Protein AF-A0A1Q7C492-F1 (afdb_monomer_lite)

Sequence (821 aa):
MTDPDAPLRADIRRLGTLLGHTLVRQEGQALLALVEEVRAQVRADPGATAARLTEIDVATGTKLARAFSTYFHLANVTEQVHRARELRRMRAEHGGWLDRAARLISERGVPADEIAAAARRLAIRPVFTAHPTEAARRSILSKLRGVADELDREAASAALYGDGTSNDRRLAELIDLLWQTDELRLERPDPADEARNAVYYLADLYADAAPKVLTELADTLRGLGVETPPTARPLTFGTWIGGDRDGNPYVTPVVTREVMLIQHEHGIRAAEHVLDELINEISVSRRLRGVSLDLSASLAGDLDRLPELAERFRRVNAEEPYRLKTRCVKLKLANTRARLASGTPHVPGRDYRGSADLIADLELMRASLARNAGQLTATGKLAEVIRTISAFGLHLATMDVREHAEAHHAVLAQLYTRVGEVPDYRALSRSDRRDLLARELSGRRPLSTVDVPLTDTGRRTFGVFQTIREAQDRFGPEVIESYIISMTLGVDDVLAAVVLAREAGLVDVHSGQARIGFVPLLETPAELDAGGELLDDLLSLPAYRSLVRARGDLQEVMLGYSDSNKEAGITTSQWSIHKAQRALRDVAAKHGVRLRLFHGRGGTVGRGGGPTHEAILAQPFGTLDGAIKVTEQGEVISDKYTLPVLAKENLELTVAAVLQATLLHTTPRQPASDLERWDAAMDVVSDAAFRAYRGLVEDPDLPAYFWASTPTELLGSLNIGSRPAKRPDSGAGLSGLRAIPWVFGWTQSRQIVPGWFGVGTGLAAAREAGLGEVLADMHQRWQFFQTFLSNVEMMLAKTDLSIATRYVETLVPEDLRHILG

Radius of gyration: 28.49 Å; chains: 1; bounding box: 66×81×83 Å

Secondary structure (DSSP, 8-state):
---TTHHHHHHHHHHHHHHHHHHHHHH-HHHHHHHHHHHHHHHH-HHHHHHHHHTS-HHHHHHHHHHHHHHHHHHHHHHHHHHHHHHHHHHHHH--HHHHHHHHHHHTT--HHHHHHHHHH-EEEEEE---SS----HHHHHHHHHHHHHHHHHHHHHHHHSS----HHHHHHHHHHHHHS--S-SSPPPHHHHHHHHHHHHHHIIIIIHHHHHHHHHHHHHHTT----TT--SB--EE-TTTB-TT-TT--HHHHHHHHHHHHHHHHHHHHHHHHHHHHH----TTTS---HHHHHHHHHHHHH-TTS-HHHHHHTTT-HHHHHHHHHHHHHHHHHHHHHHTPPP-BTTB-SSHHHHHHHHHHHHHHHHHTT-HHHHHTHHHHHHHHHHHHTTSSSEEEEEEEHHHHHHHHHHHHHHHTSSS-TTTS-HHHHHHHHHHHHH--S-SS-TT----HHHHHHHHHHHHHHHHHHHH-TTSEEEEEEES--SHHHHHHHHHHHHHTTSEETTTTEESSEEEEEE-SHHHHHTHHHHHHHHHHSHHHHHHHHHTTSEEEEEE-HHHHHHHH-HHHHHHHHHHHHHHHHHHHHHTT-EEEEEE-TTSTTTSSSS-HHHHHHTSPTTS-SSEEEEEE-HHHHHHHHSSHHHHHHHHHHHHHHHHHHHHH-SS-SS-HHHHHHHHHHHHHHHHHHHHHHHHHHT-TTHHHHHHHHSTHHHHHHS-S-SS-SB-TT--SSGGGB-HHHHHHHHHHTT--GGGTTTHHHHHHHHHHTT-HHHHHHHHHH-HHHHHHHHHHHHHHHH--HHHHHHHHHHHS-GGGGGGT-

pLDDT: mean 90.85, std 9.42, range [33.81, 98.62]

Foldseek 3Di:
DPDLCVVLVVQLVLLLVLLLVLCCVPPRPVLSVVLVVLVVCCVVPVPVSVVVLVPDDPVSNVLSVVSVVLSVLSSLLSVLLVVLVVLVVCCVVPNALLVVLLVVLVVVVFDLVLLQVLLQQQAEEAEEEQAQDQLADPQLLVLSLVLSVLVNVQVVCCVVPNNDDRPSVSSSVSSSSNSVDDSGDPFFDALLSSLVVVLVLLLLCLQFQVLVLLLVNQVSSVVVVYHDALLRANAAYAYARLFECAQQVRSFLVSVLSSQLVLLLSLLVSLLVLLVVVLVPQQDFCVVKPFDPVLVVLLVLLCVLCVVQDPVCCVVCVRRSLSSLSSSLSQQSVVLNVCSVVVHDDDPSSHDQWLVVSLVSLVSSLVRCCVIVNPCVSSPSSSSSSNSCSRQISRSHAYEHEYELVLLLLLVQLLCVVVVPDPGSVPDDLVRLLVVLLVLLVDDDQSDDPPRDDDPSSCRSLVNLLSLVVCCSRHNLRNYAEYEYPPDPALSSQSSVVSSNVNSVQDHLVVLHHSHAYEYEQQALNSLLCLLVRLLVQCVRSSSVSNCVSVVQEHEYEYHQLRHLLQQFNLLSLLSNLVSLVSNQVSSVVSVGQYEYAYDPPQLLAPVLHQVLLSLLLRAFRSQQSHYYYHNHSVCCSVQRSDSSSVNSSVSSNSSSSSSRNRPRNDDPDDPVLVVLLSVLSVLLRVQLRVQSCCLLVPPLNLVQLVQLFCLVVSQVGSSHSRGQFNPPDPSGPVGGDSVSVQRRCLRLLVSCSLARSNVRSLVRSVVVVCVVSLVVCCVPRSNSVSSVSSSVSSVVSRDVVSNVCSCVPGNDPVSSVSPD

Structure (mmCIF, N/CA/C/O backbone):
data_AF-A0A1Q7C492-F1
#
_entry.id   AF-A0A1Q7C492-F1
#
loop_
_atom_site.group_PDB
_atom_site.id
_atom_site.type_symbol
_atom_site.label_atom_id
_atom_site.label_alt_id
_atom_site.label_comp_id
_atom_site.label_asym_id
_atom_site.label_entity_id
_atom_site.label_seq_id
_atom_site.pdbx_PDB_ins_code
_atom_site.Cartn_x
_atom_site.Cartn_y
_atom_site.Cartn_z
_atom_site.occupancy
_atom_site.B_iso_or_equiv
_atom_site.auth_seq_id
_atom_site.auth_comp_id
_atom_site.auth_asym_id
_atom_site.auth_atom_id
_atom_site.pdbx_PDB_model_num
ATOM 1 N N . MET A 1 1 ? -11.166 34.409 -22.118 1.00 43.03 1 MET A N 1
ATOM 2 C CA . MET A 1 1 ? -11.049 33.452 -20.999 1.00 43.03 1 MET A CA 1
ATOM 3 C C . MET A 1 1 ? -9.632 33.547 -20.473 1.00 43.03 1 MET A C 1
ATOM 5 O O . MET A 1 1 ? -8.710 33.444 -21.270 1.00 43.03 1 MET A O 1
ATOM 9 N N . THR A 1 2 ? -9.457 33.860 -19.192 1.00 53.94 2 THR A N 1
ATOM 10 C CA . THR A 1 2 ? -8.148 33.832 -18.527 1.00 53.94 2 THR A CA 1
ATOM 11 C C . THR A 1 2 ? -7.619 32.404 -18.536 1.00 53.94 2 THR A C 1
ATOM 13 O O . THR A 1 2 ? -8.362 31.483 -18.215 1.00 53.94 2 THR A O 1
ATOM 16 N N . ASP A 1 3 ? -6.365 32.229 -18.941 1.00 74.75 3 ASP A N 1
ATOM 17 C CA . ASP A 1 3 ? -5.684 30.937 -18.932 1.00 74.75 3 ASP A CA 1
ATOM 18 C C . ASP A 1 3 ? -5.696 30.353 -17.497 1.00 74.75 3 ASP A C 1
ATOM 20 O O . ASP A 1 3 ? -5.159 31.005 -16.591 1.00 74.75 3 ASP A O 1
ATOM 24 N N . PRO A 1 4 ? -6.337 29.188 -17.259 1.00 74.81 4 PRO A N 1
ATOM 25 C CA . PRO A 1 4 ? -6.511 28.620 -15.920 1.00 74.81 4 PRO A CA 1
ATOM 26 C C . PRO A 1 4 ? -5.178 28.266 -15.242 1.00 74.81 4 PRO A C 1
ATOM 28 O O . PRO A 1 4 ? -5.107 28.276 -14.014 1.00 74.81 4 PRO A O 1
ATOM 31 N N . ASP A 1 5 ? -4.107 28.081 -16.020 1.00 84.62 5 ASP A N 1
ATOM 32 C CA . ASP A 1 5 ? -2.765 27.748 -15.532 1.00 84.62 5 ASP A CA 1
ATOM 33 C C . ASP A 1 5 ? -1.894 28.996 -15.311 1.00 84.62 5 ASP A C 1
ATOM 35 O O . ASP A 1 5 ? -0.710 28.909 -14.958 1.00 84.62 5 ASP A O 1
ATOM 39 N N . ALA A 1 6 ? -2.430 30.201 -15.534 1.00 88.31 6 ALA A N 1
ATOM 40 C CA . ALA A 1 6 ? -1.705 31.443 -15.276 1.00 88.31 6 ALA A CA 1
ATOM 41 C C . ALA A 1 6 ? -1.223 31.579 -13.813 1.00 88.31 6 ALA A C 1
ATOM 43 O O . ALA A 1 6 ? -0.047 31.923 -13.645 1.00 88.31 6 ALA A O 1
ATOM 44 N N . PRO A 1 7 ? -2.033 31.268 -12.775 1.00 89.25 7 PRO A N 1
ATOM 45 C CA . PRO A 1 7 ? -1.594 31.321 -11.379 1.00 89.25 7 PRO A CA 1
ATOM 46 C C . PRO A 1 7 ? -0.488 30.308 -11.060 1.00 89.25 7 PRO A C 1
ATOM 48 O O . PRO A 1 7 ? 0.516 30.672 -10.453 1.00 89.25 7 PRO A O 1
ATOM 51 N N . LEU A 1 8 ? -0.619 29.065 -11.539 1.00 93.00 8 LEU A N 1
ATOM 52 C CA . LEU A 1 8 ? 0.400 28.023 -11.377 1.00 93.00 8 LEU A CA 1
ATOM 53 C C . LEU A 1 8 ? 1.742 28.473 -11.959 1.00 93.00 8 LEU A C 1
ATOM 55 O O . LEU A 1 8 ? 2.775 28.446 -11.289 1.00 93.00 8 LEU A O 1
ATOM 59 N N . ARG A 1 9 ? 1.735 28.963 -13.202 1.00 93.06 9 ARG A N 1
ATOM 60 C CA . ARG A 1 9 ? 2.962 29.442 -13.851 1.00 93.06 9 ARG A CA 1
ATOM 61 C C . ARG A 1 9 ? 3.528 30.694 -13.181 1.00 93.06 9 ARG A C 1
ATOM 63 O O . ARG A 1 9 ? 4.737 30.904 -13.257 1.00 93.06 9 ARG A O 1
ATOM 70 N N . ALA A 1 10 ? 2.700 31.527 -12.550 1.00 92.44 10 ALA A N 1
ATOM 71 C CA . ALA A 1 10 ? 3.169 32.675 -11.778 1.00 92.44 10 ALA A CA 1
ATOM 72 C C . ALA A 1 10 ? 3.930 32.235 -10.520 1.00 92.44 10 ALA A C 1
ATOM 74 O O . ALA A 1 10 ? 5.056 32.692 -10.325 1.00 92.44 10 ALA A O 1
ATOM 75 N N . ASP A 1 11 ? 3.385 31.293 -9.746 1.00 94.06 11 ASP A N 1
ATOM 76 C CA . ASP A 1 11 ? 4.052 30.752 -8.555 1.00 94.06 11 ASP A CA 1
ATOM 77 C C . ASP A 1 11 ? 5.344 30.000 -8.919 1.00 94.06 11 ASP A C 1
ATOM 79 O O . ASP A 1 11 ? 6.385 30.239 -8.309 1.00 94.06 11 ASP A O 1
ATOM 83 N N . ILE A 1 12 ? 5.342 29.186 -9.985 1.00 95.31 12 ILE A N 1
ATOM 84 C CA . ILE A 1 12 ? 6.563 28.510 -10.471 1.00 95.31 12 ILE A CA 1
ATOM 85 C C . ILE A 1 12 ? 7.642 29.528 -10.863 1.00 95.31 12 ILE A C 1
ATOM 87 O O . ILE A 1 12 ? 8.821 29.338 -10.553 1.00 95.31 12 ILE A O 1
ATOM 91 N N . ARG A 1 13 ? 7.269 30.617 -11.553 1.00 94.69 13 ARG A N 1
ATOM 92 C CA . ARG A 1 13 ? 8.218 31.689 -11.891 1.00 94.69 13 ARG A CA 1
ATOM 93 C C . ARG A 1 13 ? 8.750 32.370 -10.636 1.00 94.69 13 ARG A C 1
ATOM 95 O O . ARG A 1 13 ? 9.958 32.545 -10.538 1.00 94.69 13 ARG A O 1
ATOM 102 N N . ARG A 1 14 ? 7.878 32.699 -9.681 1.00 94.88 14 ARG A N 1
ATOM 103 C CA . ARG A 1 14 ? 8.240 33.329 -8.406 1.00 94.88 14 ARG A CA 1
ATOM 104 C C . ARG A 1 14 ? 9.240 32.478 -7.624 1.00 94.88 14 ARG A C 1
ATOM 106 O O . ARG A 1 14 ? 10.312 32.974 -7.287 1.00 94.88 14 ARG A O 1
ATOM 113 N N . LEU A 1 15 ? 8.950 31.195 -7.399 1.00 96.56 15 LEU A N 1
ATOM 114 C CA . LEU A 1 15 ? 9.879 30.292 -6.711 1.00 96.56 15 LEU A CA 1
ATOM 115 C C . LEU A 1 15 ? 11.182 30.097 -7.497 1.00 96.56 15 LEU A C 1
ATOM 117 O O . LEU A 1 15 ? 12.250 30.040 -6.895 1.00 96.56 15 LEU A O 1
ATOM 121 N N . GLY A 1 16 ? 11.117 30.057 -8.832 1.00 96.19 16 GLY A N 1
ATOM 122 C CA . GLY A 1 16 ? 12.301 30.030 -9.692 1.00 96.19 16 GLY A CA 1
ATOM 123 C C . GLY A 1 16 ? 13.180 31.276 -9.538 1.00 96.19 16 GLY A C 1
ATOM 124 O O . GLY A 1 16 ? 14.399 31.155 -9.451 1.00 96.19 16 GLY A O 1
ATOM 125 N N . THR A 1 17 ? 12.581 32.465 -9.435 1.00 96.31 17 THR A N 1
ATOM 126 C CA . THR A 1 17 ? 13.297 33.718 -9.150 1.00 96.31 17 THR A CA 1
ATOM 127 C C . THR A 1 17 ? 13.935 33.692 -7.763 1.00 96.31 17 THR A C 1
ATOM 129 O O . THR A 1 17 ? 15.103 34.052 -7.622 1.00 96.31 17 THR A O 1
ATOM 132 N N . LEU A 1 18 ? 13.215 33.218 -6.741 1.00 96.94 18 LEU A N 1
ATOM 133 C CA . LEU A 1 18 ? 13.764 33.080 -5.390 1.00 96.94 18 LEU A CA 1
ATOM 134 C C . LEU A 1 18 ? 14.933 32.087 -5.346 1.00 96.94 18 LEU A C 1
ATOM 136 O O . LEU A 1 18 ? 15.951 32.391 -4.725 1.00 96.94 18 LEU A O 1
ATOM 140 N N . LEU A 1 19 ? 14.832 30.959 -6.059 1.00 97.50 19 LEU A N 1
ATOM 141 C CA . LEU A 1 19 ? 15.941 30.023 -6.243 1.00 97.50 19 LEU A CA 1
ATOM 142 C C . LEU A 1 19 ? 17.125 30.700 -6.938 1.00 97.50 19 LEU A C 1
ATOM 144 O O . LEU A 1 19 ? 18.249 30.572 -6.468 1.00 97.50 19 LEU A O 1
ATOM 148 N N . GLY A 1 20 ? 16.892 31.481 -7.996 1.00 97.19 20 GLY A N 1
ATOM 149 C CA . GLY A 1 20 ? 17.946 32.258 -8.649 1.00 97.19 20 GLY A CA 1
ATOM 150 C C . GLY A 1 20 ? 18.666 33.196 -7.677 1.00 97.19 20 GLY A C 1
ATOM 151 O O . GLY A 1 20 ? 19.895 33.197 -7.613 1.00 97.19 20 GLY A O 1
ATOM 152 N N . HIS A 1 21 ? 17.922 33.921 -6.836 1.00 97.44 21 HIS A N 1
ATOM 153 C CA . HIS A 1 21 ? 18.514 34.756 -5.787 1.00 97.44 21 HIS A CA 1
ATOM 154 C C . HIS A 1 21 ? 19.322 33.933 -4.770 1.00 97.44 21 HIS A C 1
ATOM 156 O O . HIS A 1 21 ? 20.378 34.382 -4.327 1.00 97.44 21 HIS A O 1
ATOM 162 N N . THR A 1 22 ? 18.845 32.743 -4.397 1.00 97.44 22 THR A N 1
ATOM 163 C CA . THR A 1 22 ? 19.568 31.794 -3.538 1.00 97.44 22 THR A CA 1
ATOM 164 C C . THR A 1 22 ? 20.890 31.357 -4.170 1.00 97.44 22 THR A C 1
ATOM 166 O O . THR A 1 22 ? 21.926 31.444 -3.512 1.00 97.44 22 THR A O 1
ATOM 169 N N . LEU A 1 23 ? 20.895 30.980 -5.452 1.00 97.19 23 LEU A N 1
ATOM 170 C CA . LEU A 1 23 ? 22.115 30.597 -6.170 1.00 97.19 23 LEU A CA 1
ATOM 171 C C . LEU A 1 23 ? 23.128 31.747 -6.205 1.00 97.19 23 LEU A C 1
ATOM 173 O O . LEU A 1 23 ? 24.302 31.538 -5.915 1.00 97.19 23 LEU A O 1
ATOM 177 N N . VAL A 1 24 ? 22.679 32.977 -6.471 1.00 97.50 24 VAL A N 1
ATOM 178 C CA . VAL A 1 24 ? 23.561 34.156 -6.467 1.00 97.50 24 VAL A CA 1
ATOM 179 C C . VAL A 1 24 ? 24.160 34.403 -5.083 1.00 97.50 24 VAL A C 1
ATOM 181 O O . VAL A 1 24 ? 25.360 34.651 -4.983 1.00 97.50 24 VAL A O 1
ATOM 184 N N . ARG A 1 25 ? 23.357 34.313 -4.013 1.00 96.06 25 ARG A N 1
ATOM 185 C CA . ARG A 1 25 ? 23.838 34.518 -2.635 1.00 96.06 25 ARG A CA 1
ATOM 186 C C . ARG A 1 25 ? 24.847 33.459 -2.194 1.00 96.06 25 ARG A C 1
ATOM 188 O O . ARG A 1 25 ? 25.772 33.801 -1.463 1.00 96.06 25 ARG A O 1
ATOM 195 N N . GLN A 1 26 ? 24.641 32.198 -2.572 1.00 95.44 26 GLN A N 1
ATOM 196 C CA . GLN A 1 26 ? 25.402 31.071 -2.022 1.00 95.44 26 GLN A CA 1
ATOM 197 C C . GLN A 1 26 ? 26.561 30.613 -2.919 1.00 95.44 26 GLN A C 1
ATOM 199 O O . GLN A 1 26 ? 27.580 30.162 -2.407 1.00 95.44 26 GLN A O 1
ATOM 204 N N . GLU A 1 27 ? 26.433 30.753 -4.238 1.00 95.38 27 GLU A N 1
ATOM 205 C CA . GLU A 1 27 ? 27.386 30.224 -5.229 1.00 95.38 27 GLU A CA 1
ATOM 206 C C . GLU A 1 27 ? 27.910 31.298 -6.201 1.00 95.38 27 GLU A C 1
ATOM 208 O O . GLU A 1 27 ? 28.903 31.078 -6.895 1.00 95.38 27 GLU A O 1
ATOM 213 N N . GLY A 1 28 ? 27.266 32.471 -6.247 1.00 95.06 28 GLY A N 1
ATOM 214 C CA . GLY A 1 28 ? 27.635 33.603 -7.099 1.00 95.06 28 GLY A CA 1
ATOM 215 C C . GLY A 1 28 ? 26.882 33.676 -8.435 1.00 95.06 28 GLY A C 1
ATOM 216 O O . GLY A 1 28 ? 26.217 32.737 -8.874 1.00 95.06 28 GLY A O 1
ATOM 217 N N . GLN A 1 29 ? 27.005 34.824 -9.114 1.00 96.44 29 GLN A N 1
ATOM 218 C CA . GLN A 1 29 ? 26.274 35.132 -10.357 1.00 96.44 29 GLN A CA 1
ATOM 219 C C . GLN A 1 29 ? 26.588 34.170 -11.515 1.00 96.44 29 GLN A C 1
ATOM 221 O O . GLN A 1 29 ? 25.727 33.921 -12.357 1.00 96.44 29 GLN A O 1
ATOM 226 N N . ALA A 1 30 ? 27.803 33.619 -11.559 1.00 94.94 30 ALA A N 1
ATOM 227 C CA . ALA A 1 30 ? 28.245 32.745 -12.643 1.00 94.94 30 ALA A CA 1
ATOM 228 C C . ALA A 1 30 ? 27.415 31.453 -12.744 1.00 94.94 30 ALA A C 1
ATOM 230 O O . ALA A 1 30 ? 27.103 31.019 -13.851 1.00 94.94 30 ALA A O 1
ATOM 231 N N . LEU A 1 31 ? 27.009 30.865 -11.610 1.00 94.62 31 LEU A N 1
ATOM 232 C CA . LEU A 1 31 ? 26.191 29.649 -11.620 1.00 94.62 31 LEU A CA 1
ATOM 233 C C . LEU A 1 31 ? 24.784 29.925 -12.162 1.00 94.62 31 LEU A C 1
ATOM 235 O O . LEU A 1 31 ? 24.282 29.143 -12.964 1.00 94.62 31 LEU A O 1
ATOM 239 N N . LEU A 1 32 ? 24.161 31.039 -11.762 1.00 96.25 32 LEU A N 1
ATOM 240 C CA . LEU A 1 32 ? 22.850 31.423 -12.289 1.00 96.25 32 LEU A CA 1
ATOM 241 C C . LEU A 1 32 ? 22.914 31.673 -13.802 1.00 96.25 32 LEU A C 1
ATOM 243 O O . LEU A 1 32 ? 22.071 31.164 -14.534 1.00 96.25 32 LEU A O 1
ATOM 247 N N . ALA A 1 33 ? 23.941 32.390 -14.268 1.00 95.69 33 ALA A N 1
ATOM 248 C CA . ALA A 1 33 ? 24.145 32.633 -15.693 1.00 95.69 33 ALA A CA 1
ATOM 249 C C . ALA A 1 33 ? 24.275 31.319 -16.483 1.00 95.69 33 ALA A C 1
ATOM 251 O O . ALA A 1 33 ? 23.647 31.174 -17.527 1.00 95.69 33 ALA A O 1
ATOM 252 N N . LEU A 1 34 ? 25.013 30.337 -15.951 1.00 94.25 34 LEU A N 1
ATOM 253 C CA . LEU A 1 34 ? 25.137 29.008 -16.555 1.00 94.25 34 LEU A CA 1
ATOM 254 C C . LEU A 1 34 ? 23.798 28.249 -16.592 1.00 94.25 34 LEU A C 1
ATOM 256 O O . LEU A 1 34 ? 23.474 27.618 -17.595 1.00 94.25 34 LEU A O 1
ATOM 260 N N . VAL A 1 35 ? 22.999 28.310 -15.520 1.00 94.31 35 VAL A N 1
ATOM 261 C CA . VAL A 1 35 ? 21.657 27.697 -15.482 1.00 94.31 35 VAL A CA 1
ATOM 262 C C . VAL A 1 35 ? 20.751 28.304 -16.558 1.00 94.31 35 VAL A C 1
ATOM 264 O O . VAL A 1 35 ? 20.056 27.573 -17.267 1.00 94.31 35 VAL A O 1
ATOM 267 N N . GLU A 1 36 ? 20.751 29.631 -16.692 1.00 93.19 36 GLU A N 1
ATOM 268 C CA . GLU A 1 36 ? 19.948 30.349 -17.687 1.00 93.19 36 GLU A CA 1
ATOM 269 C C . GLU A 1 36 ? 20.424 30.080 -19.120 1.00 93.19 36 GLU A C 1
ATOM 271 O O . GLU A 1 36 ? 19.587 29.832 -19.992 1.00 93.19 36 GLU A O 1
ATOM 276 N N . GLU A 1 37 ? 21.742 30.045 -19.346 1.00 91.69 37 GLU A N 1
ATOM 277 C CA . GLU A 1 37 ? 22.375 29.662 -20.615 1.00 91.69 37 GLU A CA 1
ATOM 278 C C . GLU A 1 37 ? 21.903 28.271 -21.050 1.00 91.69 37 GLU A C 1
ATOM 280 O O . GLU A 1 37 ? 21.304 28.129 -22.118 1.00 91.69 37 GLU A O 1
ATOM 285 N N . VAL A 1 38 ? 22.085 27.259 -20.194 1.00 91.12 38 VAL A N 1
ATOM 286 C CA . VAL A 1 38 ? 21.702 25.869 -20.487 1.00 91.12 38 VAL A CA 1
ATOM 287 C C . VAL A 1 38 ? 20.195 25.761 -20.727 1.00 91.12 38 VAL A C 1
ATOM 289 O O . VAL A 1 38 ? 19.762 25.125 -21.686 1.00 91.12 38 VAL A O 1
ATOM 292 N N . ARG A 1 39 ? 19.364 26.420 -19.910 1.00 88.94 39 ARG A N 1
ATOM 293 C CA . ARG A 1 39 ? 17.901 26.390 -20.069 1.00 88.94 39 ARG A CA 1
ATOM 294 C C . ARG A 1 39 ? 17.440 26.995 -21.398 1.00 88.94 39 ARG A C 1
ATOM 296 O O . ARG A 1 39 ? 16.479 26.495 -21.987 1.00 88.94 39 ARG A O 1
ATOM 303 N N . ALA A 1 40 ? 18.077 28.075 -21.844 1.00 87.88 40 ALA A N 1
ATOM 304 C CA . ALA A 1 40 ? 17.769 28.716 -23.118 1.00 87.88 40 ALA A CA 1
ATOM 305 C C . ALA A 1 40 ? 18.269 27.876 -24.302 1.00 87.88 40 ALA A C 1
ATOM 307 O O . ALA A 1 40 ? 17.509 27.633 -25.242 1.00 87.88 40 ALA A O 1
ATOM 308 N N . GLN A 1 41 ? 19.509 27.385 -24.232 1.00 86.62 41 GLN A N 1
ATOM 309 C CA . GLN A 1 41 ? 20.136 26.611 -25.302 1.00 86.62 41 GLN A CA 1
ATOM 310 C C . GLN A 1 41 ? 19.461 25.259 -25.528 1.00 86.62 41 GLN A C 1
ATOM 312 O O . GLN A 1 41 ? 19.253 24.906 -26.680 1.00 86.62 41 GLN A O 1
ATOM 317 N N . VAL A 1 42 ? 19.003 24.549 -24.488 1.00 84.69 42 VAL A N 1
ATOM 318 C CA . VAL A 1 42 ? 18.297 23.260 -24.660 1.00 84.69 42 VAL A CA 1
ATOM 319 C C . VAL A 1 42 ? 17.074 23.385 -25.575 1.00 84.69 42 VAL A C 1
ATOM 321 O O . VAL A 1 42 ? 16.727 22.435 -26.269 1.00 84.69 42 VAL A O 1
ATOM 324 N N . ARG A 1 43 ? 16.419 24.552 -25.605 1.00 78.94 43 ARG A N 1
ATOM 325 C CA . ARG A 1 43 ? 15.257 24.800 -26.475 1.00 78.94 43 ARG A CA 1
ATOM 326 C C . ARG A 1 43 ? 15.633 25.186 -27.903 1.00 78.94 43 ARG A C 1
ATOM 328 O O . ARG A 1 43 ? 14.819 24.994 -28.797 1.00 78.94 43 ARG A O 1
ATOM 335 N N . ALA A 1 44 ? 16.805 25.784 -28.092 1.00 81.69 44 ALA A N 1
ATOM 336 C CA . ALA A 1 44 ? 17.240 26.341 -29.369 1.00 81.69 44 ALA A CA 1
ATOM 337 C C . ALA A 1 44 ? 18.165 25.385 -30.136 1.00 81.69 44 ALA A C 1
ATOM 339 O O . ALA A 1 44 ? 17.989 25.195 -31.334 1.00 81.69 44 ALA A O 1
ATOM 340 N N . ASP A 1 45 ? 19.131 24.788 -29.437 1.00 81.50 45 ASP A N 1
ATOM 341 C CA . ASP A 1 45 ? 20.129 23.866 -29.970 1.00 81.50 45 ASP A CA 1
ATOM 342 C C . ASP A 1 45 ? 20.577 22.857 -28.883 1.00 81.50 45 ASP A C 1
ATOM 344 O O . ASP A 1 45 ? 21.520 23.093 -28.107 1.00 81.50 45 ASP A O 1
ATOM 348 N N . PRO A 1 46 ? 19.906 21.694 -28.805 1.00 77.06 46 PRO A N 1
ATOM 349 C CA . PRO A 1 46 ? 20.293 20.621 -27.897 1.00 77.06 46 PRO A CA 1
ATOM 350 C C . PRO A 1 46 ? 21.724 20.110 -28.125 1.00 77.06 46 PRO A C 1
ATOM 352 O O . PRO A 1 46 ? 22.357 19.670 -27.160 1.00 77.06 46 PRO A O 1
ATOM 355 N N . GLY A 1 47 ? 22.230 20.148 -29.364 1.00 77.12 47 GLY A N 1
ATOM 356 C CA . GLY A 1 47 ? 23.559 19.660 -29.738 1.00 77.12 47 GLY A CA 1
ATOM 357 C C . GLY A 1 47 ? 24.667 20.565 -29.209 1.00 77.12 47 GLY A C 1
ATOM 358 O O . GLY A 1 47 ? 25.590 20.087 -28.550 1.00 77.12 47 GLY A O 1
ATOM 359 N N . ALA A 1 48 ? 24.521 21.880 -29.377 1.00 81.12 48 ALA A N 1
ATOM 360 C CA . ALA A 1 48 ? 25.425 22.859 -28.771 1.00 81.12 48 ALA A CA 1
ATOM 361 C C . ALA A 1 48 ? 25.422 22.766 -27.238 1.00 81.12 48 ALA A C 1
ATOM 363 O O . ALA A 1 48 ? 26.482 22.784 -26.613 1.00 81.12 48 ALA A O 1
ATOM 364 N N . THR A 1 49 ? 24.246 22.566 -26.629 1.00 84.50 49 THR A N 1
ATOM 365 C CA . THR A 1 49 ? 24.148 22.327 -25.178 1.00 84.50 49 THR A CA 1
ATOM 366 C C . THR A 1 49 ? 24.937 21.074 -24.770 1.00 84.50 49 THR A C 1
ATOM 368 O O . THR A 1 49 ? 25.601 21.072 -23.740 1.00 84.50 49 THR A O 1
ATOM 371 N N . ALA A 1 50 ? 24.893 19.999 -25.571 1.00 81.00 50 ALA A N 1
ATOM 372 C CA . ALA A 1 50 ? 25.664 18.775 -25.326 1.00 81.00 50 ALA A CA 1
ATOM 373 C C . ALA A 1 50 ? 27.158 19.059 -25.194 1.00 81.00 50 ALA A C 1
ATOM 375 O O . ALA A 1 50 ? 27.760 18.716 -24.181 1.00 81.00 50 ALA A O 1
ATOM 376 N N . ALA A 1 51 ? 27.712 19.719 -26.213 1.00 84.06 51 ALA A N 1
ATOM 377 C CA . ALA A 1 51 ? 29.122 20.065 -26.277 1.00 84.06 51 ALA A CA 1
ATOM 378 C C . ALA A 1 51 ? 29.509 20.967 -25.101 1.00 84.06 51 ALA A C 1
ATOM 380 O O . ALA A 1 51 ? 30.490 20.701 -24.409 1.00 84.06 51 ALA A O 1
ATOM 381 N N . ARG A 1 52 ? 28.665 21.963 -24.800 1.00 87.38 52 ARG A N 1
ATOM 382 C CA . ARG A 1 52 ? 28.860 22.858 -23.661 1.00 87.38 52 ARG A CA 1
ATOM 383 C C . ARG A 1 52 ? 28.930 22.102 -22.337 1.00 87.38 52 ARG A C 1
ATOM 385 O O . ARG A 1 52 ? 29.793 22.413 -21.524 1.00 87.38 52 ARG A O 1
ATOM 392 N N . LEU A 1 53 ? 28.054 21.119 -22.115 1.00 88.56 53 LEU A N 1
ATOM 393 C CA . LEU A 1 53 ? 28.041 20.312 -20.891 1.00 88.56 53 LEU A CA 1
ATOM 394 C C . LEU A 1 53 ? 29.290 19.426 -20.753 1.00 88.56 53 LEU A C 1
ATOM 396 O O . LEU A 1 53 ? 29.724 19.186 -19.630 1.00 88.56 53 LEU A O 1
ATOM 400 N N . THR A 1 54 ? 29.889 18.971 -21.859 1.00 86.38 54 THR A N 1
ATOM 401 C CA . THR A 1 54 ? 31.138 18.184 -21.846 1.00 86.38 54 THR A CA 1
ATOM 402 C C . THR A 1 54 ? 32.345 18.998 -21.373 1.00 86.38 54 THR A C 1
ATOM 404 O O . THR A 1 54 ? 33.281 18.440 -20.807 1.00 86.38 54 THR A O 1
ATOM 407 N N . GLU A 1 55 ? 32.324 20.316 -21.568 1.00 89.69 55 GLU A N 1
ATOM 408 C CA . GLU A 1 55 ? 33.402 21.225 -21.157 1.00 89.69 55 GLU A CA 1
ATOM 409 C C . GLU A 1 55 ? 33.327 21.639 -19.677 1.00 89.69 55 GLU A C 1
ATOM 411 O O . GLU A 1 55 ? 34.246 22.281 -19.164 1.00 89.69 55 GLU A O 1
ATOM 416 N N . ILE A 1 56 ? 32.231 21.319 -18.981 1.00 93.19 56 ILE A N 1
ATOM 417 C CA . ILE A 1 56 ? 32.014 21.708 -17.584 1.00 93.19 56 ILE A CA 1
ATOM 418 C C . ILE A 1 56 ? 32.712 20.708 -16.656 1.00 93.19 56 ILE A C 1
ATOM 420 O O . ILE A 1 56 ? 32.535 19.497 -16.771 1.00 93.19 56 ILE A O 1
ATOM 424 N N . ASP A 1 57 ? 33.477 21.216 -15.687 1.00 93.12 57 ASP A N 1
ATOM 425 C CA . ASP A 1 57 ? 34.099 20.375 -14.668 1.00 93.12 57 ASP A CA 1
ATOM 426 C C . ASP A 1 57 ? 33.049 19.714 -13.755 1.00 93.12 57 ASP A C 1
ATOM 428 O O . ASP A 1 57 ? 31.953 20.233 -13.538 1.00 93.12 57 ASP A O 1
ATOM 432 N N . VAL A 1 58 ? 33.393 18.571 -13.161 1.00 91.50 58 VAL A N 1
ATOM 433 C CA . VAL A 1 58 ? 32.453 17.771 -12.357 1.00 91.50 58 VAL A CA 1
ATOM 434 C C . VAL A 1 58 ? 31.855 18.556 -11.183 1.00 91.50 58 VAL A C 1
ATOM 436 O O . VAL A 1 58 ? 30.679 18.364 -10.861 1.00 91.50 58 VAL A O 1
ATOM 439 N N . ALA A 1 59 ? 32.613 19.451 -10.541 1.00 91.31 59 ALA A N 1
ATOM 440 C CA . ALA A 1 59 ? 32.114 20.206 -9.393 1.00 91.31 59 ALA A CA 1
ATOM 441 C C . ALA A 1 59 ? 31.049 21.222 -9.828 1.00 91.31 59 ALA A C 1
ATOM 443 O O . ALA A 1 59 ? 29.974 21.293 -9.224 1.00 91.31 59 ALA A O 1
ATOM 444 N N . THR A 1 60 ? 31.302 21.955 -10.913 1.00 93.00 60 THR A N 1
ATOM 445 C CA . THR A 1 60 ? 30.322 22.872 -11.510 1.00 93.00 60 THR A CA 1
ATOM 446 C C . THR A 1 60 ? 29.120 22.115 -12.075 1.00 93.00 60 THR A C 1
ATOM 448 O O . THR A 1 60 ? 27.979 22.504 -11.824 1.00 93.00 60 THR A O 1
ATOM 451 N N . GLY A 1 61 ? 29.345 20.988 -12.757 1.00 93.38 61 GLY A N 1
ATOM 452 C CA . GLY A 1 61 ? 28.287 20.128 -13.291 1.00 93.38 61 GLY A CA 1
ATOM 453 C C . GLY A 1 61 ? 27.371 19.575 -12.197 1.00 93.38 61 GLY A C 1
ATOM 454 O O . GLY A 1 61 ? 26.152 19.561 -12.354 1.00 93.38 61 GLY A O 1
ATOM 455 N N . THR A 1 62 ? 27.932 19.218 -11.038 1.00 90.62 62 THR A N 1
ATOM 456 C CA . THR A 1 62 ? 27.157 18.782 -9.866 1.00 90.62 62 THR A CA 1
ATOM 457 C C . THR A 1 62 ? 26.264 19.906 -9.339 1.00 90.62 62 THR A C 1
ATOM 459 O O . THR A 1 62 ? 25.083 19.681 -9.077 1.00 90.62 62 THR A O 1
ATOM 462 N N . LYS A 1 63 ? 26.783 21.137 -9.218 1.00 93.50 63 LYS A N 1
ATOM 463 C CA . LYS A 1 63 ? 25.978 22.301 -8.803 1.00 93.50 63 LYS A CA 1
ATOM 464 C C . LYS A 1 63 ? 24.876 22.619 -9.814 1.00 93.50 63 LYS A C 1
ATOM 466 O O . LYS A 1 63 ? 23.749 22.893 -9.413 1.00 93.50 63 LYS A O 1
ATOM 471 N N . LEU A 1 64 ? 25.178 22.533 -11.108 1.00 94.69 64 LEU A N 1
ATOM 472 C CA . LEU A 1 64 ? 24.206 22.723 -12.183 1.00 94.69 64 LEU A CA 1
ATOM 473 C C . LEU A 1 64 ? 23.076 21.683 -12.110 1.00 94.69 64 LEU A C 1
ATOM 475 O O . LEU A 1 64 ? 21.902 22.048 -12.141 1.00 94.69 64 LEU A O 1
ATOM 479 N N . ALA A 1 65 ? 23.415 20.401 -11.943 1.00 91.44 65 ALA A N 1
ATOM 480 C CA . ALA A 1 65 ? 22.438 19.326 -11.779 1.00 91.44 65 ALA A CA 1
ATOM 481 C C . ALA A 1 65 ? 21.554 19.540 -10.539 1.00 91.44 65 ALA A C 1
ATOM 483 O O . ALA A 1 65 ? 20.332 19.417 -10.630 1.00 91.44 65 ALA A O 1
ATOM 484 N N . ARG A 1 66 ? 22.149 19.940 -9.404 1.00 91.88 66 ARG A N 1
ATOM 485 C CA . ARG A 1 66 ? 21.402 20.295 -8.186 1.00 91.88 66 ARG A CA 1
ATOM 486 C C . ARG A 1 66 ? 20.463 21.477 -8.414 1.00 91.88 66 ARG A C 1
ATOM 488 O O . ARG A 1 66 ? 19.322 21.418 -7.980 1.00 91.88 66 ARG A O 1
ATOM 495 N N . ALA A 1 67 ? 20.886 22.516 -9.136 1.00 94.75 67 ALA A N 1
ATOM 496 C CA . ALA A 1 67 ? 20.029 23.667 -9.432 1.00 94.75 67 ALA A CA 1
ATOM 497 C C . ALA A 1 67 ? 18.774 23.260 -10.225 1.00 94.75 67 ALA A C 1
ATOM 499 O O . ALA A 1 67 ? 17.667 23.686 -9.885 1.00 94.75 67 ALA A O 1
ATOM 500 N N . PHE A 1 68 ? 18.920 22.388 -11.230 1.00 93.94 68 PHE A N 1
ATOM 501 C CA . PHE A 1 68 ? 17.774 21.831 -11.953 1.00 93.94 68 PHE A CA 1
ATOM 502 C C . PHE A 1 68 ? 16.915 20.913 -11.072 1.00 93.94 68 PHE A C 1
ATOM 504 O O . PHE A 1 68 ? 15.694 21.053 -11.091 1.00 93.94 68 PHE A O 1
ATOM 511 N N . SER A 1 69 ? 17.524 20.035 -10.266 1.00 91.00 69 SER A N 1
ATOM 512 C CA . SER A 1 69 ? 16.821 19.170 -9.300 1.00 91.00 69 SER A CA 1
ATOM 513 C C . SER A 1 69 ? 15.944 19.989 -8.346 1.00 91.00 69 SER A C 1
ATOM 515 O O . SER A 1 69 ? 14.729 19.797 -8.278 1.00 91.00 69 SER A O 1
ATOM 517 N N . THR A 1 70 ? 16.528 20.999 -7.692 1.00 93.06 70 THR A N 1
ATOM 518 C CA . THR A 1 70 ? 15.816 21.902 -6.783 1.00 93.06 70 THR A CA 1
ATOM 519 C C . THR A 1 70 ? 14.703 22.669 -7.507 1.00 93.06 70 THR A C 1
ATOM 521 O O . THR A 1 70 ? 13.606 22.804 -6.965 1.00 93.06 70 THR A O 1
ATOM 524 N N . TYR A 1 71 ? 14.930 23.130 -8.744 1.00 95.19 71 TYR A N 1
ATOM 525 C CA . TYR A 1 71 ? 13.878 23.761 -9.547 1.00 95.19 71 TYR A CA 1
ATOM 526 C C . TYR A 1 71 ? 12.696 22.814 -9.799 1.00 95.19 71 TYR A C 1
ATOM 528 O O . TYR A 1 71 ? 11.549 23.221 -9.612 1.00 95.19 71 TYR A O 1
ATOM 536 N N . PHE A 1 72 ? 12.949 21.556 -10.176 1.00 91.81 72 PHE A N 1
ATOM 537 C CA . PHE A 1 72 ? 11.889 20.567 -10.392 1.00 91.81 72 PHE A CA 1
ATOM 538 C C . PHE A 1 72 ? 11.155 20.210 -9.098 1.00 91.81 72 PHE A C 1
ATOM 540 O O . PHE A 1 72 ? 9.931 20.121 -9.111 1.00 91.81 72 PHE A O 1
ATOM 547 N N . HIS A 1 73 ? 11.852 20.105 -7.963 1.00 91.12 73 HIS A N 1
ATOM 548 C CA . HIS A 1 73 ? 11.196 19.944 -6.664 1.00 91.12 73 HIS A CA 1
ATOM 549 C C . HIS A 1 73 ? 10.235 21.103 -6.353 1.00 91.12 73 HIS A C 1
ATOM 551 O O . HIS A 1 73 ? 9.102 20.865 -5.928 1.00 91.12 73 HIS A O 1
ATOM 557 N N . LEU A 1 74 ? 10.655 22.351 -6.599 1.00 95.19 74 LEU A N 1
ATOM 558 C CA . LEU A 1 74 ? 9.814 23.537 -6.404 1.00 95.19 74 LEU A CA 1
ATOM 559 C C . LEU A 1 74 ? 8.641 23.587 -7.395 1.00 95.19 74 LEU A C 1
ATOM 561 O O . LEU A 1 74 ? 7.532 23.963 -7.016 1.00 95.19 74 LEU A O 1
ATOM 565 N N . ALA A 1 75 ? 8.854 23.186 -8.649 1.00 94.81 75 ALA A N 1
ATOM 566 C CA . ALA A 1 75 ? 7.791 23.103 -9.647 1.00 94.81 75 ALA A CA 1
ATOM 567 C C . ALA A 1 75 ? 6.733 22.060 -9.252 1.00 94.81 75 ALA A C 1
ATOM 569 O O . ALA A 1 75 ? 5.551 22.396 -9.191 1.00 94.81 75 ALA A O 1
ATOM 570 N N . ASN A 1 76 ? 7.162 20.847 -8.891 1.00 91.38 76 ASN A N 1
ATOM 571 C CA . ASN A 1 76 ? 6.273 19.747 -8.513 1.00 91.38 76 ASN A CA 1
ATOM 572 C C . ASN A 1 76 ? 5.454 20.085 -7.263 1.00 91.38 76 ASN A C 1
ATOM 574 O O . ASN A 1 76 ? 4.241 19.900 -7.254 1.00 91.38 76 ASN A O 1
ATOM 578 N N . VAL A 1 77 ? 6.077 20.635 -6.212 1.00 92.50 77 VAL A N 1
ATOM 579 C CA . VAL A 1 77 ? 5.324 20.999 -4.998 1.00 92.50 77 VAL A CA 1
ATOM 580 C C . VAL A 1 77 ? 4.321 22.127 -5.265 1.00 92.50 77 VAL A C 1
ATOM 582 O O . VAL A 1 77 ? 3.233 22.140 -4.693 1.00 92.50 77 VAL A O 1
ATOM 585 N N . THR A 1 78 ? 4.641 23.048 -6.178 1.00 94.50 78 THR A N 1
ATOM 586 C CA . THR A 1 78 ? 3.708 24.105 -6.592 1.00 94.50 78 THR A CA 1
ATOM 587 C C . THR A 1 78 ? 2.530 23.519 -7.364 1.00 94.50 78 THR A C 1
ATOM 589 O O . THR A 1 78 ? 1.383 23.841 -7.059 1.00 94.50 78 THR A O 1
ATOM 592 N N . GLU A 1 79 ? 2.786 22.618 -8.313 1.00 92.69 79 GLU A N 1
ATOM 593 C CA . GLU A 1 79 ? 1.738 21.879 -9.023 1.00 92.69 79 GLU A CA 1
ATOM 594 C C . GLU A 1 79 ? 0.819 21.144 -8.039 1.00 92.69 79 GLU A C 1
ATOM 596 O O . GLU A 1 79 ? -0.400 21.296 -8.106 1.00 92.69 79 GLU A O 1
ATOM 601 N N . GLN A 1 80 ? 1.387 20.435 -7.058 1.00 91.75 80 GLN A N 1
ATOM 602 C CA . GLN A 1 80 ? 0.629 19.741 -6.014 1.00 91.75 80 GLN A CA 1
ATOM 603 C C . GLN A 1 80 ? -0.272 20.694 -5.209 1.00 91.75 80 GLN A C 1
ATOM 605 O O . GLN A 1 80 ? -1.425 20.354 -4.930 1.00 91.75 80 GLN A O 1
ATOM 610 N N . VAL A 1 81 ? 0.208 21.893 -4.855 1.00 92.88 81 VAL A N 1
ATOM 611 C CA . VAL A 1 81 ? -0.599 22.915 -4.161 1.00 92.88 81 VAL A CA 1
ATOM 612 C C . VAL A 1 81 ? -1.754 23.397 -5.038 1.00 92.88 81 VAL A C 1
ATOM 614 O O . VAL A 1 81 ? -2.891 23.474 -4.568 1.00 92.88 81 VAL A O 1
ATOM 617 N N . HIS A 1 82 ? -1.503 23.708 -6.311 1.00 92.50 82 HIS A N 1
ATOM 618 C CA . HIS A 1 82 ? -2.555 24.159 -7.231 1.00 92.50 82 HIS A CA 1
ATOM 619 C C . HIS A 1 82 ? -3.584 23.062 -7.502 1.00 92.50 82 HIS A C 1
ATOM 621 O O . HIS A 1 82 ? -4.783 23.328 -7.421 1.00 92.50 82 HIS A O 1
ATOM 627 N N . ARG A 1 83 ? -3.139 21.817 -7.685 1.00 90.81 83 ARG A N 1
ATOM 628 C CA . ARG A 1 83 ? -4.012 20.643 -7.768 1.00 90.81 83 ARG A CA 1
ATOM 629 C C . ARG A 1 83 ? -4.865 20.491 -6.508 1.00 90.81 83 ARG A C 1
ATOM 631 O O . ARG A 1 83 ? -6.070 20.291 -6.604 1.00 90.81 83 ARG A O 1
ATOM 638 N N . ALA A 1 84 ? -4.285 20.641 -5.316 1.00 90.56 84 ALA A N 1
ATOM 639 C CA . ALA A 1 84 ? -5.039 20.600 -4.063 1.00 90.56 84 ALA A CA 1
ATOM 640 C C . ALA A 1 84 ? -6.097 21.718 -3.977 1.00 90.56 84 ALA A C 1
ATOM 642 O O . ALA A 1 84 ? -7.211 21.478 -3.508 1.00 90.56 84 ALA A O 1
ATOM 643 N N . ARG A 1 85 ? -5.787 22.933 -4.453 1.00 89.50 85 ARG A N 1
ATOM 644 C CA . ARG A 1 85 ? -6.754 24.044 -4.534 1.00 89.50 85 ARG A CA 1
ATOM 645 C C . ARG A 1 85 ? -7.898 23.719 -5.493 1.00 89.50 85 ARG A C 1
ATOM 647 O O . ARG A 1 85 ? -9.055 23.930 -5.139 1.00 89.50 85 ARG A O 1
ATOM 654 N N . GLU A 1 86 ? -7.594 23.185 -6.670 1.00 89.00 86 GLU A N 1
ATOM 655 C CA . GLU A 1 86 ? -8.604 22.765 -7.641 1.00 89.00 86 GLU A CA 1
ATOM 656 C C . GLU A 1 86 ? -9.520 21.674 -7.084 1.00 89.00 86 GLU A C 1
ATOM 658 O O . GLU A 1 86 ? -10.739 21.814 -7.158 1.00 89.00 86 GLU A O 1
ATOM 663 N N . LEU A 1 87 ? -8.958 20.649 -6.442 1.00 88.44 87 LEU A N 1
ATOM 664 C CA . LEU A 1 87 ? -9.736 19.586 -5.805 1.00 88.44 87 LEU A CA 1
ATOM 665 C C . LEU A 1 87 ? -10.692 20.137 -4.741 1.00 88.44 87 LEU A C 1
ATOM 667 O O . LEU A 1 87 ? -11.852 19.733 -4.693 1.00 88.44 87 LEU A O 1
ATOM 671 N N . ARG A 1 88 ? -10.260 21.115 -3.930 1.00 87.94 88 ARG A N 1
ATOM 672 C CA . ARG A 1 88 ? -11.150 21.793 -2.970 1.00 87.94 88 ARG A CA 1
ATOM 673 C C . ARG A 1 88 ? -12.305 22.521 -3.663 1.00 87.94 88 ARG A C 1
ATOM 675 O O . ARG A 1 88 ? -13.430 22.425 -3.178 1.00 87.94 88 ARG A O 1
ATOM 682 N N . ARG A 1 89 ? -12.055 23.219 -4.781 1.00 87.38 89 ARG A N 1
ATOM 683 C CA . ARG A 1 89 ? -13.122 23.877 -5.566 1.00 87.38 89 ARG A CA 1
ATOM 684 C C . ARG A 1 89 ? -14.102 22.850 -6.124 1.00 87.38 89 ARG A C 1
ATOM 686 O O . ARG A 1 89 ? -15.299 22.958 -5.884 1.00 87.38 89 ARG A O 1
ATOM 693 N N . MET A 1 90 ? -13.584 21.815 -6.786 1.00 87.56 90 MET A N 1
ATOM 694 C CA . MET A 1 90 ? -14.394 20.741 -7.364 1.00 87.56 90 MET A CA 1
ATOM 695 C C . MET A 1 90 ? -15.260 20.064 -6.304 1.00 87.56 90 MET A C 1
ATOM 697 O O . MET A 1 90 ? -16.433 19.795 -6.552 1.00 87.56 90 MET A O 1
ATOM 701 N N . ARG A 1 91 ? -14.708 19.838 -5.108 1.00 88.56 91 ARG A N 1
ATOM 702 C CA . ARG A 1 91 ? -15.426 19.271 -3.966 1.00 88.56 91 ARG A CA 1
ATOM 703 C C . ARG A 1 91 ? -16.525 20.192 -3.439 1.00 88.56 91 ARG A C 1
ATOM 705 O O . ARG A 1 91 ? -17.589 19.697 -3.088 1.00 88.56 91 ARG A O 1
ATOM 712 N N . ALA A 1 92 ? -16.292 21.503 -3.398 1.00 88.25 92 ALA A N 1
ATOM 713 C CA . ALA A 1 92 ? -17.308 22.473 -2.991 1.00 88.25 92 ALA A CA 1
ATOM 714 C C . ALA A 1 92 ? -18.487 22.539 -3.980 1.00 88.25 92 ALA A C 1
ATOM 716 O O . ALA A 1 92 ? -19.624 22.728 -3.559 1.00 88.25 92 ALA A O 1
ATOM 717 N N . GLU A 1 93 ? -18.225 22.353 -5.275 1.00 88.81 93 GLU A N 1
ATOM 718 C CA . GLU A 1 93 ? -19.244 22.394 -6.331 1.00 88.81 93 GLU A CA 1
ATOM 719 C C . GLU A 1 93 ? -19.991 21.060 -6.507 1.00 88.81 93 GLU A C 1
ATOM 721 O O . GLU A 1 93 ? -21.212 21.045 -6.653 1.00 88.81 93 GLU A O 1
ATOM 726 N N . HIS A 1 94 ? -19.276 19.931 -6.485 1.00 86.19 94 HIS A N 1
ATOM 727 C CA . HIS A 1 94 ? -19.801 18.619 -6.892 1.00 86.19 94 HIS A CA 1
ATOM 728 C C . HIS A 1 94 ? -19.884 17.592 -5.748 1.00 86.19 94 HIS A C 1
ATOM 730 O O . HIS A 1 94 ? -20.388 16.480 -5.951 1.00 86.19 94 HIS A O 1
ATOM 736 N N . GLY A 1 95 ? -19.398 17.927 -4.551 1.00 89.69 95 GLY A N 1
ATOM 737 C CA . GLY A 1 95 ? -19.198 16.981 -3.451 1.00 89.69 95 GLY A CA 1
ATOM 738 C C . GLY A 1 95 ? -17.959 16.096 -3.628 1.00 89.69 95 GLY A C 1
ATOM 739 O O . GLY A 1 95 ? -17.281 16.112 -4.662 1.00 89.69 95 GLY A O 1
ATOM 740 N N . GLY A 1 96 ? -17.651 15.316 -2.594 1.00 91.31 96 GLY A N 1
ATOM 741 C CA . GLY A 1 96 ? -16.563 14.342 -2.576 1.00 91.31 96 GLY A CA 1
ATOM 742 C C . GLY A 1 96 ? -16.831 13.092 -3.421 1.00 91.31 96 GLY A C 1
ATOM 743 O O . GLY A 1 96 ? -17.878 12.940 -4.058 1.00 91.31 96 GLY A O 1
ATOM 744 N N . TRP A 1 97 ? -15.870 12.167 -3.433 1.00 93.81 97 TRP A N 1
ATOM 745 C CA . TRP A 1 97 ? -16.020 10.881 -4.126 1.00 93.81 97 TRP A CA 1
ATOM 746 C C . TRP A 1 97 ? -17.063 9.994 -3.453 1.00 93.81 97 TRP A C 1
ATOM 748 O O . TRP A 1 97 ? -17.842 9.33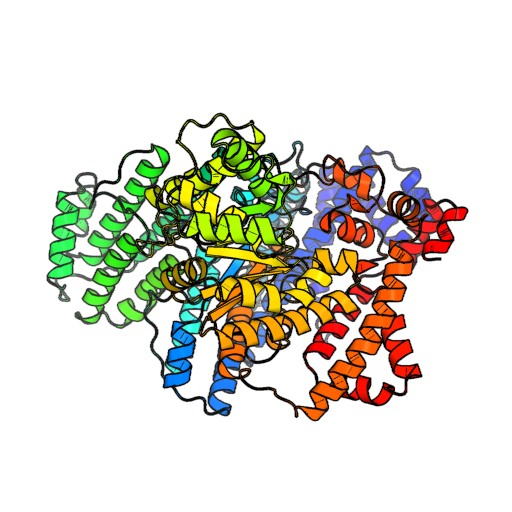8 -4.144 1.00 93.81 97 TRP A O 1
ATOM 758 N N . LEU A 1 98 ? -17.116 10.006 -2.119 1.00 95.25 98 LEU A N 1
ATOM 759 C CA . LEU A 1 98 ? -18.114 9.246 -1.368 1.00 95.25 98 LEU A CA 1
ATOM 760 C C . LEU A 1 98 ? -19.532 9.775 -1.611 1.00 95.25 98 LEU A C 1
ATOM 762 O O . LEU A 1 98 ? -20.445 8.975 -1.806 1.00 95.25 98 LEU A O 1
ATOM 766 N N . ASP A 1 99 ? -19.702 11.097 -1.721 1.00 93.88 99 ASP A N 1
ATOM 767 C CA . ASP A 1 99 ? -20.990 11.711 -2.073 1.00 93.88 99 ASP A CA 1
ATOM 768 C C . ASP A 1 99 ? -21.466 11.253 -3.457 1.00 93.88 99 ASP A C 1
ATOM 770 O O . ASP A 1 99 ? -22.636 10.915 -3.650 1.00 93.88 99 ASP A O 1
ATOM 774 N N . ARG A 1 100 ? -20.551 11.208 -4.436 1.00 93.44 100 ARG A N 1
ATOM 775 C CA . ARG A 1 100 ? -20.847 10.699 -5.784 1.00 93.44 100 ARG A CA 1
ATOM 776 C C . ARG A 1 100 ? -21.232 9.224 -5.760 1.00 93.44 100 ARG A C 1
ATOM 778 O O . ARG A 1 100 ? -22.231 8.860 -6.380 1.00 93.44 100 ARG A O 1
ATOM 785 N N . ALA A 1 101 ? -20.482 8.396 -5.033 1.00 94.75 101 ALA A N 1
ATOM 786 C CA . ALA A 1 101 ? -20.788 6.977 -4.889 1.00 94.75 101 ALA A CA 1
ATOM 787 C C . ALA A 1 101 ? -22.165 6.767 -4.240 1.00 94.75 101 ALA A C 1
ATOM 789 O O . ALA A 1 101 ? -22.961 5.984 -4.751 1.00 94.75 101 ALA A O 1
ATOM 790 N N . ALA A 1 102 ? -22.493 7.504 -3.176 1.00 96.00 102 ALA A N 1
ATOM 791 C CA . ALA A 1 102 ? -23.787 7.404 -2.505 1.00 96.00 102 ALA A CA 1
ATOM 792 C C . ALA A 1 102 ? -24.963 7.824 -3.386 1.00 96.00 102 ALA A C 1
ATOM 794 O O . ALA A 1 102 ? -25.989 7.140 -3.384 1.00 96.00 102 ALA A O 1
ATOM 795 N N . ARG A 1 103 ? -24.818 8.901 -4.172 1.00 95.44 103 ARG A N 1
ATOM 796 C CA . ARG A 1 103 ? -25.835 9.288 -5.162 1.00 95.44 103 ARG A CA 1
ATOM 797 C C . ARG A 1 103 ? -26.077 8.164 -6.160 1.00 95.44 103 ARG A C 1
ATOM 799 O O . ARG A 1 103 ? -27.217 7.745 -6.320 1.00 95.44 103 ARG A O 1
ATOM 806 N N . LEU A 1 104 ? -25.012 7.602 -6.729 1.00 94.69 104 LEU A N 1
ATOM 807 C CA . LEU A 1 104 ? -25.123 6.513 -7.697 1.00 94.69 104 LEU A CA 1
ATOM 808 C C . LEU A 1 104 ? -25.744 5.242 -7.088 1.00 94.69 104 LEU A C 1
ATOM 810 O O . LEU A 1 104 ? -26.579 4.600 -7.721 1.00 94.69 104 LEU A O 1
ATOM 814 N N . ILE A 1 105 ? -25.369 4.880 -5.857 1.00 96.06 105 ILE A N 1
ATOM 815 C CA . ILE A 1 105 ? -25.951 3.740 -5.126 1.00 96.06 105 ILE A CA 1
ATOM 816 C C . ILE A 1 105 ? -27.451 3.963 -4.888 1.00 96.06 105 ILE A C 1
ATOM 818 O O . ILE A 1 105 ? -28.251 3.052 -5.102 1.00 96.06 105 ILE A O 1
ATOM 822 N N . SER A 1 106 ? -27.834 5.182 -4.504 1.00 95.25 106 SER A N 1
ATOM 823 C CA . SER A 1 106 ? -29.234 5.556 -4.273 1.00 95.25 106 SER A CA 1
ATOM 824 C C . SER A 1 106 ? -30.051 5.541 -5.567 1.00 95.25 106 SER A C 1
ATOM 826 O O . SER A 1 106 ? -31.142 4.979 -5.596 1.00 95.25 106 SER A O 1
ATOM 828 N N . GLU A 1 107 ? -29.514 6.094 -6.659 1.00 95.81 107 GLU A N 1
ATOM 829 C CA . GLU A 1 107 ? -30.136 6.096 -7.993 1.00 95.81 107 GLU A CA 1
ATOM 830 C C . GLU A 1 107 ? -30.377 4.679 -8.528 1.00 95.81 107 GLU A C 1
ATOM 832 O O . GLU A 1 107 ? -31.348 4.434 -9.243 1.00 95.81 107 GLU A O 1
ATOM 837 N N . ARG A 1 108 ? -29.506 3.732 -8.167 1.00 94.38 108 ARG A N 1
ATOM 838 C CA . ARG A 1 108 ? -29.634 2.314 -8.523 1.00 94.38 108 ARG A CA 1
ATOM 839 C C . ARG A 1 108 ? -30.580 1.534 -7.610 1.00 94.38 108 ARG A C 1
ATOM 841 O O . ARG A 1 108 ? -30.855 0.376 -7.909 1.00 94.38 108 ARG A O 1
ATOM 848 N N . GLY A 1 109 ? -31.091 2.149 -6.543 1.00 94.56 109 GLY A N 1
ATOM 849 C CA . GLY A 1 109 ? -32.075 1.545 -5.647 1.00 94.56 109 GLY A CA 1
ATOM 850 C C . GLY A 1 109 ? -31.546 0.347 -4.857 1.00 94.56 109 GLY A C 1
ATOM 851 O O . GLY A 1 109 ? -32.307 -0.584 -4.605 1.00 94.56 109 GLY A O 1
ATOM 852 N N . VAL A 1 110 ? -30.256 0.343 -4.495 1.00 95.31 110 VAL A N 1
ATOM 853 C CA . VAL A 1 110 ? -29.651 -0.778 -3.757 1.00 95.31 110 VAL A CA 1
ATOM 854 C C . VAL A 1 110 ? -30.286 -0.905 -2.360 1.00 95.31 110 VAL A C 1
ATOM 856 O O . VAL A 1 110 ? -30.309 0.082 -1.618 1.00 95.31 110 VAL A O 1
ATOM 859 N N . PRO A 1 111 ? -30.786 -2.091 -1.967 1.00 94.75 111 PRO A N 1
ATOM 860 C CA . PRO A 1 111 ? -31.390 -2.313 -0.655 1.00 94.75 111 PRO A CA 1
ATOM 861 C C . PRO A 1 111 ? -30.432 -2.080 0.526 1.00 94.75 111 PRO A C 1
ATOM 863 O O . PRO A 1 111 ? -29.243 -2.398 0.471 1.00 94.75 111 PRO A O 1
ATOM 866 N N . ALA A 1 112 ? -30.954 -1.566 1.644 1.00 93.75 112 ALA A N 1
ATOM 867 C CA . ALA A 1 112 ? -30.147 -1.234 2.823 1.00 93.75 112 ALA A CA 1
ATOM 868 C C . ALA A 1 112 ? -29.467 -2.457 3.472 1.00 93.75 112 ALA A C 1
ATOM 870 O O . ALA A 1 112 ? -28.394 -2.333 4.062 1.00 93.75 112 ALA A O 1
ATOM 871 N N . ASP A 1 113 ? -30.056 -3.648 3.367 1.00 95.12 113 ASP A N 1
ATOM 872 C CA . ASP A 1 113 ? -29.478 -4.903 3.853 1.00 95.12 113 ASP A CA 1
ATOM 873 C C . ASP A 1 113 ? -28.269 -5.349 3.019 1.00 95.12 113 ASP A C 1
ATOM 875 O O . ASP A 1 113 ? -27.265 -5.787 3.595 1.00 95.12 113 ASP A O 1
ATOM 879 N N . GLU A 1 114 ? -28.308 -5.153 1.697 1.00 94.62 114 GLU A N 1
ATOM 880 C CA . GLU A 1 114 ? -27.157 -5.359 0.811 1.00 94.62 114 GLU A CA 1
ATOM 881 C C . GLU A 1 114 ? -26.027 -4.372 1.127 1.00 94.62 114 GLU A C 1
ATOM 883 O O . GLU A 1 114 ? -24.868 -4.779 1.276 1.00 94.62 114 GLU A O 1
ATOM 888 N N . ILE A 1 115 ? -26.361 -3.092 1.335 1.00 96.31 115 ILE A N 1
ATOM 889 C CA . ILE A 1 115 ? -25.399 -2.056 1.747 1.00 96.31 115 ILE A CA 1
ATOM 890 C C . ILE A 1 115 ? -24.788 -2.407 3.107 1.00 96.31 115 ILE A C 1
ATOM 892 O O . ILE A 1 115 ? -23.570 -2.340 3.279 1.00 96.31 115 ILE A O 1
ATOM 896 N N . ALA A 1 116 ? -25.598 -2.857 4.068 1.00 95.25 116 ALA A N 1
ATOM 897 C CA . ALA A 1 116 ? -25.120 -3.272 5.382 1.00 95.25 116 ALA A CA 1
ATOM 898 C C . ALA A 1 116 ? -24.208 -4.500 5.296 1.00 95.25 116 ALA A C 1
ATOM 900 O O . ALA A 1 116 ? -23.205 -4.586 6.011 1.00 95.25 116 ALA A O 1
ATOM 901 N N . ALA A 1 117 ? -24.525 -5.453 4.418 1.00 93.69 117 ALA A N 1
ATOM 902 C CA . ALA A 1 117 ? -23.667 -6.596 4.157 1.00 93.69 117 ALA A CA 1
ATOM 903 C C . ALA A 1 117 ? -22.336 -6.172 3.526 1.00 93.69 117 ALA A C 1
ATOM 905 O O . ALA A 1 117 ? -21.306 -6.736 3.898 1.00 93.69 117 ALA A O 1
ATOM 906 N N . ALA A 1 118 ? -22.338 -5.208 2.600 1.00 93.56 118 ALA A N 1
ATOM 907 C CA . ALA A 1 118 ? -21.123 -4.691 1.970 1.00 93.56 118 ALA A CA 1
ATOM 908 C C . ALA A 1 118 ? -20.258 -3.938 2.983 1.00 93.56 118 ALA A C 1
ATOM 910 O O . ALA A 1 118 ? -19.078 -4.244 3.135 1.00 93.56 118 ALA A O 1
ATOM 911 N N . ALA A 1 119 ? -20.860 -3.044 3.768 1.00 94.62 119 ALA A N 1
ATOM 912 C CA . ALA A 1 119 ? -20.176 -2.282 4.807 1.00 94.62 119 ALA A CA 1
ATOM 913 C C . ALA A 1 119 ? -19.448 -3.180 5.823 1.00 94.62 119 ALA A C 1
ATOM 915 O O . ALA A 1 119 ? -18.326 -2.874 6.220 1.00 94.62 119 ALA A O 1
ATOM 916 N N . ARG A 1 120 ? -20.044 -4.319 6.211 1.00 93.12 120 ARG A N 1
ATOM 917 C CA . ARG A 1 120 ? -19.420 -5.287 7.137 1.00 93.12 120 ARG A CA 1
ATOM 918 C C . ARG A 1 120 ? -18.189 -5.992 6.568 1.00 93.12 120 ARG A C 1
ATOM 920 O O . ARG A 1 120 ? -17.366 -6.464 7.349 1.00 93.12 120 ARG A O 1
ATOM 927 N N . ARG A 1 121 ? -18.084 -6.118 5.243 1.00 91.62 121 ARG A N 1
ATOM 928 C CA . ARG A 1 121 ? -16.990 -6.840 4.571 1.00 91.62 121 ARG A CA 1
ATOM 929 C C . ARG A 1 121 ? -15.962 -5.928 3.904 1.00 91.62 121 ARG A C 1
ATOM 931 O O . ARG A 1 121 ? -14.938 -6.446 3.464 1.00 91.62 121 ARG A O 1
ATOM 938 N N . LEU A 1 122 ? -16.199 -4.611 3.874 1.00 95.31 122 LEU A N 1
ATOM 939 C CA . LEU A 1 122 ? -15.208 -3.636 3.423 1.00 95.31 122 LEU A CA 1
ATOM 940 C C . LEU A 1 122 ? -13.888 -3.839 4.176 1.00 95.31 122 LEU A C 1
ATOM 942 O O . LEU A 1 122 ? -13.853 -3.866 5.405 1.00 95.31 122 LEU A O 1
ATOM 946 N N . ALA A 1 123 ? -12.813 -4.002 3.416 1.00 95.25 123 ALA A N 1
ATOM 947 C CA . ALA A 1 123 ? -11.463 -4.198 3.913 1.00 95.25 123 ALA A CA 1
ATOM 948 C C . ALA A 1 123 ? -10.467 -3.719 2.851 1.00 95.25 123 ALA A C 1
ATOM 950 O O . ALA A 1 123 ? -9.834 -4.520 2.156 1.00 95.25 123 ALA A O 1
ATOM 951 N N . ILE A 1 124 ? -10.361 -2.399 2.709 1.00 97.25 124 ILE A N 1
ATOM 952 C CA . ILE A 1 124 ? -9.380 -1.733 1.859 1.00 97.25 124 ILE A CA 1
ATOM 953 C C . ILE A 1 124 ? -8.059 -1.641 2.625 1.00 97.25 124 ILE A C 1
ATOM 955 O O . ILE A 1 124 ? -8.031 -1.198 3.778 1.00 97.25 124 ILE A O 1
ATOM 959 N N . ARG A 1 125 ? -6.952 -2.043 1.993 1.00 97.00 125 ARG A N 1
ATOM 960 C CA . ARG A 1 125 ? -5.617 -1.915 2.586 1.00 97.00 125 ARG A CA 1
ATOM 961 C C . ARG A 1 125 ? -4.563 -1.445 1.574 1.00 97.00 125 ARG A C 1
ATOM 963 O O . ARG A 1 125 ? -4.033 -2.268 0.824 1.00 97.00 125 ARG A O 1
ATOM 970 N N . PRO A 1 126 ? -4.218 -0.143 1.568 1.00 95.69 126 PRO A N 1
ATOM 971 C CA . PRO A 1 126 ? -3.017 0.359 0.910 1.00 95.69 126 PRO A CA 1
ATOM 972 C C . PRO A 1 126 ? -1.771 -0.175 1.632 1.00 95.69 126 PRO A C 1
ATOM 974 O O . PRO A 1 126 ? -1.663 -0.073 2.856 1.00 95.69 126 PRO A O 1
ATOM 977 N N . VAL A 1 127 ? -0.842 -0.773 0.887 1.00 95.31 127 VAL A N 1
ATOM 978 C CA . VAL A 1 127 ? 0.361 -1.429 1.416 1.00 95.31 127 VAL A CA 1
ATOM 979 C C . VAL A 1 127 ? 1.598 -0.633 1.022 1.00 95.31 127 VAL A C 1
ATOM 981 O O . VAL A 1 127 ? 2.014 -0.651 -0.135 1.00 95.31 127 VAL A O 1
ATOM 984 N N . PHE A 1 128 ? 2.192 0.055 1.991 1.00 93.06 128 PHE A N 1
ATOM 985 C CA . PHE A 1 128 ? 3.370 0.898 1.822 1.00 93.06 128 PHE A CA 1
ATOM 986 C C . PHE A 1 128 ? 4.614 0.050 1.588 1.00 93.06 128 PHE A C 1
ATOM 988 O O . PHE A 1 128 ? 4.829 -0.985 2.220 1.00 93.06 128 PHE A O 1
ATOM 995 N N . THR A 1 129 ? 5.468 0.494 0.676 1.00 88.19 129 THR A N 1
ATOM 996 C CA . THR A 1 129 ? 6.679 -0.243 0.326 1.00 88.19 129 THR A CA 1
ATOM 997 C C . THR A 1 129 ? 7.905 0.656 0.351 1.00 88.19 129 THR A C 1
ATOM 999 O O . THR A 1 129 ? 7.790 1.873 0.224 1.00 88.19 129 THR A O 1
ATOM 1002 N N . ALA A 1 130 ? 9.087 0.058 0.534 1.00 78.94 130 ALA A N 1
ATOM 1003 C CA . ALA A 1 130 ? 10.347 0.797 0.541 1.00 78.94 130 ALA A CA 1
ATOM 1004 C C . ALA A 1 130 ? 10.532 1.560 -0.772 1.00 78.94 130 ALA A C 1
ATOM 1006 O O . ALA A 1 130 ? 10.173 1.053 -1.841 1.00 78.94 130 ALA A O 1
ATOM 1007 N N . HIS A 1 131 ? 11.114 2.752 -0.683 1.00 69.75 131 HIS A N 1
ATOM 1008 C CA . HIS A 1 131 ? 11.239 3.667 -1.803 1.00 69.75 131 HIS A CA 1
ATOM 1009 C C . HIS A 1 131 ? 12.500 3.362 -2.635 1.00 69.75 131 HIS A C 1
ATOM 1011 O O . HIS A 1 131 ? 13.597 3.667 -2.181 1.00 69.75 131 HIS A O 1
ATOM 1017 N N . PRO A 1 132 ? 12.396 2.780 -3.849 1.00 53.75 132 PRO A N 1
ATOM 1018 C CA . PRO A 1 132 ? 13.572 2.293 -4.573 1.00 53.75 132 PRO A CA 1
ATOM 1019 C C . PRO A 1 132 ? 14.290 3.376 -5.399 1.00 53.75 132 PRO A C 1
ATOM 1021 O O . PRO A 1 132 ? 15.353 3.095 -5.941 1.00 53.75 132 PRO A O 1
ATOM 1024 N N . THR A 1 133 ? 13.700 4.572 -5.535 1.00 54.00 133 THR A N 1
ATOM 1025 C CA . THR A 1 133 ? 14.152 5.645 -6.446 1.00 54.00 133 THR A CA 1
ATOM 1026 C C . THR A 1 133 ? 14.172 7.066 -5.858 1.00 54.00 133 THR A C 1
ATOM 1028 O O . THR A 1 133 ? 14.662 7.968 -6.531 1.00 54.00 133 THR A O 1
ATOM 1031 N N . GLU A 1 134 ? 13.673 7.311 -4.640 1.00 60.59 134 GLU A N 1
ATOM 1032 C CA . GLU A 1 134 ? 13.655 8.665 -4.055 1.00 60.59 134 GLU A CA 1
ATOM 1033 C C . GLU A 1 134 ? 14.963 8.903 -3.341 1.00 60.59 134 GLU A C 1
ATOM 1035 O O . GLU A 1 134 ? 15.212 8.399 -2.242 1.00 60.59 134 GLU A O 1
ATOM 1040 N N . ALA A 1 135 ? 15.799 9.688 -4.009 1.00 53.22 135 ALA A N 1
ATOM 1041 C CA . ALA A 1 135 ? 17.009 10.226 -3.426 1.00 53.22 135 ALA A CA 1
ATOM 1042 C C . ALA A 1 135 ? 16.674 11.174 -2.262 1.00 53.22 135 ALA A C 1
ATOM 1044 O O . ALA A 1 135 ? 17.378 11.161 -1.249 1.00 53.22 135 ALA A O 1
ATOM 1045 N N . ALA A 1 136 ? 15.575 11.938 -2.366 1.00 62.31 136 ALA A N 1
ATOM 1046 C CA . ALA A 1 136 ? 15.245 12.997 -1.425 1.00 62.31 136 ALA A CA 1
ATOM 1047 C C . ALA A 1 136 ? 15.040 12.467 0.003 1.00 62.31 136 ALA A C 1
ATOM 1049 O O . ALA A 1 136 ? 14.184 11.636 0.316 1.00 62.31 136 ALA A O 1
ATOM 1050 N N . ARG A 1 137 ? 15.853 12.984 0.922 1.00 74.44 137 ARG A N 1
ATOM 1051 C CA . ARG A 1 137 ? 15.760 12.675 2.352 1.00 74.44 137 ARG A CA 1
ATOM 1052 C C . ARG A 1 137 ? 14.504 13.300 2.960 1.00 74.44 137 ARG A C 1
ATOM 1054 O O . ARG A 1 137 ? 14.027 14.335 2.500 1.00 74.44 137 ARG A O 1
ATOM 1061 N N . ARG A 1 138 ? 14.053 12.775 4.105 1.00 77.69 138 ARG A N 1
ATOM 1062 C CA . ARG A 1 138 ? 12.982 13.386 4.920 1.00 77.69 138 ARG A CA 1
ATOM 1063 C C . ARG A 1 138 ? 13.173 14.895 5.121 1.00 77.69 138 ARG A C 1
ATOM 1065 O O . ARG A 1 138 ? 12.220 15.656 5.033 1.00 77.69 138 ARG A O 1
ATOM 1072 N N . SER A 1 139 ? 14.410 15.335 5.344 1.00 83.94 139 SER A N 1
ATOM 1073 C CA . SER A 1 139 ? 14.745 16.751 5.518 1.00 83.94 139 SER A CA 1
ATOM 1074 C C . SER A 1 139 ? 14.417 17.627 4.304 1.00 83.94 139 SER A C 1
ATOM 1076 O O . SER A 1 139 ? 14.180 18.819 4.496 1.00 83.94 139 SER A O 1
ATOM 1078 N N . ILE A 1 140 ? 14.436 17.074 3.088 1.00 86.50 140 ILE A N 1
ATOM 1079 C CA . ILE A 1 140 ? 14.018 17.745 1.848 1.00 86.50 140 ILE A CA 1
ATOM 1080 C C . ILE A 1 140 ? 12.492 17.801 1.799 1.00 86.50 140 ILE A C 1
ATOM 1082 O O . ILE A 1 140 ? 11.924 18.885 1.689 1.00 86.50 140 ILE A O 1
ATOM 1086 N N . LEU A 1 141 ? 11.828 16.662 2.012 1.00 83.50 141 LEU A N 1
ATOM 1087 C CA . LEU A 1 141 ? 10.365 16.559 2.022 1.00 83.50 141 LEU A CA 1
ATOM 1088 C C . LEU A 1 141 ? 9.718 17.516 3.033 1.00 83.50 141 LEU A C 1
ATOM 1090 O O . LEU A 1 141 ? 8.772 18.218 2.694 1.00 83.50 141 LEU A O 1
ATOM 1094 N N . SER A 1 142 ? 10.269 17.632 4.247 1.00 87.31 142 SER A N 1
ATOM 1095 C CA . SER A 1 142 ? 9.769 18.577 5.256 1.00 87.31 142 SER A CA 1
ATOM 1096 C C . SER A 1 142 ? 9.921 20.046 4.839 1.00 87.31 142 SER A C 1
ATOM 1098 O O . SER A 1 142 ? 9.098 20.875 5.219 1.00 87.31 142 SER A O 1
ATOM 1100 N N . LYS A 1 143 ? 10.947 20.393 4.049 1.00 92.50 143 LYS A N 1
ATOM 1101 C CA . LYS A 1 143 ? 11.122 21.759 3.524 1.00 92.50 143 LYS A CA 1
ATOM 1102 C C . LYS A 1 143 ? 10.156 22.043 2.384 1.00 92.50 143 LYS A C 1
ATOM 1104 O O . LYS A 1 143 ? 9.539 23.102 2.383 1.00 92.50 143 LYS A O 1
ATOM 1109 N N . LEU A 1 144 ? 9.975 21.086 1.473 1.00 91.50 144 LEU A N 1
ATOM 1110 C CA . LEU A 1 144 ? 8.970 21.173 0.411 1.00 91.50 144 LEU A CA 1
ATOM 1111 C C . LEU A 1 144 ? 7.563 21.291 1.000 1.00 91.50 144 LEU A C 1
ATOM 1113 O O . LEU A 1 144 ? 6.799 22.156 0.584 1.00 91.50 144 LEU A O 1
ATOM 1117 N N . ARG A 1 145 ? 7.257 20.522 2.051 1.00 89.88 145 ARG A N 1
ATOM 1118 C CA . ARG A 1 145 ? 6.017 20.672 2.817 1.00 89.88 145 ARG A CA 1
ATOM 1119 C C . ARG A 1 145 ? 5.855 22.090 3.369 1.00 89.88 145 ARG A C 1
ATOM 1121 O O . ARG A 1 145 ? 4.796 22.678 3.200 1.00 89.88 145 ARG A O 1
ATOM 1128 N N . GLY A 1 146 ? 6.913 22.662 3.946 1.00 93.69 146 GLY A N 1
ATOM 1129 C CA . GLY A 1 146 ? 6.907 24.050 4.414 1.00 93.69 146 GLY A CA 1
ATOM 1130 C C . GLY A 1 146 ? 6.653 25.076 3.303 1.00 93.69 146 GLY A C 1
ATOM 1131 O O . GLY A 1 146 ? 5.934 26.044 3.532 1.00 93.69 146 GLY A O 1
ATOM 1132 N N . VAL A 1 147 ? 7.199 24.862 2.099 1.00 94.81 147 VAL A N 1
ATOM 1133 C CA . VAL A 1 147 ? 6.910 25.701 0.919 1.00 94.81 147 VAL A CA 1
ATOM 1134 C C . VAL A 1 147 ? 5.436 25.576 0.530 1.00 94.81 147 VAL A C 1
ATOM 1136 O O . VAL A 1 147 ? 4.779 26.586 0.289 1.00 94.81 147 VAL A O 1
ATOM 1139 N N . ALA A 1 148 ? 4.895 24.356 0.521 1.00 93.75 148 ALA A N 1
ATOM 1140 C CA . ALA A 1 148 ? 3.492 24.109 0.209 1.00 93.75 148 ALA A CA 1
ATOM 1141 C C . ALA A 1 148 ? 2.540 24.798 1.200 1.00 93.75 148 ALA A C 1
ATOM 1143 O O . ALA A 1 148 ? 1.585 25.451 0.784 1.00 93.75 148 ALA A O 1
ATOM 1144 N N . ASP A 1 149 ? 2.820 24.671 2.500 1.00 92.62 149 ASP A N 1
ATOM 1145 C CA . ASP A 1 149 ? 2.039 25.287 3.578 1.00 92.62 149 ASP A CA 1
ATOM 1146 C C . ASP A 1 149 ? 2.036 26.814 3.472 1.00 92.62 149 ASP A C 1
ATOM 1148 O O . ASP A 1 149 ? 1.011 27.460 3.687 1.00 92.62 149 ASP A O 1
ATOM 1152 N N . GLU A 1 150 ? 3.176 27.395 3.105 1.00 93.88 150 GLU A N 1
ATOM 1153 C CA . GLU A 1 150 ? 3.324 28.832 2.918 1.00 93.88 150 GLU A CA 1
ATOM 1154 C C . GLU A 1 150 ? 2.486 29.342 1.736 1.00 93.88 150 GLU A C 1
ATOM 1156 O O . GLU A 1 150 ? 1.696 30.272 1.904 1.00 93.88 150 GLU A O 1
ATOM 1161 N N . LEU A 1 151 ? 2.572 28.676 0.578 1.00 92.56 151 LEU A N 1
ATOM 1162 C CA . LEU A 1 151 ? 1.743 28.997 -0.588 1.00 92.56 151 LEU A CA 1
ATOM 1163 C C . LEU A 1 151 ? 0.245 28.849 -0.280 1.00 92.56 151 LEU A C 1
ATOM 1165 O O . LEU A 1 151 ? -0.567 29.680 -0.692 1.00 92.56 151 LEU A O 1
ATOM 1169 N N . ASP A 1 152 ? -0.161 27.789 0.421 1.00 89.19 152 ASP A N 1
ATOM 1170 C CA . ASP A 1 152 ? -1.569 27.569 0.767 1.00 89.19 152 ASP A CA 1
ATOM 1171 C C . ASP A 1 152 ? -2.085 28.635 1.746 1.00 89.19 152 ASP A C 1
ATOM 1173 O O . ASP A 1 152 ? -3.182 29.170 1.567 1.00 89.19 152 ASP A O 1
ATOM 1177 N N . ARG A 1 153 ? -1.265 29.016 2.732 1.00 88.19 153 ARG A N 1
ATOM 1178 C CA . ARG A 1 153 ? -1.581 30.073 3.700 1.00 88.19 153 ARG A CA 1
ATOM 1179 C C . ARG A 1 153 ? -1.734 31.440 3.040 1.00 88.19 153 ARG A C 1
ATOM 1181 O O . ARG A 1 153 ? -2.642 32.182 3.411 1.00 88.19 153 ARG A O 1
ATOM 1188 N N . GLU A 1 154 ? -0.876 31.784 2.082 1.00 87.94 154 GLU A N 1
ATOM 1189 C CA . GLU A 1 154 ? -1.002 33.026 1.309 1.00 87.94 154 GLU A CA 1
ATOM 1190 C C . GLU A 1 154 ? -2.325 33.071 0.538 1.00 87.94 154 GLU A C 1
ATOM 1192 O O . GLU A 1 154 ? -3.047 34.062 0.627 1.00 87.94 154 GLU A O 1
ATOM 1197 N N . ALA A 1 155 ? -2.700 31.983 -0.141 1.00 84.06 155 ALA A N 1
ATOM 1198 C CA . ALA A 1 155 ? -3.973 31.911 -0.860 1.00 84.06 155 ALA A CA 1
ATOM 1199 C C . ALA A 1 155 ? -5.187 32.003 0.078 1.00 84.06 155 ALA A C 1
ATOM 1201 O O . ALA A 1 155 ? -6.153 32.703 -0.229 1.00 84.06 155 ALA A O 1
ATOM 1202 N N . ALA A 1 156 ? -5.134 31.343 1.239 1.00 83.31 156 ALA A N 1
ATOM 1203 C CA . ALA A 1 156 ? -6.177 31.452 2.256 1.00 83.31 156 ALA A CA 1
ATOM 1204 C C . ALA A 1 156 ? -6.296 32.888 2.800 1.00 83.31 156 ALA A C 1
ATOM 1206 O O . ALA A 1 156 ? -7.401 33.404 2.954 1.00 83.31 156 ALA A O 1
ATOM 1207 N N . SER A 1 157 ? -5.165 33.559 3.042 1.00 85.00 157 SER A N 1
ATOM 1208 C CA . SER A 1 157 ? -5.136 34.965 3.454 1.00 85.00 157 SER A CA 1
ATOM 1209 C C . SER A 1 157 ? -5.711 35.882 2.375 1.00 85.00 157 SER A C 1
ATOM 1211 O O . SER A 1 157 ? -6.494 36.772 2.697 1.00 85.00 157 SER A O 1
ATOM 1213 N N . ALA A 1 158 ? -5.363 35.650 1.106 1.00 84.19 158 ALA A N 1
ATOM 1214 C CA . ALA A 1 158 ? -5.866 36.435 -0.017 1.00 84.19 158 ALA A CA 1
ATOM 1215 C C . ALA A 1 158 ? -7.393 36.331 -0.150 1.00 84.19 158 ALA A C 1
ATOM 1217 O O . ALA A 1 158 ? -8.078 37.331 -0.359 1.00 84.19 158 ALA A O 1
ATOM 1218 N N . ALA A 1 159 ? -7.939 35.128 0.053 1.00 82.94 159 ALA A N 1
ATOM 1219 C CA . ALA A 1 159 ? -9.379 34.894 0.042 1.00 82.94 159 ALA A CA 1
ATOM 1220 C C . ALA A 1 159 ? -10.125 35.613 1.185 1.00 82.94 159 ALA A C 1
ATOM 1222 O O . ALA A 1 159 ? -11.286 35.978 1.015 1.00 82.94 159 ALA A O 1
ATOM 1223 N N . LEU A 1 160 ? -9.481 35.813 2.342 1.00 81.56 160 LEU A N 1
ATOM 1224 C CA . LEU A 1 160 ? -10.097 36.437 3.521 1.00 81.56 160 LEU A CA 1
ATOM 1225 C C . LEU A 1 160 ? -9.939 37.962 3.562 1.00 81.56 160 LEU A C 1
ATOM 1227 O O . LEU A 1 160 ? -10.853 38.654 4.010 1.00 81.56 160 LEU A O 1
ATOM 1231 N N . TYR A 1 161 ? -8.788 38.485 3.135 1.00 83.25 161 TYR A N 1
ATOM 1232 C CA . TYR A 1 161 ? -8.397 39.881 3.361 1.00 83.25 161 TYR A CA 1
ATOM 1233 C C . TYR A 1 161 ? -8.150 40.681 2.068 1.00 83.25 161 TYR A C 1
ATOM 1235 O O . TYR A 1 161 ? -7.827 41.866 2.150 1.00 83.25 161 TYR A O 1
ATOM 1243 N N . GLY A 1 162 ? -8.324 40.072 0.888 1.00 75.44 162 GLY A N 1
ATOM 1244 C CA . GLY A 1 162 ? -7.866 40.630 -0.393 1.00 75.44 162 GLY A CA 1
ATOM 1245 C C . GLY A 1 162 ? -6.364 40.409 -0.599 1.00 75.44 162 GLY A C 1
ATOM 1246 O O . GLY A 1 162 ? -5.741 39.734 0.217 1.00 75.44 162 GLY A O 1
ATOM 1247 N N . ASP A 1 163 ? -5.777 40.952 -1.674 1.00 67.44 163 ASP A N 1
ATOM 1248 C CA . ASP A 1 163 ? -4.347 40.772 -1.987 1.00 67.44 163 ASP A CA 1
ATOM 1249 C C . ASP A 1 163 ? -3.459 41.150 -0.786 1.00 67.44 163 ASP A C 1
ATOM 1251 O O . ASP A 1 163 ? -3.224 42.322 -0.482 1.00 67.44 163 ASP A O 1
ATOM 1255 N N . GLY A 1 164 ? -2.995 40.122 -0.072 1.00 59.94 164 GLY A N 1
ATOM 1256 C CA . GLY A 1 164 ? -2.096 40.240 1.065 1.00 59.94 164 GLY A CA 1
ATOM 1257 C C . GLY A 1 164 ? -0.649 40.387 0.607 1.00 59.94 164 GLY A C 1
ATOM 1258 O O . GLY A 1 164 ? -0.279 40.000 -0.501 1.00 59.94 164 GLY A O 1
ATOM 1259 N N . THR A 1 165 ? 0.207 40.923 1.473 1.00 58.72 165 THR A N 1
ATOM 1260 C CA . THR A 1 165 ? 1.652 40.945 1.236 1.00 58.72 165 THR A CA 1
ATOM 1261 C C . THR A 1 165 ? 2.193 39.516 1.128 1.00 58.72 165 THR A C 1
ATOM 1263 O O . THR A 1 165 ? 2.206 38.773 2.108 1.00 58.72 165 THR A O 1
ATOM 1266 N N . SER A 1 166 ? 2.662 39.160 -0.071 1.00 67.88 166 SER A N 1
ATOM 1267 C CA . SER A 1 166 ? 3.525 38.003 -0.343 1.00 67.88 166 SER A CA 1
ATOM 1268 C C . SER A 1 166 ? 4.617 37.880 0.732 1.00 67.88 166 SER A C 1
ATOM 1270 O O . SER A 1 166 ? 5.347 38.842 0.993 1.00 67.88 166 SER A O 1
ATOM 1272 N N . ASN A 1 167 ? 4.753 36.711 1.363 1.00 76.62 167 ASN A N 1
ATOM 1273 C CA . ASN A 1 167 ? 5.802 36.426 2.341 1.00 76.62 167 ASN A CA 1
ATOM 1274 C C . ASN A 1 167 ? 7.001 35.747 1.661 1.00 76.62 167 ASN A C 1
ATOM 1276 O O . ASN A 1 167 ? 7.468 34.671 2.048 1.00 76.62 167 ASN A O 1
ATOM 1280 N N . ASP A 1 168 ? 7.551 36.437 0.658 1.00 89.19 168 ASP A N 1
ATOM 1281 C CA . ASP A 1 168 ? 8.754 36.005 -0.062 1.00 89.19 168 ASP A CA 1
ATOM 1282 C C . ASP A 1 168 ? 9.934 35.738 0.867 1.00 89.19 168 ASP A C 1
ATOM 1284 O O . ASP A 1 168 ? 10.773 34.890 0.573 1.00 89.19 168 ASP A O 1
ATOM 1288 N N . ARG A 1 169 ? 9.987 36.419 2.016 1.00 91.50 169 ARG A N 1
ATOM 1289 C CA . ARG A 1 169 ? 11.026 36.193 3.017 1.00 91.50 169 ARG A CA 1
ATOM 1290 C C . ARG A 1 169 ? 11.012 34.752 3.518 1.00 91.50 169 ARG A C 1
ATOM 1292 O O . ARG A 1 169 ? 12.059 34.110 3.516 1.00 91.50 169 ARG A O 1
ATOM 1299 N N . ARG A 1 170 ? 9.853 34.231 3.935 1.00 93.62 170 ARG A N 1
ATOM 1300 C CA . ARG A 1 170 ? 9.780 32.866 4.467 1.00 93.62 170 ARG A CA 1
ATOM 1301 C C . ARG A 1 170 ? 10.045 31.819 3.387 1.00 93.62 170 ARG A C 1
ATOM 1303 O O . ARG A 1 170 ? 10.748 30.846 3.652 1.00 93.62 170 ARG A O 1
ATOM 1310 N N . LEU A 1 171 ? 9.531 32.028 2.174 1.00 95.44 171 LEU A N 1
ATOM 1311 C CA . LEU A 1 171 ? 9.828 31.155 1.036 1.00 95.44 171 LEU A CA 1
ATOM 1312 C C . LEU A 1 171 ? 11.324 31.155 0.702 1.00 95.44 171 LEU A C 1
ATOM 1314 O O . LEU A 1 171 ? 11.906 30.087 0.535 1.00 95.44 171 LEU A O 1
ATOM 1318 N N . ALA A 1 172 ? 11.969 32.324 0.673 1.00 95.94 172 ALA A N 1
ATOM 1319 C CA . ALA A 1 172 ? 13.404 32.440 0.430 1.00 95.94 172 ALA A CA 1
ATOM 1320 C C . ALA A 1 172 ? 14.237 31.734 1.512 1.00 95.94 172 ALA A C 1
ATOM 1322 O O . ALA A 1 172 ? 15.186 31.034 1.172 1.00 95.94 172 ALA A O 1
ATOM 1323 N N . GLU A 1 173 ? 13.862 31.849 2.793 1.00 96.00 173 GLU A N 1
ATOM 1324 C CA . GLU A 1 173 ? 14.504 31.110 3.893 1.00 96.00 173 GLU A CA 1
ATOM 1325 C C . GLU A 1 173 ? 14.408 29.588 3.689 1.00 96.00 173 GLU A C 1
ATOM 1327 O O . GLU A 1 173 ? 15.383 28.864 3.890 1.00 96.00 173 GLU A O 1
ATOM 1332 N N . LEU A 1 174 ? 13.238 29.087 3.278 1.00 96.50 174 LEU A N 1
ATOM 1333 C CA . LEU A 1 174 ? 13.032 27.661 3.019 1.00 96.50 174 LEU A CA 1
ATOM 1334 C C . LEU A 1 174 ? 13.824 27.173 1.802 1.00 96.50 174 LEU A C 1
ATOM 1336 O O . LEU A 1 174 ? 14.396 26.087 1.864 1.00 96.50 174 LEU A O 1
ATOM 1340 N N . ILE A 1 175 ? 13.886 27.967 0.729 1.00 96.88 175 ILE A N 1
ATOM 1341 C CA . ILE A 1 175 ? 14.662 27.655 -0.480 1.00 96.88 175 ILE A CA 1
ATOM 1342 C C . ILE A 1 175 ? 16.170 27.696 -0.189 1.00 96.88 175 ILE A C 1
ATOM 1344 O O . ILE A 1 175 ? 16.897 26.813 -0.639 1.00 96.88 175 ILE A O 1
ATOM 1348 N N . ASP A 1 176 ? 16.643 28.642 0.627 1.00 95.88 176 ASP A N 1
ATOM 1349 C CA . ASP A 1 176 ? 18.038 28.670 1.086 1.00 95.88 176 ASP A CA 1
ATOM 1350 C C . ASP A 1 176 ? 18.391 27.408 1.873 1.00 95.88 176 ASP A C 1
ATOM 1352 O O . ASP A 1 176 ? 19.414 26.776 1.605 1.00 95.88 176 ASP A O 1
ATOM 1356 N N . LEU A 1 177 ? 17.524 27.005 2.806 1.00 95.44 177 LEU A N 1
ATOM 1357 C CA . LEU A 1 177 ? 17.702 25.769 3.561 1.00 95.44 177 LEU A CA 1
ATOM 1358 C C . LEU A 1 177 ? 17.614 24.529 2.670 1.00 95.44 177 LEU A C 1
ATOM 1360 O O . LEU A 1 177 ? 18.285 23.538 2.955 1.00 95.44 177 LEU A O 1
ATOM 1364 N N . LEU A 1 178 ? 16.779 24.553 1.630 1.00 94.06 178 LEU A N 1
ATOM 1365 C CA . LEU A 1 178 ? 16.669 23.470 0.658 1.00 94.06 178 LEU A CA 1
ATOM 1366 C C . LEU A 1 178 ? 18.000 23.298 -0.086 1.00 94.06 178 LEU A C 1
ATOM 1368 O O . LEU A 1 178 ? 18.537 22.197 -0.084 1.00 94.06 178 LEU A O 1
ATOM 1372 N N . TRP A 1 179 ? 18.591 24.391 -0.582 1.00 95.12 179 TRP A N 1
ATOM 1373 C CA . TRP A 1 179 ? 19.906 24.383 -1.237 1.00 95.12 179 TRP A CA 1
ATOM 1374 C C . TRP A 1 179 ? 21.046 23.923 -0.315 1.00 95.12 179 TRP A C 1
ATOM 1376 O O . TRP A 1 179 ? 21.954 23.208 -0.741 1.00 95.12 179 TRP A O 1
ATOM 1386 N N . GLN A 1 180 ? 21.002 24.294 0.966 1.00 92.94 180 GLN A N 1
ATOM 1387 C CA . GLN A 1 180 ? 22.018 23.909 1.957 1.00 92.94 180 GLN A CA 1
ATOM 1388 C C . GLN A 1 180 ? 21.849 22.484 2.492 1.00 92.94 180 GLN A C 1
ATOM 1390 O O . GLN A 1 180 ? 22.733 21.969 3.176 1.00 92.94 180 GLN A O 1
ATOM 1395 N N . THR A 1 181 ? 20.713 21.841 2.225 1.00 90.00 181 THR A N 1
ATOM 1396 C CA . THR A 1 181 ? 20.471 20.468 2.665 1.00 90.00 181 THR A CA 1
ATOM 1397 C C . THR A 1 181 ? 21.004 19.501 1.626 1.00 90.00 181 THR A C 1
ATOM 1399 O O . THR A 1 181 ? 20.670 19.596 0.449 1.00 90.00 181 THR A O 1
ATOM 1402 N N . ASP A 1 182 ? 21.800 18.536 2.076 1.00 82.06 182 ASP A N 1
ATOM 1403 C CA . ASP A 1 182 ? 22.235 17.448 1.211 1.00 82.06 182 ASP A CA 1
ATOM 1404 C C . ASP A 1 182 ? 21.033 16.583 0.795 1.00 82.06 182 ASP A C 1
ATOM 1406 O O . ASP A 1 182 ? 20.310 16.042 1.643 1.00 82.06 182 ASP A O 1
ATOM 1410 N N . GLU A 1 183 ? 20.812 16.499 -0.516 1.00 72.25 183 GLU A N 1
ATOM 1411 C CA . GLU A 1 183 ? 19.754 15.698 -1.131 1.00 72.25 183 GLU A CA 1
ATOM 1412 C C . GLU A 1 183 ? 20.139 14.216 -1.154 1.00 72.25 183 GLU A C 1
ATOM 1414 O O . GLU A 1 183 ? 19.259 13.362 -1.071 1.00 72.25 183 GLU A O 1
ATOM 1419 N N . LEU A 1 184 ? 21.439 13.905 -1.221 1.00 72.12 184 LEU A N 1
ATOM 1420 C CA . LEU A 1 184 ? 21.937 12.549 -1.409 1.00 72.12 184 LEU A CA 1
ATOM 1421 C C . LEU A 1 184 ? 22.213 11.851 -0.074 1.00 72.12 184 LEU A C 1
ATOM 1423 O O . LEU A 1 184 ? 22.428 12.460 0.976 1.00 72.12 184 LEU A O 1
ATOM 1427 N N . ARG A 1 185 ? 22.193 10.518 -0.114 1.00 70.00 185 ARG A N 1
ATOM 1428 C CA . ARG A 1 185 ? 22.618 9.673 1.004 1.00 70.00 185 ARG A CA 1
ATOM 1429 C C . ARG A 1 185 ? 24.064 9.251 0.775 1.00 70.00 185 ARG A C 1
ATOM 1431 O O . ARG A 1 185 ? 24.377 8.638 -0.244 1.00 70.00 185 ARG A O 1
ATOM 1438 N N . LEU A 1 186 ? 24.931 9.563 1.735 1.00 71.00 186 LEU A N 1
ATOM 1439 C CA . LEU A 1 186 ? 26.337 9.149 1.702 1.00 71.00 186 LEU A CA 1
ATOM 1440 C C . LEU A 1 186 ? 26.491 7.631 1.842 1.00 71.00 186 LEU A C 1
ATOM 1442 O O . LEU A 1 186 ? 27.383 7.049 1.234 1.00 71.00 186 LEU A O 1
ATOM 1446 N N . GLU A 1 187 ? 25.591 6.991 2.587 1.00 74.94 187 GLU A N 1
ATOM 1447 C CA . GLU A 1 187 ? 25.579 5.549 2.827 1.00 74.94 187 GLU A CA 1
ATOM 1448 C C . GLU A 1 187 ? 24.268 4.929 2.343 1.00 74.94 187 GLU A C 1
ATOM 1450 O O . GLU A 1 187 ? 23.222 5.587 2.298 1.00 74.94 187 GLU A O 1
ATOM 1455 N N . ARG A 1 188 ? 24.325 3.647 1.967 1.00 75.00 188 ARG A N 1
ATOM 1456 C CA . ARG A 1 188 ? 23.133 2.883 1.598 1.00 75.00 188 ARG A CA 1
ATOM 1457 C C . ARG A 1 188 ? 22.209 2.790 2.818 1.00 75.00 188 ARG A C 1
ATOM 1459 O O . ARG A 1 188 ? 22.683 2.380 3.875 1.00 75.00 188 ARG A O 1
ATOM 1466 N N . PRO A 1 189 ? 20.915 3.132 2.688 1.00 78.12 189 PRO A N 1
ATOM 1467 C CA . PRO A 1 189 ? 19.990 3.031 3.808 1.00 78.12 189 PRO A CA 1
ATOM 1468 C C . PRO A 1 189 ? 19.832 1.581 4.254 1.00 78.12 189 PRO A C 1
ATOM 1470 O O . PRO A 1 189 ? 19.739 0.670 3.423 1.00 78.12 189 PRO A O 1
ATOM 1473 N N . ASP A 1 190 ? 19.748 1.378 5.562 1.00 84.44 190 ASP A N 1
ATOM 1474 C CA . ASP A 1 190 ? 19.291 0.111 6.108 1.00 84.44 190 ASP A CA 1
ATOM 1475 C C . ASP A 1 190 ? 17.745 0.023 6.053 1.00 84.44 190 ASP A C 1
ATOM 1477 O O . ASP A 1 190 ? 17.046 1.023 5.832 1.00 84.44 190 ASP A O 1
ATOM 1481 N N . PRO A 1 191 ? 17.155 -1.174 6.219 1.00 86.12 191 PRO A N 1
ATOM 1482 C CA . PRO A 1 191 ? 15.698 -1.308 6.228 1.00 86.12 191 PRO A CA 1
ATOM 1483 C C . PRO A 1 191 ? 14.996 -0.535 7.364 1.00 86.12 191 PRO A C 1
ATOM 1485 O O . PRO A 1 191 ? 13.805 -0.233 7.253 1.00 86.12 191 PRO A O 1
ATOM 1488 N N . ALA A 1 192 ? 15.695 -0.207 8.457 1.00 86.94 192 ALA A N 1
ATOM 1489 C CA . ALA A 1 192 ? 15.129 0.558 9.568 1.00 86.94 192 ALA A CA 1
ATOM 1490 C C . ALA A 1 192 ? 14.942 2.040 9.193 1.00 86.94 192 ALA A C 1
ATOM 1492 O O . ALA A 1 192 ? 13.920 2.644 9.532 1.00 86.94 192 ALA A O 1
ATOM 1493 N N . ASP A 1 193 ? 15.866 2.619 8.430 1.00 84.00 193 ASP A N 1
ATOM 1494 C CA . ASP A 1 193 ? 15.744 3.957 7.856 1.00 84.00 193 ASP A CA 1
ATOM 1495 C C . ASP A 1 193 ? 14.600 4.043 6.845 1.00 84.00 193 ASP A C 1
ATOM 1497 O O . ASP A 1 193 ? 13.833 5.012 6.841 1.00 84.00 193 ASP A O 1
ATOM 1501 N N . GLU A 1 194 ? 14.427 3.009 6.019 1.00 85.06 194 GLU A N 1
ATOM 1502 C CA . GLU A 1 194 ? 13.268 2.895 5.129 1.00 85.06 194 GLU A CA 1
ATOM 1503 C C . GLU A 1 194 ? 11.958 2.876 5.933 1.00 85.06 194 GLU A C 1
ATOM 1505 O O . GLU A 1 194 ? 11.001 3.563 5.565 1.00 85.06 194 GLU A O 1
ATOM 1510 N N . ALA A 1 195 ? 11.928 2.175 7.072 1.00 88.38 195 ALA A N 1
ATOM 1511 C CA . ALA A 1 195 ? 10.751 2.120 7.934 1.00 88.38 195 ALA A CA 1
ATOM 1512 C C . ALA A 1 195 ? 10.417 3.488 8.543 1.00 88.38 195 ALA A C 1
ATOM 1514 O O . ALA A 1 195 ? 9.255 3.896 8.537 1.00 88.38 195 ALA A O 1
ATOM 1515 N N . ARG A 1 196 ? 11.424 4.238 9.014 1.00 86.62 196 ARG A N 1
ATOM 1516 C CA . ARG A 1 196 ? 11.235 5.596 9.561 1.00 86.62 196 ARG A CA 1
ATOM 1517 C C . ARG A 1 196 ? 10.624 6.556 8.538 1.00 86.62 196 ARG A C 1
ATOM 1519 O O . ARG A 1 196 ? 9.834 7.420 8.916 1.00 86.62 196 ARG A O 1
ATOM 1526 N N . ASN A 1 197 ? 10.955 6.399 7.256 1.00 83.12 197 ASN A N 1
ATOM 1527 C CA . ASN A 1 197 ? 10.362 7.206 6.188 1.00 83.12 197 ASN A CA 1
ATOM 1528 C C . ASN A 1 197 ? 8.887 6.856 5.948 1.00 83.12 197 ASN A C 1
ATOM 1530 O O . ASN A 1 197 ? 8.071 7.759 5.812 1.00 83.12 197 ASN A O 1
ATOM 1534 N N . ALA A 1 198 ? 8.507 5.576 5.944 1.00 86.50 198 ALA A N 1
ATOM 1535 C CA . ALA A 1 198 ? 7.094 5.204 5.808 1.00 86.50 198 ALA A CA 1
ATOM 1536 C C . ALA A 1 198 ? 6.256 5.636 7.020 1.00 86.50 198 ALA A C 1
ATOM 1538 O O . ALA A 1 198 ? 5.137 6.122 6.861 1.00 86.50 198 ALA A O 1
ATOM 1539 N N . VAL A 1 199 ? 6.821 5.530 8.227 1.00 90.56 199 VAL A N 1
ATOM 1540 C CA . VAL A 1 199 ? 6.190 5.999 9.467 1.00 90.56 199 VAL A CA 1
ATOM 1541 C C . VAL A 1 199 ? 5.858 7.490 9.415 1.00 90.56 199 VAL A C 1
ATOM 1543 O O . VAL A 1 199 ? 4.834 7.885 9.960 1.00 90.56 199 VAL A O 1
ATOM 1546 N N . TYR A 1 200 ? 6.677 8.311 8.748 1.00 87.06 200 TYR A N 1
ATOM 1547 C CA . TYR A 1 200 ? 6.387 9.735 8.563 1.00 87.06 200 TYR A CA 1
ATOM 1548 C C . TYR A 1 200 ? 5.037 9.951 7.855 1.00 87.06 200 TYR A C 1
ATOM 1550 O O . TYR A 1 200 ? 4.165 10.615 8.406 1.00 87.06 200 TYR A O 1
ATOM 1558 N N . TYR A 1 201 ? 4.816 9.302 6.708 1.00 88.62 201 TYR A N 1
ATOM 1559 C CA . TYR A 1 201 ? 3.548 9.406 5.976 1.00 88.62 201 TYR A CA 1
ATOM 1560 C C . TYR A 1 201 ? 2.373 8.771 6.723 1.00 88.62 201 TYR A C 1
ATOM 1562 O O . TYR A 1 201 ? 1.282 9.333 6.752 1.00 88.62 201 TYR A O 1
ATOM 1570 N N . LEU A 1 202 ? 2.580 7.607 7.348 1.00 93.56 202 LEU A N 1
ATOM 1571 C CA . LEU A 1 202 ? 1.532 6.928 8.116 1.00 93.56 202 LEU A CA 1
ATOM 1572 C C . LEU A 1 202 ? 1.085 7.752 9.331 1.00 93.56 202 LEU A C 1
ATOM 1574 O O . LEU A 1 202 ? -0.104 7.777 9.637 1.00 93.56 202 LEU A O 1
ATOM 1578 N N . ALA A 1 203 ? 2.009 8.444 10.002 1.00 92.06 203 ALA A N 1
ATOM 1579 C CA . ALA A 1 203 ? 1.687 9.335 11.113 1.00 92.06 203 ALA A CA 1
ATOM 1580 C C . ALA A 1 203 ? 0.897 10.570 10.648 1.00 92.06 203 ALA A C 1
ATOM 1582 O O . ALA A 1 203 ? -0.077 10.942 11.301 1.00 92.06 203 ALA A O 1
ATOM 1583 N N . ASP A 1 204 ? 1.256 11.160 9.504 1.00 90.44 204 ASP A N 1
ATOM 1584 C CA . ASP A 1 204 ? 0.510 12.284 8.921 1.00 90.44 204 ASP A CA 1
ATOM 1585 C C . ASP A 1 204 ? -0.905 11.847 8.481 1.00 90.44 204 ASP A C 1
ATOM 1587 O O . ASP A 1 204 ? -1.894 12.541 8.732 1.00 90.44 204 ASP A O 1
ATOM 1591 N N . LEU A 1 205 ? -1.033 10.648 7.899 1.00 95.38 205 LEU A N 1
ATOM 1592 C CA . LEU A 1 205 ? -2.325 10.037 7.567 1.00 95.38 205 LEU A CA 1
ATOM 1593 C C . LEU A 1 205 ? -3.191 9.794 8.804 1.00 95.38 205 LEU A C 1
ATOM 1595 O O . LEU A 1 205 ? -4.391 10.074 8.765 1.00 95.38 205 LEU A O 1
ATOM 1599 N N . TYR A 1 206 ? -2.587 9.280 9.877 1.00 96.00 206 TYR A N 1
ATOM 1600 C CA . TYR A 1 206 ? -3.240 9.048 11.164 1.00 96.00 206 TYR A CA 1
ATOM 1601 C C . TYR A 1 206 ? -3.780 10.354 11.758 1.00 96.00 206 TYR A C 1
ATOM 1603 O O . TYR A 1 206 ? -4.882 10.367 12.302 1.00 96.00 206 TYR A O 1
ATOM 1611 N N . ALA A 1 207 ? -3.013 11.442 11.656 1.00 93.75 207 ALA A N 1
ATOM 1612 C CA . ALA A 1 207 ? -3.348 12.722 12.270 1.00 93.75 207 ALA A CA 1
ATOM 1613 C C . ALA A 1 207 ? -4.457 13.494 11.535 1.00 93.75 207 ALA A C 1
ATOM 1615 O O . ALA A 1 207 ? -5.207 14.214 12.188 1.00 93.75 207 ALA A O 1
ATOM 1616 N N . ASP A 1 208 ? -4.576 13.361 10.206 1.00 94.00 208 ASP A N 1
ATOM 1617 C CA . ASP A 1 208 ? -5.467 14.233 9.424 1.00 94.00 208 ASP A CA 1
ATOM 1618 C C . ASP A 1 208 ? -6.375 13.502 8.423 1.00 94.00 208 ASP A C 1
ATOM 1620 O O . ASP A 1 208 ? -7.602 13.531 8.548 1.00 94.00 208 ASP A O 1
ATOM 1624 N N . ALA A 1 209 ? -5.799 12.858 7.405 1.00 95.44 209 ALA A N 1
ATOM 1625 C CA . ALA A 1 209 ? -6.565 12.386 6.252 1.00 95.44 209 ALA A CA 1
ATOM 1626 C C . ALA A 1 209 ? -7.474 11.190 6.578 1.00 95.44 209 ALA A C 1
ATOM 1628 O O . ALA A 1 209 ? -8.650 11.182 6.207 1.00 95.44 209 ALA A O 1
ATOM 1629 N N . ALA A 1 210 ? -6.952 10.181 7.279 1.00 96.94 210 ALA A N 1
ATOM 1630 C CA . ALA A 1 210 ? -7.692 8.956 7.560 1.00 96.94 210 ALA A CA 1
ATOM 1631 C C . ALA A 1 210 ? -8.880 9.155 8.526 1.00 96.94 210 ALA A C 1
ATOM 1633 O O . ALA A 1 210 ? -9.958 8.655 8.194 1.00 96.94 210 ALA A O 1
ATOM 1634 N N . PRO A 1 211 ? -8.764 9.906 9.648 1.00 96.81 211 PRO A N 1
ATOM 1635 C CA . PRO A 1 211 ? -9.914 10.223 10.500 1.00 96.81 211 PRO A CA 1
ATOM 1636 C C . PRO A 1 211 ? -11.079 10.841 9.715 1.00 96.81 211 PRO A C 1
ATOM 1638 O O . PRO A 1 211 ? -12.224 10.410 9.857 1.00 96.81 211 PRO A O 1
ATOM 1641 N N . LYS A 1 212 ? -10.782 11.794 8.818 1.00 96.62 212 LYS A N 1
ATOM 1642 C CA . LYS A 1 212 ? -11.789 12.472 7.987 1.00 96.62 212 LYS A CA 1
ATOM 1643 C C . LYS A 1 212 ? -12.478 11.510 7.026 1.00 96.62 212 LYS A C 1
ATOM 1645 O O . LYS A 1 212 ? -13.701 11.490 6.977 1.00 96.62 212 LYS A O 1
ATOM 1650 N N . VAL A 1 213 ? -11.718 10.693 6.292 1.00 97.50 213 VAL A N 1
ATOM 1651 C CA . VAL A 1 213 ? -12.289 9.729 5.330 1.00 97.50 213 VAL A CA 1
ATOM 1652 C C . VAL A 1 213 ? -13.124 8.659 6.033 1.00 97.50 213 VAL A C 1
ATOM 1654 O O . VAL A 1 213 ? -14.193 8.303 5.546 1.00 97.50 213 VAL A O 1
ATOM 1657 N N . LEU A 1 214 ? -12.681 8.160 7.190 1.00 97.62 214 LEU A N 1
ATOM 1658 C CA . LEU A 1 214 ? -13.432 7.169 7.969 1.00 97.62 214 LEU A CA 1
ATOM 1659 C C . LEU A 1 214 ? -14.745 7.739 8.520 1.00 97.62 214 LEU A C 1
ATOM 1661 O O . LEU A 1 214 ? -15.761 7.041 8.519 1.00 97.62 214 LEU A O 1
ATOM 1665 N N . THR A 1 215 ? -14.734 8.990 8.985 1.00 96.62 215 THR A N 1
ATOM 1666 C CA . THR A 1 215 ? -15.944 9.686 9.438 1.00 96.62 215 THR A CA 1
ATOM 1667 C C . THR A 1 215 ? -16.890 9.957 8.269 1.00 96.62 215 THR A C 1
ATOM 1669 O O . THR A 1 215 ? -18.057 9.581 8.350 1.00 96.62 215 THR A O 1
ATOM 1672 N N . GLU A 1 216 ? -16.390 10.488 7.149 1.00 96.25 216 GLU A N 1
ATOM 1673 C CA . GLU A 1 216 ? -17.192 10.720 5.940 1.00 96.25 216 GLU A CA 1
ATOM 1674 C C . GLU A 1 216 ? -17.796 9.418 5.394 1.00 96.25 216 GLU A C 1
ATOM 1676 O O . GLU A 1 216 ? -18.966 9.402 5.022 1.00 96.25 216 GLU A O 1
ATOM 1681 N N . LEU A 1 217 ? -17.059 8.300 5.400 1.00 97.44 217 LEU A N 1
ATOM 1682 C CA . LEU A 1 217 ? -17.597 6.991 5.014 1.00 97.44 217 LEU A CA 1
ATOM 1683 C C . LEU A 1 217 ? -18.734 6.550 5.943 1.00 97.44 217 LEU A C 1
ATOM 1685 O O . LEU A 1 217 ? -19.762 6.072 5.466 1.00 97.44 217 LEU A O 1
ATOM 1689 N N . ALA A 1 218 ? -18.567 6.702 7.258 1.00 96.69 218 ALA A N 1
ATOM 1690 C CA . ALA A 1 218 ? -19.608 6.347 8.218 1.00 96.69 218 ALA A CA 1
ATOM 1691 C C . ALA A 1 218 ? -20.869 7.209 8.038 1.00 96.69 218 ALA A C 1
ATOM 1693 O O . ALA A 1 218 ? -21.982 6.692 8.112 1.00 96.69 218 ALA A O 1
ATOM 1694 N N . ASP A 1 219 ? -20.703 8.503 7.767 1.00 95.75 219 ASP A N 1
ATOM 1695 C CA . ASP A 1 219 ? -21.811 9.423 7.499 1.00 95.75 219 ASP A CA 1
ATOM 1696 C C . ASP A 1 219 ? -22.494 9.112 6.162 1.00 95.75 219 ASP A C 1
ATOM 1698 O O . ASP A 1 219 ? -23.722 9.112 6.079 1.00 95.75 219 ASP A O 1
ATOM 1702 N N . THR A 1 220 ? -21.710 8.752 5.145 1.00 96.56 220 THR A N 1
ATOM 1703 C CA . THR A 1 220 ? -22.194 8.305 3.833 1.00 96.56 220 THR A CA 1
ATOM 1704 C C . THR A 1 220 ? -23.061 7.055 3.970 1.00 96.56 220 THR A C 1
ATOM 1706 O O . THR A 1 220 ? -24.190 7.020 3.483 1.00 96.56 220 THR A O 1
ATOM 1709 N N . LEU A 1 221 ? -22.574 6.035 4.683 1.00 96.50 221 LEU A N 1
ATOM 1710 C CA . LEU A 1 221 ? -23.326 4.803 4.931 1.00 96.50 221 LEU A CA 1
ATOM 1711 C C . LEU A 1 221 ? -24.587 5.066 5.764 1.00 96.50 221 LEU A C 1
ATOM 1713 O O . LEU A 1 221 ? -25.639 4.506 5.455 1.00 96.50 221 LEU A O 1
ATOM 1717 N N . ARG A 1 222 ? -24.525 5.975 6.747 1.00 95.56 222 ARG A N 1
ATOM 1718 C CA . ARG A 1 222 ? -25.709 6.405 7.506 1.00 95.56 222 ARG A CA 1
ATOM 1719 C C . ARG A 1 222 ? -26.746 7.068 6.605 1.00 95.56 222 ARG A C 1
ATOM 1721 O O . ARG A 1 222 ? -27.929 6.764 6.729 1.00 95.56 222 ARG A O 1
ATOM 1728 N N . GLY A 1 223 ? -26.315 7.934 5.687 1.00 95.31 223 GLY A N 1
ATOM 1729 C CA . GLY A 1 223 ? -27.179 8.549 4.675 1.00 95.31 223 GLY A CA 1
ATOM 1730 C C . GLY A 1 223 ? -27.859 7.521 3.764 1.00 95.31 223 GLY A C 1
ATOM 1731 O O . GLY A 1 223 ? -28.985 7.738 3.330 1.00 95.31 223 GLY A O 1
ATOM 1732 N N . LEU A 1 224 ? -27.215 6.370 3.554 1.00 95.81 224 LEU A N 1
ATOM 1733 C CA . LEU A 1 224 ? -27.756 5.207 2.844 1.00 95.81 224 LEU A CA 1
ATOM 1734 C C . LEU A 1 224 ? -28.579 4.255 3.743 1.00 95.81 224 LEU A C 1
ATOM 1736 O O . LEU A 1 224 ? -28.960 3.170 3.309 1.00 95.81 224 LEU A O 1
ATOM 1740 N N . GLY A 1 225 ? -28.859 4.634 4.995 1.00 95.06 225 GLY A N 1
ATOM 1741 C CA . GLY A 1 225 ? -29.679 3.859 5.933 1.00 95.06 225 GLY A CA 1
ATOM 1742 C C . GLY A 1 225 ? -28.927 2.794 6.740 1.00 95.06 225 GLY A C 1
ATOM 1743 O O . GLY A 1 225 ? -29.565 1.944 7.361 1.00 95.06 225 GLY A O 1
ATOM 1744 N N . VAL A 1 226 ? -27.590 2.820 6.758 1.00 95.31 226 VAL A N 1
ATOM 1745 C CA . VAL A 1 226 ? -26.746 1.814 7.421 1.00 95.31 226 VAL A CA 1
ATOM 1746 C C . VAL A 1 226 ? -25.846 2.450 8.477 1.00 95.31 226 VAL A C 1
ATOM 1748 O O . VAL A 1 226 ? -24.950 3.229 8.172 1.00 95.31 226 VAL A O 1
ATOM 1751 N N . GLU A 1 227 ? -26.015 2.045 9.734 1.00 93.38 227 GLU A N 1
ATOM 1752 C CA . GLU A 1 227 ? -25.094 2.421 10.810 1.00 93.38 227 GLU A CA 1
ATOM 1753 C C . GLU A 1 227 ? -23.919 1.444 10.907 1.00 93.38 227 GLU A C 1
ATOM 1755 O O . GLU A 1 227 ? -24.097 0.224 10.969 1.00 93.38 227 GLU A O 1
ATOM 1760 N N . THR A 1 228 ? -22.702 1.981 10.988 1.00 93.00 228 THR A N 1
ATOM 1761 C CA . THR A 1 228 ? -21.480 1.192 11.194 1.00 93.00 228 THR A CA 1
ATOM 1762 C C . THR A 1 228 ? -20.877 1.455 12.571 1.00 93.00 228 THR A C 1
ATOM 1764 O O . THR A 1 228 ? -20.728 2.626 12.948 1.00 93.00 228 THR A O 1
ATOM 1767 N N . PRO A 1 229 ? -20.460 0.414 13.314 1.00 94.69 229 PRO A N 1
ATOM 1768 C CA . PRO A 1 229 ? -19.797 0.615 14.592 1.00 94.69 229 PRO A CA 1
ATOM 1769 C C . PRO A 1 229 ? -18.456 1.347 14.391 1.00 94.69 229 PRO A C 1
ATOM 1771 O O . PRO A 1 229 ? -17.764 1.080 13.407 1.00 94.69 229 PRO A O 1
ATOM 1774 N N . PRO A 1 230 ? -18.034 2.223 15.322 1.00 95.88 230 PRO A N 1
ATOM 1775 C CA . PRO A 1 230 ? -16.728 2.889 15.250 1.00 95.88 230 PRO A CA 1
ATOM 1776 C C . PRO A 1 230 ? -15.537 1.922 15.246 1.00 95.88 230 PRO A C 1
ATOM 1778 O O . PRO A 1 230 ? -14.444 2.293 14.842 1.00 95.88 230 PRO A O 1
ATOM 1781 N N . THR A 1 231 ? -15.752 0.679 15.680 1.00 96.31 231 THR A N 1
ATOM 1782 C CA . THR A 1 231 ? -14.758 -0.399 15.683 1.00 96.31 231 THR A CA 1
ATOM 1783 C C . THR A 1 231 ? -14.630 -1.133 14.346 1.00 96.31 231 THR A C 1
ATOM 1785 O O . THR A 1 231 ? -13.767 -2.003 14.208 1.00 96.31 231 THR A O 1
ATOM 1788 N N . ALA A 1 232 ? -15.477 -0.818 13.357 1.00 95.19 232 ALA A N 1
ATOM 1789 C CA . ALA A 1 232 ? -15.343 -1.351 12.007 1.00 95.19 232 ALA A CA 1
ATOM 1790 C C . ALA A 1 232 ? -14.006 -0.917 11.384 1.00 95.19 232 ALA A C 1
ATOM 1792 O O . ALA A 1 232 ? -13.512 0.181 11.640 1.00 95.19 232 ALA A O 1
ATOM 1793 N N . ARG A 1 233 ? -13.438 -1.775 10.530 1.00 95.38 233 ARG A N 1
ATOM 1794 C CA . ARG A 1 233 ? -12.127 -1.563 9.895 1.00 95.38 233 ARG A CA 1
ATOM 1795 C C . ARG A 1 233 ? -12.222 -1.535 8.359 1.00 95.38 233 ARG A C 1
ATOM 1797 O O . ARG A 1 233 ? -11.559 -2.342 7.709 1.00 95.38 233 ARG A O 1
ATOM 1804 N N . PRO A 1 234 ? -13.042 -0.645 7.761 1.00 96.25 234 PRO A N 1
ATOM 1805 C CA . PRO A 1 234 ? -13.216 -0.602 6.308 1.00 96.25 234 PRO A CA 1
ATOM 1806 C C . PRO A 1 234 ? -11.937 -0.182 5.576 1.00 96.25 234 PRO A C 1
ATOM 1808 O O . PRO A 1 234 ? -11.723 -0.585 4.438 1.00 96.25 234 PRO A O 1
ATOM 1811 N N . LEU A 1 235 ? -11.074 0.593 6.236 1.00 97.50 235 LEU A N 1
ATOM 1812 C CA . LEU A 1 235 ? -9.768 1.016 5.748 1.00 97.50 235 LEU A CA 1
ATOM 1813 C C . LEU A 1 235 ? -8.720 0.690 6.817 1.00 97.50 235 LEU A C 1
ATOM 1815 O O . LEU A 1 235 ? -8.876 1.072 7.974 1.00 97.50 235 LEU A O 1
ATOM 1819 N N . THR A 1 236 ? -7.666 -0.019 6.422 1.00 97.12 236 THR A N 1
ATOM 1820 C CA . THR A 1 236 ? -6.478 -0.309 7.244 1.00 97.12 236 THR A CA 1
ATOM 1821 C C . THR A 1 236 ? -5.222 -0.049 6.424 1.00 97.12 236 THR A C 1
ATOM 1823 O O . THR A 1 236 ? -5.310 0.110 5.210 1.00 97.12 236 THR A O 1
ATOM 1826 N N . PHE A 1 237 ? -4.050 -0.036 7.049 1.00 97.69 237 PHE A N 1
ATOM 1827 C CA . PHE A 1 237 ? -2.786 0.224 6.357 1.00 97.69 237 PHE A CA 1
ATOM 1828 C C . PHE A 1 237 ? -1.858 -0.982 6.462 1.00 97.69 237 PHE A C 1
ATOM 1830 O O . PHE A 1 237 ? -1.838 -1.675 7.479 1.00 97.69 237 PHE A O 1
ATOM 1837 N N . GLY A 1 238 ? -1.119 -1.264 5.391 1.00 97.00 238 GLY A N 1
ATOM 1838 C CA . GLY A 1 238 ? -0.135 -2.339 5.335 1.00 97.00 238 GLY A CA 1
ATOM 1839 C C . GLY A 1 238 ? 1.272 -1.821 5.056 1.00 97.00 238 GLY A C 1
ATOM 1840 O O . GLY A 1 238 ? 1.441 -0.703 4.574 1.00 97.00 238 GLY A O 1
ATOM 1841 N N . THR A 1 239 ? 2.289 -2.637 5.322 1.00 96.00 239 THR A N 1
ATOM 1842 C CA . THR A 1 239 ? 3.676 -2.334 4.950 1.00 96.00 239 THR A CA 1
ATOM 1843 C C . THR A 1 239 ? 4.464 -3.587 4.579 1.00 96.00 239 THR A C 1
ATOM 1845 O O . THR A 1 239 ? 4.271 -4.651 5.161 1.00 96.00 239 THR A O 1
ATOM 1848 N N . TRP A 1 240 ? 5.374 -3.463 3.614 1.00 94.88 240 TRP A N 1
ATOM 1849 C CA . TRP A 1 240 ? 6.380 -4.486 3.291 1.00 94.88 240 TRP A CA 1
ATOM 1850 C C . TRP A 1 240 ? 7.737 -4.216 3.935 1.00 94.88 240 TRP A C 1
ATOM 1852 O O . TRP A 1 240 ? 8.616 -5.076 3.929 1.00 94.88 240 TRP A O 1
ATOM 1862 N N . ILE A 1 241 ? 7.951 -3.012 4.459 1.00 92.69 241 ILE A N 1
ATOM 1863 C CA . ILE A 1 241 ? 9.264 -2.608 4.955 1.00 92.69 241 ILE A CA 1
ATOM 1864 C C . ILE A 1 241 ? 9.576 -3.403 6.224 1.00 92.69 241 ILE A C 1
ATOM 1866 O O . ILE A 1 241 ? 8.786 -3.411 7.163 1.00 92.69 241 ILE A O 1
ATOM 1870 N N . GLY A 1 242 ? 10.712 -4.104 6.232 1.00 92.88 242 GLY A N 1
ATOM 1871 C CA . GLY A 1 242 ? 11.092 -5.035 7.300 1.00 92.88 242 GLY A CA 1
ATOM 1872 C C . GLY A 1 242 ? 10.476 -6.438 7.194 1.00 92.88 242 GLY A C 1
ATOM 1873 O O . GLY A 1 242 ? 10.882 -7.320 7.952 1.00 92.88 242 GLY A O 1
ATOM 1874 N N . GLY A 1 243 ? 9.549 -6.669 6.257 1.00 95.06 243 GLY A N 1
ATOM 1875 C CA . GLY A 1 243 ? 8.906 -7.968 6.019 1.00 95.06 243 GLY A CA 1
ATOM 1876 C C . GLY A 1 243 ? 9.241 -8.602 4.662 1.00 95.06 243 GLY A C 1
ATOM 1877 O O . GLY A 1 243 ? 9.375 -9.824 4.578 1.00 95.06 243 GLY A O 1
ATOM 1878 N N . ASP A 1 244 ? 9.439 -7.793 3.616 1.00 94.62 244 ASP A N 1
ATOM 1879 C CA . ASP A 1 244 ? 9.849 -8.250 2.284 1.00 94.62 244 ASP A CA 1
ATOM 1880 C C . ASP A 1 244 ? 11.339 -8.608 2.248 1.00 94.62 244 ASP A C 1
ATOM 1882 O O . ASP A 1 244 ? 12.211 -7.736 2.225 1.00 94.62 244 ASP A O 1
ATOM 1886 N N . ARG A 1 245 ? 11.619 -9.911 2.228 1.00 92.75 245 ARG A N 1
ATOM 1887 C CA . ARG A 1 245 ? 12.969 -10.488 2.241 1.00 92.75 245 ARG A CA 1
ATOM 1888 C C . ARG A 1 245 ? 13.333 -11.237 0.969 1.00 92.75 245 ARG A C 1
ATOM 1890 O O . ARG A 1 245 ? 14.496 -11.606 0.816 1.00 92.75 245 ARG A O 1
ATOM 1897 N N . ASP A 1 246 ? 12.393 -11.374 0.036 1.00 89.81 246 ASP A N 1
ATOM 1898 C CA . ASP A 1 246 ? 12.636 -11.985 -1.269 1.00 89.81 246 ASP A CA 1
ATOM 1899 C C . ASP A 1 246 ? 13.871 -11.334 -1.923 1.00 89.81 246 ASP A C 1
ATOM 1901 O O . ASP A 1 246 ? 13.894 -10.153 -2.272 1.00 89.81 246 ASP A O 1
ATOM 1905 N N . GLY A 1 247 ? 14.963 -12.092 -2.021 1.00 81.88 247 GLY A N 1
ATOM 1906 C CA . GLY A 1 247 ? 16.276 -11.641 -2.484 1.00 81.88 247 GLY A CA 1
ATOM 1907 C C . GLY A 1 247 ? 16.759 -10.293 -1.919 1.00 81.88 247 GLY A C 1
ATOM 1908 O O . GLY A 1 247 ? 17.431 -9.538 -2.631 1.00 81.88 247 GLY A O 1
ATOM 1909 N N . ASN A 1 248 ? 16.408 -9.988 -0.667 1.00 86.25 248 ASN A N 1
ATOM 1910 C CA . ASN A 1 248 ? 16.998 -8.928 0.141 1.00 86.25 248 ASN A CA 1
ATOM 1911 C C . ASN A 1 248 ? 17.618 -9.543 1.413 1.00 86.25 248 ASN A C 1
ATOM 1913 O O . ASN A 1 248 ? 16.927 -9.698 2.422 1.00 86.25 248 ASN A O 1
ATOM 1917 N N . PRO A 1 249 ? 18.923 -9.875 1.408 1.00 85.00 249 PRO A N 1
ATOM 1918 C CA . PRO A 1 249 ? 19.560 -10.567 2.530 1.00 85.00 249 PRO A CA 1
ATOM 1919 C C . PRO A 1 249 ? 19.653 -9.717 3.807 1.00 85.00 249 PRO A C 1
ATOM 1921 O O . PRO A 1 249 ? 19.931 -10.262 4.877 1.00 85.00 249 PRO A O 1
ATOM 1924 N N . TYR A 1 250 ? 19.431 -8.401 3.709 1.00 88.38 250 TYR A N 1
ATOM 1925 C CA . TYR A 1 250 ? 19.474 -7.477 4.841 1.00 88.38 250 TYR A CA 1
ATOM 1926 C C . TYR A 1 250 ? 18.188 -7.504 5.678 1.00 88.38 250 TYR A C 1
ATOM 1928 O O . TYR A 1 250 ? 18.209 -7.103 6.840 1.00 88.38 250 TYR A O 1
ATOM 1936 N N . VAL A 1 251 ? 17.077 -8.025 5.144 1.00 92.25 251 VAL A N 1
ATOM 1937 C CA . VAL A 1 251 ? 15.819 -8.172 5.893 1.00 92.25 251 VAL A CA 1
ATOM 1938 C C . VAL A 1 251 ? 15.846 -9.487 6.667 1.00 92.25 251 VAL A C 1
ATOM 1940 O O . VAL A 1 251 ? 15.323 -10.523 6.261 1.00 92.25 251 VAL A O 1
ATOM 1943 N N . THR A 1 252 ? 16.522 -9.444 7.810 1.00 93.50 252 THR A N 1
ATOM 1944 C CA . THR A 1 252 ? 16.658 -10.581 8.726 1.00 93.50 252 THR A CA 1
ATOM 1945 C C . THR A 1 252 ? 15.507 -10.629 9.738 1.00 93.50 252 THR A C 1
ATOM 1947 O O . THR A 1 252 ? 14.813 -9.631 9.934 1.00 93.50 252 THR A O 1
ATOM 1950 N N . PRO A 1 253 ? 15.298 -11.757 10.445 1.00 94.31 253 PRO A N 1
ATOM 1951 C CA . PRO A 1 253 ? 14.358 -11.815 11.570 1.00 94.31 253 PRO A CA 1
ATOM 1952 C C . PRO A 1 253 ? 14.573 -10.710 12.627 1.00 94.31 253 PRO A C 1
ATOM 1954 O O . PRO A 1 253 ? 13.613 -10.149 13.153 1.00 94.31 253 PRO A O 1
ATOM 1957 N N . VAL A 1 254 ? 15.831 -10.325 12.882 1.00 94.00 254 VAL A N 1
ATOM 1958 C CA . VAL A 1 254 ? 16.177 -9.231 13.808 1.00 94.00 254 VAL A CA 1
ATOM 1959 C C . VAL A 1 254 ? 15.654 -7.888 13.297 1.00 94.00 254 VAL A C 1
ATOM 1961 O O . VAL A 1 254 ? 15.015 -7.157 14.052 1.00 94.00 254 VAL A O 1
ATOM 1964 N N . VAL A 1 255 ? 15.857 -7.600 12.009 1.00 93.94 255 VAL A N 1
ATOM 1965 C CA . VAL A 1 255 ? 15.367 -6.373 11.359 1.00 93.94 255 VAL A CA 1
ATOM 1966 C C . VAL A 1 255 ? 13.840 -6.320 11.357 1.00 93.94 255 VAL A C 1
ATOM 1968 O O . VAL A 1 255 ? 13.265 -5.280 11.666 1.00 93.94 255 VAL A O 1
ATOM 1971 N N . THR A 1 256 ? 13.163 -7.442 11.092 1.00 95.50 256 THR A N 1
ATOM 1972 C CA . THR A 1 256 ? 11.697 -7.534 11.198 1.00 95.50 256 THR A CA 1
ATOM 1973 C C . THR A 1 256 ? 11.218 -7.096 12.590 1.00 95.50 256 THR A C 1
ATOM 1975 O O . THR A 1 256 ? 10.317 -6.265 12.703 1.00 95.50 256 THR A O 1
ATOM 1978 N N . ARG A 1 257 ? 11.867 -7.576 13.661 1.00 94.31 257 ARG A N 1
ATOM 1979 C CA . ARG A 1 257 ? 11.547 -7.187 15.046 1.00 94.31 257 ARG A CA 1
ATOM 1980 C C . ARG A 1 257 ? 11.859 -5.717 15.341 1.00 94.31 257 ARG A C 1
ATOM 1982 O O . ARG A 1 257 ? 11.095 -5.072 16.057 1.00 94.31 257 ARG A O 1
ATOM 1989 N N . GLU A 1 258 ? 12.968 -5.193 14.828 1.00 94.69 258 GLU A N 1
ATOM 1990 C CA . GLU A 1 258 ? 13.344 -3.784 14.988 1.00 94.69 258 GLU A CA 1
ATOM 1991 C C . GLU A 1 258 ? 12.312 -2.852 14.345 1.00 94.69 258 GLU A C 1
ATOM 1993 O O . GLU A 1 258 ? 11.798 -1.948 15.005 1.00 94.69 258 GLU A O 1
ATOM 1998 N N . VAL A 1 259 ? 11.933 -3.115 13.092 1.00 94.62 259 VAL A N 1
ATOM 1999 C CA . VAL A 1 259 ? 10.938 -2.310 12.371 1.00 94.62 259 VAL A CA 1
ATOM 2000 C C . VAL A 1 259 ? 9.583 -2.335 13.078 1.00 94.62 259 VAL A C 1
ATOM 2002 O O . VAL A 1 259 ? 8.910 -1.308 13.165 1.00 94.62 259 VAL A O 1
ATOM 2005 N N . MET A 1 260 ? 9.190 -3.472 13.654 1.00 93.94 260 MET A N 1
ATOM 2006 C CA . MET A 1 260 ? 7.980 -3.543 14.475 1.00 93.94 260 MET A CA 1
ATOM 2007 C C . MET A 1 260 ? 8.043 -2.656 15.711 1.00 93.94 260 MET A C 1
ATOM 2009 O O . MET A 1 260 ? 7.050 -2.006 16.031 1.00 93.94 260 MET A O 1
ATOM 2013 N N . LEU A 1 261 ? 9.181 -2.608 16.406 1.00 94.50 261 LEU A N 1
ATOM 2014 C CA . LEU A 1 261 ? 9.347 -1.731 17.566 1.00 94.50 261 LEU A CA 1
ATOM 2015 C C . LEU A 1 261 ? 9.228 -0.258 17.169 1.00 94.50 261 LEU A C 1
ATOM 2017 O O . LEU A 1 261 ? 8.523 0.483 17.850 1.00 94.50 261 LEU A O 1
ATOM 2021 N N . ILE A 1 262 ? 9.838 0.138 16.046 1.00 95.06 262 ILE A N 1
ATOM 2022 C CA . ILE A 1 262 ? 9.719 1.496 15.492 1.00 95.06 262 ILE A CA 1
ATOM 2023 C C . ILE A 1 262 ? 8.247 1.824 15.216 1.00 95.06 262 ILE A C 1
ATOM 2025 O O . ILE A 1 262 ? 7.740 2.847 15.676 1.00 95.06 262 ILE A O 1
ATOM 2029 N N . GLN A 1 263 ? 7.532 0.943 14.513 1.00 95.31 263 GLN A N 1
ATOM 2030 C CA . GLN A 1 263 ? 6.119 1.150 14.203 1.00 95.31 263 GLN A CA 1
ATOM 2031 C C . GLN A 1 263 ? 5.252 1.303 15.462 1.00 95.31 263 GLN A C 1
ATOM 2033 O O . GLN A 1 263 ? 4.442 2.225 15.530 1.00 95.31 263 GLN A O 1
ATOM 2038 N N . HIS A 1 264 ? 5.462 0.469 16.486 1.00 95.38 264 HIS A N 1
ATOM 2039 C CA . HIS A 1 264 ? 4.717 0.566 17.745 1.00 95.38 264 HIS A CA 1
ATOM 2040 C C . HIS A 1 264 ? 5.045 1.821 18.541 1.00 95.38 264 HIS A C 1
ATOM 2042 O O . HIS A 1 264 ? 4.157 2.437 19.125 1.00 95.38 264 HIS A O 1
ATOM 2048 N N . GLU A 1 265 ? 6.316 2.219 18.581 1.00 95.31 265 GLU A N 1
ATOM 2049 C CA . GLU A 1 265 ? 6.712 3.449 19.253 1.00 95.31 265 GLU A CA 1
ATOM 2050 C C . GLU A 1 265 ? 5.978 4.654 18.660 1.00 95.31 265 GLU A C 1
ATOM 2052 O O . GLU A 1 265 ? 5.434 5.475 19.402 1.00 95.31 265 GLU A O 1
ATOM 2057 N N . HIS A 1 266 ? 5.927 4.744 17.333 1.00 95.44 266 HIS A N 1
ATOM 2058 C CA . HIS A 1 266 ? 5.267 5.846 16.649 1.00 95.44 266 HIS A CA 1
ATOM 2059 C C . HIS A 1 266 ? 3.737 5.742 16.675 1.00 95.44 266 HIS A C 1
ATOM 2061 O O . HIS A 1 266 ? 3.083 6.760 16.893 1.00 95.44 266 HIS A O 1
ATOM 2067 N N . GLY A 1 267 ? 3.163 4.542 16.544 1.00 96.25 267 GLY A N 1
ATOM 2068 C CA . GLY A 1 267 ? 1.719 4.317 16.661 1.00 96.25 267 GLY A CA 1
ATOM 2069 C C . GLY A 1 267 ? 1.181 4.670 18.042 1.00 96.25 267 GLY A C 1
ATOM 2070 O O . GLY A 1 267 ? 0.193 5.393 18.160 1.00 96.25 267 GLY A O 1
ATOM 2071 N N . ILE A 1 268 ? 1.887 4.267 19.102 1.00 97.06 268 ILE A N 1
ATOM 2072 C CA . ILE A 1 268 ? 1.518 4.639 20.471 1.00 97.06 268 ILE A CA 1
ATOM 2073 C C . ILE A 1 268 ? 1.641 6.152 20.680 1.00 97.06 268 ILE A C 1
ATOM 2075 O O . ILE A 1 268 ? 0.737 6.743 21.262 1.00 97.06 268 ILE A O 1
ATOM 2079 N N . ARG A 1 269 ? 2.700 6.807 20.181 1.00 97.00 269 ARG A N 1
ATOM 2080 C CA . ARG A 1 269 ? 2.832 8.276 20.268 1.00 97.00 269 ARG A CA 1
ATOM 2081 C C . ARG A 1 269 ? 1.705 9.007 19.530 1.00 97.00 269 ARG A C 1
ATOM 2083 O O . ARG A 1 269 ? 1.210 10.014 20.029 1.00 97.00 269 ARG A O 1
ATOM 2090 N N . ALA A 1 270 ? 1.283 8.502 18.372 1.00 96.31 270 ALA A N 1
ATOM 2091 C CA . ALA A 1 270 ? 0.161 9.062 17.622 1.00 96.31 270 ALA A CA 1
ATOM 2092 C C . ALA A 1 270 ? -1.159 8.927 18.405 1.00 96.31 270 ALA A C 1
ATOM 2094 O O . ALA A 1 270 ? -1.920 9.890 18.521 1.00 96.31 270 ALA A O 1
ATOM 2095 N N . ALA A 1 271 ? -1.393 7.774 19.039 1.00 97.00 271 ALA A N 1
ATOM 2096 C CA . ALA A 1 271 ? -2.523 7.584 19.943 1.00 97.00 271 ALA A CA 1
ATOM 2097 C C . ALA A 1 271 ? -2.443 8.500 21.179 1.00 97.00 271 ALA A C 1
ATOM 2099 O O . ALA A 1 271 ? -3.434 9.138 21.524 1.00 97.00 271 ALA A O 1
ATOM 2100 N N . GLU A 1 272 ? -1.274 8.633 21.816 1.00 97.31 272 GLU A N 1
ATOM 2101 C CA . GLU A 1 272 ? -1.047 9.555 22.940 1.00 97.31 272 GLU A CA 1
ATOM 2102 C C . GLU A 1 272 ? -1.395 11.007 22.568 1.00 97.31 272 GLU A C 1
ATOM 2104 O O . GLU A 1 272 ? -2.009 11.701 23.380 1.00 97.31 272 GLU A O 1
ATOM 2109 N N . HIS A 1 273 ? -1.046 11.448 21.353 1.00 96.06 273 HIS A N 1
ATOM 2110 C CA . HIS A 1 273 ? -1.352 12.790 20.854 1.00 96.06 273 HIS A CA 1
ATOM 2111 C C . HIS A 1 273 ? -2.860 13.023 20.697 1.00 96.06 273 HIS A C 1
ATOM 2113 O O . HIS A 1 273 ? -3.389 14.009 21.204 1.00 96.06 273 HIS A O 1
ATOM 2119 N N . VAL A 1 274 ? -3.579 12.075 20.095 1.00 94.94 274 VAL A N 1
ATOM 2120 C CA . VAL A 1 274 ? -5.045 12.153 19.977 1.00 94.94 274 VAL A CA 1
ATOM 2121 C C . VAL A 1 274 ? -5.726 12.140 21.351 1.00 94.94 274 VAL A C 1
ATOM 2123 O O . VAL A 1 274 ? -6.727 12.825 21.568 1.00 94.94 274 VAL A O 1
ATOM 2126 N N . LEU A 1 275 ? -5.177 11.407 22.325 1.00 96.31 275 LEU A N 1
ATOM 2127 C CA . LEU A 1 275 ? -5.691 11.454 23.694 1.00 96.31 275 LEU A CA 1
ATOM 2128 C C . LEU A 1 275 ? -5.442 12.804 24.378 1.00 96.31 275 LEU A C 1
ATOM 2130 O O . LEU A 1 275 ? -6.246 13.180 25.229 1.00 96.31 275 LEU A O 1
ATOM 2134 N N . ASP A 1 276 ? -4.382 13.542 24.035 1.00 96.19 276 ASP A N 1
ATOM 2135 C CA . ASP A 1 276 ? -4.183 14.906 24.546 1.00 96.19 276 ASP A CA 1
ATOM 2136 C C . ASP A 1 276 ? -5.285 15.859 24.082 1.00 96.19 276 ASP A C 1
ATOM 2138 O O . ASP A 1 276 ? -5.797 16.636 24.893 1.00 96.19 276 ASP A O 1
ATOM 2142 N N . GLU A 1 277 ? -5.711 15.752 22.823 1.00 94.06 277 GLU A N 1
ATOM 2143 C CA . GLU A 1 277 ? -6.872 16.489 22.314 1.00 94.06 277 GLU A CA 1
ATOM 2144 C C . GLU A 1 277 ? -8.138 16.120 23.099 1.00 94.06 277 GLU A C 1
ATOM 2146 O O . GLU A 1 277 ? -8.809 16.993 23.655 1.00 94.06 277 GLU A O 1
ATOM 2151 N N . LEU A 1 278 ? -8.414 14.818 23.260 1.00 94.94 278 LEU A N 1
ATOM 2152 C CA . LEU A 1 278 ? -9.579 14.345 24.018 1.00 94.94 278 LEU A CA 1
ATOM 2153 C C . LEU A 1 278 ? -9.568 14.781 25.489 1.00 94.94 278 LEU A C 1
ATOM 2155 O O . LEU A 1 278 ? -10.628 15.058 26.056 1.00 94.94 278 LEU A O 1
ATOM 2159 N N . ILE A 1 279 ? -8.398 14.831 26.133 1.00 95.69 279 ILE A N 1
ATOM 2160 C CA . ILE A 1 279 ? -8.254 15.326 27.510 1.00 95.69 279 ILE A CA 1
ATOM 2161 C C . ILE A 1 279 ? -8.691 16.791 27.591 1.00 95.69 279 ILE A C 1
ATOM 2163 O O . ILE A 1 279 ? -9.343 17.179 28.565 1.00 95.69 279 ILE A O 1
ATOM 2167 N N . ASN A 1 280 ? -8.348 17.605 26.595 1.00 93.56 280 ASN A N 1
ATOM 2168 C CA . ASN A 1 280 ? -8.734 19.011 26.570 1.00 93.56 280 ASN A CA 1
ATOM 2169 C C . ASN A 1 280 ? -10.239 19.170 26.311 1.00 93.56 280 ASN A C 1
ATOM 2171 O O . ASN A 1 280 ? -10.891 19.941 27.019 1.00 93.56 280 ASN A O 1
ATOM 2175 N N . GLU A 1 281 ? -10.804 18.382 25.396 1.00 92.12 281 GLU A N 1
ATOM 2176 C CA . GLU A 1 281 ? -12.199 18.502 24.958 1.00 92.12 281 GLU A CA 1
ATOM 2177 C C . GLU A 1 281 ? -13.238 17.898 25.924 1.00 92.12 281 GLU A C 1
ATOM 2179 O O . GLU A 1 281 ? -14.258 18.531 26.203 1.00 92.12 281 GLU A O 1
ATOM 2184 N N . ILE A 1 282 ? -13.022 16.690 26.470 1.00 91.31 282 ILE A N 1
ATOM 2185 C CA . ILE A 1 282 ? -14.070 15.960 27.214 1.00 91.31 282 ILE A CA 1
ATOM 2186 C C . ILE A 1 282 ? -14.094 16.354 28.702 1.00 91.31 282 ILE A C 1
ATOM 2188 O O . ILE A 1 282 ? -13.629 15.622 29.574 1.00 91.31 282 ILE A O 1
ATOM 2192 N N . SER A 1 283 ? -14.699 17.502 29.009 1.00 93.19 283 SER A N 1
ATOM 2193 C CA . SER A 1 283 ? -14.794 18.107 30.354 1.00 93.19 283 SER A CA 1
ATOM 2194 C C . SER A 1 283 ? -16.090 17.796 31.126 1.00 93.19 283 SER A C 1
ATOM 2196 O O . SER A 1 283 ? -16.488 18.541 32.021 1.00 93.19 283 SER A O 1
ATOM 2198 N N . VAL A 1 284 ? -16.792 16.709 30.786 1.00 93.62 284 VAL A N 1
ATOM 2199 C CA . VAL A 1 284 ? -18.125 16.415 31.345 1.00 93.62 284 VAL A CA 1
ATOM 2200 C C . VAL A 1 284 ? -18.070 16.254 32.869 1.00 93.62 284 VAL A C 1
ATOM 2202 O O . VAL A 1 284 ? -17.450 15.320 33.384 1.00 93.62 284 VAL A O 1
ATOM 2205 N N . SER A 1 285 ? -18.766 17.150 33.576 1.00 94.12 285 SER A N 1
ATOM 2206 C CA . SER A 1 285 ? -18.811 17.172 35.038 1.00 94.12 285 SER A CA 1
ATOM 2207 C C . SER A 1 285 ? -19.904 16.265 35.613 1.00 94.12 285 SER A C 1
ATOM 2209 O O . SER A 1 285 ? -21.073 16.380 35.228 1.00 94.12 285 SER A O 1
ATOM 2211 N N . ARG A 1 286 ? -19.559 15.447 36.620 1.00 93.25 286 ARG A N 1
ATOM 2212 C CA . ARG A 1 286 ? -20.508 14.589 37.371 1.00 93.25 286 ARG A CA 1
ATOM 2213 C C . ARG A 1 286 ? -21.591 15.378 38.093 1.00 93.25 286 ARG A C 1
ATOM 2215 O O . ARG A 1 286 ? -22.643 14.830 38.396 1.00 93.25 286 ARG A O 1
ATOM 2222 N N . ARG A 1 287 ? -21.334 16.659 38.375 1.00 92.56 287 ARG A N 1
ATOM 2223 C CA . ARG A 1 287 ? -22.297 17.564 39.018 1.00 92.56 287 ARG A CA 1
ATOM 2224 C C . ARG A 1 287 ? -23.440 17.956 38.090 1.00 92.56 287 ARG A C 1
ATOM 2226 O O . ARG A 1 287 ? -24.514 18.302 38.564 1.00 92.56 287 ARG A O 1
ATOM 2233 N N . LEU A 1 288 ? -23.198 17.937 36.779 1.00 93.62 288 LEU A N 1
ATOM 2234 C CA . LEU A 1 288 ? -24.161 18.373 35.767 1.00 93.62 288 LEU A CA 1
ATOM 2235 C C . LEU A 1 288 ? -24.795 17.200 35.022 1.00 93.62 288 LEU A C 1
ATOM 2237 O O . LEU A 1 288 ? -25.938 17.308 34.572 1.00 93.62 288 LEU A O 1
ATOM 2241 N N . ARG A 1 289 ? -24.054 16.106 34.831 1.00 93.38 289 ARG A N 1
ATOM 2242 C CA . ARG A 1 289 ? -24.498 14.926 34.083 1.00 93.38 289 ARG A CA 1
ATOM 2243 C C . ARG A 1 289 ? -24.062 13.644 34.778 1.00 93.38 289 ARG A C 1
ATOM 2245 O O . ARG A 1 289 ? -23.023 13.595 35.429 1.00 93.38 289 ARG A O 1
ATOM 2252 N N . GLY A 1 290 ? -24.869 12.600 34.607 1.00 90.62 290 GLY A N 1
ATOM 2253 C CA . GLY A 1 290 ? -24.578 11.277 35.137 1.00 90.62 290 GLY A CA 1
ATOM 2254 C C . GLY A 1 290 ? -23.369 10.614 34.474 1.00 90.62 290 GLY A C 1
ATOM 2255 O O . GLY A 1 290 ? -22.855 11.036 33.434 1.00 90.62 290 GLY A O 1
ATOM 2256 N N . VAL A 1 291 ? -22.917 9.534 35.099 1.00 94.50 291 VAL A N 1
ATOM 2257 C CA . VAL A 1 291 ? -21.854 8.662 34.600 1.00 94.50 291 VAL A CA 1
ATOM 2258 C C . VAL A 1 291 ? -22.294 7.239 34.859 1.00 94.50 291 VAL A C 1
ATOM 2260 O O . VAL A 1 291 ? -22.824 6.947 35.931 1.00 94.50 291 VAL A O 1
ATOM 2263 N N . SER A 1 292 ? -22.079 6.348 33.897 1.00 96.50 292 SER A N 1
ATOM 2264 C CA . SER A 1 292 ? -22.431 4.945 34.103 1.00 96.50 292 SER A CA 1
ATOM 2265 C C . SER A 1 292 ? -21.627 4.308 35.244 1.00 96.50 292 SER A C 1
ATOM 2267 O O . SER A 1 292 ? -20.487 4.697 35.532 1.00 96.50 292 SER A O 1
ATOM 2269 N N . LEU A 1 293 ? -22.234 3.315 35.899 1.00 96.44 293 LEU A N 1
ATOM 2270 C CA . LEU A 1 293 ? -21.586 2.551 36.966 1.00 96.44 293 LEU A CA 1
ATOM 2271 C C . LEU A 1 293 ? -20.345 1.822 36.441 1.00 96.44 293 LEU A C 1
ATOM 2273 O O . LEU A 1 293 ? -19.296 1.897 37.074 1.00 96.44 293 LEU A O 1
ATOM 2277 N N . ASP A 1 294 ? -20.428 1.244 35.241 1.00 97.19 294 ASP A N 1
ATOM 2278 C CA . ASP A 1 294 ? -19.318 0.544 34.582 1.00 97.19 294 ASP A CA 1
ATOM 2279 C C . ASP A 1 294 ? -18.096 1.457 34.382 1.00 97.19 294 ASP A C 1
ATOM 2281 O O . ASP A 1 294 ? -16.974 1.089 34.733 1.00 97.19 294 ASP A O 1
ATOM 2285 N N . LEU A 1 295 ? -18.303 2.686 33.880 1.00 97.50 295 LEU A N 1
ATOM 2286 C CA . LEU A 1 295 ? -17.209 3.649 33.713 1.00 97.50 295 LEU A CA 1
ATOM 2287 C C . LEU A 1 295 ? -16.634 4.081 35.067 1.00 97.50 295 LEU A C 1
ATOM 2289 O O . LEU A 1 295 ? -15.423 4.235 35.200 1.00 97.50 295 LEU A O 1
ATOM 2293 N N . SER A 1 296 ? -17.489 4.257 36.076 1.00 96.69 296 SER A N 1
ATOM 2294 C CA . SER A 1 296 ? -17.051 4.633 37.425 1.00 96.69 296 SER A CA 1
ATOM 2295 C C . SER A 1 296 ? -16.203 3.539 38.075 1.00 96.69 296 SER A C 1
ATOM 2297 O O . SER A 1 296 ? -15.164 3.846 38.653 1.00 96.69 296 SER A O 1
ATOM 2299 N N . ALA A 1 297 ? -16.610 2.275 37.942 1.00 97.50 297 ALA A N 1
ATOM 2300 C CA . ALA A 1 297 ? -15.872 1.121 38.447 1.00 97.50 297 ALA A CA 1
ATOM 2301 C C . ALA A 1 297 ? -14.536 0.938 37.712 1.00 97.50 297 ALA A C 1
ATOM 2303 O O . ALA A 1 297 ? -13.501 0.737 38.347 1.00 97.50 297 ALA A O 1
ATOM 2304 N N . SER A 1 298 ? -14.542 1.074 36.382 1.00 97.69 298 SER A N 1
ATOM 2305 C CA . SER A 1 298 ? -13.327 1.033 35.562 1.00 97.69 298 SER A CA 1
ATOM 2306 C C . SER A 1 298 ? -12.340 2.138 35.951 1.00 97.69 298 SER A C 1
ATOM 2308 O O . SER A 1 298 ? -11.156 1.870 36.144 1.00 97.69 298 SER A O 1
ATOM 2310 N N . LEU A 1 299 ? -12.823 3.369 36.150 1.00 96.88 299 LEU A N 1
ATOM 2311 C CA . LEU A 1 299 ? -11.996 4.490 36.597 1.00 96.88 299 LEU A CA 1
ATOM 2312 C C . LEU A 1 299 ? -11.414 4.263 37.998 1.00 96.88 299 LEU A C 1
ATOM 2314 O O . LEU A 1 299 ? -10.233 4.519 38.201 1.00 96.88 299 LEU A O 1
ATOM 2318 N N . ALA A 1 300 ? -12.207 3.772 38.954 1.00 96.00 300 ALA A N 1
ATOM 2319 C CA . ALA A 1 300 ? -11.708 3.460 40.294 1.00 96.00 300 ALA A CA 1
ATOM 2320 C C . ALA A 1 300 ? -10.578 2.418 40.238 1.00 96.00 300 ALA A C 1
ATOM 2322 O O . ALA A 1 300 ? -9.491 2.654 40.761 1.00 96.00 300 ALA A O 1
ATOM 2323 N N . GLY A 1 301 ? -10.789 1.325 39.496 1.00 96.69 301 GLY A N 1
ATOM 2324 C CA . GLY A 1 301 ? -9.767 0.297 39.308 1.00 96.69 301 GLY A CA 1
ATOM 2325 C C . GLY A 1 301 ? -8.509 0.800 38.592 1.00 96.69 301 GLY A C 1
ATOM 2326 O O . GLY A 1 301 ? -7.421 0.290 38.849 1.00 96.69 301 GLY A O 1
ATOM 2327 N N . ASP A 1 302 ? -8.624 1.789 37.706 1.00 97.06 302 ASP A N 1
ATOM 2328 C CA . ASP A 1 302 ? -7.462 2.437 37.095 1.00 97.06 302 ASP A CA 1
ATOM 2329 C C . ASP A 1 302 ? -6.698 3.306 38.100 1.00 97.06 302 ASP A C 1
ATOM 2331 O O . ASP A 1 302 ? -5.472 3.255 38.131 1.00 97.06 302 ASP A O 1
ATOM 2335 N N . LEU A 1 303 ? -7.385 4.081 38.944 1.00 95.06 303 LEU A N 1
ATOM 2336 C CA . LEU A 1 303 ? -6.743 4.937 39.950 1.00 95.06 303 LEU A CA 1
ATOM 2337 C C . LEU A 1 303 ? -5.974 4.134 41.010 1.00 95.06 303 LEU A C 1
ATOM 2339 O O . LEU A 1 303 ? -4.929 4.601 41.477 1.00 95.06 303 LEU A O 1
ATOM 2343 N N . ASP A 1 304 ? -6.449 2.932 41.336 1.00 94.69 304 ASP A N 1
ATOM 2344 C CA . ASP A 1 304 ? -5.760 1.994 42.229 1.00 94.69 304 ASP A CA 1
ATOM 2345 C C . ASP A 1 304 ? -4.524 1.378 41.562 1.00 94.69 304 ASP A C 1
ATOM 2347 O O . ASP A 1 304 ? -3.462 1.251 42.174 1.00 94.69 304 ASP A O 1
ATOM 2351 N N . ARG A 1 305 ? -4.641 1.006 40.281 1.00 95.69 305 ARG A N 1
ATOM 2352 C CA . ARG A 1 305 ? -3.569 0.333 39.530 1.00 95.69 305 ARG A CA 1
ATOM 2353 C C . ARG A 1 305 ? -2.526 1.283 38.957 1.00 95.69 305 ARG A C 1
ATOM 2355 O O . ARG A 1 305 ? -1.464 0.800 38.578 1.00 95.69 305 ARG A O 1
ATOM 2362 N N . LEU A 1 306 ? -2.803 2.585 38.891 1.00 95.94 306 LEU A N 1
ATOM 2363 C CA . LEU A 1 306 ? -1.940 3.618 38.305 1.00 95.94 306 LEU A CA 1
ATOM 2364 C C . LEU A 1 306 ? -1.534 4.674 39.356 1.00 95.94 306 LEU A C 1
ATOM 2366 O O . LEU A 1 306 ? -1.953 5.839 39.272 1.00 95.94 306 LEU A O 1
ATOM 2370 N N . PRO A 1 307 ? -0.721 4.303 40.366 1.00 91.19 307 PRO A N 1
ATOM 2371 C CA . PRO A 1 307 ? -0.226 5.235 41.379 1.00 91.19 307 PRO A CA 1
ATOM 2372 C C . PRO A 1 307 ? 0.632 6.358 40.783 1.00 91.19 307 PRO A C 1
ATOM 2374 O O . PRO A 1 307 ? 0.681 7.450 41.339 1.00 91.19 307 PRO A O 1
ATOM 2377 N N . GLU A 1 308 ? 1.261 6.133 39.627 1.00 92.38 308 GLU A N 1
ATOM 2378 C CA . GLU A 1 308 ? 2.076 7.135 38.938 1.00 92.38 308 GLU A CA 1
ATOM 2379 C C . GLU A 1 308 ? 1.263 8.271 38.273 1.00 92.38 308 GLU A C 1
ATOM 2381 O O . GLU A 1 308 ? 1.837 9.263 37.815 1.00 92.38 308 GLU A O 1
ATOM 2386 N N . LEU A 1 309 ? -0.077 8.188 38.248 1.00 93.00 309 LEU A N 1
ATOM 2387 C CA . LEU A 1 309 ? -0.919 9.308 37.826 1.00 93.00 309 LEU A CA 1
ATOM 2388 C C . LEU A 1 309 ? -0.813 10.456 38.839 1.00 93.00 309 LEU A C 1
ATOM 2390 O O . LEU A 1 309 ? -1.322 10.352 39.955 1.00 93.00 309 LEU A O 1
ATOM 2394 N N . ALA A 1 310 ? -0.231 11.579 38.410 1.00 89.88 310 ALA A N 1
ATOM 2395 C CA . ALA A 1 310 ? 0.035 12.727 39.272 1.00 89.88 310 ALA A CA 1
ATOM 2396 C C . ALA A 1 310 ? -1.186 13.167 40.109 1.00 89.88 310 ALA A C 1
ATOM 2398 O O . ALA A 1 310 ? -2.245 13.491 39.562 1.00 89.88 310 ALA A O 1
ATOM 2399 N N . GLU A 1 311 ? -0.984 13.279 41.428 1.00 89.75 311 GLU A N 1
ATOM 2400 C CA . GLU A 1 311 ? -1.969 13.685 42.450 1.00 89.75 311 GLU A CA 1
ATOM 2401 C C . GLU A 1 311 ? -2.800 14.908 42.024 1.00 89.75 311 GLU A C 1
ATOM 2403 O O . GLU A 1 311 ? -4.022 14.953 42.177 1.00 89.75 311 GLU A O 1
ATOM 2408 N N . ARG A 1 312 ? -2.145 15.898 41.398 1.00 92.00 312 ARG A N 1
ATOM 2409 C CA . ARG A 1 312 ? -2.799 17.125 40.921 1.00 92.00 312 ARG A CA 1
ATOM 2410 C C . ARG A 1 312 ? -3.967 16.847 39.974 1.00 92.00 312 ARG A C 1
ATOM 2412 O O . ARG A 1 312 ? -4.956 17.568 40.030 1.00 92.00 312 ARG A O 1
ATOM 2419 N N . PHE A 1 313 ? -3.865 15.833 39.113 1.00 90.56 313 PHE A N 1
ATOM 2420 C CA . PHE A 1 313 ? -4.913 15.507 38.147 1.00 90.56 313 PHE A CA 1
ATOM 2421 C C . PHE A 1 313 ? -6.095 14.829 38.829 1.00 90.56 313 PHE A C 1
ATOM 2423 O O . PHE A 1 313 ? -7.233 15.164 38.514 1.00 90.56 313 PHE A O 1
ATOM 2430 N N . ARG A 1 314 ? -5.833 13.965 39.820 1.00 90.38 314 ARG A N 1
ATOM 2431 C CA . ARG A 1 314 ? -6.879 13.367 40.663 1.00 90.38 314 ARG A CA 1
ATOM 2432 C C . ARG A 1 314 ? -7.691 14.453 41.364 1.00 90.38 314 ARG A C 1
ATOM 2434 O O . ARG A 1 314 ? -8.911 14.385 41.377 1.00 90.38 314 ARG A O 1
ATOM 2441 N N . ARG A 1 315 ? -7.017 15.490 41.873 1.00 90.25 315 ARG A N 1
ATOM 2442 C CA . ARG A 1 315 ? -7.660 16.631 42.537 1.00 90.25 315 ARG A CA 1
ATOM 2443 C C . ARG A 1 315 ? -8.425 17.538 41.568 1.00 90.25 315 ARG A C 1
ATOM 2445 O O . ARG A 1 315 ? -9.580 17.854 41.819 1.00 90.25 315 ARG A O 1
ATOM 2452 N N . VAL A 1 316 ? -7.784 17.987 40.485 1.00 89.50 316 VAL A N 1
ATOM 2453 C CA . VAL A 1 316 ? -8.363 18.986 39.562 1.00 89.50 316 VAL A CA 1
ATOM 2454 C C . VAL A 1 316 ? -9.485 18.393 38.707 1.00 89.50 316 VAL A C 1
ATOM 2456 O O . VAL A 1 316 ? -10.464 19.080 38.442 1.00 89.50 316 VAL A O 1
ATOM 2459 N N . ASN A 1 317 ? -9.377 17.122 38.309 1.00 91.50 317 ASN A N 1
ATOM 2460 C CA . ASN A 1 317 ? -10.367 16.445 37.469 1.00 91.50 317 ASN A CA 1
ATOM 2461 C C . ASN A 1 317 ? -11.259 15.474 38.271 1.00 91.50 317 ASN A C 1
ATOM 2463 O O . ASN A 1 317 ? -11.888 14.603 37.675 1.00 91.50 317 ASN A O 1
ATOM 2467 N N . ALA A 1 318 ? -11.339 15.614 39.603 1.00 89.19 318 ALA A N 1
ATOM 2468 C CA . ALA A 1 318 ? -12.150 14.744 40.470 1.00 89.19 318 ALA A CA 1
ATOM 2469 C C . ALA A 1 318 ? -13.624 14.682 40.027 1.00 89.19 318 ALA A C 1
ATOM 2471 O O . ALA A 1 318 ? -14.257 13.628 40.034 1.00 89.19 318 ALA A O 1
ATOM 2472 N N . GLU A 1 319 ? -14.148 15.826 39.590 1.00 93.94 319 GLU A N 1
ATOM 2473 C CA . GLU A 1 319 ? -15.523 15.982 39.115 1.00 93.94 319 GLU A CA 1
ATOM 2474 C C . GLU A 1 319 ? -15.668 15.725 37.609 1.00 93.94 319 GLU A C 1
ATOM 2476 O O . GLU A 1 319 ? -16.779 15.796 37.096 1.00 93.94 319 GLU A O 1
ATOM 2481 N N . GLU A 1 320 ? -14.582 15.426 36.890 1.00 96.38 320 GLU A N 1
ATOM 2482 C CA . GLU A 1 320 ? -14.528 15.259 35.429 1.00 96.38 320 GLU A CA 1
ATOM 2483 C C . GLU A 1 320 ? -14.018 13.848 35.065 1.00 96.38 320 GLU A C 1
ATOM 2485 O O . GLU A 1 320 ? -12.892 13.671 34.590 1.00 96.38 320 GLU A O 1
ATOM 2490 N N . PRO A 1 321 ? -14.816 12.793 35.294 1.00 96.00 321 PRO A N 1
ATOM 2491 C CA . PRO A 1 321 ? -14.352 11.410 35.250 1.00 96.00 321 PRO A CA 1
ATOM 2492 C C . PRO A 1 321 ? -13.994 10.943 33.850 1.00 96.00 321 PRO A C 1
ATOM 2494 O O . PRO A 1 321 ? -13.137 10.079 33.720 1.00 96.00 321 PRO A O 1
ATOM 2497 N N . TYR A 1 322 ? -14.613 11.501 32.809 1.00 96.75 322 TYR A N 1
ATOM 2498 C CA . TYR A 1 322 ? -14.230 11.192 31.436 1.00 96.75 322 TYR A CA 1
ATOM 2499 C C . TYR A 1 322 ? -12.821 11.709 31.153 1.00 96.75 322 TYR A C 1
ATOM 2501 O O . TYR A 1 322 ? -11.974 10.928 30.740 1.00 96.75 322 TYR A O 1
ATOM 2509 N N . ARG A 1 323 ? -12.530 12.973 31.492 1.00 96.94 323 ARG A N 1
ATOM 2510 C CA . ARG A 1 323 ? -11.180 13.546 31.401 1.00 96.94 323 ARG A CA 1
ATOM 2511 C C . ARG A 1 323 ? -10.170 12.748 32.222 1.00 96.94 323 ARG A C 1
ATOM 2513 O O . ARG A 1 323 ? -9.077 12.456 31.739 1.00 96.94 323 ARG A O 1
ATOM 2520 N N . LEU A 1 324 ? -10.525 12.386 33.457 1.00 96.69 324 LEU A N 1
ATOM 2521 C CA . LEU A 1 324 ? -9.651 11.608 34.333 1.00 96.69 324 LEU A CA 1
ATOM 2522 C C . LEU A 1 324 ? -9.398 10.198 33.774 1.00 96.69 324 LEU A C 1
ATOM 2524 O O . LEU A 1 324 ? -8.249 9.762 33.748 1.00 96.69 324 LEU A O 1
ATOM 2528 N N . LYS A 1 325 ? -10.426 9.530 33.233 1.00 97.56 325 LYS A N 1
ATOM 2529 C CA . LYS A 1 325 ? -10.288 8.244 32.536 1.00 97.56 325 LYS A CA 1
ATOM 2530 C C . LYS A 1 325 ? -9.390 8.373 31.308 1.00 97.56 325 LYS A C 1
ATOM 2532 O O . LYS A 1 325 ? -8.487 7.558 31.161 1.00 97.56 325 LYS A O 1
ATOM 2537 N N . THR A 1 326 ? -9.543 9.408 30.479 1.00 97.75 326 THR A N 1
ATOM 2538 C CA . THR A 1 326 ? -8.655 9.632 29.324 1.00 97.75 326 THR A CA 1
ATOM 2539 C C . THR A 1 326 ? -7.194 9.787 29.758 1.00 97.75 326 THR A C 1
ATOM 2541 O O . THR A 1 326 ? -6.297 9.250 29.111 1.00 97.75 326 THR A O 1
ATOM 2544 N N . ARG A 1 327 ? -6.927 10.451 30.895 1.00 97.06 327 ARG A N 1
ATOM 2545 C CA . ARG A 1 327 ? -5.569 10.527 31.469 1.00 97.06 327 ARG A CA 1
ATOM 2546 C C . ARG A 1 327 ? -5.038 9.157 31.899 1.00 97.06 327 ARG A C 1
ATOM 2548 O O . ARG A 1 327 ? -3.871 8.873 31.641 1.00 97.06 327 ARG A O 1
ATOM 2555 N N . CYS A 1 328 ? -5.868 8.309 32.511 1.00 97.81 328 CYS A N 1
ATOM 2556 C CA . CYS A 1 328 ? -5.506 6.923 32.831 1.00 97.81 328 CYS A CA 1
ATOM 2557 C C . CYS A 1 328 ? -5.181 6.122 31.562 1.00 97.81 328 CYS A C 1
ATOM 2559 O O . CYS A 1 328 ? -4.142 5.473 31.502 1.00 97.81 328 CYS A O 1
ATOM 2561 N N . VAL A 1 329 ? -6.017 6.225 30.524 1.00 98.12 329 VAL A N 1
ATOM 2562 C CA . VAL A 1 329 ? -5.805 5.574 29.220 1.00 98.12 329 VAL A CA 1
ATOM 2563 C C . VAL A 1 329 ? -4.479 6.021 28.597 1.00 98.12 329 VAL A C 1
ATOM 2565 O O . VAL A 1 329 ? -3.693 5.177 28.166 1.00 98.12 329 VAL A O 1
ATOM 2568 N N . LYS A 1 330 ? -4.180 7.328 28.605 1.00 97.69 330 LYS A N 1
ATOM 2569 C CA . LYS A 1 330 ? -2.903 7.863 28.109 1.00 97.69 330 LYS A CA 1
ATOM 2570 C C . LYS A 1 330 ? -1.708 7.340 28.910 1.00 97.69 330 LYS A C 1
ATOM 2572 O O . LYS A 1 330 ? -0.680 7.002 28.333 1.00 97.69 330 LYS A O 1
ATOM 2577 N N . LEU A 1 331 ? -1.833 7.236 30.230 1.00 97.44 331 LEU A N 1
ATOM 2578 C CA . LEU A 1 331 ? -0.777 6.675 31.070 1.00 97.44 331 LEU A CA 1
ATOM 2579 C C . LEU A 1 331 ? -0.544 5.180 30.787 1.00 97.44 331 LEU A C 1
ATOM 2581 O O . LEU A 1 331 ? 0.605 4.758 30.677 1.00 97.44 331 LEU A O 1
ATOM 2585 N N . LYS A 1 332 ? -1.608 4.391 30.579 1.00 98.06 332 LYS A N 1
ATOM 2586 C CA . LYS A 1 332 ? -1.489 2.989 30.142 1.00 98.06 332 LYS A CA 1
ATOM 2587 C C . LYS A 1 332 ? -0.764 2.868 28.799 1.00 98.06 332 LYS A C 1
ATOM 2589 O O . LYS A 1 332 ? 0.031 1.946 28.628 1.00 98.06 332 LYS A O 1
ATOM 2594 N N . LEU A 1 333 ? -0.979 3.795 27.861 1.00 97.81 333 LEU A N 1
ATOM 2595 C CA . LEU A 1 333 ? -0.212 3.847 26.608 1.00 97.81 333 LEU A CA 1
ATOM 2596 C C . LEU A 1 333 ? 1.272 4.128 26.846 1.00 97.81 333 LEU A C 1
ATOM 2598 O O . LEU A 1 333 ? 2.112 3.398 26.321 1.00 97.81 333 LEU A O 1
ATOM 2602 N N . ALA A 1 334 ? 1.600 5.100 27.697 1.00 97.00 334 ALA A N 1
ATOM 2603 C CA . ALA A 1 334 ? 2.988 5.395 28.042 1.00 97.00 334 ALA A CA 1
ATOM 2604 C C . ALA A 1 334 ? 3.682 4.178 28.686 1.00 97.00 334 ALA A C 1
ATOM 2606 O O . ALA A 1 334 ? 4.806 3.829 28.314 1.00 97.00 334 ALA A O 1
ATOM 2607 N N . ASN A 1 335 ? 2.981 3.475 29.582 1.00 97.25 335 ASN A N 1
ATOM 2608 C CA . ASN A 1 335 ? 3.439 2.219 30.177 1.00 97.25 335 ASN A CA 1
ATOM 2609 C C . ASN A 1 335 ? 3.604 1.113 29.124 1.00 97.25 335 ASN A C 1
ATOM 2611 O O . ASN A 1 335 ? 4.596 0.388 29.150 1.00 97.25 335 ASN A O 1
ATOM 2615 N N . THR A 1 336 ? 2.686 1.017 28.156 1.00 96.12 336 THR A N 1
ATOM 2616 C CA . THR A 1 336 ? 2.778 0.077 27.024 1.00 96.12 336 THR A CA 1
ATOM 2617 C C . THR A 1 336 ? 4.034 0.348 26.201 1.00 96.12 336 THR A C 1
ATOM 2619 O O . THR A 1 336 ? 4.801 -0.570 25.917 1.00 96.12 336 THR A O 1
ATOM 2622 N N . ARG A 1 337 ? 4.308 1.614 25.874 1.00 95.69 337 ARG A N 1
ATOM 2623 C CA . ARG A 1 337 ? 5.511 2.022 25.139 1.00 95.69 337 ARG A CA 1
ATOM 2624 C C . ARG A 1 337 ? 6.787 1.681 25.910 1.00 95.69 337 ARG A C 1
ATOM 2626 O O . ARG A 1 337 ? 7.709 1.108 25.334 1.00 95.69 337 ARG A O 1
ATOM 2633 N N . ALA A 1 338 ? 6.826 1.962 27.214 1.00 95.56 338 ALA A N 1
ATOM 2634 C CA . ALA A 1 338 ? 7.957 1.615 28.077 1.00 95.56 338 ALA A CA 1
ATOM 2635 C C . ALA A 1 338 ? 8.165 0.093 28.186 1.00 95.56 338 ALA A C 1
ATOM 2637 O O . ALA A 1 338 ? 9.300 -0.385 28.101 1.00 95.56 338 ALA A O 1
ATOM 2638 N N . ARG A 1 339 ? 7.080 -0.683 28.308 1.00 94.69 339 ARG A N 1
ATOM 2639 C CA . ARG A 1 339 ? 7.096 -2.153 28.302 1.00 94.69 339 ARG A CA 1
ATOM 2640 C C . ARG A 1 339 ? 7.676 -2.698 27.004 1.00 94.69 339 ARG A C 1
ATOM 2642 O O . ARG A 1 339 ? 8.550 -3.561 27.027 1.00 94.69 339 ARG A O 1
ATOM 2649 N N . LEU A 1 340 ? 7.214 -2.195 25.861 1.00 93.06 340 LEU A N 1
ATOM 2650 C CA . LEU A 1 340 ? 7.705 -2.641 24.560 1.00 93.06 340 LEU A CA 1
ATOM 2651 C C . LEU A 1 340 ? 9.175 -2.266 24.353 1.00 93.06 340 LEU A C 1
ATOM 2653 O O . LEU A 1 340 ? 9.929 -3.108 23.880 1.00 93.06 340 LEU A O 1
ATOM 2657 N N . ALA A 1 341 ? 9.617 -1.080 24.771 1.00 91.56 341 ALA A N 1
ATOM 2658 C CA . ALA A 1 341 ? 11.028 -0.702 24.689 1.00 91.56 341 ALA A CA 1
ATOM 2659 C C . ALA A 1 341 ? 11.933 -1.575 25.584 1.00 91.56 341 ALA A C 1
ATOM 2661 O O . ALA A 1 341 ? 13.006 -1.991 25.157 1.00 91.56 341 ALA A O 1
ATOM 2662 N N . SER A 1 342 ? 11.486 -1.894 26.803 1.00 92.94 342 SER A N 1
ATOM 2663 C CA . SER A 1 342 ? 12.262 -2.674 27.785 1.00 92.94 342 SER A CA 1
ATOM 2664 C C . SER A 1 342 ? 12.121 -4.195 27.651 1.00 92.94 342 SER A C 1
ATOM 2666 O O . SER A 1 342 ? 12.924 -4.935 28.212 1.00 92.94 342 SER A O 1
ATOM 2668 N N . GLY A 1 343 ? 11.123 -4.681 26.908 1.00 90.25 343 GLY A N 1
ATOM 2669 C CA . GLY A 1 343 ? 10.868 -6.113 26.735 1.00 90.25 343 GLY A CA 1
ATOM 2670 C C . GLY A 1 343 ? 10.260 -6.796 27.962 1.00 90.25 343 GLY A C 1
ATOM 2671 O O . GLY A 1 343 ? 10.394 -8.009 28.099 1.00 90.25 343 GLY A O 1
ATOM 2672 N N . THR A 1 344 ? 9.601 -6.049 28.850 1.00 92.25 344 THR A N 1
ATOM 2673 C CA . THR A 1 344 ? 8.972 -6.615 30.050 1.00 92.25 344 THR A CA 1
ATOM 2674 C C . THR A 1 344 ? 7.616 -7.281 29.744 1.00 92.25 344 THR A C 1
ATOM 2676 O O . THR A 1 344 ? 6.984 -6.985 28.719 1.00 92.25 344 THR A O 1
ATOM 2679 N N . PRO A 1 345 ? 7.141 -8.209 30.600 1.00 91.25 345 PRO A N 1
ATOM 2680 C CA . PRO A 1 345 ? 5.826 -8.830 30.441 1.00 91.25 345 PRO A CA 1
ATOM 2681 C C . PRO A 1 345 ? 4.675 -7.826 30.587 1.00 91.25 345 PRO A C 1
ATOM 2683 O O . PRO A 1 345 ? 4.775 -6.850 31.324 1.00 91.25 345 PRO A O 1
ATOM 2686 N N . HIS A 1 346 ? 3.561 -8.096 29.905 1.00 92.31 346 HIS A N 1
ATOM 2687 C CA . HIS A 1 346 ? 2.319 -7.326 30.038 1.00 92.31 346 HIS A CA 1
ATOM 2688 C C . HIS A 1 346 ? 1.727 -7.446 31.446 1.00 92.31 346 HIS A C 1
ATOM 2690 O O . HIS A 1 346 ? 1.585 -8.561 31.957 1.00 92.31 346 HIS A O 1
ATOM 2696 N N . VAL A 1 347 ? 1.314 -6.316 32.030 1.00 94.31 347 VAL A N 1
ATOM 2697 C CA . VAL A 1 347 ? 0.614 -6.275 33.319 1.00 94.31 347 VAL A CA 1
ATOM 2698 C C . VAL A 1 347 ? -0.818 -5.752 33.125 1.00 94.31 347 VAL A C 1
ATOM 2700 O O . VAL A 1 347 ? -1.010 -4.549 32.905 1.00 94.31 347 VAL A O 1
ATOM 2703 N N . PRO A 1 348 ? -1.847 -6.620 33.242 1.00 92.94 348 PRO A N 1
ATOM 2704 C CA . PRO A 1 348 ? -3.240 -6.231 33.038 1.00 92.94 348 PRO A CA 1
ATOM 2705 C C . PRO A 1 348 ? -3.661 -5.023 33.882 1.00 92.94 348 PRO A C 1
ATOM 2707 O O . PRO A 1 348 ? -3.441 -4.970 35.093 1.00 92.94 348 PRO A O 1
ATOM 2710 N N . GLY A 1 349 ? -4.281 -4.038 33.232 1.00 92.06 349 GLY A N 1
ATOM 2711 C CA . GLY A 1 349 ? -4.754 -2.806 33.868 1.00 92.06 349 GLY A CA 1
ATOM 2712 C C . GLY A 1 349 ? -3.681 -1.734 34.093 1.00 92.06 349 GLY A C 1
ATOM 2713 O O . GLY A 1 349 ? -4.050 -0.597 34.381 1.00 92.06 349 GLY A O 1
ATOM 2714 N N . ARG A 1 350 ? -2.387 -2.045 33.925 1.00 95.88 350 ARG A N 1
ATOM 2715 C CA . ARG A 1 350 ? -1.295 -1.051 33.944 1.00 95.88 350 ARG A CA 1
ATOM 2716 C C . ARG A 1 350 ? -0.843 -0.631 32.550 1.00 95.88 350 ARG A C 1
ATOM 2718 O O . ARG A 1 350 ? -0.427 0.511 32.369 1.00 95.88 350 ARG A O 1
ATOM 2725 N N . ASP A 1 351 ? -0.927 -1.542 31.592 1.00 95.81 351 ASP A N 1
ATOM 2726 C CA . ASP A 1 351 ? -0.604 -1.327 30.185 1.00 95.81 351 ASP A CA 1
ATOM 2727 C C . ASP A 1 351 ? -1.575 -2.122 29.289 1.00 95.81 351 ASP A C 1
ATOM 2729 O O . ASP A 1 351 ? -2.428 -2.857 29.795 1.00 95.81 351 ASP A O 1
ATOM 2733 N N . TYR A 1 352 ? -1.488 -1.944 27.971 1.00 94.56 352 TYR A N 1
ATOM 2734 C CA . TYR A 1 352 ? -2.319 -2.646 26.993 1.00 94.56 352 TYR A CA 1
ATOM 2735 C C . TYR A 1 352 ? -1.549 -3.788 26.341 1.00 94.56 352 TYR A C 1
ATOM 2737 O O . TYR A 1 352 ? -0.377 -3.633 25.982 1.00 94.56 352 TYR A O 1
ATOM 2745 N N . ARG A 1 353 ? -2.214 -4.933 26.133 1.00 88.94 353 ARG A N 1
ATOM 2746 C CA . ARG A 1 353 ? -1.634 -6.028 25.344 1.00 88.94 353 ARG A CA 1
ATOM 2747 C C . ARG A 1 353 ? -1.659 -5.698 23.853 1.00 88.94 353 ARG A C 1
ATOM 2749 O O . ARG A 1 353 ? -0.690 -5.987 23.162 1.00 88.94 353 ARG A O 1
ATOM 2756 N N . GLY A 1 354 ? -2.740 -5.075 23.391 1.00 88.69 354 GLY A N 1
ATOM 2757 C CA . GLY A 1 354 ? -2.922 -4.635 22.010 1.00 88.69 354 GLY A CA 1
ATOM 2758 C C . GLY A 1 354 ? -4.079 -3.646 21.880 1.00 88.69 354 GLY A C 1
ATOM 2759 O O . GLY A 1 354 ? -4.687 -3.243 22.875 1.00 88.69 354 GLY A O 1
ATOM 2760 N N . SER A 1 355 ? -4.406 -3.270 20.645 1.00 93.00 355 SER A N 1
ATOM 2761 C CA . SER A 1 355 ? -5.377 -2.206 20.351 1.00 93.00 355 SER A CA 1
ATOM 2762 C C . SER A 1 355 ? -6.792 -2.515 20.853 1.00 93.00 355 SER A C 1
ATOM 2764 O O . SER A 1 355 ? -7.540 -1.596 21.172 1.00 93.00 355 SER A O 1
ATOM 2766 N N . ALA A 1 356 ? -7.159 -3.796 20.968 1.00 92.75 356 ALA A N 1
ATOM 2767 C CA . ALA A 1 356 ? -8.474 -4.220 21.448 1.00 92.75 356 ALA A CA 1
ATOM 2768 C C . ALA A 1 356 ? -8.779 -3.729 22.876 1.00 92.75 356 ALA A C 1
ATOM 2770 O O . ALA A 1 356 ? -9.881 -3.245 23.129 1.00 92.75 356 ALA A O 1
ATOM 2771 N N . ASP A 1 357 ? -7.799 -3.789 23.784 1.00 93.75 357 ASP A N 1
ATOM 2772 C CA . ASP A 1 357 ? -7.971 -3.347 25.174 1.00 93.75 357 ASP A CA 1
ATOM 2773 C C . ASP A 1 357 ? -8.161 -1.821 25.254 1.00 93.75 357 ASP A C 1
ATOM 2775 O O . ASP A 1 357 ? -8.996 -1.324 26.011 1.00 93.75 357 ASP A O 1
ATOM 2779 N N . LEU A 1 358 ? -7.417 -1.072 24.430 1.00 96.44 358 LEU A N 1
ATOM 2780 C CA . LEU A 1 358 ? -7.559 0.380 24.300 1.00 96.44 358 LEU A CA 1
ATOM 2781 C C . LEU A 1 358 ? -8.938 0.755 23.747 1.00 96.44 358 LEU A C 1
ATOM 2783 O O . LEU A 1 358 ? -9.616 1.623 24.297 1.00 96.44 358 LEU A O 1
ATOM 2787 N N . ILE A 1 359 ? -9.363 0.093 22.668 1.00 97.31 359 ILE A N 1
ATOM 2788 C CA . ILE A 1 359 ? -10.673 0.310 22.049 1.00 97.31 359 ILE A CA 1
ATOM 2789 C C . ILE A 1 359 ? -11.790 0.013 23.054 1.00 97.31 359 ILE A C 1
ATOM 2791 O O . ILE A 1 359 ? -12.751 0.773 23.114 1.00 97.31 359 ILE A O 1
ATOM 2795 N N . ALA A 1 360 ? -11.656 -1.027 23.883 1.00 97.19 360 ALA A N 1
ATOM 2796 C CA . ALA A 1 360 ? -12.634 -1.346 24.921 1.00 97.19 360 ALA A CA 1
ATOM 2797 C C . ALA A 1 360 ? -12.776 -0.223 25.966 1.00 97.19 360 ALA A C 1
ATOM 2799 O O . ALA A 1 360 ? -13.899 0.137 26.327 1.00 97.19 360 ALA A O 1
ATOM 2800 N N . ASP A 1 361 ? -11.666 0.377 26.414 1.00 97.88 361 ASP A N 1
ATOM 2801 C CA . ASP A 1 361 ? -11.693 1.523 27.335 1.00 97.88 361 ASP A CA 1
ATOM 2802 C C . ASP A 1 361 ? -12.379 2.754 26.696 1.00 97.88 361 ASP A C 1
ATOM 2804 O O . ASP A 1 361 ? -13.170 3.440 27.354 1.00 97.88 361 ASP A O 1
ATOM 2808 N N . LEU A 1 362 ? -12.138 3.014 25.406 1.00 98.31 362 LEU A N 1
ATOM 2809 C CA . LEU A 1 362 ? -12.763 4.121 24.667 1.00 98.31 362 LEU A CA 1
ATOM 2810 C C . LEU A 1 362 ? -14.252 3.873 24.370 1.00 98.31 362 LEU A C 1
ATOM 2812 O O . LEU A 1 362 ? -15.074 4.778 24.519 1.00 98.31 362 LEU A O 1
ATOM 2816 N N . GLU A 1 363 ? -14.630 2.648 24.007 1.00 98.12 363 GLU A N 1
ATOM 2817 C CA . GLU A 1 363 ? -16.025 2.237 23.808 1.00 98.12 363 GLU A CA 1
ATOM 2818 C C . GLU A 1 363 ? -16.828 2.318 25.111 1.00 98.12 363 GLU A C 1
ATOM 2820 O O . GLU A 1 363 ? -17.975 2.770 25.106 1.00 98.12 363 GLU A O 1
ATOM 2825 N N . LEU A 1 364 ? -16.218 1.987 26.255 1.00 98.12 364 LEU A N 1
ATOM 2826 C CA . LEU A 1 364 ? -16.838 2.175 27.567 1.00 98.12 364 LEU A CA 1
ATOM 2827 C C . LEU A 1 364 ? -17.153 3.655 27.836 1.00 98.12 364 LEU A C 1
ATOM 2829 O O . LEU A 1 364 ? -18.254 3.994 28.288 1.00 98.12 364 LEU A O 1
ATOM 2833 N N . MET A 1 365 ? -16.214 4.554 27.522 1.00 98.00 365 MET A N 1
ATOM 2834 C CA . MET A 1 365 ? -16.451 5.999 27.598 1.00 98.00 365 MET A CA 1
ATOM 2835 C C . MET A 1 365 ? -17.575 6.428 26.648 1.00 98.00 365 MET A C 1
ATOM 2837 O O . MET A 1 365 ? -18.468 7.175 27.058 1.00 98.00 365 MET A O 1
ATOM 2841 N N . ARG A 1 366 ? -17.582 5.913 25.412 1.00 97.62 366 ARG A N 1
ATOM 2842 C CA . ARG A 1 366 ? -18.580 6.227 24.379 1.00 97.62 366 ARG A CA 1
ATOM 2843 C C . ARG A 1 366 ? -19.983 5.809 24.796 1.00 97.62 366 ARG A C 1
ATOM 2845 O O . ARG A 1 366 ? -20.904 6.626 24.755 1.00 97.62 366 ARG A O 1
ATOM 2852 N N . ALA A 1 367 ? -20.140 4.575 25.264 1.00 97.19 367 ALA A N 1
ATOM 2853 C CA . ALA A 1 367 ? -21.403 4.049 25.768 1.00 97.19 367 ALA A CA 1
ATOM 2854 C C . ALA A 1 367 ? -21.899 4.836 26.991 1.00 97.19 367 ALA A C 1
ATOM 2856 O O . ALA A 1 367 ? -23.091 5.125 27.114 1.00 97.19 367 ALA A O 1
ATOM 2857 N N . SER A 1 368 ? -20.995 5.231 27.893 1.00 97.75 368 SER A N 1
ATOM 2858 C CA . SER A 1 368 ? -21.352 6.066 29.041 1.00 97.75 368 SER A CA 1
ATOM 2859 C C . SER A 1 368 ? -21.838 7.455 28.614 1.00 97.75 368 SER A C 1
ATOM 2861 O O . SER A 1 368 ? -22.883 7.885 29.100 1.00 97.75 368 SER A O 1
ATOM 2863 N N . LEU A 1 369 ? -21.155 8.133 27.685 1.00 96.38 369 LEU A N 1
ATOM 2864 C CA . LEU A 1 369 ? -21.588 9.437 27.162 1.00 96.38 369 LEU A CA 1
ATOM 2865 C C . LEU A 1 369 ? -22.959 9.349 26.482 1.00 96.38 369 LEU A C 1
ATOM 2867 O O . LEU A 1 369 ? -23.842 10.154 26.778 1.00 96.38 369 LEU A O 1
ATOM 2871 N N . ALA A 1 370 ? -23.169 8.340 25.634 1.00 95.00 370 ALA A N 1
ATOM 2872 C CA . ALA A 1 370 ? -24.434 8.142 24.927 1.00 95.00 370 ALA A CA 1
ATOM 2873 C C . ALA A 1 370 ? -25.631 7.984 25.885 1.00 95.00 370 ALA A C 1
ATOM 2875 O O . ALA A 1 370 ? -26.706 8.518 25.621 1.00 95.00 370 ALA A O 1
ATOM 2876 N N . ARG A 1 371 ? -25.431 7.315 27.031 1.00 95.44 371 ARG A N 1
ATOM 2877 C CA . ARG A 1 371 ? -26.455 7.139 28.078 1.00 95.44 371 ARG A CA 1
ATOM 2878 C C . ARG A 1 371 ? -26.679 8.376 28.957 1.00 95.44 371 ARG A C 1
ATOM 2880 O O . ARG A 1 371 ? -27.673 8.424 29.671 1.00 95.44 371 ARG A O 1
ATOM 2887 N N . ASN A 1 372 ? -25.778 9.360 28.933 1.00 94.44 372 ASN A N 1
ATOM 2888 C CA . ASN A 1 372 ? -25.769 10.490 29.871 1.00 94.44 372 ASN A CA 1
ATOM 2889 C C . ASN A 1 372 ? -25.806 11.857 29.161 1.00 94.44 372 ASN A C 1
ATOM 2891 O O . ASN A 1 372 ? -25.094 12.785 29.545 1.00 94.44 372 ASN A O 1
ATOM 2895 N N . ALA A 1 373 ? -26.659 11.983 28.138 1.00 91.75 373 ALA A N 1
ATOM 2896 C CA . ALA A 1 373 ? -26.876 13.214 27.363 1.00 91.75 373 ALA A CA 1
ATOM 2897 C C . ALA A 1 373 ? -25.620 13.761 26.641 1.00 91.75 373 ALA A C 1
ATOM 2899 O O . ALA A 1 373 ? -25.504 14.964 26.414 1.00 91.75 373 ALA A O 1
ATOM 2900 N N . GLY A 1 374 ? -24.674 12.879 26.298 1.00 92.44 374 GLY A N 1
ATOM 2901 C CA . GLY A 1 374 ? -23.454 13.177 25.541 1.00 92.44 374 GLY A CA 1
ATOM 2902 C C . GLY A 1 374 ? -23.435 12.547 24.144 1.00 92.44 374 GLY A C 1
ATOM 2903 O O . GLY A 1 374 ? -22.364 12.192 23.657 1.00 92.44 374 GLY A O 1
ATOM 2904 N N . GLN A 1 375 ? -24.596 12.351 23.507 1.00 94.06 375 GLN A N 1
ATOM 2905 C CA . GLN A 1 375 ? -24.728 11.597 22.252 1.00 94.06 375 GLN A CA 1
ATOM 2906 C C . GLN A 1 375 ? -23.893 12.186 21.107 1.00 94.06 375 GLN A C 1
ATOM 2908 O O . GLN A 1 375 ? -23.262 11.427 20.375 1.00 94.06 375 GLN A O 1
ATOM 2913 N N . LEU A 1 376 ? -23.833 13.517 20.977 1.00 94.12 376 LEU A N 1
ATOM 2914 C CA . LEU A 1 376 ? -23.039 14.179 19.933 1.00 94.12 376 LEU A CA 1
ATOM 2915 C C . LEU A 1 376 ? -21.536 13.958 20.131 1.00 94.12 376 LEU A C 1
ATOM 2917 O O . LEU A 1 376 ? -20.833 13.630 19.186 1.00 94.12 376 LEU A O 1
ATOM 2921 N N . THR A 1 377 ? -21.034 14.043 21.365 1.00 93.75 377 THR A N 1
ATOM 2922 C CA . THR A 1 377 ? -19.624 13.736 21.663 1.00 93.75 377 THR A CA 1
ATOM 2923 C C . THR A 1 377 ? -19.317 12.251 21.454 1.00 93.75 377 THR A C 1
ATOM 2925 O O . THR A 1 377 ? -18.245 11.902 20.963 1.00 93.75 377 THR A O 1
ATOM 2928 N N . ALA A 1 378 ? -20.266 11.374 21.797 1.00 94.62 378 ALA A N 1
ATOM 2929 C CA . ALA A 1 378 ? -20.134 9.931 21.623 1.00 94.62 378 ALA A CA 1
ATOM 2930 C C . ALA A 1 378 ? -20.114 9.504 20.145 1.00 94.62 378 ALA A C 1
ATOM 2932 O O . ALA A 1 378 ? -19.426 8.545 19.809 1.00 94.62 378 ALA A O 1
ATOM 2933 N N . THR A 1 379 ? -20.870 10.178 19.276 1.00 93.25 379 THR A N 1
ATOM 2934 C CA . THR A 1 379 ? -20.979 9.860 17.836 1.00 93.25 379 THR A CA 1
ATOM 2935 C C . THR A 1 379 ? -20.039 10.683 16.952 1.00 93.25 379 THR A C 1
ATOM 2937 O O . THR A 1 379 ? -19.705 10.231 15.860 1.00 93.25 379 THR A O 1
ATOM 2940 N N . GLY A 1 380 ? -19.579 11.839 17.439 1.00 93.88 380 GLY A N 1
ATOM 2941 C CA . GLY A 1 380 ? -18.573 12.699 16.816 1.00 93.88 380 GLY A CA 1
ATOM 2942 C C . GLY A 1 380 ? -17.153 12.324 17.239 1.00 93.88 380 GLY A C 1
ATOM 2943 O O . GLY A 1 380 ? -16.698 11.213 16.966 1.00 93.88 380 GLY A O 1
ATOM 2944 N N . LYS A 1 381 ? -16.453 13.234 17.936 1.00 94.19 381 LYS A N 1
ATOM 2945 C CA . LYS A 1 381 ? -15.008 13.119 18.219 1.00 94.19 381 LYS A CA 1
ATOM 2946 C C . LYS A 1 381 ? -14.594 11.780 18.836 1.00 94.19 381 LYS A C 1
ATOM 2948 O O . LYS A 1 381 ? -13.607 11.200 18.403 1.00 94.19 381 LYS A O 1
ATOM 2953 N N . LEU A 1 382 ? -15.326 11.238 19.816 1.00 96.44 382 LEU A N 1
ATOM 2954 C CA . LEU A 1 382 ? -14.909 9.970 20.429 1.00 96.44 382 LEU A CA 1
ATOM 2955 C C . LEU A 1 382 ? -15.037 8.782 19.460 1.00 96.44 382 LEU A C 1
ATOM 2957 O O . LEU A 1 382 ? -14.176 7.906 19.456 1.00 96.44 382 LEU A O 1
ATOM 2961 N N . ALA A 1 383 ? -16.073 8.759 18.617 1.00 96.94 383 ALA A N 1
ATOM 2962 C CA . ALA A 1 383 ? -16.204 7.742 17.578 1.00 96.94 383 ALA A CA 1
ATOM 2963 C C . ALA A 1 383 ? -15.137 7.902 16.486 1.00 96.94 383 ALA A C 1
ATOM 2965 O O . ALA A 1 383 ? -14.613 6.896 16.021 1.00 96.94 383 ALA A O 1
ATOM 2966 N N . GLU A 1 384 ? -14.784 9.133 16.103 1.00 97.12 384 GLU A N 1
ATOM 2967 C CA . GLU A 1 384 ? -13.648 9.408 15.211 1.00 97.12 384 GLU A CA 1
ATOM 2968 C C . GLU A 1 384 ? -12.351 8.816 15.777 1.00 97.12 384 GLU A C 1
ATOM 2970 O O . GLU A 1 384 ? -11.692 8.036 15.096 1.00 97.12 384 GLU A O 1
ATOM 2975 N N . VAL A 1 385 ? -12.030 9.085 17.048 1.00 97.50 385 VAL A N 1
ATOM 2976 C CA . VAL A 1 385 ? -10.828 8.533 17.695 1.00 97.50 385 VAL A CA 1
ATOM 2977 C C . VAL A 1 385 ? -10.835 7.002 17.704 1.00 97.50 385 VAL A C 1
ATOM 2979 O O . VAL A 1 385 ? -9.815 6.383 17.397 1.00 97.50 385 VAL A O 1
ATOM 2982 N N . ILE A 1 386 ? -11.978 6.377 18.003 1.00 98.31 386 ILE A N 1
ATOM 2983 C CA . ILE A 1 386 ? -12.104 4.913 17.973 1.00 98.31 386 ILE A CA 1
ATOM 2984 C C . ILE A 1 386 ? -11.912 4.372 16.551 1.00 98.31 386 ILE A C 1
ATOM 2986 O O . ILE A 1 386 ? -11.213 3.371 16.395 1.00 98.31 386 ILE A O 1
ATOM 2990 N N . ARG A 1 387 ? -12.460 5.028 15.517 1.00 97.69 387 ARG A N 1
ATOM 2991 C CA . ARG A 1 387 ? -12.266 4.634 14.108 1.00 97.69 387 ARG A CA 1
ATOM 2992 C C . ARG A 1 387 ? -10.803 4.715 13.701 1.00 97.69 387 ARG A C 1
ATOM 2994 O O . ARG A 1 387 ? -10.281 3.753 13.145 1.00 97.69 387 ARG A O 1
ATOM 3001 N N . THR A 1 388 ? -10.130 5.817 14.025 1.00 97.38 388 THR A N 1
ATOM 3002 C CA . THR A 1 388 ? -8.710 6.013 13.710 1.00 97.38 388 THR A CA 1
ATOM 3003 C C . THR A 1 388 ? -7.853 4.942 14.379 1.00 97.38 388 THR A C 1
ATOM 3005 O O . THR A 1 388 ? -7.099 4.241 13.708 1.00 97.38 388 THR A O 1
ATOM 3008 N N . ILE A 1 389 ? -8.028 4.713 15.682 1.00 97.25 389 ILE A N 1
ATOM 3009 C CA . ILE A 1 389 ? -7.291 3.659 16.395 1.00 97.25 389 ILE A CA 1
ATOM 3010 C C . ILE A 1 389 ? -7.650 2.268 15.853 1.00 97.25 389 ILE A C 1
ATOM 3012 O O . ILE A 1 389 ? -6.783 1.405 15.772 1.00 97.25 389 ILE A O 1
ATOM 3016 N N . SER A 1 390 ? -8.895 2.030 15.438 1.00 96.94 390 SER A N 1
ATOM 3017 C CA . SER A 1 390 ? -9.299 0.747 14.848 1.00 96.94 390 SER A CA 1
ATOM 3018 C C . SER A 1 390 ? -8.656 0.495 13.481 1.00 96.94 390 SER A C 1
ATOM 3020 O O . SER A 1 390 ? -8.348 -0.654 13.171 1.00 96.94 390 SER A O 1
ATOM 3022 N N . ALA A 1 391 ? -8.435 1.542 12.683 1.00 96.81 391 ALA A N 1
ATOM 3023 C CA . ALA A 1 391 ? -7.833 1.456 11.353 1.00 96.81 391 ALA A CA 1
ATOM 3024 C C . ALA A 1 391 ? -6.312 1.219 11.384 1.00 96.81 391 ALA A C 1
ATOM 3026 O O . ALA A 1 391 ? -5.796 0.456 10.566 1.00 96.81 391 ALA A O 1
ATOM 3027 N N . PHE A 1 392 ? -5.605 1.855 12.323 1.00 96.94 392 PHE A N 1
ATOM 3028 C CA . PHE A 1 392 ? -4.138 1.799 12.422 1.00 96.94 392 PHE A CA 1
ATOM 3029 C C . PHE A 1 392 ? -3.622 0.850 13.511 1.00 96.94 392 PHE A C 1
ATOM 3031 O O . PHE A 1 392 ? -2.482 0.394 13.446 1.00 96.94 392 PHE A O 1
ATOM 3038 N N . GLY A 1 393 ? -4.432 0.574 14.534 1.00 95.12 393 GLY A N 1
ATOM 3039 C CA . GLY A 1 393 ? -3.987 -0.085 15.758 1.00 95.12 393 GLY A CA 1
ATOM 3040 C C . GLY A 1 393 ? -2.893 0.698 16.493 1.00 95.12 393 GLY A C 1
ATOM 3041 O O . GLY A 1 393 ? -2.677 1.890 16.267 1.00 95.12 393 GLY A O 1
ATOM 3042 N N . LEU A 1 394 ? -2.175 0.011 17.381 1.00 94.88 394 LEU A N 1
ATOM 3043 C CA . LEU A 1 394 ? -0.962 0.536 18.024 1.00 94.88 394 LEU A CA 1
ATOM 3044 C C . LEU A 1 394 ? 0.293 0.373 17.157 1.00 94.88 394 LEU A C 1
ATOM 3046 O O . LEU A 1 394 ? 1.356 0.854 17.541 1.00 94.88 394 LEU A O 1
ATOM 3050 N N . HIS A 1 395 ? 0.175 -0.297 16.012 1.00 93.56 395 HIS A N 1
ATOM 3051 C CA . HIS A 1 395 ? 1.273 -0.698 15.136 1.00 93.56 395 HIS A CA 1
ATOM 3052 C C . HIS A 1 395 ? 1.371 0.121 13.843 1.00 93.56 395 HIS A C 1
ATOM 3054 O O . HIS A 1 395 ? 2.240 -0.179 13.038 1.00 93.56 395 HIS A O 1
ATOM 3060 N N . LEU A 1 396 ? 0.527 1.142 13.642 1.00 94.62 396 LEU A N 1
ATOM 3061 C CA . LEU A 1 396 ? 0.390 1.959 12.419 1.00 94.62 396 LEU A CA 1
ATOM 3062 C C . LEU A 1 396 ? -0.026 1.177 11.163 1.00 94.62 396 LEU A C 1
ATOM 3064 O O . LEU A 1 396 ? -1.057 1.488 10.571 1.00 94.62 396 LEU A O 1
ATOM 3068 N N . ALA A 1 397 ? 0.767 0.197 10.728 1.00 96.75 397 ALA A N 1
ATOM 3069 C CA . ALA A 1 397 ? 0.500 -0.602 9.541 1.00 96.75 397 ALA A CA 1
ATOM 3070 C C . ALA A 1 397 ? 0.828 -2.086 9.758 1.00 96.75 397 ALA A C 1
ATOM 3072 O O . ALA A 1 397 ? 1.881 -2.456 10.282 1.00 96.75 397 ALA A O 1
ATOM 3073 N N . THR A 1 398 ? -0.074 -2.964 9.317 1.00 97.50 398 THR A N 1
ATOM 3074 C CA . THR A 1 398 ? 0.116 -4.420 9.365 1.00 97.50 398 THR A CA 1
ATOM 3075 C C . THR A 1 398 ? 1.228 -4.831 8.402 1.00 97.50 398 THR A C 1
ATOM 3077 O O . THR A 1 398 ? 1.180 -4.526 7.210 1.00 97.50 398 THR A O 1
ATOM 3080 N N . MET A 1 399 ? 2.238 -5.531 8.908 1.00 97.88 399 MET A N 1
ATOM 3081 C CA . MET A 1 399 ? 3.372 -5.977 8.110 1.00 97.88 399 MET A CA 1
ATOM 3082 C C . MET A 1 399 ? 3.016 -7.249 7.334 1.00 97.88 399 MET A C 1
ATOM 3084 O O . MET A 1 399 ? 2.551 -8.228 7.918 1.00 97.88 399 MET A O 1
ATOM 3088 N N . ASP A 1 400 ? 3.278 -7.254 6.030 1.00 98.00 400 ASP A N 1
ATOM 3089 C CA . ASP A 1 400 ? 3.312 -8.485 5.241 1.00 98.00 400 ASP A CA 1
ATOM 3090 C C . ASP A 1 400 ? 4.743 -9.035 5.223 1.00 98.00 400 ASP A C 1
ATOM 3092 O O . ASP A 1 400 ? 5.705 -8.284 5.038 1.00 98.00 400 ASP A O 1
ATOM 3096 N N . VAL A 1 401 ? 4.890 -10.350 5.384 1.00 98.00 401 VAL A N 1
ATOM 3097 C CA . VAL A 1 401 ? 6.177 -11.044 5.216 1.00 98.00 401 VAL A CA 1
ATOM 3098 C C . VAL A 1 401 ? 6.187 -11.705 3.845 1.00 98.00 401 VAL A C 1
ATOM 3100 O O . VAL A 1 401 ? 5.210 -12.355 3.488 1.00 98.00 401 VAL A O 1
ATOM 3103 N N . ARG A 1 402 ? 7.267 -11.547 3.073 1.00 97.50 402 ARG A N 1
ATOM 3104 C CA . ARG A 1 402 ? 7.368 -12.106 1.714 1.00 97.50 402 ARG A CA 1
ATOM 3105 C C . ARG A 1 402 ? 8.689 -12.817 1.491 1.00 97.50 402 ARG A C 1
ATOM 3107 O O . ARG A 1 402 ? 9.732 -12.209 1.719 1.00 97.50 402 ARG A O 1
ATOM 3114 N N . GLU A 1 403 ? 8.640 -14.044 0.984 1.00 96.06 403 GLU A N 1
ATOM 3115 C CA . GLU A 1 403 ? 9.822 -14.849 0.663 1.00 96.06 403 GLU A CA 1
ATOM 3116 C C . GLU A 1 403 ? 9.616 -15.677 -0.616 1.00 96.06 403 GLU A C 1
ATOM 3118 O O . GLU A 1 403 ? 8.491 -16.019 -0.985 1.00 96.06 403 GLU A O 1
ATOM 3123 N N . HIS A 1 404 ? 10.716 -16.004 -1.291 1.00 95.25 404 HIS A N 1
ATOM 3124 C CA . HIS A 1 404 ? 10.709 -16.804 -2.515 1.00 95.25 404 HIS A CA 1
ATOM 3125 C C . HIS A 1 404 ? 10.376 -18.279 -2.242 1.00 95.25 404 HIS A C 1
ATOM 3127 O O . HIS A 1 404 ? 10.948 -18.883 -1.333 1.00 95.25 404 HIS A O 1
ATOM 3133 N N . ALA A 1 405 ? 9.525 -18.896 -3.074 1.00 96.56 405 ALA A N 1
ATOM 3134 C CA . ALA A 1 405 ? 9.103 -20.300 -2.967 1.00 96.56 405 ALA A CA 1
ATOM 3135 C C . ALA A 1 405 ? 10.267 -21.276 -2.681 1.00 96.56 405 ALA A C 1
ATOM 3137 O O . ALA A 1 405 ? 10.267 -21.967 -1.661 1.00 96.56 405 ALA A O 1
ATOM 3138 N N . GLU A 1 406 ? 11.314 -21.252 -3.513 1.00 95.56 406 GLU A N 1
ATOM 3139 C CA . GLU A 1 406 ? 12.526 -22.078 -3.357 1.00 95.56 406 GLU A CA 1
ATOM 3140 C C . GLU A 1 406 ? 13.231 -21.989 -1.990 1.00 95.56 406 GLU A C 1
ATOM 3142 O O . GLU A 1 406 ? 13.830 -22.972 -1.546 1.00 95.56 406 GLU A O 1
ATOM 3147 N N . ALA A 1 407 ? 13.148 -20.863 -1.271 1.00 95.94 407 ALA A N 1
ATOM 3148 C CA . ALA A 1 407 ? 13.745 -20.762 0.062 1.00 95.94 407 ALA A CA 1
ATOM 3149 C C . ALA A 1 407 ? 13.077 -21.739 1.047 1.00 95.94 407 ALA A C 1
ATOM 3151 O O . ALA A 1 407 ? 13.760 -22.385 1.847 1.00 95.94 407 ALA A O 1
ATOM 3152 N N . HIS A 1 408 ? 11.757 -21.923 0.942 1.00 97.69 408 HIS A N 1
ATOM 3153 C CA . HIS A 1 408 ? 11.005 -22.886 1.749 1.00 97.69 408 HIS A CA 1
ATOM 3154 C C . HIS A 1 408 ? 11.402 -24.324 1.404 1.00 97.69 408 HIS A C 1
ATOM 3156 O O . HIS A 1 408 ? 11.699 -25.119 2.299 1.00 97.69 408 HIS A O 1
ATOM 3162 N N . HIS A 1 409 ? 11.488 -24.648 0.110 1.00 97.81 409 HIS A N 1
ATOM 3163 C CA . HIS A 1 409 ? 11.939 -25.964 -0.349 1.00 97.81 409 HIS A CA 1
ATOM 3164 C C . HIS A 1 409 ? 13.370 -26.271 0.109 1.00 97.81 409 HIS A C 1
ATOM 3166 O O . HIS A 1 409 ? 13.667 -27.408 0.479 1.00 97.81 409 HIS A O 1
ATOM 3172 N N . ALA A 1 410 ? 14.255 -25.272 0.160 1.00 96.00 410 ALA A N 1
ATOM 3173 C CA . ALA A 1 410 ? 15.610 -25.441 0.671 1.00 96.00 410 ALA A CA 1
ATOM 3174 C C . ALA A 1 410 ? 15.653 -25.772 2.173 1.00 96.00 410 ALA A C 1
ATOM 3176 O O . ALA A 1 410 ? 16.519 -26.545 2.592 1.00 96.00 410 ALA A O 1
ATOM 3177 N N . VAL A 1 411 ? 14.737 -25.225 2.980 1.00 95.94 411 VAL A N 1
ATOM 3178 C CA . VAL A 1 411 ? 14.588 -25.605 4.396 1.00 95.94 411 VAL A CA 1
ATOM 3179 C C . VAL A 1 411 ? 14.030 -27.022 4.505 1.00 95.94 411 VAL A C 1
ATOM 3181 O O . VAL A 1 411 ? 14.620 -27.856 5.188 1.00 95.94 411 VAL A O 1
ATOM 3184 N N . LEU A 1 412 ? 12.942 -27.326 3.794 1.00 96.06 412 LEU A N 1
ATOM 3185 C CA . LEU A 1 412 ? 12.299 -28.643 3.846 1.00 96.06 412 LEU A CA 1
ATOM 3186 C C . LEU A 1 412 ? 13.234 -29.765 3.398 1.00 96.06 412 LEU A C 1
ATOM 3188 O O . LEU A 1 412 ? 13.246 -30.819 4.026 1.00 96.06 412 LEU A O 1
ATOM 3192 N N . ALA A 1 413 ? 14.080 -29.530 2.393 1.00 95.44 413 ALA A N 1
ATOM 3193 C CA . ALA A 1 413 ? 15.096 -30.494 1.982 1.00 95.44 413 ALA A CA 1
ATOM 3194 C C . ALA A 1 413 ? 16.034 -30.880 3.138 1.00 95.44 413 ALA A C 1
ATOM 3196 O O . ALA A 1 413 ? 16.327 -32.060 3.325 1.00 95.44 413 ALA A O 1
ATOM 3197 N N . GLN A 1 414 ? 16.464 -29.906 3.948 1.00 94.00 414 GLN A N 1
ATOM 3198 C CA . GLN A 1 414 ? 17.309 -30.154 5.122 1.00 94.00 414 GLN A CA 1
ATOM 3199 C C . GLN A 1 414 ? 16.544 -30.912 6.218 1.00 94.00 414 GLN A C 1
ATOM 3201 O O . GLN A 1 414 ? 17.092 -31.845 6.805 1.00 94.00 414 GLN A O 1
ATOM 3206 N N . LEU A 1 415 ? 15.273 -30.562 6.457 1.00 93.50 415 LEU A N 1
ATOM 3207 C CA . LEU A 1 415 ? 14.426 -31.246 7.442 1.00 93.50 415 LEU A CA 1
ATOM 3208 C C . LEU A 1 415 ? 14.168 -32.711 7.054 1.00 93.50 415 LEU A C 1
ATOM 3210 O O . LEU A 1 415 ? 14.434 -33.610 7.849 1.00 93.50 415 LEU A O 1
ATOM 3214 N N . TYR A 1 416 ? 13.739 -32.978 5.817 1.00 93.31 416 TYR A N 1
ATOM 3215 C CA . TYR A 1 416 ? 13.464 -34.342 5.348 1.00 93.31 416 TYR A CA 1
ATOM 3216 C C . TYR A 1 416 ? 14.720 -35.212 5.264 1.00 93.31 416 TYR A C 1
ATOM 3218 O O . TYR A 1 416 ? 14.659 -36.384 5.634 1.00 93.31 416 TYR A O 1
ATOM 3226 N N . THR A 1 417 ? 15.870 -34.642 4.879 1.00 90.69 417 THR A N 1
ATOM 3227 C CA . THR A 1 417 ? 17.162 -35.353 4.930 1.00 90.69 417 THR A CA 1
ATOM 3228 C C . THR A 1 417 ? 17.467 -35.830 6.350 1.00 90.69 417 THR A C 1
ATOM 3230 O O . THR A 1 417 ? 17.986 -36.927 6.547 1.00 90.69 417 THR A O 1
ATOM 3233 N N . ARG A 1 418 ? 17.136 -35.019 7.363 1.00 87.00 418 ARG A N 1
ATOM 3234 C CA . ARG A 1 418 ? 17.405 -35.356 8.762 1.00 87.00 418 ARG A CA 1
ATOM 3235 C C . ARG A 1 418 ? 16.474 -36.440 9.301 1.00 87.00 418 ARG A C 1
ATOM 3237 O O . ARG A 1 418 ? 16.939 -37.294 10.052 1.00 87.00 418 ARG A O 1
ATOM 3244 N N . VAL A 1 419 ? 15.190 -36.385 8.951 1.00 88.00 419 VAL A N 1
ATOM 3245 C CA . VAL A 1 419 ? 14.189 -37.377 9.380 1.00 88.00 419 VAL A CA 1
ATOM 3246 C C . VAL A 1 419 ? 14.378 -38.709 8.643 1.00 88.00 419 VAL A C 1
ATOM 3248 O O . VAL A 1 419 ? 14.096 -39.761 9.207 1.00 88.00 419 VAL A O 1
ATOM 3251 N N . GLY A 1 420 ? 14.906 -38.680 7.415 1.00 86.31 420 GLY A N 1
ATOM 3252 C CA . GLY A 1 420 ? 15.251 -39.877 6.643 1.00 86.31 420 GLY A CA 1
ATOM 3253 C C . GLY A 1 420 ? 14.061 -40.582 5.986 1.00 86.31 420 GLY A C 1
ATOM 3254 O O . GLY A 1 420 ? 14.193 -41.720 5.550 1.00 86.31 420 GLY A O 1
ATOM 3255 N N . GLU A 1 421 ? 12.898 -39.932 5.909 1.00 86.75 421 GLU A N 1
ATOM 3256 C CA . GLU A 1 421 ? 11.684 -40.503 5.300 1.00 86.75 421 GLU A CA 1
ATOM 3257 C C . GLU A 1 421 ? 11.652 -40.427 3.778 1.00 86.75 421 GLU A C 1
ATOM 3259 O O . GLU A 1 421 ? 10.957 -41.209 3.131 1.00 86.75 421 GLU A O 1
ATOM 3264 N N . VAL A 1 422 ? 12.391 -39.477 3.208 1.00 91.06 422 VAL A N 1
ATOM 3265 C CA . VAL A 1 422 ? 12.514 -39.292 1.765 1.00 91.06 422 VAL A CA 1
ATOM 3266 C C . VAL A 1 422 ? 14.003 -39.289 1.419 1.00 91.06 422 VAL A C 1
ATOM 3268 O O . VAL A 1 422 ? 14.743 -38.532 2.047 1.00 91.06 422 VAL A O 1
ATOM 3271 N N . PRO A 1 423 ? 14.453 -40.089 0.431 1.00 85.38 423 PRO A N 1
ATOM 3272 C CA . PRO A 1 423 ? 15.863 -40.144 0.043 1.00 85.38 423 PRO A CA 1
ATOM 3273 C C . PRO A 1 423 ? 16.424 -38.791 -0.409 1.00 85.38 423 PRO A C 1
ATOM 3275 O O . PRO A 1 423 ? 17.503 -38.399 0.023 1.00 85.38 423 PRO A O 1
ATOM 3278 N N . ASP A 1 424 ? 15.680 -38.074 -1.257 1.00 92.69 424 ASP A N 1
ATOM 3279 C CA . ASP A 1 424 ? 16.005 -36.714 -1.687 1.00 92.69 424 ASP A CA 1
ATOM 3280 C C . ASP A 1 424 ? 14.722 -35.930 -2.001 1.00 92.69 424 ASP A C 1
ATOM 3282 O O . ASP A 1 424 ? 14.038 -36.177 -2.994 1.00 92.69 424 ASP A O 1
ATOM 3286 N N . TYR A 1 425 ? 14.404 -34.954 -1.150 1.00 95.38 425 TYR A N 1
ATOM 3287 C CA . TYR A 1 425 ? 13.255 -34.065 -1.331 1.00 95.38 425 TYR A CA 1
ATOM 3288 C C . TYR A 1 425 ? 13.345 -33.229 -2.616 1.00 95.38 425 TYR A C 1
ATOM 3290 O O . TYR A 1 425 ? 12.325 -32.939 -3.245 1.00 95.38 425 TYR A O 1
ATOM 3298 N N . ARG A 1 426 ? 14.553 -32.822 -3.027 1.00 94.12 426 ARG A N 1
ATOM 3299 C CA . ARG A 1 426 ? 14.735 -31.973 -4.213 1.00 94.12 426 ARG A CA 1
ATOM 3300 C C . ARG A 1 426 ? 14.510 -32.749 -5.504 1.00 94.12 426 ARG A C 1
ATOM 3302 O O . ARG A 1 426 ? 14.034 -32.152 -6.465 1.00 94.12 426 ARG A O 1
ATOM 3309 N N . ALA A 1 427 ? 14.778 -34.051 -5.505 1.00 95.31 427 ALA A N 1
ATOM 3310 C CA . ALA A 1 427 ? 14.527 -34.922 -6.648 1.00 95.31 427 ALA A CA 1
ATOM 3311 C C . ALA A 1 427 ? 13.037 -35.247 -6.867 1.00 95.31 427 ALA A C 1
ATOM 3313 O O . ALA A 1 427 ? 12.676 -35.730 -7.938 1.00 95.31 427 ALA A O 1
ATOM 3314 N N . LEU A 1 428 ? 12.166 -34.988 -5.881 1.00 96.56 428 LEU A N 1
ATOM 3315 C CA . LEU A 1 428 ? 10.727 -35.215 -6.023 1.00 96.56 428 LEU A CA 1
ATOM 3316 C C . LEU A 1 428 ? 10.114 -34.306 -7.092 1.00 96.56 428 LEU A C 1
ATOM 3318 O O . LEU A 1 428 ? 10.421 -33.109 -7.152 1.00 96.56 428 LEU A O 1
ATOM 3322 N N . SER A 1 429 ? 9.177 -34.862 -7.866 1.00 96.75 429 SER A N 1
ATOM 3323 C CA . SER A 1 429 ? 8.328 -34.074 -8.759 1.00 96.75 429 SER A CA 1
ATOM 3324 C C . SER A 1 429 ? 7.428 -33.123 -7.959 1.00 96.75 429 SER A C 1
ATOM 3326 O O . SER A 1 429 ? 7.161 -33.352 -6.777 1.00 96.75 429 SER A O 1
ATOM 3328 N N . ARG A 1 430 ? 6.909 -32.063 -8.593 1.00 94.94 430 ARG A N 1
ATOM 3329 C CA . ARG A 1 430 ? 5.965 -31.134 -7.938 1.00 94.94 430 ARG A CA 1
ATOM 3330 C C . ARG A 1 430 ? 4.726 -31.848 -7.392 1.00 94.94 430 ARG A C 1
ATOM 3332 O O . ARG A 1 430 ? 4.294 -31.557 -6.281 1.00 94.94 430 ARG A O 1
ATOM 3339 N N . SER A 1 431 ? 4.204 -32.834 -8.127 1.00 96.12 431 SER A N 1
ATOM 3340 C CA . SER A 1 431 ? 3.076 -33.654 -7.664 1.00 96.12 431 SER A CA 1
ATOM 3341 C C . SER A 1 431 ? 3.445 -34.483 -6.432 1.00 96.12 431 SER A C 1
ATOM 3343 O O . SER A 1 431 ? 2.696 -34.502 -5.458 1.00 96.12 431 SER A O 1
ATOM 3345 N N . ASP A 1 432 ? 4.621 -35.117 -6.426 1.00 96.88 432 ASP A N 1
ATOM 3346 C CA . ASP A 1 432 ? 5.069 -35.909 -5.274 1.00 96.88 432 ASP A CA 1
ATOM 3347 C C . ASP A 1 432 ? 5.321 -35.027 -4.044 1.00 96.88 432 ASP A C 1
ATOM 3349 O O . ASP A 1 432 ? 4.982 -35.413 -2.923 1.00 96.88 432 ASP A O 1
ATOM 3353 N N . ARG A 1 433 ? 5.871 -33.817 -4.242 1.00 97.44 433 ARG A N 1
ATOM 3354 C CA . ARG A 1 433 ? 6.027 -32.812 -3.179 1.00 97.44 433 ARG A CA 1
ATOM 3355 C C . ARG A 1 433 ? 4.675 -32.368 -2.640 1.00 97.44 433 ARG A C 1
ATOM 3357 O O . ARG A 1 433 ? 4.501 -32.362 -1.424 1.00 97.44 433 ARG A O 1
ATOM 3364 N N . ARG A 1 434 ? 3.709 -32.049 -3.509 1.00 97.12 434 ARG A N 1
ATOM 3365 C CA . ARG A 1 434 ? 2.335 -31.701 -3.113 1.00 97.12 434 ARG A CA 1
ATOM 3366 C C . ARG A 1 434 ? 1.752 -32.785 -2.214 1.00 97.12 434 ARG A C 1
ATOM 3368 O O . ARG A 1 434 ? 1.291 -32.485 -1.115 1.00 97.12 434 ARG A O 1
ATOM 3375 N N . ASP A 1 435 ? 1.812 -34.039 -2.650 1.00 96.81 435 ASP A N 1
ATOM 3376 C CA . ASP A 1 435 ? 1.211 -35.158 -1.928 1.00 96.81 435 ASP A CA 1
ATOM 3377 C C . ASP A 1 435 ? 1.933 -35.442 -0.602 1.00 96.81 435 ASP A C 1
ATOM 3379 O O . ASP A 1 435 ? 1.288 -35.720 0.412 1.00 96.81 435 ASP A O 1
ATOM 3383 N N . LEU A 1 436 ? 3.266 -35.336 -0.576 1.00 97.06 436 LEU A N 1
ATOM 3384 C CA . LEU A 1 436 ? 4.066 -35.435 0.646 1.00 97.06 436 LEU A CA 1
ATOM 3385 C C . LEU A 1 436 ? 3.684 -34.347 1.656 1.00 97.06 436 LEU A C 1
ATOM 3387 O O . LEU A 1 436 ? 3.382 -34.658 2.806 1.00 97.06 436 LEU A O 1
ATOM 3391 N N . LEU A 1 437 ? 3.667 -33.084 1.229 1.00 97.56 437 LEU A N 1
ATOM 3392 C CA . LEU A 1 437 ? 3.395 -31.943 2.103 1.00 97.56 437 LEU A CA 1
ATOM 3393 C C . LEU A 1 437 ? 1.938 -31.914 2.573 1.00 97.56 437 LEU A C 1
ATOM 3395 O O . LEU A 1 437 ? 1.679 -31.568 3.722 1.00 97.56 437 LEU A O 1
ATOM 3399 N N . ALA A 1 438 ? 0.988 -32.335 1.736 1.00 96.81 438 ALA A N 1
ATOM 3400 C CA . ALA A 1 438 ? -0.412 -32.477 2.129 1.00 96.81 438 ALA A CA 1
ATOM 3401 C C . ALA A 1 438 ? -0.598 -33.558 3.212 1.00 96.81 438 ALA A C 1
ATOM 3403 O O . ALA A 1 438 ? -1.352 -33.354 4.172 1.00 96.81 438 ALA A O 1
ATOM 3404 N N . ARG A 1 439 ? 0.116 -34.692 3.097 1.00 95.62 439 ARG A N 1
ATOM 3405 C CA . ARG A 1 439 ? 0.149 -35.727 4.145 1.00 95.62 439 ARG A CA 1
ATOM 3406 C C . ARG A 1 439 ? 0.793 -35.208 5.424 1.00 95.62 439 ARG A C 1
ATOM 3408 O O . ARG A 1 439 ? 0.237 -35.430 6.496 1.00 95.62 439 ARG A O 1
ATOM 3415 N N . GLU A 1 440 ? 1.911 -34.495 5.315 1.00 95.88 440 GLU A N 1
ATOM 3416 C CA . GLU A 1 440 ? 2.614 -33.936 6.473 1.00 95.88 440 GLU A CA 1
ATOM 3417 C C . GLU A 1 440 ? 1.744 -32.920 7.223 1.00 95.88 440 GLU A C 1
ATOM 3419 O O . GLU A 1 440 ? 1.576 -33.021 8.437 1.00 95.88 440 GLU A O 1
ATOM 3424 N N . LEU A 1 441 ? 1.086 -32.013 6.496 1.00 95.12 441 LEU A N 1
ATOM 3425 C CA . LEU A 1 441 ? 0.164 -31.027 7.061 1.00 95.12 441 LEU A CA 1
ATOM 3426 C C . LEU A 1 441 ? -1.026 -31.677 7.788 1.00 95.12 441 LEU A C 1
ATOM 3428 O O . LEU A 1 441 ? -1.484 -31.168 8.811 1.00 95.12 441 LEU A O 1
ATOM 3432 N N . SER A 1 442 ? -1.512 -32.812 7.280 1.00 93.62 442 SER A N 1
ATOM 3433 C CA . SER A 1 442 ? -2.587 -33.596 7.909 1.00 93.62 442 SER A CA 1
ATOM 3434 C C . SER A 1 442 ? -2.094 -34.439 9.094 1.00 93.62 442 SER A C 1
ATOM 3436 O O . SER A 1 442 ? -2.888 -34.868 9.936 1.00 93.62 442 SER A O 1
ATOM 3438 N N . GLY A 1 443 ? -0.788 -34.694 9.176 1.00 91.62 443 GLY A N 1
ATOM 3439 C CA . GLY A 1 443 ? -0.157 -35.462 10.238 1.00 91.62 443 GLY A CA 1
ATOM 3440 C C . GLY A 1 443 ? -0.221 -34.764 11.598 1.00 91.62 443 GLY A C 1
ATOM 3441 O O . GLY A 1 443 ? -0.497 -33.570 11.716 1.00 91.62 443 GLY A O 1
ATOM 3442 N N . ARG A 1 444 ? 0.054 -35.520 12.665 1.00 89.12 444 ARG A N 1
ATOM 3443 C CA . ARG A 1 444 ? 0.133 -35.001 14.049 1.00 89.12 444 ARG A CA 1
ATOM 3444 C C . ARG A 1 444 ? 1.542 -34.983 14.623 1.00 89.12 444 ARG A C 1
ATOM 3446 O O . ARG A 1 444 ? 1.786 -34.310 15.617 1.00 89.12 444 ARG A O 1
ATOM 3453 N N . ARG A 1 445 ? 2.451 -35.751 14.026 1.00 90.12 445 ARG A N 1
ATOM 3454 C CA . ARG A 1 445 ? 3.851 -35.765 14.439 1.00 90.12 445 ARG A CA 1
ATOM 3455 C C . ARG A 1 445 ? 4.517 -34.453 13.993 1.00 90.12 445 ARG A C 1
ATOM 3457 O O . ARG A 1 445 ? 4.228 -34.019 12.877 1.00 90.12 445 ARG A O 1
ATOM 3464 N N . PRO A 1 446 ? 5.372 -33.836 14.821 1.00 87.44 446 PRO A N 1
ATOM 3465 C CA . PRO A 1 446 ? 6.268 -32.784 14.359 1.00 87.44 446 PRO A CA 1
ATOM 3466 C C . PRO A 1 446 ? 7.211 -33.334 13.286 1.00 87.44 446 PRO A C 1
ATOM 3468 O O . PRO A 1 446 ? 7.723 -34.447 13.439 1.00 87.44 446 PRO A O 1
ATOM 3471 N N . LEU A 1 447 ? 7.453 -32.561 12.229 1.00 87.31 447 LEU A N 1
ATOM 3472 C CA . LEU A 1 447 ? 8.447 -32.903 11.212 1.00 87.31 447 LEU A CA 1
ATOM 3473 C C . LEU A 1 447 ? 9.866 -32.710 11.759 1.00 87.31 447 LEU A C 1
ATOM 3475 O O . LEU A 1 447 ? 10.777 -33.449 11.401 1.00 87.31 447 LEU A O 1
ATOM 3479 N N . SER A 1 448 ? 10.065 -31.718 12.628 1.00 74.94 448 SER A N 1
ATOM 3480 C CA . SER A 1 448 ? 11.383 -31.351 13.146 1.00 74.94 448 SER A CA 1
ATOM 3481 C C . SER A 1 448 ? 11.382 -31.175 14.661 1.00 74.94 448 SER A C 1
ATOM 3483 O O . SER A 1 448 ? 10.404 -30.731 15.257 1.00 74.94 448 SER A O 1
ATOM 3485 N N . THR A 1 449 ? 12.523 -31.455 15.298 1.00 72.31 449 THR A N 1
ATOM 3486 C CA . THR A 1 449 ? 12.803 -30.928 16.640 1.00 72.31 449 THR A CA 1
ATOM 3487 C C . THR A 1 449 ? 13.248 -29.465 16.543 1.00 72.31 449 THR A C 1
ATOM 3489 O O . THR A 1 449 ? 13.672 -29.003 15.481 1.00 72.31 449 THR A O 1
ATOM 3492 N N . VAL A 1 450 ? 13.154 -28.720 17.648 1.00 63.62 450 VAL A N 1
ATOM 3493 C CA . VAL A 1 450 ? 13.514 -27.288 17.696 1.00 63.62 450 VAL A CA 1
ATOM 3494 C C . VAL A 1 450 ? 14.999 -27.053 17.368 1.00 63.62 450 VAL A C 1
ATOM 3496 O O . VAL A 1 450 ? 15.339 -26.034 16.774 1.00 63.62 450 VAL A O 1
ATOM 3499 N N . ASP A 1 451 ? 15.863 -28.027 17.670 1.00 69.56 451 ASP A N 1
ATOM 3500 C CA . ASP A 1 451 ? 17.323 -27.919 17.546 1.00 69.56 451 ASP A CA 1
ATOM 3501 C C . ASP A 1 451 ? 17.895 -28.523 16.250 1.00 69.56 451 ASP A C 1
ATOM 3503 O O . ASP A 1 451 ? 19.071 -28.897 16.202 1.00 69.56 451 ASP A O 1
ATOM 3507 N N . VAL A 1 452 ? 17.093 -28.679 15.187 1.00 76.75 452 VAL A N 1
ATOM 3508 C CA . VAL A 1 452 ? 17.627 -29.229 13.931 1.00 76.75 452 VAL A CA 1
ATOM 3509 C C . VAL A 1 452 ? 18.700 -28.291 13.354 1.00 76.75 452 VAL A C 1
ATOM 3511 O O . VAL A 1 452 ? 18.432 -27.108 13.118 1.00 76.75 452 VAL A O 1
ATOM 3514 N N . PRO A 1 453 ? 19.927 -28.794 13.097 1.00 82.50 453 PRO A N 1
ATOM 3515 C CA . PRO A 1 453 ? 21.001 -27.977 12.554 1.00 82.50 453 PRO A CA 1
ATOM 3516 C C . PRO A 1 453 ? 20.708 -27.632 11.090 1.00 82.50 453 PRO A C 1
ATOM 3518 O O . PRO A 1 453 ? 20.913 -28.439 10.188 1.00 82.50 453 PRO A O 1
ATOM 3521 N N . LEU A 1 454 ? 20.229 -26.411 10.860 1.00 89.06 454 LEU A N 1
ATOM 3522 C CA . LEU A 1 454 ? 20.053 -25.828 9.529 1.00 89.06 454 LEU A CA 1
ATOM 3523 C C . LEU A 1 454 ? 21.307 -25.052 9.101 1.00 89.06 454 LEU A C 1
ATOM 3525 O O . LEU A 1 454 ? 22.074 -24.573 9.931 1.00 89.06 454 LEU A O 1
ATOM 3529 N N . THR A 1 455 ? 21.497 -24.862 7.801 1.00 92.38 455 THR A N 1
ATOM 3530 C CA . THR A 1 455 ? 22.435 -23.862 7.251 1.00 92.38 455 THR A CA 1
ATOM 3531 C C . THR A 1 455 ? 22.049 -22.437 7.677 1.00 92.38 455 THR A C 1
ATOM 3533 O O . THR A 1 455 ? 20.904 -22.196 8.056 1.00 92.38 455 THR A O 1
ATOM 3536 N N . ASP A 1 456 ? 22.951 -21.453 7.573 1.00 89.88 456 ASP A N 1
ATOM 3537 C CA . ASP A 1 456 ? 22.636 -20.049 7.912 1.00 89.88 456 ASP A CA 1
ATOM 3538 C C . ASP A 1 456 ? 21.439 -19.492 7.133 1.00 89.88 456 ASP A C 1
ATOM 3540 O O . ASP A 1 456 ? 20.568 -18.819 7.686 1.00 89.88 456 ASP A O 1
ATOM 3544 N N . THR A 1 457 ? 21.358 -19.797 5.839 1.00 88.62 457 THR A N 1
ATOM 3545 C CA . THR A 1 457 ? 20.215 -19.411 5.001 1.00 88.62 457 THR A CA 1
ATOM 3546 C C . THR A 1 457 ? 18.940 -20.146 5.418 1.00 88.62 457 THR A C 1
ATOM 3548 O O . THR A 1 457 ? 17.885 -19.518 5.515 1.00 88.62 457 THR A O 1
ATOM 3551 N N . GLY A 1 458 ? 19.036 -21.435 5.765 1.00 91.06 458 GLY A N 1
ATOM 3552 C CA . GLY A 1 458 ? 17.910 -22.193 6.313 1.00 91.06 458 GLY A CA 1
ATOM 3553 C C . GLY A 1 458 ? 17.405 -21.620 7.642 1.00 91.06 458 GLY A C 1
ATOM 3554 O O . GLY A 1 458 ? 16.206 -21.400 7.795 1.00 91.06 458 GLY A O 1
ATOM 3555 N N . ARG A 1 459 ? 18.314 -21.279 8.567 1.00 90.69 459 ARG A N 1
ATOM 3556 C CA . ARG A 1 459 ? 17.995 -20.623 9.847 1.00 90.69 459 ARG A CA 1
ATOM 3557 C C . ARG A 1 459 ? 17.308 -19.277 9.652 1.00 90.69 459 ARG A C 1
ATOM 3559 O O . ARG A 1 459 ? 16.332 -18.996 10.337 1.00 90.69 459 ARG A O 1
ATOM 3566 N N . ARG A 1 460 ? 17.782 -18.448 8.716 1.00 90.56 460 ARG A N 1
ATOM 3567 C CA . ARG A 1 460 ? 17.161 -17.144 8.417 1.00 90.56 460 ARG A CA 1
ATOM 3568 C C . ARG A 1 460 ? 15.746 -17.283 7.856 1.00 90.56 460 ARG A C 1
ATOM 3570 O O . ARG A 1 460 ? 14.871 -16.513 8.252 1.00 90.56 460 ARG A O 1
ATOM 3577 N N . THR A 1 461 ? 15.540 -18.259 6.973 1.00 93.31 461 THR A N 1
ATOM 3578 C CA . THR A 1 461 ? 14.239 -18.538 6.350 1.00 93.31 461 THR A CA 1
ATOM 3579 C C . THR A 1 461 ? 13.260 -19.097 7.379 1.00 93.31 461 THR A C 1
ATOM 3581 O O . THR A 1 461 ? 12.182 -18.548 7.557 1.00 93.31 461 THR A O 1
ATOM 3584 N N . PHE A 1 462 ? 13.641 -20.135 8.129 1.00 93.62 462 PHE A N 1
ATOM 3585 C CA . PHE A 1 462 ? 12.761 -20.745 9.129 1.00 93.62 462 PHE A CA 1
ATOM 3586 C C . PHE A 1 462 ? 12.518 -19.838 10.346 1.00 93.62 462 PHE A C 1
ATOM 3588 O O . PHE A 1 462 ? 11.389 -19.705 10.817 1.00 93.62 462 PHE A O 1
ATOM 3595 N N . GLY A 1 463 ? 13.556 -19.141 10.818 1.00 92.56 463 GLY A N 1
ATOM 3596 C CA . GLY A 1 463 ? 13.489 -18.256 11.983 1.00 92.56 463 GLY A CA 1
ATOM 3597 C C . GLY A 1 463 ? 12.528 -17.074 11.819 1.00 92.56 463 GLY A C 1
ATOM 3598 O O . GLY A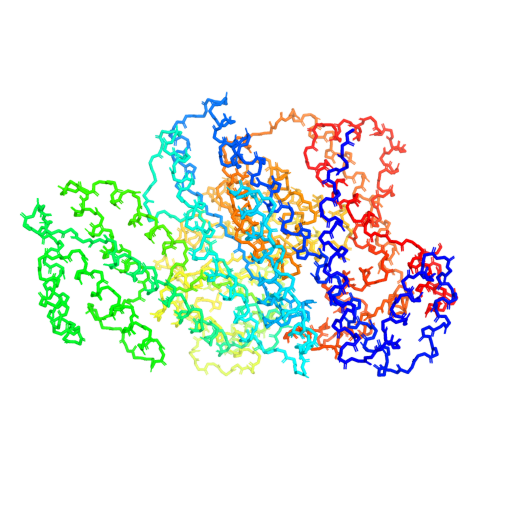 1 463 ? 12.096 -16.494 12.817 1.00 92.56 463 GLY A O 1
ATOM 3599 N N . VAL A 1 464 ? 12.125 -16.730 10.586 1.00 95.06 464 VAL A N 1
ATOM 3600 C CA . VAL A 1 464 ? 11.072 -15.726 10.391 1.00 95.06 464 VAL A CA 1
ATOM 3601 C C . VAL A 1 464 ? 9.744 -16.196 10.956 1.00 95.06 464 VAL A C 1
ATOM 3603 O O . VAL A 1 464 ? 9.081 -15.409 11.611 1.00 95.06 464 VAL A O 1
ATOM 3606 N N . PHE A 1 465 ? 9.370 -17.467 10.793 1.00 96.19 465 PHE A N 1
ATOM 3607 C CA . PHE A 1 465 ? 8.088 -17.968 11.288 1.00 96.19 465 PHE A CA 1
ATOM 3608 C C . PHE A 1 465 ? 8.019 -17.907 12.820 1.00 96.19 465 PHE A C 1
ATOM 3610 O O . PHE A 1 465 ? 6.996 -17.526 13.386 1.00 96.19 465 PHE A O 1
ATOM 3617 N N . GLN A 1 466 ? 9.139 -18.167 13.500 1.00 94.25 466 GLN A N 1
ATOM 3618 C CA . GLN A 1 466 ? 9.255 -17.943 14.944 1.00 94.25 466 GLN A CA 1
ATOM 3619 C C . GLN A 1 466 ? 9.109 -16.457 15.296 1.00 94.25 466 GLN A C 1
ATOM 3621 O O . GLN A 1 466 ? 8.335 -16.110 16.183 1.00 94.25 466 GLN A O 1
ATOM 3626 N N . THR A 1 467 ? 9.762 -15.571 14.540 1.00 95.94 467 THR A N 1
ATOM 3627 C CA . THR A 1 467 ? 9.637 -14.115 14.728 1.00 95.94 467 THR A CA 1
ATOM 3628 C C . THR A 1 467 ? 8.205 -13.623 14.523 1.00 95.94 467 THR A C 1
ATOM 3630 O O . THR A 1 467 ? 7.746 -12.779 15.286 1.00 95.94 467 THR A O 1
ATOM 3633 N N . ILE A 1 468 ? 7.469 -14.165 13.544 1.00 97.50 468 ILE A N 1
ATOM 3634 C CA . ILE A 1 468 ? 6.045 -13.865 13.326 1.00 97.50 468 ILE A CA 1
ATOM 3635 C C . ILE A 1 468 ? 5.241 -14.234 14.579 1.00 97.50 468 ILE A C 1
ATOM 3637 O O . ILE A 1 468 ? 4.448 -13.427 15.065 1.00 97.50 468 ILE A O 1
ATOM 3641 N N . ARG A 1 469 ? 5.458 -15.436 15.128 1.00 95.62 469 ARG A N 1
ATOM 3642 C CA . ARG A 1 469 ? 4.753 -15.901 16.327 1.00 95.62 469 ARG A CA 1
ATOM 3643 C C . ARG A 1 469 ? 5.060 -15.020 17.536 1.00 95.62 469 ARG A C 1
ATOM 3645 O O . ARG A 1 469 ? 4.135 -14.543 18.187 1.00 95.62 469 ARG A O 1
ATOM 3652 N N . GLU A 1 470 ? 6.339 -14.772 17.806 1.00 94.31 470 GLU A N 1
ATOM 3653 C CA . GLU A 1 470 ? 6.781 -13.909 18.905 1.00 94.31 470 GLU A CA 1
ATOM 3654 C C . GLU A 1 470 ? 6.239 -12.485 18.766 1.00 94.31 470 GLU A C 1
ATOM 3656 O O . GLU A 1 470 ? 5.829 -11.872 19.753 1.00 94.31 470 GLU A O 1
ATOM 3661 N N . ALA A 1 471 ? 6.204 -11.957 17.540 1.00 94.00 471 ALA A N 1
ATOM 3662 C CA . ALA A 1 471 ? 5.623 -10.658 17.255 1.00 94.00 471 ALA A CA 1
ATOM 3663 C C . ALA A 1 471 ? 4.131 -10.629 17.592 1.00 94.00 471 ALA A C 1
ATOM 3665 O O . ALA A 1 471 ? 3.696 -9.730 18.307 1.00 94.00 471 ALA A O 1
ATOM 3666 N N . GLN A 1 472 ? 3.357 -11.619 17.146 1.00 93.94 472 GLN A N 1
ATOM 3667 C CA . GLN A 1 472 ? 1.930 -11.684 17.458 1.00 93.94 472 GLN A CA 1
ATOM 3668 C C . GLN A 1 472 ? 1.661 -11.866 18.958 1.00 93.94 472 GLN A C 1
ATOM 3670 O O . GLN A 1 472 ? 0.753 -11.235 19.498 1.00 93.94 472 GLN A O 1
ATOM 3675 N N . ASP A 1 473 ? 2.467 -12.676 19.650 1.00 91.50 473 ASP A N 1
ATOM 3676 C CA . ASP A 1 473 ? 2.344 -12.886 21.097 1.00 91.50 473 ASP A CA 1
ATOM 3677 C C . ASP A 1 473 ? 2.687 -11.605 21.889 1.00 91.50 473 ASP A C 1
ATOM 3679 O O . ASP A 1 473 ? 2.077 -11.323 22.924 1.00 91.50 473 ASP A O 1
ATOM 3683 N N . ARG A 1 474 ? 3.642 -10.800 21.402 1.00 89.38 474 ARG A N 1
ATOM 3684 C CA . ARG A 1 474 ? 4.121 -9.584 22.080 1.00 89.38 474 ARG A CA 1
ATOM 3685 C C . ARG A 1 474 ? 3.306 -8.330 21.773 1.00 89.38 474 ARG A C 1
ATOM 3687 O O . ARG A 1 474 ? 3.121 -7.496 22.665 1.00 89.38 474 ARG A O 1
ATOM 3694 N N . PHE A 1 475 ? 2.919 -8.169 20.515 1.00 89.25 475 PHE A N 1
ATOM 3695 C CA . PHE A 1 475 ? 2.343 -6.944 19.967 1.00 89.25 475 PHE A CA 1
ATOM 3696 C C . PHE A 1 475 ? 0.860 -7.083 19.594 1.00 89.25 475 PHE A C 1
ATOM 3698 O O . PHE A 1 475 ? 0.175 -6.081 19.407 1.00 89.25 475 PHE A O 1
ATOM 3705 N N . GLY A 1 476 ? 0.349 -8.313 19.526 1.00 88.75 476 GLY A N 1
ATOM 3706 C CA . GLY A 1 476 ? -1.026 -8.622 19.151 1.00 88.75 476 GLY A CA 1
ATOM 3707 C C . GLY A 1 476 ? -1.135 -9.286 17.772 1.00 88.75 476 GLY A C 1
ATOM 3708 O O . GLY A 1 476 ? -0.240 -9.166 16.938 1.00 88.75 476 GLY A O 1
ATOM 3709 N N . PRO A 1 477 ? -2.248 -9.986 17.495 1.00 88.88 477 PRO A N 1
ATOM 3710 C CA . PRO A 1 477 ? -2.395 -10.829 16.302 1.00 88.88 477 PRO A CA 1
ATOM 3711 C C . PRO A 1 477 ? -2.466 -10.055 14.973 1.00 88.88 477 PRO A C 1
ATOM 3713 O O . PRO A 1 477 ? -2.290 -10.641 13.913 1.00 88.88 477 PRO A O 1
ATOM 3716 N N . GLU A 1 478 ? -2.723 -8.749 15.023 1.00 90.50 478 GLU A N 1
ATOM 3717 C CA . GLU A 1 478 ? -2.952 -7.867 13.866 1.00 90.50 478 GLU A CA 1
ATOM 3718 C C . GLU A 1 478 ? -1.666 -7.300 13.235 1.00 90.50 478 GLU A C 1
ATOM 3720 O O . GLU A 1 478 ? -1.718 -6.656 12.185 1.00 90.50 478 GLU A O 1
ATOM 3725 N N . VAL A 1 479 ? -0.503 -7.547 13.849 1.00 94.56 479 VAL A N 1
ATOM 3726 C CA . VAL A 1 479 ? 0.778 -6.983 13.385 1.00 94.56 479 VAL A CA 1
ATOM 3727 C C . VAL A 1 479 ? 1.330 -7.665 12.139 1.00 94.56 479 VAL A C 1
ATOM 3729 O O . VAL A 1 479 ? 1.997 -7.007 11.344 1.00 94.56 479 VAL A O 1
ATOM 3732 N N . ILE A 1 480 ? 1.040 -8.957 11.956 1.00 96.69 480 ILE A N 1
ATOM 3733 C CA . ILE A 1 480 ? 1.322 -9.731 10.740 1.00 96.69 480 ILE A CA 1
ATOM 3734 C C . ILE A 1 480 ? 0.136 -10.649 10.488 1.00 96.69 480 ILE A C 1
ATOM 3736 O O . ILE A 1 480 ? -0.226 -11.443 11.354 1.00 96.69 480 ILE A O 1
ATOM 3740 N N . GLU A 1 481 ? -0.427 -10.575 9.287 1.00 96.06 481 GLU A N 1
ATOM 3741 C CA . GLU A 1 481 ? -1.586 -11.383 8.893 1.00 96.06 481 GLU A CA 1
ATOM 3742 C C . GLU A 1 481 ? -1.347 -12.205 7.625 1.00 96.06 481 GLU A C 1
ATOM 3744 O O . GLU A 1 481 ? -1.962 -13.261 7.486 1.00 96.06 481 GLU A O 1
ATOM 3749 N N . SER A 1 482 ? -0.479 -11.741 6.720 1.00 97.44 482 SER A N 1
ATOM 3750 C CA . SER A 1 482 ? -0.256 -12.349 5.403 1.00 97.44 482 SER A CA 1
ATOM 3751 C C . SER A 1 482 ? 1.213 -12.723 5.205 1.00 97.44 482 SER A C 1
ATOM 3753 O O . SER A 1 482 ? 2.115 -11.914 5.435 1.00 97.44 482 SER A O 1
ATOM 3755 N N . TYR A 1 483 ? 1.433 -13.955 4.750 1.00 98.56 483 TYR A N 1
ATOM 3756 C CA . TYR A 1 483 ? 2.720 -14.470 4.302 1.00 98.56 483 TYR A CA 1
ATOM 3757 C C . TYR A 1 483 ? 2.668 -14.704 2.792 1.00 98.56 483 TYR A C 1
ATOM 3759 O O . TYR A 1 483 ? 1.921 -15.559 2.317 1.00 98.56 483 TYR A O 1
ATOM 3767 N N . ILE A 1 484 ? 3.431 -13.924 2.038 1.00 98.62 484 ILE A N 1
ATOM 3768 C CA . ILE A 1 484 ? 3.425 -13.911 0.577 1.00 98.62 484 ILE A CA 1
ATOM 3769 C C . ILE A 1 484 ? 4.527 -14.835 0.061 1.00 98.62 484 ILE A C 1
ATOM 3771 O O . ILE A 1 484 ? 5.683 -14.711 0.471 1.00 98.62 484 ILE A O 1
ATOM 3775 N N . ILE A 1 485 ? 4.173 -15.728 -0.860 1.00 98.19 485 ILE A N 1
ATOM 3776 C CA . ILE A 1 485 ? 5.111 -16.634 -1.526 1.00 98.19 485 ILE A CA 1
ATOM 3777 C C . ILE A 1 485 ? 5.348 -16.116 -2.946 1.00 98.19 485 ILE A C 1
ATOM 3779 O O . ILE A 1 485 ? 4.445 -16.184 -3.777 1.00 98.19 485 ILE A O 1
ATOM 3783 N N . SER A 1 486 ? 6.533 -15.566 -3.226 1.00 94.88 486 SER A N 1
ATOM 3784 C CA . SER A 1 486 ? 6.897 -15.127 -4.584 1.00 94.88 486 SER A CA 1
ATOM 3785 C C . SER A 1 486 ? 7.355 -16.295 -5.457 1.00 94.88 486 SER A C 1
ATOM 3787 O O . SER A 1 486 ? 7.830 -17.309 -4.933 1.00 94.88 486 SER A O 1
ATOM 3789 N N . MET A 1 487 ? 7.222 -16.143 -6.780 1.00 90.88 487 MET A N 1
ATOM 3790 C CA . MET A 1 487 ? 7.448 -17.192 -7.783 1.00 90.88 487 MET A CA 1
ATOM 3791 C C . MET A 1 487 ? 6.666 -18.480 -7.467 1.00 90.88 487 MET A C 1
ATOM 3793 O O . MET A 1 487 ? 7.246 -19.565 -7.383 1.00 90.88 487 MET A O 1
ATOM 3797 N N . THR A 1 488 ? 5.358 -18.352 -7.210 1.00 95.38 488 THR A N 1
ATOM 3798 C CA . THR A 1 488 ? 4.496 -19.514 -6.946 1.00 95.38 488 THR A CA 1
ATOM 3799 C C . THR A 1 488 ? 4.094 -20.161 -8.268 1.00 95.38 488 THR A C 1
ATOM 3801 O O . THR A 1 488 ? 3.275 -19.615 -8.998 1.00 95.38 488 THR A O 1
ATOM 3804 N N . LEU A 1 489 ? 4.608 -21.359 -8.537 1.00 93.31 489 LEU A N 1
ATOM 3805 C CA . LEU A 1 489 ? 4.324 -22.114 -9.761 1.00 93.31 489 LEU A CA 1
ATOM 3806 C C . LEU A 1 489 ? 3.316 -23.252 -9.529 1.00 93.31 489 LEU A C 1
ATOM 3808 O O . LEU A 1 489 ? 2.823 -23.844 -10.485 1.00 93.31 489 LEU A O 1
ATOM 3812 N N . GLY A 1 490 ? 3.022 -23.600 -8.272 1.00 95.19 490 GLY A N 1
ATOM 3813 C CA . GLY A 1 490 ? 2.120 -24.703 -7.952 1.00 95.19 490 GLY A CA 1
ATOM 3814 C C . GLY A 1 490 ? 1.767 -24.820 -6.473 1.00 95.19 490 GLY A C 1
ATOM 3815 O O . GLY A 1 490 ? 2.263 -24.091 -5.613 1.00 95.19 490 GLY A O 1
ATOM 3816 N N . VAL A 1 491 ? 0.888 -25.777 -6.170 1.00 98.00 491 VAL A N 1
ATOM 3817 C CA . VAL A 1 491 ? 0.373 -26.029 -4.813 1.00 98.00 491 VAL A CA 1
ATOM 3818 C C . VAL A 1 491 ? 1.480 -26.429 -3.834 1.00 98.00 491 VAL A C 1
ATOM 3820 O O . VAL A 1 491 ? 1.410 -26.088 -2.653 1.00 98.00 491 VAL A O 1
ATOM 3823 N N . ASP A 1 492 ? 2.516 -27.128 -4.302 1.00 98.12 492 ASP A N 1
ATOM 3824 C CA . ASP A 1 492 ? 3.648 -27.542 -3.474 1.00 98.12 492 ASP A CA 1
ATOM 3825 C C . ASP A 1 492 ? 4.429 -26.354 -2.894 1.00 98.12 492 ASP A C 1
ATOM 3827 O O . ASP A 1 492 ? 4.839 -26.428 -1.735 1.00 98.12 492 ASP A O 1
ATOM 3831 N N . ASP A 1 493 ? 4.536 -25.244 -3.631 1.00 98.12 493 ASP A N 1
ATOM 3832 C CA . ASP A 1 493 ? 5.193 -24.016 -3.161 1.00 98.12 493 ASP A CA 1
ATOM 3833 C C . ASP A 1 493 ? 4.433 -23.389 -1.978 1.00 98.12 493 ASP A C 1
ATOM 3835 O O . ASP A 1 493 ? 5.029 -22.974 -0.979 1.00 98.12 493 ASP A O 1
ATOM 3839 N N . VAL A 1 494 ? 3.096 -23.360 -2.053 1.00 98.56 494 VAL A N 1
ATOM 3840 C CA . VAL A 1 494 ? 2.249 -22.839 -0.969 1.00 98.56 494 VAL A CA 1
ATOM 3841 C C . VAL A 1 494 ? 2.311 -23.766 0.241 1.00 98.56 494 VAL A C 1
ATOM 3843 O O . VAL A 1 494 ? 2.549 -23.314 1.363 1.00 98.56 494 VAL A O 1
ATOM 3846 N N . LEU A 1 495 ? 2.144 -25.076 0.030 1.00 98.62 495 LEU A N 1
ATOM 3847 C CA . LEU A 1 495 ? 2.199 -26.058 1.112 1.00 98.62 495 LEU A CA 1
ATOM 3848 C C . LEU A 1 495 ? 3.566 -26.085 1.800 1.00 98.62 495 LEU A C 1
ATOM 3850 O O . LEU A 1 495 ? 3.623 -26.325 3.006 1.00 98.62 495 LEU A O 1
ATOM 3854 N N . ALA A 1 496 ? 4.652 -25.799 1.079 1.00 98.50 496 ALA A N 1
ATOM 3855 C CA . ALA A 1 496 ? 5.983 -25.726 1.661 1.00 98.50 496 ALA A CA 1
ATOM 3856 C C . ALA A 1 496 ? 6.054 -24.662 2.768 1.00 98.50 496 ALA A C 1
ATOM 3858 O O . ALA A 1 496 ? 6.507 -24.949 3.879 1.00 98.50 496 ALA A O 1
ATOM 3859 N N . ALA A 1 497 ? 5.539 -23.457 2.510 1.00 98.25 497 ALA A N 1
ATOM 3860 C CA . ALA A 1 497 ? 5.457 -22.401 3.518 1.00 98.25 497 ALA A CA 1
ATOM 3861 C C . ALA A 1 497 ? 4.490 -22.762 4.664 1.00 98.25 497 ALA A C 1
ATOM 3863 O O . ALA A 1 497 ? 4.797 -22.512 5.832 1.00 98.25 497 ALA A O 1
ATOM 3864 N N . VAL A 1 498 ? 3.351 -23.396 4.356 1.00 98.19 498 VAL A N 1
ATOM 3865 C CA . VAL A 1 498 ? 2.351 -23.813 5.358 1.00 98.19 498 VAL A CA 1
ATOM 3866 C C . VAL A 1 498 ? 2.926 -24.848 6.330 1.00 98.19 498 VAL A C 1
ATOM 3868 O O . VAL A 1 498 ? 2.719 -24.734 7.538 1.00 98.19 498 VAL A O 1
ATOM 3871 N N . VAL A 1 499 ? 3.681 -25.834 5.836 1.00 97.31 499 VAL A N 1
ATOM 3872 C CA . VAL A 1 499 ? 4.339 -26.841 6.683 1.00 97.31 499 VAL A CA 1
ATOM 3873 C C . VAL A 1 499 ? 5.381 -26.185 7.588 1.00 97.31 499 VAL A C 1
ATOM 3875 O O . VAL A 1 499 ? 5.403 -26.460 8.782 1.00 97.31 499 VAL A O 1
ATOM 3878 N N . LEU A 1 500 ? 6.190 -25.246 7.089 1.00 96.62 500 LEU A N 1
ATOM 3879 C CA . LEU A 1 500 ? 7.136 -24.520 7.948 1.00 96.62 500 LEU A CA 1
ATOM 3880 C C . LEU A 1 500 ? 6.426 -23.678 9.020 1.00 96.62 500 LEU A C 1
ATOM 3882 O O . LEU A 1 500 ? 6.858 -23.641 10.173 1.00 96.62 500 LEU A O 1
ATOM 3886 N N . ALA A 1 501 ? 5.303 -23.049 8.678 1.00 96.69 501 ALA A N 1
ATOM 3887 C CA . ALA A 1 501 ? 4.482 -22.328 9.642 1.00 96.69 501 ALA A CA 1
ATOM 3888 C C . ALA A 1 501 ? 3.867 -23.260 10.703 1.00 96.69 501 ALA A C 1
ATOM 3890 O O . ALA A 1 501 ? 3.741 -22.859 11.864 1.00 96.69 501 ALA A O 1
ATOM 3891 N N . ARG A 1 502 ? 3.519 -24.502 10.337 1.00 95.38 502 ARG A N 1
ATOM 3892 C CA . ARG A 1 502 ? 3.044 -25.534 11.274 1.00 95.38 502 ARG A CA 1
ATOM 3893 C C . ARG A 1 502 ? 4.127 -25.868 12.288 1.00 95.38 502 ARG A C 1
ATOM 3895 O O . ARG A 1 502 ? 3.871 -25.810 13.486 1.00 95.38 502 ARG A O 1
ATOM 3902 N N . GLU A 1 503 ? 5.347 -26.119 11.820 1.00 93.25 503 GLU A N 1
ATOM 3903 C CA . GLU A 1 503 ? 6.487 -26.425 12.695 1.00 93.25 503 GLU A CA 1
ATOM 3904 C C . GLU A 1 503 ? 6.857 -25.249 13.620 1.00 93.25 503 GLU A C 1
ATOM 3906 O O . GLU A 1 503 ? 7.376 -25.453 14.716 1.00 93.25 503 GLU A O 1
ATOM 3911 N N . ALA A 1 504 ? 6.538 -24.010 13.234 1.00 92.94 504 ALA A N 1
ATOM 3912 C CA . ALA A 1 504 ? 6.691 -22.831 14.091 1.00 92.94 504 ALA A CA 1
ATOM 3913 C C . ALA A 1 504 ? 5.514 -22.594 15.068 1.00 92.94 504 ALA A C 1
ATOM 3915 O O . ALA A 1 504 ? 5.583 -21.700 15.920 1.00 92.94 504 ALA A O 1
ATOM 3916 N N . GLY A 1 505 ? 4.433 -23.375 14.969 1.00 93.25 505 GLY A N 1
ATOM 3917 C CA . GLY A 1 505 ? 3.221 -23.225 15.780 1.00 93.25 505 GLY A CA 1
ATOM 3918 C C . GLY A 1 505 ? 2.322 -22.057 15.359 1.00 93.25 505 GLY A C 1
ATOM 3919 O O . GLY A 1 505 ? 1.596 -21.512 16.189 1.00 93.25 505 GLY A O 1
ATOM 3920 N N . LEU A 1 506 ? 2.392 -21.628 14.096 1.00 95.94 506 LEU A N 1
ATOM 3921 C CA . LEU A 1 506 ? 1.504 -20.605 13.530 1.00 95.94 506 LEU A CA 1
ATOM 3922 C C . LEU A 1 506 ? 0.214 -21.194 12.959 1.00 95.94 506 LEU A C 1
ATOM 3924 O O . LEU A 1 506 ? -0.799 -20.495 12.881 1.00 95.94 506 LEU A O 1
ATOM 3928 N N . VAL A 1 507 ? 0.251 -22.459 12.545 1.00 95.69 507 VAL A N 1
ATOM 3929 C CA . VAL A 1 507 ? -0.916 -23.184 12.046 1.00 95.69 507 VAL A CA 1
ATOM 3930 C C . VAL A 1 507 ? -1.008 -24.557 12.695 1.00 95.69 507 VAL A C 1
ATOM 3932 O O . VAL A 1 507 ? -0.000 -25.221 12.924 1.00 95.69 507 VAL A O 1
ATOM 3935 N N . ASP A 1 508 ? -2.231 -24.985 12.965 1.00 94.31 508 ASP A N 1
ATOM 3936 C CA . ASP A 1 508 ? -2.555 -26.328 13.419 1.00 94.31 508 ASP A CA 1
ATOM 3937 C C . ASP A 1 508 ? -3.947 -26.703 12.902 1.00 94.31 508 ASP A C 1
ATOM 3939 O O . ASP A 1 508 ? -4.975 -26.185 13.342 1.00 94.31 508 ASP A O 1
ATOM 3943 N N . VAL A 1 509 ? -3.963 -27.628 11.944 1.00 93.50 509 VAL A N 1
ATOM 3944 C CA . VAL A 1 509 ? -5.175 -28.132 11.291 1.00 93.50 509 VAL A CA 1
ATOM 3945 C C . VAL A 1 509 ? -6.107 -28.834 12.282 1.00 93.50 509 VAL A C 1
ATOM 3947 O O . VAL A 1 509 ? -7.325 -28.729 12.150 1.00 93.50 509 VAL A O 1
ATOM 3950 N N . HIS A 1 510 ? -5.568 -29.519 13.297 1.00 91.38 510 HIS A N 1
ATOM 3951 C CA . HIS A 1 510 ? -6.363 -30.337 14.222 1.00 91.38 510 HIS A CA 1
ATOM 3952 C C . HIS A 1 510 ? -7.082 -29.491 15.270 1.00 91.38 510 HIS A C 1
ATOM 3954 O O . HIS A 1 510 ? -8.201 -29.828 15.655 1.00 91.38 510 HIS A O 1
ATOM 3960 N N . SER A 1 511 ? -6.470 -28.390 15.715 1.00 91.75 511 SER A N 1
ATOM 3961 C CA . SER A 1 511 ? -7.132 -27.402 16.578 1.00 91.75 511 SER A CA 1
ATOM 3962 C C . SER A 1 511 ? -7.906 -26.333 15.800 1.00 91.75 511 SER A C 1
ATOM 3964 O O . SER A 1 511 ? -8.566 -25.495 16.413 1.00 91.75 511 SER A O 1
ATOM 3966 N N . GLY A 1 512 ? -7.849 -26.355 14.463 1.00 91.06 512 GLY A N 1
ATOM 3967 C CA . GLY A 1 512 ? -8.460 -25.330 13.619 1.00 91.06 512 GLY A CA 1
ATOM 3968 C C . GLY A 1 512 ? -7.821 -23.954 13.818 1.00 91.06 512 GLY A C 1
ATOM 3969 O O . GLY A 1 512 ? -8.509 -22.939 13.735 1.00 91.06 512 GLY A O 1
ATOM 3970 N N . GLN A 1 513 ? -6.523 -23.906 14.122 1.00 94.12 513 GLN A N 1
ATOM 3971 C CA . GLN A 1 513 ? -5.780 -22.672 14.336 1.00 94.12 513 GLN A CA 1
ATOM 3972 C C . GLN A 1 513 ? -5.022 -22.272 13.067 1.00 94.12 513 GLN A C 1
ATOM 3974 O O . GLN A 1 513 ? -4.231 -23.040 12.526 1.00 94.12 513 GLN A O 1
ATOM 3979 N N . ALA A 1 514 ? -5.203 -21.027 12.633 1.00 96.62 514 ALA A N 1
ATOM 3980 C CA . ALA A 1 514 ? -4.385 -20.407 11.597 1.00 96.62 514 ALA A CA 1
ATOM 3981 C C . ALA A 1 514 ? -4.135 -18.941 11.959 1.00 96.62 514 ALA A C 1
ATOM 3983 O O . ALA A 1 514 ? -5.019 -18.089 11.846 1.00 96.62 514 ALA A O 1
ATOM 3984 N N . ARG A 1 515 ? -2.926 -18.643 12.440 1.00 96.69 515 ARG A N 1
ATOM 3985 C CA . ARG A 1 515 ? -2.556 -17.299 12.898 1.00 96.69 515 ARG A CA 1
ATOM 3986 C C . ARG A 1 515 ? -2.239 -16.330 11.756 1.00 96.69 515 ARG A C 1
ATOM 3988 O O . ARG A 1 515 ? -2.383 -15.124 11.934 1.00 96.69 515 ARG A O 1
ATOM 3995 N N . ILE A 1 516 ? -1.843 -16.852 10.598 1.00 97.88 516 ILE A N 1
ATOM 3996 C CA . ILE A 1 516 ? -1.539 -16.106 9.368 1.00 97.88 516 ILE A CA 1
ATOM 3997 C C . ILE A 1 516 ? -2.227 -16.764 8.165 1.00 97.88 516 ILE A C 1
ATOM 3999 O O . ILE A 1 516 ? -2.571 -17.945 8.214 1.00 97.88 516 ILE A O 1
ATOM 4003 N N . GLY A 1 517 ? -2.443 -15.995 7.099 1.00 97.62 517 GLY A N 1
ATOM 4004 C CA . GLY A 1 517 ? -2.848 -16.486 5.781 1.00 97.62 517 GLY A CA 1
ATOM 4005 C C . GLY A 1 517 ? -1.661 -16.573 4.821 1.00 97.62 517 GLY A C 1
ATOM 4006 O O . GLY A 1 517 ? -0.684 -15.839 4.974 1.00 97.62 517 GLY A O 1
ATOM 4007 N N . PHE A 1 518 ? -1.762 -17.450 3.823 1.00 98.50 518 PHE A N 1
ATOM 4008 C CA . PHE A 1 518 ? -0.735 -17.657 2.799 1.00 98.50 518 PHE A CA 1
ATOM 4009 C C . PHE A 1 518 ? -1.218 -17.096 1.471 1.00 98.50 518 PHE A C 1
ATOM 4011 O O . PHE A 1 518 ? -2.346 -17.369 1.058 1.00 98.50 518 PHE A O 1
ATOM 4018 N N . VAL A 1 519 ? -0.374 -16.292 0.834 1.00 98.62 519 VAL A N 1
ATOM 4019 C CA . VAL A 1 519 ? -0.719 -15.504 -0.348 1.00 98.62 519 VAL A CA 1
ATOM 4020 C C . VAL A 1 519 ? 0.179 -15.942 -1.503 1.00 98.62 519 VAL A C 1
ATOM 4022 O O . VAL A 1 519 ? 1.335 -15.513 -1.549 1.00 98.62 519 VAL A O 1
ATOM 4025 N N . PRO A 1 520 ? -0.301 -16.797 -2.423 1.00 98.25 520 PRO A N 1
ATOM 4026 C CA . PRO A 1 520 ? 0.439 -17.075 -3.645 1.00 98.25 520 PRO A CA 1
ATOM 4027 C C . PRO A 1 520 ? 0.524 -15.792 -4.478 1.00 98.25 520 PRO A C 1
ATOM 4029 O O . PRO A 1 520 ? -0.484 -15.106 -4.681 1.00 98.25 520 PRO A O 1
ATOM 4032 N N . LEU A 1 521 ? 1.731 -15.449 -4.918 1.00 97.44 521 LEU A N 1
ATOM 4033 C CA . LEU A 1 521 ? 1.987 -14.345 -5.836 1.00 97.44 521 LEU A CA 1
ATOM 4034 C C . LEU A 1 521 ? 2.235 -14.915 -7.239 1.00 97.44 521 LEU A C 1
ATOM 4036 O O . LEU A 1 521 ? 3.188 -15.667 -7.437 1.00 97.44 521 LEU A O 1
ATOM 4040 N N . LEU A 1 522 ? 1.349 -14.548 -8.170 1.00 95.56 522 LEU A N 1
ATOM 4041 C CA . LEU A 1 522 ? 1.384 -14.911 -9.588 1.00 95.56 522 LEU A CA 1
ATOM 4042 C C . LEU A 1 522 ? 2.052 -13.770 -10.371 1.00 95.56 522 LEU A C 1
ATOM 4044 O O . LEU A 1 522 ? 1.495 -12.672 -10.459 1.00 95.56 522 LEU A O 1
ATOM 4048 N N . GLU A 1 523 ? 3.256 -13.996 -10.885 1.00 89.50 523 GLU A N 1
ATOM 4049 C CA . GLU A 1 523 ? 4.144 -12.981 -11.468 1.00 89.50 523 GLU A CA 1
ATOM 4050 C C . GLU A 1 523 ? 4.339 -13.154 -12.970 1.00 89.50 523 GLU A C 1
ATOM 4052 O O . GLU A 1 523 ? 4.570 -12.156 -13.648 1.00 89.50 523 GLU A O 1
ATOM 4057 N N . THR A 1 524 ? 4.222 -14.371 -13.499 1.00 88.94 524 THR A N 1
ATOM 4058 C CA . THR A 1 524 ? 4.386 -14.657 -14.934 1.00 88.94 524 THR A CA 1
ATOM 4059 C C . THR A 1 524 ? 3.031 -14.850 -15.629 1.00 88.94 524 THR A C 1
ATOM 4061 O O . THR A 1 524 ? 2.041 -15.187 -14.974 1.00 88.94 524 THR A O 1
ATOM 4064 N N . PRO A 1 525 ? 2.927 -14.663 -16.960 1.00 87.50 525 PRO A N 1
ATOM 4065 C CA . PRO A 1 525 ? 1.692 -14.958 -17.691 1.00 87.50 525 PRO A CA 1
ATOM 4066 C C . PRO A 1 525 ? 1.221 -16.404 -17.509 1.00 87.50 525 PRO A C 1
ATOM 4068 O O . PRO A 1 525 ? 0.033 -16.632 -17.313 1.00 87.50 525 PRO A O 1
ATOM 4071 N N . ALA A 1 526 ? 2.151 -17.365 -17.500 1.00 89.31 526 ALA A N 1
ATOM 4072 C CA . ALA A 1 526 ? 1.828 -18.774 -17.293 1.00 89.31 526 ALA A CA 1
ATOM 4073 C C . ALA A 1 526 ? 1.233 -19.028 -15.897 1.00 89.31 526 ALA A C 1
ATOM 4075 O O . ALA A 1 526 ? 0.246 -19.749 -15.767 1.00 89.31 526 ALA A O 1
ATOM 4076 N N . GLU A 1 527 ? 1.789 -18.398 -14.857 1.00 93.12 527 GLU A N 1
ATOM 4077 C CA . GLU A 1 527 ? 1.248 -18.462 -13.493 1.00 93.12 527 GLU A CA 1
ATOM 4078 C C . GLU A 1 527 ? -0.129 -17.796 -13.387 1.00 93.12 527 GLU A C 1
ATOM 4080 O O . GLU A 1 527 ? -1.013 -18.304 -12.699 1.00 93.12 527 GLU A O 1
ATOM 4085 N N . LEU A 1 528 ? -0.329 -16.663 -14.066 1.00 94.50 528 LEU A N 1
ATOM 4086 C CA . LEU A 1 528 ? -1.610 -15.956 -14.102 1.00 94.50 528 LEU A CA 1
ATOM 4087 C C . LEU A 1 528 ? -2.694 -16.796 -14.785 1.00 94.50 528 LEU A C 1
ATOM 4089 O O . LEU A 1 528 ? -3.791 -16.926 -14.241 1.00 94.50 528 LEU A O 1
ATOM 4093 N N . ASP A 1 529 ? -2.379 -17.395 -15.933 1.00 91.44 529 ASP A N 1
ATOM 4094 C CA . ASP A 1 529 ? -3.302 -18.250 -16.680 1.00 91.44 529 ASP A CA 1
ATOM 4095 C C . ASP A 1 529 ? -3.648 -19.528 -15.885 1.00 91.44 529 ASP A C 1
ATOM 4097 O O . ASP A 1 529 ? -4.812 -19.927 -15.840 1.00 91.44 529 ASP A O 1
ATOM 4101 N N . ALA A 1 530 ? -2.679 -20.114 -15.168 1.00 93.25 530 ALA A N 1
ATOM 4102 C CA . ALA A 1 530 ? -2.881 -21.281 -14.298 1.00 93.25 530 ALA A CA 1
ATOM 4103 C C . ALA A 1 530 ? -3.451 -20.943 -12.901 1.00 93.25 530 ALA A C 1
ATOM 4105 O O . ALA A 1 530 ? -3.739 -21.842 -12.107 1.00 93.25 530 ALA A O 1
ATOM 4106 N N . GLY A 1 531 ? -3.636 -19.661 -12.569 1.00 95.62 531 GLY A N 1
ATOM 4107 C CA . GLY A 1 531 ? -3.993 -19.218 -11.218 1.00 95.62 531 GLY A CA 1
ATOM 4108 C C . GLY A 1 531 ? -5.318 -19.789 -10.703 1.00 95.62 531 GLY A C 1
ATOM 4109 O O . GLY A 1 531 ? -5.441 -20.096 -9.515 1.00 95.62 531 GLY A O 1
ATOM 4110 N N . GLY A 1 532 ? -6.299 -19.971 -11.594 1.00 97.12 532 GLY A N 1
ATOM 4111 C CA . GLY A 1 532 ? -7.575 -20.611 -11.262 1.00 97.12 532 GLY A CA 1
ATOM 4112 C C . GLY A 1 532 ? -7.408 -22.077 -10.854 1.00 97.12 532 GLY A C 1
ATOM 4113 O O . GLY A 1 532 ? -7.930 -22.480 -9.817 1.00 97.12 532 GLY A O 1
ATOM 4114 N N . GLU A 1 533 ? -6.637 -22.849 -11.623 1.00 97.56 533 GLU A N 1
ATOM 4115 C CA . GLU A 1 533 ? -6.351 -24.263 -11.337 1.00 97.56 533 GLU A CA 1
ATOM 4116 C C . GLU A 1 533 ? -5.566 -24.418 -10.032 1.00 97.56 533 GLU A C 1
ATOM 4118 O O . GLU A 1 533 ? -5.944 -25.213 -9.173 1.00 97.56 533 GLU A O 1
ATOM 4123 N N . LEU A 1 534 ? -4.538 -23.585 -9.824 1.00 97.56 534 LEU A N 1
ATOM 4124 C CA . LEU A 1 534 ? -3.762 -23.562 -8.583 1.00 97.56 534 LEU A CA 1
ATOM 4125 C C . LEU A 1 534 ? -4.663 -23.341 -7.365 1.00 97.56 534 LEU A C 1
ATOM 4127 O O . LEU A 1 534 ? -4.531 -24.042 -6.360 1.00 97.56 534 LEU A O 1
ATOM 4131 N N . LEU A 1 535 ? -5.571 -22.363 -7.441 1.00 98.44 535 LEU A N 1
ATOM 4132 C CA . LEU A 1 535 ? -6.495 -22.062 -6.353 1.00 98.44 535 LEU A CA 1
ATOM 4133 C C . LEU A 1 535 ? -7.498 -23.203 -6.124 1.00 98.44 535 LEU A C 1
ATOM 4135 O O . LEU A 1 535 ? -7.793 -23.522 -4.971 1.00 98.44 535 LEU A O 1
ATOM 4139 N N . ASP A 1 536 ? -8.010 -23.817 -7.194 1.00 98.56 536 ASP A N 1
ATOM 4140 C CA . ASP A 1 536 ? -8.982 -24.912 -7.118 1.00 98.56 536 ASP A CA 1
ATOM 4141 C C . ASP A 1 536 ? -8.372 -26.145 -6.450 1.00 98.56 536 ASP A C 1
ATOM 4143 O O . ASP A 1 536 ? -8.950 -26.691 -5.506 1.00 98.56 536 ASP A O 1
ATOM 4147 N N . ASP A 1 537 ? -7.169 -26.531 -6.874 1.00 98.12 537 ASP A N 1
ATOM 4148 C CA . ASP A 1 537 ? -6.425 -27.651 -6.303 1.00 98.12 537 ASP A CA 1
ATOM 4149 C C . ASP A 1 537 ? -6.084 -27.398 -4.832 1.00 98.12 537 ASP A C 1
ATOM 4151 O O . ASP A 1 537 ? -6.278 -28.266 -3.978 1.00 98.12 537 ASP A O 1
ATOM 4155 N N . LEU A 1 538 ? -5.621 -26.187 -4.510 1.00 97.88 538 LEU A N 1
ATOM 4156 C CA . LEU A 1 538 ? -5.257 -25.802 -3.151 1.00 97.88 538 LEU A CA 1
ATOM 4157 C C . LEU A 1 538 ? -6.470 -25.828 -2.202 1.00 97.88 538 LEU A C 1
ATOM 4159 O O . LEU A 1 538 ? -6.375 -26.360 -1.094 1.00 97.88 538 LEU A O 1
ATOM 4163 N N . LEU A 1 539 ? -7.623 -25.294 -2.622 1.00 98.44 539 LEU A N 1
ATOM 4164 C CA . LEU A 1 539 ? -8.857 -25.291 -1.822 1.00 98.44 539 LEU A CA 1
ATOM 4165 C C . LEU A 1 539 ? -9.543 -26.662 -1.760 1.00 98.44 539 LEU A C 1
ATOM 4167 O O . LEU A 1 539 ? -10.296 -26.919 -0.818 1.00 98.44 539 LEU A O 1
ATOM 4171 N N . SER A 1 540 ? -9.245 -27.555 -2.704 1.00 98.12 540 SER A N 1
ATOM 4172 C CA . SER A 1 540 ? -9.715 -28.943 -2.691 1.00 98.12 540 SER A CA 1
ATOM 4173 C C . SER A 1 540 ? -8.989 -29.812 -1.658 1.00 98.12 540 SER A C 1
ATOM 4175 O O . SER A 1 540 ? -9.509 -30.857 -1.264 1.00 98.12 540 SER A O 1
ATOM 4177 N N . LEU A 1 541 ? -7.822 -29.385 -1.158 1.00 97.88 541 LEU A N 1
ATOM 4178 C CA . LEU A 1 541 ? -7.112 -30.076 -0.080 1.00 97.88 541 LEU A CA 1
ATOM 4179 C C . LEU A 1 541 ? -7.808 -29.836 1.275 1.00 97.88 541 LEU A C 1
ATOM 4181 O O . LEU A 1 541 ? -7.795 -28.705 1.773 1.00 97.88 541 LEU A O 1
ATOM 4185 N N . PRO A 1 542 ? -8.337 -30.877 1.955 1.00 96.69 542 PRO A N 1
ATOM 4186 C CA . PRO A 1 542 ? -9.112 -30.692 3.186 1.00 96.69 542 PRO A CA 1
ATOM 4187 C C . PRO A 1 542 ? -8.348 -29.961 4.297 1.00 96.69 542 PRO A C 1
ATOM 4189 O O . PRO A 1 542 ? -8.901 -29.075 4.950 1.00 96.69 542 PRO A O 1
ATOM 4192 N N . ALA A 1 543 ? -7.065 -30.295 4.473 1.00 96.00 543 ALA A N 1
ATOM 4193 C CA . ALA A 1 543 ? -6.205 -29.686 5.483 1.00 96.00 543 ALA A CA 1
ATOM 4194 C C . ALA A 1 543 ? -5.962 -28.191 5.216 1.00 96.00 543 ALA A C 1
ATOM 4196 O O . ALA A 1 543 ? -6.041 -27.375 6.135 1.00 96.00 543 ALA A O 1
ATOM 4197 N N . TYR A 1 544 ? -5.747 -27.796 3.958 1.00 98.00 544 TYR A N 1
ATOM 4198 C CA . TYR A 1 544 ? -5.596 -26.382 3.618 1.00 98.00 544 TYR A CA 1
ATOM 4199 C C . TYR A 1 544 ? -6.933 -25.637 3.739 1.00 98.00 544 TYR A C 1
ATOM 4201 O O . TYR A 1 544 ? -7.007 -24.571 4.354 1.00 98.00 544 TYR A O 1
ATOM 4209 N N . ARG A 1 545 ? -8.033 -26.239 3.267 1.00 97.62 545 ARG A N 1
ATOM 4210 C CA . ARG A 1 545 ? -9.375 -25.654 3.369 1.00 97.62 545 ARG A CA 1
ATOM 4211 C C . ARG A 1 545 ? -9.786 -25.363 4.811 1.00 97.62 545 ARG A C 1
ATOM 4213 O O . ARG A 1 545 ? -10.447 -24.348 5.049 1.00 97.62 545 ARG A O 1
ATOM 4220 N N . SER A 1 546 ? -9.398 -26.206 5.775 1.00 96.75 546 SER A N 1
ATOM 4221 C CA . SER A 1 546 ? -9.630 -25.933 7.201 1.00 96.75 546 SER A CA 1
ATOM 4222 C C . SER A 1 546 ? -8.859 -24.723 7.724 1.00 96.75 546 SER A C 1
ATOM 4224 O O . SER A 1 546 ? -9.409 -23.990 8.543 1.00 96.75 546 SER A O 1
ATOM 4226 N N . LEU A 1 547 ? -7.649 -24.454 7.222 1.00 97.00 547 LEU A N 1
ATOM 4227 C CA . LEU A 1 547 ? -6.891 -23.252 7.589 1.00 97.00 547 LEU A CA 1
ATOM 4228 C C . LEU A 1 547 ? -7.563 -21.990 7.037 1.00 97.00 547 LEU A C 1
ATOM 4230 O O . LEU A 1 547 ? -7.722 -21.007 7.759 1.00 97.00 547 LEU A O 1
ATOM 4234 N N . VAL A 1 548 ? -8.046 -22.039 5.792 1.00 97.75 548 VAL A N 1
ATOM 4235 C CA . VAL A 1 548 ? -8.827 -20.943 5.189 1.00 97.75 548 VAL A CA 1
ATOM 4236 C C . VAL A 1 548 ? -10.114 -20.687 5.985 1.00 97.75 548 VAL A C 1
ATOM 4238 O O . VAL A 1 548 ? -10.463 -19.536 6.248 1.00 97.75 548 VAL A O 1
ATOM 4241 N N . ARG A 1 549 ? -10.788 -21.745 6.459 1.00 97.50 549 ARG A N 1
ATOM 4242 C CA . ARG A 1 549 ? -11.969 -21.625 7.332 1.00 97.50 549 ARG A CA 1
ATOM 4243 C C . ARG A 1 549 ? -11.631 -21.006 8.688 1.00 97.50 549 ARG A C 1
ATOM 4245 O O . ARG A 1 549 ? -12.347 -20.120 9.143 1.00 97.50 549 ARG A O 1
ATOM 4252 N N . ALA A 1 550 ? -10.518 -21.407 9.303 1.00 96.44 550 ALA A N 1
ATOM 4253 C CA . ALA A 1 550 ? -10.019 -20.812 10.547 1.00 96.44 550 ALA A CA 1
ATOM 4254 C C . ALA A 1 550 ? -9.717 -19.306 10.411 1.00 96.44 550 ALA A C 1
ATOM 4256 O O . ALA A 1 550 ? -9.755 -18.566 11.392 1.00 96.44 550 ALA A O 1
ATOM 4257 N N . ARG A 1 551 ? -9.468 -18.840 9.182 1.00 95.12 551 ARG A N 1
ATOM 4258 C CA . ARG A 1 551 ? -9.275 -17.431 8.812 1.00 95.12 551 ARG A CA 1
ATOM 4259 C C . ARG A 1 551 ? -10.558 -16.729 8.338 1.00 95.12 551 ARG A C 1
ATOM 4261 O O . ARG A 1 551 ? -10.480 -15.626 7.800 1.00 95.12 551 ARG A O 1
ATOM 4268 N N . GLY A 1 552 ? -11.733 -17.326 8.550 1.00 94.56 552 GLY A N 1
ATOM 4269 C CA . GLY A 1 552 ? -13.026 -16.730 8.196 1.00 94.56 552 GLY A CA 1
ATOM 4270 C C . GLY A 1 552 ? -13.360 -16.817 6.706 1.00 94.56 552 GLY A C 1
ATOM 4271 O O . GLY A 1 552 ? -13.940 -15.875 6.155 1.00 94.56 552 GLY A O 1
ATOM 4272 N N . ASP A 1 553 ? -12.953 -17.918 6.068 1.00 96.38 553 ASP A N 1
ATOM 4273 C CA . ASP A 1 553 ? -13.204 -18.222 4.656 1.00 96.38 553 ASP A CA 1
ATOM 4274 C C . ASP A 1 553 ? -12.727 -17.102 3.723 1.00 96.38 553 ASP A C 1
ATOM 4276 O O . ASP A 1 553 ? -13.439 -16.675 2.818 1.00 96.38 553 ASP A O 1
ATOM 4280 N N . LEU A 1 554 ? -11.519 -16.597 3.981 1.00 95.38 554 LEU A N 1
ATOM 4281 C CA . LEU A 1 554 ? -10.858 -15.561 3.194 1.00 95.38 554 LEU A CA 1
ATOM 4282 C C . LEU A 1 554 ? -9.549 -16.114 2.627 1.00 95.38 554 LEU A C 1
ATOM 4284 O O . LEU A 1 554 ? -8.648 -16.458 3.394 1.00 95.38 554 LEU A O 1
ATOM 4288 N N . GLN A 1 555 ? -9.432 -16.150 1.301 1.00 97.69 555 GLN A N 1
ATOM 4289 C CA . GLN A 1 555 ? -8.189 -16.469 0.603 1.00 97.69 555 GLN A CA 1
ATOM 4290 C C . GLN A 1 555 ? -7.699 -15.230 -0.143 1.00 97.69 555 GLN A C 1
ATOM 4292 O O . GLN A 1 555 ? -8.435 -14.609 -0.909 1.00 97.69 555 GLN A O 1
ATOM 4297 N N . GLU A 1 556 ? -6.444 -14.867 0.098 1.00 98.12 556 GLU A N 1
ATOM 4298 C CA . GLU A 1 556 ? -5.786 -13.761 -0.592 1.00 98.12 556 GLU A CA 1
ATOM 4299 C C . GLU A 1 556 ? -4.893 -14.314 -1.708 1.00 98.12 556 GLU A C 1
ATOM 4301 O O . GLU A 1 556 ? -4.216 -15.320 -1.505 1.00 98.12 556 GLU A O 1
ATOM 4306 N N . VAL A 1 557 ? -4.895 -13.676 -2.878 1.00 98.25 557 VAL A N 1
ATOM 4307 C CA . VAL A 1 557 ? -4.007 -14.000 -4.009 1.00 98.25 557 VAL A CA 1
ATOM 4308 C C . VAL A 1 557 ? -3.394 -12.701 -4.509 1.00 98.25 557 VAL A C 1
ATOM 4310 O O . VAL A 1 557 ? -4.105 -11.708 -4.684 1.00 98.25 557 VAL A O 1
ATOM 4313 N N . MET A 1 558 ? -2.079 -12.690 -4.716 1.00 97.69 558 MET A N 1
ATOM 4314 C CA . MET A 1 558 ? -1.362 -11.508 -5.174 1.00 97.69 558 MET A CA 1
ATOM 4315 C C . MET A 1 558 ? -1.061 -11.591 -6.674 1.00 97.69 558 MET A C 1
ATOM 4317 O O . MET A 1 558 ? -0.670 -12.637 -7.182 1.00 97.69 558 MET A O 1
ATOM 4321 N N . LEU A 1 559 ? -1.235 -10.472 -7.379 1.00 95.31 559 LEU A N 1
ATOM 4322 C CA . LEU A 1 559 ? -1.026 -10.351 -8.822 1.00 95.31 559 LEU A CA 1
ATOM 4323 C C . LEU A 1 559 ? 0.179 -9.442 -9.108 1.00 95.31 559 LEU A C 1
ATOM 4325 O O . LEU A 1 559 ? 0.196 -8.271 -8.706 1.00 95.31 559 LEU A O 1
ATOM 4329 N N . GLY A 1 560 ? 1.183 -9.975 -9.802 1.00 90.88 560 GLY A N 1
ATOM 4330 C CA . GLY A 1 560 ? 2.411 -9.288 -10.193 1.00 90.88 560 GLY A CA 1
ATOM 4331 C C . GLY A 1 560 ? 2.287 -8.609 -11.558 1.00 90.88 560 GLY A C 1
ATOM 4332 O O . GLY A 1 560 ? 2.325 -9.259 -12.597 1.00 90.88 560 GLY A O 1
ATOM 4333 N N . TYR A 1 561 ? 2.179 -7.279 -11.571 1.00 86.38 561 TYR A N 1
ATOM 4334 C CA . TYR A 1 561 ? 2.049 -6.498 -12.810 1.00 86.38 561 TYR A CA 1
ATOM 4335 C C . TYR A 1 561 ? 3.398 -6.207 -13.476 1.00 86.38 561 TYR A C 1
ATOM 4337 O O . TYR A 1 561 ? 3.565 -6.420 -14.671 1.00 86.38 561 TYR A O 1
ATOM 4345 N N . SER A 1 562 ? 4.365 -5.680 -12.718 1.00 83.25 562 SER A N 1
ATOM 4346 C CA . SER A 1 562 ? 5.671 -5.289 -13.278 1.00 83.25 562 SER A CA 1
ATOM 4347 C C . SER A 1 562 ? 6.456 -6.477 -13.830 1.00 83.25 562 SER A C 1
ATOM 4349 O O . SER A 1 562 ? 7.081 -6.350 -14.881 1.00 83.25 562 SER A O 1
ATOM 4351 N N . ASP A 1 563 ? 6.435 -7.607 -13.124 1.00 84.38 563 ASP A N 1
ATOM 4352 C CA . ASP A 1 563 ? 7.172 -8.807 -13.516 1.00 84.38 563 ASP A CA 1
ATOM 4353 C C . ASP A 1 563 ? 6.534 -9.474 -14.748 1.00 84.38 563 ASP A C 1
ATOM 4355 O O . ASP A 1 563 ? 7.245 -9.710 -15.724 1.00 84.38 563 ASP A O 1
ATOM 4359 N N . SER A 1 564 ? 5.200 -9.601 -14.804 1.00 86.81 564 SER A N 1
ATOM 4360 C CA . SER A 1 564 ? 4.513 -10.108 -16.007 1.00 86.81 564 SER A CA 1
ATOM 4361 C C . SER A 1 564 ? 4.701 -9.186 -17.213 1.00 86.81 564 SER A C 1
ATOM 4363 O O . SER A 1 564 ? 4.909 -9.658 -18.329 1.00 86.81 564 SER A O 1
ATOM 4365 N N . ASN A 1 565 ? 4.699 -7.863 -17.009 1.00 90.00 565 ASN A N 1
ATOM 4366 C CA . ASN A 1 565 ? 4.997 -6.896 -18.068 1.00 90.00 565 ASN A CA 1
ATOM 4367 C C . ASN A 1 565 ? 6.446 -7.021 -18.567 1.00 90.00 565 ASN A C 1
ATOM 4369 O O . ASN A 1 565 ? 6.688 -6.960 -19.768 1.00 90.00 565 ASN A O 1
ATOM 4373 N N . LYS A 1 566 ? 7.420 -7.238 -17.672 1.00 89.06 566 LYS A N 1
ATOM 4374 C CA . LYS A 1 566 ? 8.816 -7.479 -18.071 1.00 89.06 566 LYS A CA 1
ATOM 4375 C C . LYS A 1 566 ? 8.949 -8.727 -18.954 1.00 89.06 566 LYS A C 1
ATOM 4377 O O . LYS A 1 566 ? 9.827 -8.764 -19.808 1.00 89.06 566 LYS A O 1
ATOM 4382 N N . GLU A 1 567 ? 8.129 -9.748 -18.732 1.00 88.12 567 GLU A N 1
ATOM 4383 C CA . GLU A 1 567 ? 8.226 -11.012 -19.466 1.00 88.12 567 GLU A CA 1
ATOM 4384 C C . GLU A 1 567 ? 7.453 -11.022 -20.793 1.00 88.12 567 GLU A C 1
ATOM 4386 O O . GLU A 1 567 ? 7.921 -11.622 -21.766 1.00 88.12 567 GLU A O 1
ATOM 4391 N N . ALA A 1 568 ? 6.290 -10.367 -20.830 1.00 91.19 568 ALA A N 1
ATOM 4392 C CA . ALA A 1 568 ? 5.311 -10.502 -21.911 1.00 91.19 568 ALA A CA 1
ATOM 4393 C C . ALA A 1 568 ? 4.867 -9.186 -22.564 1.00 91.19 568 ALA A C 1
ATOM 4395 O O . ALA A 1 568 ? 4.122 -9.210 -23.542 1.00 91.19 568 ALA A O 1
ATOM 4396 N N . GLY A 1 569 ? 5.308 -8.043 -22.042 1.00 92.81 569 GLY A N 1
ATOM 4397 C CA . GLY A 1 569 ? 4.857 -6.730 -22.483 1.00 92.81 569 GLY A CA 1
ATOM 4398 C C . GLY A 1 569 ? 3.503 -6.335 -21.890 1.00 92.81 569 GLY A C 1
ATOM 4399 O O . GLY A 1 569 ? 2.766 -7.142 -21.315 1.00 92.81 569 GLY A O 1
ATOM 4400 N N . ILE A 1 570 ? 3.174 -5.046 -22.015 1.00 92.25 570 ILE A N 1
ATOM 4401 C CA . ILE A 1 570 ? 2.079 -4.428 -21.256 1.00 92.25 570 ILE A CA 1
ATOM 4402 C C . ILE A 1 570 ? 0.708 -4.986 -21.647 1.00 92.25 570 ILE A C 1
ATOM 4404 O O . ILE A 1 570 ? -0.131 -5.211 -20.777 1.00 92.25 570 ILE A O 1
ATOM 4408 N N . THR A 1 571 ? 0.486 -5.247 -22.935 1.00 95.25 571 THR A N 1
ATOM 4409 C CA . THR A 1 571 ? -0.795 -5.735 -23.459 1.00 95.25 571 THR A CA 1
ATOM 4410 C C . THR A 1 571 ? -1.138 -7.113 -22.907 1.00 95.25 571 THR A C 1
ATOM 4412 O O . THR A 1 571 ? -2.185 -7.294 -22.289 1.00 95.25 571 THR A O 1
ATOM 4415 N N . THR A 1 572 ? -0.230 -8.072 -23.087 1.00 95.44 572 THR A N 1
ATOM 4416 C CA . THR A 1 572 ? -0.415 -9.463 -22.665 1.00 95.44 572 THR A CA 1
ATOM 4417 C C . THR A 1 572 ? -0.453 -9.573 -21.149 1.00 95.44 572 THR A C 1
ATOM 4419 O O . THR A 1 572 ? -1.327 -10.244 -20.616 1.00 95.44 572 THR A O 1
ATOM 4422 N N . SER A 1 573 ? 0.402 -8.830 -20.438 1.00 93.25 573 SER A N 1
ATOM 4423 C CA . SER A 1 573 ? 0.363 -8.750 -18.973 1.00 93.25 573 SER A CA 1
ATOM 4424 C C . SER A 1 573 ? -1.00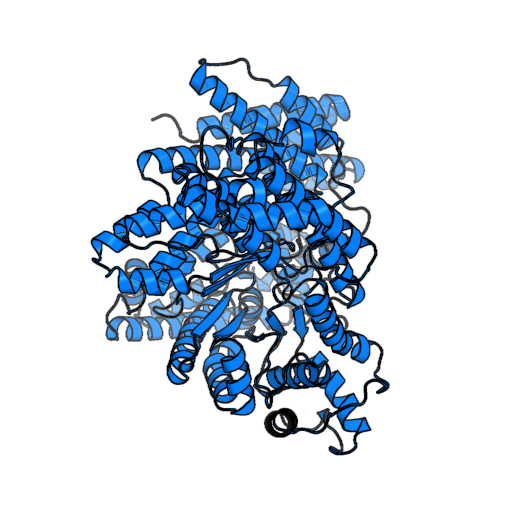7 -8.296 -18.449 1.00 93.25 573 SER A C 1
ATOM 4426 O O . SER A 1 573 ? -1.615 -8.993 -17.636 1.00 93.25 573 SER A O 1
ATOM 4428 N N . GLN A 1 574 ? -1.541 -7.165 -18.930 1.00 93.50 574 GLN A N 1
ATOM 4429 C CA . GLN A 1 574 ? -2.842 -6.665 -18.465 1.00 93.50 574 GLN A CA 1
ATOM 4430 C C . GLN A 1 574 ? -3.989 -7.606 -18.848 1.00 93.50 574 GLN A C 1
ATOM 4432 O O . GLN A 1 574 ? -4.924 -7.777 -18.062 1.00 93.50 574 GLN A O 1
ATOM 4437 N N . TRP A 1 575 ? -3.912 -8.238 -20.022 1.00 95.69 575 TRP A N 1
ATOM 4438 C CA . TRP A 1 575 ? -4.922 -9.189 -20.471 1.00 95.69 575 TRP A CA 1
ATOM 4439 C C . TRP A 1 575 ? -4.917 -10.492 -19.659 1.00 95.69 575 TRP A C 1
ATOM 4441 O O . TRP A 1 575 ? -5.965 -10.893 -19.150 1.00 95.69 575 TRP A O 1
ATOM 4451 N N . SER A 1 576 ? -3.752 -11.108 -19.433 1.00 95.50 576 SER A N 1
ATOM 4452 C CA . SER A 1 576 ? -3.618 -12.288 -18.565 1.00 95.50 576 SER A CA 1
ATOM 4453 C C . SER A 1 576 ? -4.072 -11.991 -17.138 1.00 95.50 576 SER A C 1
ATOM 4455 O O . SER A 1 576 ? -4.798 -12.785 -16.550 1.00 95.50 576 SER A O 1
ATOM 4457 N N . ILE A 1 577 ? -3.756 -10.812 -16.594 1.00 94.75 577 ILE A N 1
ATOM 4458 C CA . ILE A 1 577 ? -4.258 -10.392 -15.278 1.00 94.75 577 ILE A CA 1
ATOM 4459 C C . ILE A 1 577 ? -5.788 -10.273 -15.271 1.00 94.75 577 ILE A C 1
ATOM 4461 O O . ILE A 1 577 ? -6.429 -10.696 -14.308 1.00 94.75 577 ILE A O 1
ATOM 4465 N N . HIS A 1 578 ? -6.392 -9.720 -16.325 1.00 94.50 578 HIS A N 1
ATOM 4466 C CA . HIS A 1 578 ? -7.848 -9.626 -16.441 1.00 94.50 578 HIS A CA 1
ATOM 4467 C C . HIS A 1 578 ? -8.507 -11.017 -16.454 1.00 94.50 578 HIS A C 1
ATOM 4469 O O . HIS A 1 578 ? -9.484 -11.244 -15.733 1.00 94.50 578 HIS A O 1
ATOM 4475 N N . LYS A 1 579 ? -7.950 -11.966 -17.219 1.00 95.94 579 LYS A N 1
ATOM 4476 C CA . LYS A 1 579 ? -8.415 -13.363 -17.267 1.00 95.94 579 LYS A CA 1
ATOM 4477 C C . LYS A 1 579 ? -8.224 -14.083 -15.929 1.00 95.94 579 LYS A C 1
ATOM 4479 O O . LYS A 1 579 ? -9.173 -14.684 -15.426 1.00 95.94 579 LYS A O 1
ATOM 4484 N N . ALA A 1 580 ? -7.054 -13.944 -15.307 1.00 96.69 580 ALA A N 1
ATOM 4485 C CA . ALA A 1 580 ? -6.737 -14.547 -14.014 1.00 96.69 580 ALA A CA 1
ATOM 4486 C C . ALA A 1 580 ? -7.720 -14.107 -12.922 1.00 96.69 580 ALA A C 1
ATOM 4488 O O . ALA A 1 580 ? -8.230 -14.934 -12.172 1.00 96.69 580 ALA A O 1
ATOM 4489 N N . GLN A 1 581 ? -8.061 -12.815 -12.860 1.00 96.81 581 GLN A N 1
ATOM 4490 C CA . GLN A 1 581 ? -9.039 -12.306 -11.894 1.00 96.81 581 GLN A CA 1
ATOM 4491 C C . GLN A 1 581 ? -10.423 -12.954 -12.060 1.00 96.81 581 GLN A C 1
ATOM 4493 O O . GLN A 1 581 ? -11.055 -13.289 -11.058 1.00 96.81 581 GLN A O 1
ATOM 4498 N N . ARG A 1 582 ? -10.883 -13.167 -13.303 1.00 96.00 582 ARG A N 1
ATOM 4499 C CA . ARG A 1 582 ? -12.149 -13.869 -13.594 1.00 96.00 582 ARG A CA 1
ATOM 4500 C C . ARG A 1 582 ? -12.090 -15.320 -13.114 1.00 96.00 582 ARG A C 1
ATOM 4502 O O . ARG A 1 582 ? -12.970 -15.739 -12.370 1.00 96.00 582 ARG A O 1
ATOM 4509 N N . ALA A 1 583 ? -11.028 -16.043 -13.470 1.00 97.50 583 ALA A N 1
ATOM 4510 C CA . ALA A 1 583 ? -10.847 -17.439 -13.079 1.00 97.50 583 ALA A CA 1
ATOM 4511 C C . ALA A 1 583 ? -10.779 -17.611 -11.550 1.00 97.50 583 ALA A C 1
ATOM 4513 O O . ALA A 1 583 ? -11.487 -18.440 -10.982 1.00 97.50 583 ALA A O 1
ATOM 4514 N N . LEU A 1 584 ? -9.987 -16.779 -10.866 1.00 98.12 584 LEU A N 1
ATOM 4515 C CA . LEU A 1 584 ? -9.857 -16.796 -9.407 1.00 98.12 584 LEU A CA 1
ATOM 4516 C C . LEU A 1 584 ? -11.188 -16.494 -8.708 1.00 98.12 584 LEU A C 1
ATOM 4518 O O . LEU A 1 584 ? -11.519 -17.154 -7.725 1.00 98.12 584 LEU A O 1
ATOM 4522 N N . ARG A 1 585 ? -11.962 -15.520 -9.208 1.00 96.44 585 ARG A N 1
ATOM 4523 C CA . ARG A 1 585 ? -13.306 -15.204 -8.697 1.00 96.44 585 ARG A CA 1
ATOM 4524 C C . ARG A 1 585 ? -14.226 -16.417 -8.799 1.00 96.44 585 ARG A C 1
ATOM 4526 O O . ARG A 1 585 ? -14.866 -16.776 -7.812 1.00 96.44 585 ARG A O 1
ATOM 4533 N N . ASP A 1 586 ? -14.282 -17.043 -9.971 1.00 97.06 586 ASP A N 1
ATOM 4534 C CA . ASP A 1 586 ? -15.200 -18.153 -10.236 1.00 97.06 586 ASP A CA 1
ATOM 4535 C C . ASP A 1 586 ? -14.844 -19.384 -9.384 1.00 97.06 586 ASP A C 1
ATOM 4537 O O . ASP A 1 586 ? -15.724 -20.021 -8.798 1.00 97.06 586 ASP A O 1
ATOM 4541 N N . VAL A 1 587 ? -13.549 -19.667 -9.210 1.00 98.19 587 VAL A N 1
ATOM 4542 C CA . VAL A 1 587 ? -13.058 -20.737 -8.326 1.00 98.19 587 VAL A CA 1
ATOM 4543 C C . VAL A 1 587 ? -13.316 -20.423 -6.851 1.00 98.19 587 VAL A C 1
ATOM 4545 O O . VAL A 1 587 ? -13.775 -21.287 -6.104 1.00 98.19 587 VAL A O 1
ATOM 4548 N N . ALA A 1 588 ? -13.076 -19.191 -6.402 1.00 97.38 588 ALA A N 1
ATOM 4549 C CA . ALA A 1 588 ? -13.369 -18.802 -5.024 1.00 97.38 588 ALA A CA 1
ATOM 4550 C C . ALA A 1 588 ? -14.867 -18.967 -4.704 1.00 97.38 588 ALA A C 1
ATOM 4552 O O . ALA A 1 588 ? -15.221 -19.543 -3.670 1.00 97.38 588 ALA A O 1
ATOM 4553 N N . ALA A 1 589 ? -15.741 -18.567 -5.636 1.00 96.38 589 ALA A N 1
ATOM 4554 C CA . ALA A 1 589 ? -17.183 -18.771 -5.538 1.00 96.38 589 ALA A CA 1
ATOM 4555 C C . ALA A 1 589 ? -17.559 -20.264 -5.486 1.00 96.38 589 ALA A C 1
ATOM 4557 O O . ALA A 1 589 ? -18.339 -20.656 -4.616 1.00 96.38 589 ALA A O 1
ATOM 4558 N N . LYS A 1 590 ? -16.956 -21.113 -6.337 1.00 97.75 590 LYS A N 1
ATOM 4559 C CA . LYS A 1 590 ? -17.132 -22.582 -6.325 1.00 97.75 590 LYS A CA 1
ATOM 4560 C C . LYS A 1 590 ? -16.861 -23.193 -4.942 1.00 97.75 590 LYS A C 1
ATOM 4562 O O . LYS A 1 590 ? -17.572 -24.106 -4.530 1.00 97.75 590 LYS A O 1
ATOM 4567 N N . HIS A 1 591 ? -15.870 -22.680 -4.210 1.00 98.00 591 HIS A N 1
ATOM 4568 C CA . HIS A 1 591 ? -15.478 -23.171 -2.877 1.00 98.00 591 HIS A CA 1
ATOM 4569 C C . HIS A 1 591 ? -16.148 -22.446 -1.696 1.00 98.00 591 HIS A C 1
ATOM 4571 O O . HIS A 1 591 ? -15.857 -22.762 -0.532 1.00 98.00 591 HIS A O 1
ATOM 4577 N N . GLY A 1 592 ? -17.022 -21.469 -1.965 1.00 96.50 592 GLY A N 1
ATOM 4578 C CA . GLY A 1 592 ? -17.645 -20.630 -0.937 1.00 96.50 592 GLY A CA 1
ATOM 4579 C C . GLY A 1 592 ? -16.625 -19.829 -0.120 1.00 96.50 592 GLY A C 1
ATOM 4580 O O . GLY A 1 592 ? -16.797 -19.656 1.086 1.00 96.50 592 GLY A O 1
ATOM 4581 N N . VAL A 1 593 ? -15.527 -19.410 -0.751 1.00 96.56 593 VAL A N 1
ATOM 4582 C CA . VAL A 1 593 ? -14.446 -18.630 -0.138 1.00 96.56 593 VAL A CA 1
ATOM 4583 C C . VAL A 1 593 ? -14.502 -17.208 -0.678 1.00 96.56 593 VAL A C 1
ATOM 4585 O O . VAL A 1 593 ? -14.691 -16.985 -1.870 1.00 96.56 593 VAL A O 1
ATOM 4588 N N . ARG A 1 594 ? -14.305 -16.221 0.195 1.00 95.12 594 ARG A N 1
ATOM 4589 C CA . ARG A 1 594 ? -14.126 -14.831 -0.221 1.00 95.12 594 ARG A CA 1
ATOM 4590 C C . ARG A 1 594 ? -12.719 -14.649 -0.760 1.00 95.12 594 ARG A C 1
ATOM 4592 O O . ARG A 1 594 ? -11.743 -14.968 -0.077 1.00 95.12 594 ARG A O 1
ATOM 4599 N N . LEU A 1 595 ? -12.624 -14.104 -1.964 1.00 96.81 595 LEU A N 1
ATOM 4600 C CA . LEU A 1 595 ? -11.355 -13.752 -2.577 1.00 96.81 595 LEU A CA 1
ATOM 4601 C C . LEU A 1 595 ? -10.964 -12.326 -2.184 1.00 96.81 595 LEU A C 1
ATOM 4603 O O . LEU A 1 595 ? -11.771 -11.402 -2.264 1.00 96.81 595 LEU A O 1
ATOM 4607 N N . ARG A 1 596 ? -9.704 -12.139 -1.793 1.00 97.19 596 ARG A N 1
ATOM 4608 C CA . ARG A 1 596 ? -9.067 -10.823 -1.726 1.00 97.19 596 ARG A CA 1
ATOM 4609 C C . ARG A 1 596 ? -7.937 -10.781 -2.736 1.00 97.19 596 ARG A C 1
ATOM 4611 O O . ARG A 1 596 ? -6.953 -11.502 -2.599 1.00 97.19 596 ARG A O 1
ATOM 4618 N N . LEU A 1 597 ? -8.059 -9.903 -3.718 1.00 97.19 597 LEU A N 1
ATOM 4619 C CA . LEU A 1 597 ? -6.974 -9.649 -4.651 1.00 97.19 597 LEU A CA 1
ATOM 4620 C C . LEU A 1 597 ? -6.006 -8.629 -4.052 1.00 97.19 597 LEU A C 1
ATOM 4622 O O . LEU A 1 597 ? -6.403 -7.557 -3.580 1.00 97.19 597 LEU A O 1
ATOM 4626 N N . PHE A 1 598 ? -4.726 -8.986 -4.057 1.00 96.69 598 PHE A N 1
ATOM 4627 C CA . PHE A 1 598 ? -3.635 -8.090 -3.718 1.00 96.69 598 PHE A CA 1
ATOM 4628 C C . PHE A 1 598 ? -2.923 -7.650 -5.002 1.00 96.69 598 PHE A C 1
ATOM 4630 O O . PHE A 1 598 ? -2.180 -8.399 -5.628 1.00 96.69 598 PHE A O 1
ATOM 4637 N N . HIS A 1 599 ? -3.147 -6.403 -5.401 1.00 93.06 599 HIS A N 1
ATOM 4638 C CA . HIS A 1 599 ? -2.535 -5.813 -6.583 1.00 93.06 599 HIS A CA 1
ATOM 4639 C C . HIS A 1 599 ? -1.112 -5.326 -6.280 1.00 93.06 599 HIS A C 1
ATOM 4641 O O . HIS A 1 599 ? -0.926 -4.388 -5.500 1.00 93.06 599 HIS A O 1
ATOM 4647 N N . GLY A 1 600 ? -0.119 -5.964 -6.909 1.00 82.50 600 GLY A N 1
ATOM 4648 C CA . GLY A 1 600 ? 1.297 -5.625 -6.782 1.00 82.50 600 GLY A CA 1
ATOM 4649 C C . GLY A 1 600 ? 1.733 -4.351 -7.516 1.00 82.50 600 GLY A C 1
ATOM 4650 O O . GLY A 1 600 ? 0.947 -3.650 -8.158 1.00 82.50 600 GLY A O 1
ATOM 4651 N N . ARG A 1 601 ? 3.039 -4.058 -7.441 1.00 68.00 601 ARG A N 1
ATOM 4652 C CA . ARG A 1 601 ? 3.682 -2.883 -8.061 1.00 68.00 601 ARG A CA 1
ATOM 4653 C C . ARG A 1 601 ? 3.517 -2.853 -9.585 1.00 68.00 601 ARG A C 1
ATOM 4655 O O . ARG A 1 601 ? 3.673 -3.878 -10.248 1.00 68.00 601 ARG A O 1
ATOM 4662 N N . GLY A 1 602 ? 3.324 -1.660 -10.152 1.00 56.78 602 GLY A N 1
ATOM 4663 C CA . GLY A 1 602 ? 3.270 -1.441 -11.604 1.00 56.78 602 GLY A CA 1
ATOM 4664 C C . GLY A 1 602 ? 1.886 -1.570 -12.236 1.00 56.78 602 GLY A C 1
ATOM 4665 O O . GLY A 1 602 ? 1.746 -1.286 -13.423 1.00 56.78 602 GLY A O 1
ATOM 4666 N N . GLY A 1 603 ? 0.866 -1.959 -11.466 1.00 54.97 603 GLY A N 1
ATOM 4667 C CA . GLY A 1 603 ? -0.515 -1.964 -11.936 1.00 54.97 603 GLY A CA 1
ATOM 4668 C C . GLY A 1 603 ? -1.065 -0.552 -12.137 1.00 54.97 603 GLY A C 1
ATOM 4669 O O . GLY A 1 603 ? -0.643 0.399 -11.473 1.00 54.97 603 GLY A O 1
ATOM 4670 N N . THR A 1 604 ? -2.056 -0.432 -13.017 1.00 52.59 604 THR A N 1
ATOM 4671 C CA . THR A 1 604 ? -2.815 0.803 -13.282 1.00 52.59 604 THR A CA 1
ATOM 4672 C C . THR A 1 604 ? -3.423 1.394 -12.000 1.00 52.59 604 THR A C 1
ATOM 4674 O O . THR A 1 604 ? -3.490 2.608 -11.848 1.00 52.59 604 THR A O 1
ATOM 4677 N N . VAL A 1 605 ? -3.753 0.535 -11.027 1.00 46.84 605 VAL A N 1
ATOM 4678 C CA . VAL A 1 605 ? -4.270 0.893 -9.694 1.00 46.84 605 VAL A CA 1
ATOM 4679 C C . VAL A 1 605 ? -3.188 1.487 -8.766 1.00 46.84 605 VAL A C 1
ATOM 4681 O O . VAL A 1 605 ? -3.482 2.347 -7.941 1.00 46.84 605 VAL A O 1
ATOM 4684 N N . GLY A 1 606 ? -1.925 1.053 -8.878 1.00 39.31 606 GLY A N 1
ATOM 4685 C CA . GLY A 1 606 ? -0.847 1.429 -7.945 1.00 39.31 606 GLY A CA 1
ATOM 4686 C C . GLY A 1 606 ? 0.019 2.605 -8.408 1.00 39.31 606 GLY A C 1
ATOM 4687 O O . GLY A 1 606 ? 0.573 3.331 -7.581 1.00 39.31 606 GLY A O 1
ATOM 4688 N N . ARG A 1 607 ? 0.113 2.823 -9.726 1.00 46.78 607 ARG A N 1
ATOM 4689 C CA . ARG A 1 607 ? 1.106 3.713 -10.345 1.00 46.78 607 ARG A CA 1
ATOM 4690 C C . ARG A 1 607 ? 0.850 5.206 -10.234 1.00 46.78 607 ARG A C 1
ATOM 4692 O O . ARG A 1 607 ? 1.714 5.959 -10.660 1.00 46.78 607 ARG A O 1
ATOM 4699 N N . GLY A 1 608 ? -0.329 5.646 -9.790 1.00 38.78 608 GLY A N 1
ATOM 4700 C CA . GLY A 1 608 ? -0.703 7.071 -9.800 1.00 38.78 608 GLY A CA 1
ATOM 4701 C C . GLY A 1 608 ? -0.636 7.752 -11.181 1.00 38.78 608 GLY A C 1
ATOM 4702 O O . GLY A 1 608 ? -0.874 8.949 -11.272 1.00 38.78 608 GLY A O 1
ATOM 4703 N N . GLY A 1 609 ? -0.297 7.008 -12.242 1.00 33.81 609 GLY A N 1
ATOM 4704 C CA . GLY A 1 609 ? -0.138 7.503 -13.604 1.00 33.81 609 GLY A CA 1
ATOM 4705 C C . GLY A 1 609 ? -1.439 7.485 -14.402 1.00 33.81 609 GLY A C 1
ATOM 4706 O O . GLY A 1 609 ? -1.556 8.224 -15.366 1.00 33.81 609 GLY A O 1
ATOM 4707 N N . GLY A 1 610 ? -2.421 6.690 -13.978 1.00 52.53 610 GLY A N 1
ATOM 4708 C CA . GLY A 1 610 ? -3.806 6.769 -14.436 1.00 52.53 610 GLY A CA 1
ATOM 4709 C C . GLY A 1 610 ? -4.745 6.981 -13.242 1.00 52.53 610 GLY A C 1
ATOM 4710 O O . GLY A 1 610 ? -4.311 6.833 -12.092 1.00 52.53 610 GLY A O 1
ATOM 4711 N N . PRO A 1 611 ? -6.025 7.322 -13.463 1.00 66.62 611 PRO A N 1
ATOM 4712 C CA . PRO A 1 611 ? -6.969 7.527 -12.370 1.00 66.62 611 PRO A CA 1
ATOM 4713 C C . PRO A 1 611 ? -7.207 6.215 -11.597 1.00 66.62 611 PRO A C 1
ATOM 4715 O O . PRO A 1 611 ? -7.881 5.310 -12.088 1.00 66.62 611 PRO A O 1
ATOM 4718 N N . THR A 1 612 ? -6.688 6.106 -10.364 1.00 78.94 612 THR A N 1
ATOM 4719 C CA . THR A 1 612 ? -6.844 4.922 -9.483 1.00 78.94 612 THR A CA 1
ATOM 4720 C C . THR A 1 612 ? -8.301 4.451 -9.393 1.00 78.94 612 THR A C 1
ATOM 4722 O O . THR A 1 612 ? -8.576 3.253 -9.372 1.00 78.94 612 THR A O 1
ATOM 4725 N N . HIS A 1 613 ? -9.242 5.398 -9.391 1.00 85.19 613 HIS A N 1
ATOM 4726 C CA . HIS A 1 613 ? -10.680 5.149 -9.341 1.00 85.19 613 HIS A CA 1
ATOM 4727 C C . HIS A 1 613 ? -11.149 4.313 -10.533 1.00 85.19 613 HIS A C 1
ATOM 4729 O O . HIS A 1 613 ? -11.801 3.284 -10.372 1.00 85.19 613 HIS A O 1
ATOM 4735 N N . GLU A 1 614 ? -10.789 4.742 -11.742 1.00 84.94 614 GLU A N 1
ATOM 4736 C CA . GLU A 1 614 ? -11.169 4.070 -12.980 1.00 84.94 614 GLU A CA 1
ATOM 4737 C C . GLU A 1 614 ? -10.527 2.693 -13.068 1.00 84.94 614 GLU A C 1
ATOM 4739 O O . GLU A 1 614 ? -11.202 1.740 -13.437 1.00 84.94 614 GLU A O 1
ATOM 4744 N N . ALA A 1 615 ? -9.269 2.564 -12.640 1.00 85.62 615 ALA A N 1
ATOM 4745 C CA . ALA A 1 615 ? -8.571 1.286 -12.614 1.00 85.62 615 ALA A CA 1
ATOM 4746 C C . ALA A 1 615 ? -9.235 0.255 -11.682 1.00 85.62 615 ALA A C 1
ATOM 4748 O O . ALA A 1 615 ? -9.306 -0.921 -12.033 1.00 85.62 615 ALA A O 1
ATOM 4749 N N . ILE A 1 616 ? -9.758 0.676 -10.524 1.00 90.06 616 ILE A N 1
ATOM 4750 C CA . ILE A 1 616 ? -10.541 -0.202 -9.635 1.00 90.06 616 ILE A CA 1
ATOM 4751 C C . ILE A 1 616 ? -11.868 -0.590 -10.298 1.00 90.06 616 ILE A C 1
ATOM 4753 O O . ILE A 1 616 ? -12.240 -1.760 -10.298 1.00 90.06 616 ILE A O 1
ATOM 4757 N N . LEU A 1 617 ? -12.569 0.369 -10.909 1.00 89.94 617 LEU A N 1
ATOM 4758 C CA . LEU A 1 617 ? -13.850 0.109 -11.572 1.00 89.94 617 LEU A CA 1
ATOM 4759 C C . LEU A 1 617 ? -13.727 -0.710 -12.869 1.00 89.94 617 LEU A C 1
ATOM 4761 O O . LEU A 1 617 ? -14.711 -1.327 -13.279 1.00 89.94 617 LEU A O 1
ATOM 4765 N N . ALA A 1 618 ? -12.548 -0.715 -13.494 1.00 90.50 618 ALA A N 1
ATOM 4766 C CA . ALA A 1 618 ? -12.218 -1.462 -14.706 1.00 90.50 618 ALA A CA 1
ATOM 4767 C C . ALA A 1 618 ? -11.913 -2.949 -14.455 1.00 90.50 618 ALA A C 1
ATOM 4769 O O . ALA A 1 618 ? -11.787 -3.713 -15.416 1.00 90.50 618 ALA A O 1
ATOM 4770 N N . GLN A 1 619 ? -11.780 -3.368 -13.191 1.00 92.56 619 GLN A N 1
ATOM 4771 C CA . GLN A 1 619 ? -11.638 -4.784 -12.848 1.00 92.56 619 GLN A CA 1
ATOM 4772 C C . GLN A 1 619 ? -12.872 -5.581 -13.303 1.00 92.56 619 GLN A C 1
ATOM 4774 O O . GLN A 1 619 ? -13.962 -5.008 -13.403 1.00 92.56 619 GLN A O 1
ATOM 4779 N N . PRO A 1 620 ? -12.741 -6.890 -13.589 1.00 93.44 620 PRO A N 1
ATOM 4780 C CA . PRO A 1 620 ? -13.888 -7.702 -13.972 1.00 93.44 620 PRO A CA 1
ATOM 4781 C C . PRO A 1 620 ? -14.990 -7.658 -12.903 1.00 93.44 620 PRO A C 1
ATOM 4783 O O . PRO A 1 620 ? -14.720 -7.571 -11.709 1.00 93.44 620 PRO A O 1
ATOM 4786 N N . PHE A 1 621 ? -16.250 -7.740 -13.324 1.00 91.88 621 PHE A N 1
ATOM 4787 C CA . PHE A 1 621 ? -17.381 -7.725 -12.394 1.00 91.88 621 PHE A CA 1
ATOM 4788 C C . PHE A 1 621 ? -17.256 -8.835 -11.333 1.00 91.88 621 PHE A C 1
ATOM 4790 O O . PHE A 1 621 ? -16.764 -9.930 -11.612 1.00 91.88 621 PHE A O 1
ATOM 4797 N N . GLY A 1 622 ? -17.694 -8.564 -10.107 1.00 90.19 622 GLY A N 1
ATOM 4798 C CA . GLY A 1 622 ? -17.714 -9.532 -9.009 1.00 90.19 622 GLY A CA 1
ATOM 4799 C C . GLY A 1 622 ? -16.347 -9.985 -8.478 1.00 90.19 622 GLY A C 1
ATOM 4800 O O . GLY A 1 622 ? -16.321 -10.797 -7.560 1.00 90.19 622 GLY A O 1
ATOM 4801 N N . THR A 1 623 ? -15.214 -9.502 -9.008 1.00 91.19 623 THR A N 1
ATOM 4802 C CA . THR A 1 623 ? -13.883 -9.814 -8.441 1.00 91.19 623 THR A CA 1
ATOM 4803 C C . THR A 1 623 ? -13.639 -9.055 -7.142 1.00 91.19 623 THR A C 1
ATOM 4805 O O . THR A 1 623 ? -12.996 -9.569 -6.228 1.00 91.19 623 THR A O 1
ATOM 4808 N N . LEU A 1 624 ? -14.176 -7.837 -7.055 1.00 90.56 624 LEU A N 1
ATOM 4809 C CA . LEU A 1 624 ? -14.117 -6.998 -5.873 1.00 90.56 624 LEU A CA 1
ATOM 4810 C C . LEU A 1 624 ? -15.391 -7.155 -5.040 1.00 90.56 624 LEU A C 1
ATOM 4812 O O . LEU A 1 624 ? -16.421 -6.562 -5.353 1.00 90.56 624 LEU A O 1
ATOM 4816 N N . ASP A 1 625 ? -15.290 -7.901 -3.941 1.00 89.44 625 ASP A N 1
ATOM 4817 C CA . ASP A 1 625 ? -16.364 -8.056 -2.954 1.00 89.44 625 ASP A CA 1
ATOM 4818 C C . ASP A 1 625 ? -15.970 -7.444 -1.597 1.00 89.44 625 ASP A C 1
ATOM 4820 O O . ASP A 1 625 ? -15.791 -8.115 -0.579 1.00 89.44 625 ASP A O 1
ATOM 4824 N N . GLY A 1 626 ? -15.751 -6.128 -1.601 1.00 89.81 626 GLY A N 1
ATOM 4825 C CA . GLY A 1 626 ? -15.420 -5.319 -0.426 1.00 89.81 626 GLY A CA 1
ATOM 4826 C C . GLY A 1 626 ? -13.961 -5.365 0.031 1.00 89.81 626 GLY A C 1
ATOM 4827 O O . GLY A 1 626 ? -13.514 -4.441 0.710 1.00 89.81 626 GLY A O 1
ATOM 4828 N N . ALA A 1 627 ? -13.187 -6.381 -0.349 1.00 92.81 627 ALA A N 1
ATOM 4829 C CA . ALA A 1 627 ? -11.812 -6.555 0.109 1.00 92.81 627 ALA A CA 1
ATOM 4830 C C . ALA A 1 627 ? -10.785 -6.366 -1.017 1.00 92.81 627 ALA A C 1
ATOM 4832 O O . ALA A 1 627 ? -10.802 -7.092 -2.007 1.00 92.81 627 ALA A O 1
ATOM 4833 N N . ILE A 1 628 ? -9.835 -5.448 -0.822 1.00 94.75 628 ILE A N 1
ATOM 4834 C CA . ILE A 1 628 ? -8.736 -5.204 -1.765 1.00 94.75 628 ILE A CA 1
ATOM 4835 C C . ILE A 1 628 ? -7.461 -4.817 -1.023 1.00 94.75 628 ILE A C 1
ATOM 4837 O O . ILE A 1 628 ? -7.488 -4.048 -0.058 1.00 94.75 628 ILE A O 1
ATOM 4841 N N . LYS A 1 629 ? -6.326 -5.314 -1.513 1.00 96.00 629 LYS A N 1
ATOM 4842 C CA . LYS A 1 629 ? -5.005 -4.794 -1.159 1.00 96.00 629 LYS A CA 1
ATOM 4843 C C . LYS A 1 629 ? -4.355 -4.177 -2.384 1.00 96.00 629 LYS A C 1
ATOM 4845 O O . LYS A 1 629 ? -4.402 -4.751 -3.468 1.00 96.00 629 LYS A O 1
ATOM 4850 N N . VAL A 1 630 ? -3.728 -3.023 -2.205 1.00 92.81 630 VAL A N 1
ATOM 4851 C CA . VAL A 1 630 ? -3.031 -2.317 -3.285 1.00 92.81 630 VAL A CA 1
ATOM 4852 C C . VAL A 1 630 ? -1.661 -1.910 -2.788 1.00 92.81 630 VAL A C 1
ATOM 4854 O O . VAL A 1 630 ? -1.548 -1.270 -1.746 1.00 92.81 630 VAL A O 1
ATOM 4857 N N . THR A 1 631 ? -0.614 -2.268 -3.521 1.00 91.19 631 THR A N 1
ATOM 4858 C CA . THR A 1 631 ? 0.730 -1.786 -3.223 1.00 91.19 631 THR A CA 1
ATOM 4859 C C . THR A 1 631 ? 0.854 -0.298 -3.550 1.00 91.19 631 THR A C 1
ATOM 4861 O O . THR A 1 631 ? 0.746 0.101 -4.709 1.00 91.19 631 THR A O 1
ATOM 4864 N N . GLU A 1 632 ? 1.171 0.509 -2.540 1.00 87.62 632 GLU A N 1
ATOM 4865 C CA . GLU A 1 632 ? 1.618 1.886 -2.716 1.00 87.62 632 GLU A CA 1
ATOM 4866 C C . GLU A 1 632 ? 3.108 1.879 -3.043 1.00 87.62 632 GLU A C 1
ATOM 4868 O O . GLU A 1 632 ? 3.964 1.502 -2.229 1.00 87.62 632 GLU A O 1
ATOM 4873 N N . GLN A 1 633 ? 3.411 2.225 -4.292 1.00 76.75 633 GLN A N 1
ATOM 4874 C CA . GLN A 1 633 ? 4.783 2.262 -4.765 1.00 76.75 633 GLN A CA 1
ATOM 4875 C C . GLN A 1 633 ? 5.500 3.472 -4.187 1.00 76.75 633 GLN A C 1
ATOM 4877 O O . GLN A 1 633 ? 4.930 4.560 -4.176 1.00 76.75 633 GLN A O 1
ATOM 4882 N N . GLY A 1 634 ? 6.753 3.270 -3.772 1.00 71.75 634 GLY A N 1
ATOM 4883 C CA . GLY A 1 634 ? 7.619 4.326 -3.261 1.00 71.75 634 GLY A CA 1
ATOM 4884 C C . GLY A 1 634 ? 7.477 5.616 -4.055 1.00 71.75 634 GLY A C 1
ATOM 4885 O O . GLY A 1 634 ? 7.027 6.612 -3.502 1.00 71.75 634 GLY A O 1
ATOM 4886 N N . GLU A 1 635 ? 7.744 5.536 -5.361 1.00 72.06 635 GLU A N 1
ATOM 4887 C CA . GLU A 1 635 ? 7.851 6.663 -6.297 1.00 72.06 635 GLU A CA 1
ATOM 4888 C C . GLU A 1 635 ? 6.624 7.568 -6.419 1.00 72.06 635 GLU A C 1
ATOM 4890 O O . GLU A 1 635 ? 6.743 8.645 -6.987 1.00 72.06 635 GLU A O 1
ATOM 4895 N N . VAL A 1 636 ? 5.466 7.157 -5.900 1.00 76.62 636 VAL A N 1
ATOM 4896 C CA . VAL A 1 636 ? 4.238 7.968 -5.910 1.00 76.62 636 VAL A CA 1
ATOM 4897 C C . VAL A 1 636 ? 3.711 8.289 -4.517 1.00 76.62 636 VAL A C 1
ATOM 4899 O O . VAL A 1 636 ? 2.706 8.988 -4.394 1.00 76.62 636 VAL A O 1
ATOM 4902 N N . ILE A 1 637 ? 4.352 7.792 -3.452 1.00 80.50 637 ILE A N 1
ATOM 4903 C CA . ILE A 1 637 ? 3.913 8.058 -2.077 1.00 80.50 637 ILE A CA 1
ATOM 4904 C C . ILE A 1 637 ? 3.986 9.555 -1.783 1.00 80.50 637 ILE A C 1
ATOM 4906 O O . ILE A 1 637 ? 3.052 10.095 -1.193 1.00 80.50 637 ILE A O 1
ATOM 4910 N N . SER A 1 638 ? 5.050 10.239 -2.210 1.00 79.38 638 SER A N 1
ATOM 4911 C CA . SER A 1 638 ? 5.191 11.680 -2.002 1.00 79.38 638 SER A CA 1
ATOM 4912 C C . SER A 1 638 ? 4.088 12.460 -2.731 1.00 79.38 638 SER A C 1
ATOM 4914 O O . SER A 1 638 ? 3.429 13.291 -2.106 1.00 79.38 638 SER A O 1
ATOM 4916 N N . ASP A 1 639 ? 3.793 12.130 -3.986 1.00 81.31 639 ASP A N 1
ATOM 4917 C CA . ASP A 1 639 ? 2.720 12.770 -4.760 1.00 81.31 639 ASP A CA 1
ATOM 4918 C C . ASP A 1 639 ? 1.317 12.519 -4.189 1.00 81.31 639 ASP A C 1
ATOM 4920 O O . ASP A 1 639 ? 0.455 13.399 -4.237 1.00 81.31 639 ASP A O 1
ATOM 4924 N N . LYS A 1 640 ? 1.074 11.330 -3.628 1.00 84.94 640 LYS A N 1
ATOM 4925 C CA . LYS A 1 640 ? -0.228 10.961 -3.053 1.00 84.94 640 LYS A CA 1
ATOM 4926 C C . LYS A 1 640 ? -0.428 11.493 -1.639 1.00 84.94 640 LYS A C 1
ATOM 4928 O O . LYS A 1 640 ? -1.537 11.892 -1.303 1.00 84.94 640 LYS A O 1
ATOM 4933 N N . TYR A 1 641 ? 0.611 11.472 -0.805 1.00 88.31 641 TYR A N 1
ATOM 4934 C CA . TYR A 1 641 ? 0.463 11.566 0.649 1.00 88.31 641 TYR A CA 1
ATOM 4935 C C . TYR A 1 641 ? 1.193 12.747 1.305 1.00 88.31 641 TYR A C 1
ATOM 4937 O O . TYR A 1 641 ? 0.975 12.983 2.490 1.00 88.31 641 TYR A O 1
ATOM 4945 N N . THR A 1 642 ? 2.012 13.526 0.582 1.00 85.06 642 THR A N 1
ATOM 4946 C CA . THR A 1 642 ? 2.736 14.671 1.187 1.00 85.06 642 THR A CA 1
ATOM 4947 C C . THR A 1 642 ? 1.806 15.812 1.596 1.00 85.06 642 THR A C 1
ATOM 4949 O O . THR A 1 642 ? 2.057 16.486 2.597 1.00 85.06 642 THR A O 1
ATOM 4952 N N . LEU A 1 643 ? 0.741 16.075 0.827 1.00 88.69 643 LEU A N 1
ATOM 4953 C CA . LEU A 1 643 ? -0.237 17.105 1.177 1.00 88.69 643 LEU A CA 1
ATOM 4954 C C . LEU A 1 643 ? -1.516 16.477 1.753 1.00 88.69 643 LEU A C 1
ATOM 4956 O O . LEU A 1 643 ? -2.102 15.644 1.068 1.00 88.69 643 LEU A O 1
ATOM 4960 N N . PRO A 1 644 ? -2.029 16.908 2.928 1.00 88.75 644 PRO A N 1
ATOM 4961 C CA . PRO A 1 644 ? -3.215 16.318 3.548 1.00 88.75 644 PRO A CA 1
ATOM 4962 C C . PRO A 1 644 ? -4.450 16.287 2.647 1.00 88.75 644 PRO A C 1
ATOM 4964 O O . PRO A 1 644 ? -5.209 15.327 2.679 1.00 88.75 644 PRO A O 1
ATOM 4967 N N . VAL A 1 645 ? -4.634 17.302 1.794 1.00 90.31 645 VAL A N 1
ATOM 4968 C CA . VAL A 1 645 ? -5.735 17.327 0.815 1.00 90.31 645 VAL A CA 1
ATOM 4969 C C . VAL A 1 645 ? -5.589 16.212 -0.212 1.00 90.31 645 VAL A C 1
ATOM 4971 O O . VAL A 1 645 ? -6.558 15.509 -0.467 1.00 90.31 645 VAL A O 1
ATOM 4974 N N . LEU A 1 646 ? -4.390 16.029 -0.773 1.00 91.50 646 LEU A N 1
ATOM 4975 C CA . LEU A 1 646 ? -4.116 14.967 -1.746 1.00 91.50 646 LEU A CA 1
ATOM 4976 C C . LEU A 1 646 ? -4.213 13.589 -1.086 1.00 91.50 646 LEU A C 1
ATOM 4978 O O . LEU A 1 646 ? -4.816 12.681 -1.652 1.00 91.50 646 LEU A O 1
ATOM 4982 N N . ALA A 1 647 ? -3.710 13.466 0.143 1.00 92.75 647 ALA A N 1
ATOM 4983 C CA . ALA A 1 647 ? -3.777 12.246 0.934 1.00 92.75 647 ALA A CA 1
ATOM 4984 C C . ALA A 1 647 ? -5.229 11.836 1.202 1.00 92.75 647 ALA A C 1
ATOM 4986 O O . ALA A 1 647 ? -5.615 10.688 0.976 1.00 92.75 647 ALA A O 1
ATOM 4987 N N . LYS A 1 648 ? -6.050 12.798 1.639 1.00 94.12 648 LYS A N 1
ATOM 4988 C CA . LYS A 1 648 ? -7.483 12.613 1.856 1.00 94.12 648 LYS A CA 1
ATOM 4989 C C . LYS A 1 648 ? -8.187 12.241 0.554 1.00 94.12 648 LYS A C 1
ATOM 4991 O O . LYS A 1 648 ? -8.929 11.265 0.546 1.00 94.12 648 LYS A O 1
ATOM 4996 N N . GLU A 1 649 ? -7.933 12.981 -0.523 1.00 91.88 649 GLU A N 1
ATOM 4997 C CA . GLU A 1 649 ? -8.525 12.729 -1.838 1.00 91.88 649 GLU A CA 1
ATOM 4998 C C . GLU A 1 649 ? -8.204 11.311 -2.323 1.00 91.88 649 GLU A C 1
ATOM 5000 O O . GLU A 1 649 ? -9.105 10.581 -2.716 1.00 91.88 649 GLU A O 1
ATOM 5005 N N . ASN A 1 650 ? -6.940 10.883 -2.236 1.00 92.00 650 ASN A N 1
ATOM 5006 C CA . ASN A 1 650 ? -6.506 9.557 -2.672 1.00 92.00 650 ASN A CA 1
ATOM 5007 C C . ASN A 1 650 ? -7.177 8.428 -1.870 1.00 92.00 650 ASN A C 1
ATOM 5009 O O . ASN A 1 650 ? -7.640 7.442 -2.454 1.00 92.00 650 ASN A O 1
ATOM 5013 N N . LEU A 1 651 ? -7.261 8.570 -0.541 1.00 95.00 651 LEU A N 1
ATOM 5014 C CA . LEU A 1 651 ? -7.943 7.595 0.314 1.00 95.00 651 LEU A CA 1
ATOM 5015 C C . LEU A 1 651 ? -9.449 7.552 0.033 1.00 95.00 651 LEU A C 1
ATOM 5017 O O . LEU A 1 651 ? -10.002 6.472 -0.159 1.00 95.00 651 LEU A O 1
ATOM 5021 N N . GLU A 1 652 ? -10.105 8.710 -0.024 1.00 95.31 652 GLU A N 1
ATOM 5022 C CA . GLU A 1 652 ? -11.544 8.821 -0.277 1.00 95.31 652 GLU A CA 1
ATOM 5023 C C . GLU A 1 652 ? -11.922 8.247 -1.643 1.00 95.31 652 GLU A C 1
ATOM 5025 O O . GLU A 1 652 ? -12.854 7.452 -1.744 1.00 95.31 652 GLU A O 1
ATOM 5030 N N . LEU A 1 653 ? -11.156 8.596 -2.678 1.00 93.12 653 LEU A N 1
ATOM 5031 C CA . LEU A 1 653 ? -11.312 8.096 -4.039 1.00 93.12 653 LEU A CA 1
ATOM 5032 C C . LEU A 1 653 ? -11.216 6.569 -4.086 1.00 93.12 653 LEU A C 1
ATOM 5034 O O . LEU A 1 653 ? -12.045 5.917 -4.720 1.00 93.12 653 LEU A O 1
ATOM 5038 N N . THR A 1 654 ? -10.236 5.989 -3.389 1.00 93.88 654 THR A N 1
ATOM 5039 C CA . THR A 1 654 ? -10.053 4.533 -3.327 1.00 93.88 654 THR A CA 1
ATOM 5040 C C . THR A 1 654 ? -11.229 3.863 -2.617 1.00 93.88 654 THR A C 1
ATOM 5042 O O . THR A 1 654 ? -11.792 2.897 -3.130 1.00 93.88 654 THR A O 1
ATOM 5045 N N . VAL A 1 655 ? -11.640 4.384 -1.458 1.00 95.94 655 VAL A N 1
ATOM 5046 C CA . VAL A 1 655 ? -12.770 3.842 -0.687 1.00 95.94 655 VAL A CA 1
ATOM 5047 C C . VAL A 1 655 ? -14.073 3.930 -1.485 1.00 95.94 655 VAL A C 1
ATOM 5049 O O . VAL A 1 655 ? -14.823 2.956 -1.532 1.00 95.94 655 VAL A O 1
ATOM 5052 N N . ALA A 1 656 ? -14.328 5.057 -2.153 1.00 95.56 656 ALA A N 1
ATOM 5053 C CA . ALA A 1 656 ? -15.508 5.251 -2.987 1.00 95.56 656 ALA A CA 1
ATOM 5054 C C . ALA A 1 656 ? -15.543 4.277 -4.172 1.00 95.56 656 ALA A C 1
ATOM 5056 O O . ALA A 1 656 ? -16.574 3.646 -4.401 1.00 95.56 656 ALA A O 1
ATOM 5057 N N . ALA A 1 657 ? -14.417 4.089 -4.869 1.00 94.00 657 ALA A N 1
ATOM 5058 C CA . ALA A 1 657 ? -14.320 3.139 -5.976 1.00 94.00 657 ALA A CA 1
ATOM 5059 C C . ALA A 1 657 ? -14.612 1.703 -5.518 1.00 94.00 657 ALA A C 1
ATOM 5061 O O . ALA A 1 657 ? -15.342 0.974 -6.189 1.00 94.00 657 ALA A O 1
ATOM 5062 N N . VAL A 1 658 ? -14.080 1.304 -4.355 1.00 95.75 658 VAL A N 1
ATOM 5063 C CA . VAL A 1 658 ? -14.305 -0.036 -3.797 1.00 95.75 658 VAL A CA 1
ATOM 5064 C C . VAL A 1 658 ? -15.756 -0.225 -3.377 1.00 95.75 658 VAL A C 1
ATOM 5066 O O . VAL A 1 658 ? -16.352 -1.250 -3.708 1.00 95.75 658 VAL A O 1
ATOM 5069 N N . LEU A 1 659 ? -16.343 0.757 -2.690 1.00 95.62 659 LEU A N 1
ATOM 5070 C CA . LEU A 1 659 ? -17.752 0.726 -2.305 1.00 95.62 659 LEU A CA 1
ATOM 5071 C C . LEU A 1 659 ? -18.654 0.617 -3.544 1.00 95.62 659 LEU A C 1
ATOM 5073 O O . LEU A 1 659 ? -19.538 -0.239 -3.591 1.00 95.62 659 LEU A O 1
ATOM 5077 N N . GLN A 1 660 ? -18.384 1.430 -4.568 1.00 94.81 660 GLN A N 1
ATOM 5078 C CA . GLN A 1 660 ? -19.106 1.416 -5.835 1.00 94.81 660 GLN A CA 1
ATOM 5079 C C . GLN A 1 660 ? -18.982 0.066 -6.546 1.00 94.81 660 GLN A C 1
ATOM 5081 O O . GLN A 1 660 ? -19.997 -0.499 -6.940 1.00 94.81 660 GLN A O 1
ATOM 5086 N N . ALA A 1 661 ? -17.773 -0.471 -6.719 1.00 93.44 661 ALA A N 1
ATOM 5087 C CA . ALA A 1 661 ? -17.599 -1.754 -7.395 1.00 93.44 661 ALA A CA 1
ATOM 5088 C C . ALA A 1 661 ? -18.241 -2.911 -6.610 1.00 93.44 661 ALA A C 1
ATOM 5090 O O . ALA A 1 661 ? -18.900 -3.752 -7.216 1.00 93.44 661 ALA A O 1
ATOM 5091 N N . THR A 1 662 ? -18.155 -2.895 -5.277 1.00 94.62 662 THR A N 1
ATOM 5092 C CA . THR A 1 662 ? -18.761 -3.926 -4.413 1.00 94.62 662 THR A CA 1
ATOM 5093 C C . THR A 1 662 ? -20.287 -3.964 -4.524 1.00 94.62 662 THR A C 1
ATOM 5095 O O . THR A 1 662 ? -20.878 -5.037 -4.455 1.00 94.62 662 THR A O 1
ATOM 5098 N N . LEU A 1 663 ? -20.938 -2.806 -4.675 1.00 94.75 663 LEU A N 1
ATOM 5099 C CA . LEU A 1 663 ? -22.402 -2.712 -4.700 1.00 94.75 663 LEU A CA 1
ATOM 5100 C C . LEU A 1 663 ? -22.990 -2.708 -6.111 1.00 94.75 663 LEU A C 1
ATOM 5102 O O . LEU A 1 663 ? -24.079 -3.227 -6.323 1.00 94.75 663 LEU A O 1
ATOM 5106 N N . LEU A 1 664 ? -22.294 -2.111 -7.078 1.00 93.50 664 LEU A N 1
ATOM 5107 C CA . LEU A 1 664 ? -22.848 -1.818 -8.403 1.00 93.50 664 LEU A CA 1
ATOM 5108 C C . LEU A 1 664 ? -22.189 -2.609 -9.534 1.00 93.50 664 LEU A C 1
ATOM 5110 O O . LEU A 1 664 ? -22.690 -2.582 -10.656 1.00 93.50 664 LEU A O 1
ATOM 5114 N N . HIS A 1 665 ? -21.075 -3.300 -9.273 1.00 91.56 665 HIS A N 1
ATOM 5115 C CA . HIS A 1 665 ? -20.337 -4.063 -10.283 1.00 91.56 665 HIS A CA 1
ATOM 5116 C C . HIS A 1 665 ? -20.320 -5.569 -9.989 1.00 91.56 665 HIS A C 1
ATOM 5118 O O . HIS A 1 665 ? -19.325 -6.250 -10.219 1.00 91.56 665 HIS A O 1
ATOM 5124 N N . THR A 1 666 ? -21.436 -6.098 -9.488 1.00 89.19 666 THR A N 1
ATOM 5125 C CA . THR A 1 666 ? -21.610 -7.524 -9.160 1.00 89.19 666 THR A CA 1
ATOM 5126 C C . THR A 1 666 ? -21.972 -8.383 -10.374 1.00 89.19 666 THR A C 1
ATOM 5128 O O . THR A 1 666 ? -21.740 -9.588 -10.369 1.00 89.19 666 THR A O 1
ATOM 5131 N N . THR A 1 667 ? -22.504 -7.770 -11.433 1.00 89.56 667 THR A N 1
ATOM 5132 C CA . THR A 1 667 ? -22.918 -8.420 -12.685 1.00 89.56 667 THR A CA 1
ATOM 5133 C C . THR A 1 667 ? -22.247 -7.753 -13.890 1.00 89.56 667 THR A C 1
ATOM 5135 O O . THR A 1 667 ? -21.820 -6.594 -13.793 1.00 89.56 667 THR A O 1
ATOM 5138 N N . PRO A 1 668 ? -22.103 -8.461 -15.029 1.00 89.38 668 PRO A N 1
ATOM 5139 C CA . PRO A 1 668 ? -21.537 -7.864 -16.229 1.00 89.38 668 PRO A CA 1
ATOM 5140 C C . PRO A 1 668 ? -22.424 -6.714 -16.705 1.00 89.38 668 PRO A C 1
ATOM 5142 O O . PRO A 1 668 ? -23.641 -6.849 -16.809 1.00 89.38 668 PRO A O 1
ATOM 5145 N N . ARG A 1 669 ? -21.803 -5.576 -17.028 1.00 87.50 669 ARG A N 1
ATOM 5146 C CA . ARG A 1 669 ? -22.531 -4.414 -17.562 1.00 87.50 669 ARG A CA 1
ATOM 5147 C C . ARG A 1 669 ? -23.071 -4.678 -18.966 1.00 87.50 669 ARG A C 1
ATOM 5149 O O . ARG A 1 669 ? -24.082 -4.093 -19.338 1.00 87.50 669 ARG A O 1
ATOM 5156 N N . GLN A 1 670 ? -22.382 -5.548 -19.708 1.00 90.75 670 GLN A N 1
ATOM 5157 C CA . GLN A 1 670 ? -22.586 -5.788 -21.133 1.00 90.75 670 GLN A CA 1
ATOM 5158 C C . GLN A 1 670 ? -23.061 -7.226 -21.385 1.00 90.75 670 GLN A C 1
ATOM 5160 O O . GLN A 1 670 ? -22.780 -8.103 -20.563 1.00 90.75 670 GLN A O 1
ATOM 5165 N N . PRO A 1 671 ? -23.756 -7.493 -22.507 1.00 92.38 671 PRO A N 1
ATOM 5166 C CA . PRO A 1 671 ? -24.185 -8.843 -22.866 1.00 92.38 671 PRO A CA 1
ATOM 5167 C C . PRO A 1 671 ? -23.008 -9.820 -22.984 1.00 92.38 671 PRO A C 1
ATOM 5169 O O . PRO A 1 671 ? -21.928 -9.443 -23.436 1.00 92.38 671 PRO A O 1
ATOM 5172 N N . ALA A 1 672 ? -23.233 -11.094 -22.650 1.00 91.75 672 ALA A N 1
ATOM 5173 C CA . ALA A 1 672 ? -22.201 -12.131 -22.745 1.00 91.75 672 ALA A CA 1
ATOM 5174 C C . ALA A 1 672 ? -21.615 -12.256 -24.164 1.00 91.75 672 ALA A C 1
ATOM 5176 O O . ALA A 1 672 ? -20.405 -12.374 -24.310 1.00 91.75 672 ALA A O 1
ATOM 5177 N N . SER A 1 673 ? -22.446 -12.117 -25.202 1.00 93.81 673 SER A N 1
ATOM 5178 C CA . SER A 1 673 ? -22.006 -12.139 -26.604 1.00 93.81 673 SER A CA 1
ATOM 5179 C C . SER A 1 673 ? -21.043 -11.003 -26.962 1.00 93.81 673 SER A C 1
ATOM 5181 O O . SER A 1 673 ? -20.145 -11.191 -27.780 1.00 93.81 673 SER A O 1
ATOM 5183 N N . ASP A 1 674 ? -21.223 -9.820 -26.362 1.00 94.12 674 ASP A N 1
ATOM 5184 C CA . ASP A 1 674 ? -20.312 -8.690 -26.568 1.00 94.12 674 ASP A CA 1
ATOM 5185 C C . ASP A 1 674 ? -18.968 -8.987 -25.899 1.00 94.12 674 ASP A C 1
ATOM 5187 O O . ASP A 1 674 ? -17.926 -8.800 -26.521 1.00 94.12 674 ASP A O 1
ATOM 5191 N N . LEU A 1 675 ? -18.995 -9.515 -24.669 1.00 92.94 675 LEU A N 1
ATOM 5192 C CA . LEU A 1 675 ? -17.788 -9.908 -23.940 1.00 92.94 675 LEU A CA 1
ATOM 5193 C C . LEU A 1 675 ? -17.015 -11.012 -24.668 1.00 92.94 675 LEU A C 1
ATOM 5195 O O . LEU A 1 675 ? -15.815 -10.874 -24.833 1.00 92.94 675 LEU A O 1
ATOM 5199 N N . GLU A 1 676 ? -17.680 -12.055 -25.169 1.00 94.94 676 GLU A N 1
ATOM 5200 C CA . GLU A 1 676 ? -17.033 -13.120 -25.953 1.00 94.94 676 GLU A CA 1
ATOM 5201 C C . GLU A 1 676 ? -16.353 -12.569 -27.212 1.00 94.94 676 GLU A C 1
ATOM 5203 O O . GLU A 1 676 ? -15.211 -12.914 -27.520 1.00 94.94 676 GLU A O 1
ATOM 5208 N N . ARG A 1 677 ? -17.031 -11.661 -27.926 1.00 96.94 677 ARG A N 1
ATOM 5209 C CA . ARG A 1 677 ? -16.472 -10.999 -29.108 1.00 96.94 677 ARG A CA 1
ATOM 5210 C C . ARG A 1 677 ? -15.259 -10.133 -28.759 1.00 96.94 677 ARG A C 1
ATOM 5212 O O . ARG A 1 677 ? -14.290 -10.111 -29.516 1.00 96.94 677 ARG A O 1
ATOM 5219 N N . TRP A 1 678 ? -15.321 -9.392 -27.656 1.00 97.31 678 TRP A N 1
ATOM 5220 C CA . TRP A 1 678 ? -14.227 -8.534 -27.204 1.00 97.31 678 TRP A CA 1
ATOM 5221 C C . TRP A 1 678 ? -13.047 -9.332 -26.644 1.00 97.31 678 TRP A C 1
ATOM 5223 O O . TRP A 1 678 ? -11.906 -8.965 -26.914 1.00 97.31 678 TRP A O 1
ATOM 5233 N N . ASP A 1 679 ? -13.308 -10.429 -25.931 1.00 96.44 679 ASP A N 1
ATOM 5234 C CA . ASP A 1 679 ? -12.301 -11.374 -25.443 1.00 96.44 679 ASP A CA 1
ATOM 5235 C C . ASP A 1 679 ? -11.518 -11.944 -26.641 1.00 96.44 679 ASP A C 1
ATOM 5237 O O . ASP A 1 679 ? -10.295 -11.834 -26.682 1.00 96.44 679 ASP A O 1
ATOM 5241 N N . ALA A 1 680 ? -12.218 -12.420 -27.681 1.00 97.12 680 ALA A N 1
ATOM 5242 C CA . ALA A 1 680 ? -11.588 -12.926 -28.903 1.00 97.12 680 ALA A CA 1
ATOM 5243 C C . ALA A 1 680 ? -10.752 -11.857 -29.633 1.00 97.12 680 ALA A C 1
ATOM 5245 O O . ALA A 1 680 ? -9.672 -12.147 -30.150 1.00 97.12 680 ALA A O 1
ATOM 5246 N N . ALA A 1 681 ? -11.220 -10.604 -29.666 1.00 98.00 681 ALA A N 1
ATOM 5247 C CA . ALA A 1 681 ? -10.442 -9.506 -30.232 1.00 98.00 681 ALA A CA 1
ATOM 5248 C C . ALA A 1 681 ? -9.192 -9.195 -29.395 1.00 98.00 681 ALA A C 1
ATOM 5250 O O . ALA A 1 681 ? -8.119 -8.973 -29.957 1.00 98.00 681 ALA A O 1
ATOM 5251 N N . MET A 1 682 ? -9.303 -9.214 -28.065 1.00 97.81 682 MET A N 1
ATOM 5252 C CA . MET A 1 682 ? -8.163 -9.025 -27.169 1.00 97.81 682 MET A CA 1
ATOM 5253 C C . MET A 1 682 ? -7.152 -10.163 -27.240 1.00 97.81 682 MET A C 1
ATOM 5255 O O . MET A 1 682 ? -5.964 -9.876 -27.127 1.00 97.81 682 MET A O 1
ATOM 5259 N N . ASP A 1 683 ? -7.571 -11.405 -27.481 1.00 97.81 683 ASP A N 1
ATOM 5260 C CA . ASP A 1 683 ? -6.647 -12.518 -27.721 1.00 97.81 683 ASP A CA 1
ATOM 5261 C C . ASP A 1 683 ? -5.791 -12.255 -28.971 1.00 97.81 683 ASP A C 1
ATOM 5263 O O . ASP A 1 683 ? -4.567 -12.337 -28.901 1.00 97.81 683 ASP A O 1
ATOM 5267 N N . VAL A 1 684 ? -6.391 -11.793 -30.079 1.00 98.31 684 VAL A N 1
ATOM 5268 C CA . VAL A 1 684 ? -5.639 -11.409 -31.293 1.00 98.31 684 VAL A CA 1
ATOM 5269 C C . VAL A 1 684 ? -4.643 -10.278 -31.009 1.00 98.31 684 VAL A C 1
ATOM 5271 O O . VAL A 1 684 ? -3.477 -10.356 -31.411 1.00 98.31 684 VAL A O 1
ATOM 5274 N N . VAL A 1 685 ? -5.086 -9.230 -30.305 1.00 98.50 685 VAL A N 1
ATOM 5275 C CA . VAL A 1 685 ? -4.234 -8.088 -29.933 1.00 98.50 685 VAL A CA 1
ATOM 5276 C C . VAL A 1 685 ? -3.088 -8.541 -29.022 1.00 98.50 685 VAL A C 1
ATOM 5278 O O . VAL A 1 685 ? -1.935 -8.167 -29.247 1.00 98.50 685 VAL A O 1
ATOM 5281 N N . SER A 1 686 ? -3.393 -9.348 -28.007 1.00 97.75 686 SER A N 1
ATOM 5282 C CA . SER A 1 686 ? -2.440 -9.863 -27.026 1.00 97.75 686 SER A CA 1
ATOM 5283 C C . SER A 1 686 ? -1.403 -10.770 -27.674 1.00 97.75 686 SER A C 1
ATOM 5285 O O . SER A 1 686 ? -0.215 -10.579 -27.440 1.00 97.75 686 SER A O 1
ATOM 5287 N N . ASP A 1 687 ? -1.811 -11.707 -28.525 1.00 97.62 687 ASP A N 1
ATOM 5288 C CA . ASP A 1 687 ? -0.910 -12.670 -29.160 1.00 97.62 687 ASP A CA 1
ATOM 5289 C C . ASP A 1 687 ? 0.098 -11.992 -30.092 1.00 97.62 687 ASP A C 1
ATOM 5291 O O . ASP A 1 687 ? 1.287 -12.323 -30.103 1.00 97.62 687 ASP A O 1
ATOM 5295 N N . ALA A 1 688 ? -0.364 -11.024 -30.887 1.00 98.25 688 ALA A N 1
ATOM 5296 C CA . ALA A 1 688 ? 0.509 -10.254 -31.764 1.00 98.25 688 ALA A CA 1
ATOM 5297 C C . ALA A 1 688 ? 1.444 -9.324 -30.972 1.00 98.25 688 ALA A C 1
ATOM 5299 O O . ALA A 1 688 ? 2.632 -9.244 -31.294 1.00 98.25 688 ALA A O 1
ATOM 5300 N N . ALA A 1 689 ? 0.945 -8.674 -29.915 1.00 97.69 689 ALA A N 1
ATOM 5301 C CA . ALA A 1 689 ? 1.768 -7.856 -29.025 1.00 97.69 689 ALA A CA 1
ATOM 5302 C C . ALA A 1 689 ? 2.830 -8.691 -28.291 1.00 97.69 689 ALA A C 1
ATOM 5304 O O . ALA A 1 689 ? 3.986 -8.273 -28.225 1.00 97.69 689 ALA A O 1
ATOM 5305 N N . PHE A 1 690 ? 2.464 -9.882 -27.805 1.00 96.50 690 PHE A N 1
ATOM 5306 C CA . PHE A 1 690 ? 3.368 -10.816 -27.140 1.00 96.50 690 PHE A CA 1
ATOM 5307 C C . PHE A 1 690 ? 4.505 -11.233 -28.067 1.00 96.50 690 PHE A C 1
ATOM 5309 O O . PHE A 1 690 ? 5.668 -11.095 -27.703 1.00 96.50 690 PHE A O 1
ATOM 5316 N N . ARG A 1 691 ? 4.191 -11.683 -29.292 1.00 97.19 691 ARG A N 1
ATOM 5317 C CA . ARG A 1 691 ? 5.213 -12.070 -30.280 1.00 97.19 691 ARG A CA 1
ATOM 5318 C C . ARG A 1 691 ? 6.174 -10.926 -30.588 1.00 97.19 691 ARG A C 1
ATOM 5320 O O . ARG A 1 691 ? 7.378 -11.153 -30.632 1.00 97.19 691 ARG A O 1
ATOM 5327 N N . ALA A 1 692 ? 5.658 -9.709 -30.763 1.00 96.94 692 ALA A N 1
ATOM 5328 C CA . ALA A 1 692 ? 6.494 -8.534 -31.000 1.00 96.94 692 ALA A CA 1
ATOM 5329 C C . ALA A 1 692 ? 7.410 -8.241 -29.804 1.00 96.94 692 ALA A C 1
ATOM 5331 O O . ALA A 1 692 ? 8.611 -8.050 -29.977 1.00 96.94 692 ALA A O 1
ATOM 5332 N N . TYR A 1 693 ? 6.858 -8.248 -28.588 1.00 95.38 693 TYR A N 1
ATOM 5333 C CA . TYR A 1 693 ? 7.623 -8.004 -27.369 1.00 95.38 693 TYR A CA 1
ATOM 5334 C C . TYR A 1 693 ? 8.693 -9.075 -27.136 1.00 95.38 693 TYR A C 1
ATOM 5336 O O . TYR A 1 693 ? 9.836 -8.728 -26.855 1.00 95.38 693 TYR A O 1
ATOM 5344 N N . ARG A 1 694 ? 8.352 -10.361 -27.302 1.00 93.69 694 ARG A N 1
ATOM 5345 C CA . ARG A 1 694 ? 9.302 -11.481 -27.215 1.00 93.69 694 ARG A CA 1
ATOM 5346 C C . ARG A 1 694 ? 10.411 -11.365 -28.247 1.00 93.69 694 ARG A C 1
ATOM 5348 O O . ARG A 1 694 ? 11.561 -11.524 -27.866 1.00 93.69 694 ARG A O 1
ATOM 5355 N N . GLY A 1 695 ? 10.086 -10.981 -29.481 1.00 94.69 695 GLY A N 1
ATOM 5356 C CA . GLY A 1 695 ? 11.087 -10.697 -30.510 1.00 94.69 695 GLY A CA 1
ATOM 5357 C C . GLY A 1 695 ? 12.133 -9.675 -30.057 1.00 94.69 695 GLY A C 1
ATOM 5358 O O . GLY A 1 695 ? 13.313 -9.891 -30.290 1.00 94.69 695 GLY A O 1
ATOM 5359 N N . LEU A 1 696 ? 11.722 -8.621 -29.340 1.00 93.81 696 LEU A N 1
ATOM 5360 C CA . LEU A 1 696 ? 12.654 -7.658 -28.747 1.00 93.81 696 LEU A CA 1
ATOM 5361 C C . LEU A 1 696 ? 13.429 -8.257 -27.564 1.00 93.81 696 LEU A C 1
ATOM 5363 O O . LEU A 1 696 ? 14.648 -8.146 -27.516 1.00 93.81 696 LEU A O 1
ATOM 5367 N N . VAL A 1 697 ? 12.743 -8.849 -26.576 1.00 91.25 697 VAL A N 1
ATOM 5368 C CA . VAL A 1 697 ? 13.400 -9.274 -25.322 1.00 91.25 697 VAL A CA 1
ATOM 5369 C C . VAL A 1 697 ? 14.270 -10.523 -25.446 1.00 91.25 697 VAL A C 1
ATOM 5371 O O . VAL A 1 697 ? 15.121 -10.751 -24.586 1.00 91.25 697 VAL A O 1
ATOM 5374 N N . GLU A 1 698 ? 14.055 -11.327 -26.484 1.00 91.81 698 GLU A N 1
ATOM 5375 C CA . GLU A 1 698 ? 14.865 -12.501 -26.820 1.00 91.81 698 GLU A CA 1
ATOM 5376 C C . GLU A 1 698 ? 16.002 -12.178 -27.796 1.00 91.81 698 GLU A C 1
ATOM 5378 O O . GLU A 1 698 ? 16.841 -13.047 -28.039 1.00 91.81 698 GLU A O 1
ATOM 5383 N N . ASP A 1 699 ? 16.055 -10.954 -28.330 1.00 93.50 699 ASP A N 1
ATOM 5384 C CA . ASP A 1 699 ? 17.124 -10.532 -29.226 1.00 93.50 699 ASP A CA 1
ATOM 5385 C C . ASP A 1 699 ? 18.493 -10.630 -28.512 1.00 93.50 699 ASP A C 1
ATOM 5387 O O . ASP A 1 699 ? 18.653 -10.100 -27.401 1.00 93.50 699 ASP A O 1
ATOM 5391 N N . PRO A 1 700 ? 19.487 -11.325 -29.103 1.00 92.75 700 PRO A N 1
ATOM 5392 C CA . PRO A 1 700 ? 20.789 -11.539 -28.474 1.00 92.75 700 PRO A CA 1
ATOM 5393 C C . PRO A 1 700 ? 21.571 -10.242 -28.222 1.00 92.75 700 PRO A C 1
ATOM 5395 O O . PRO A 1 700 ? 22.389 -10.210 -27.297 1.00 92.75 700 PRO A O 1
ATOM 5398 N N . ASP A 1 701 ? 21.301 -9.183 -28.986 1.00 94.19 701 ASP A N 1
ATOM 5399 C CA . ASP A 1 701 ? 21.990 -7.895 -28.914 1.00 94.19 701 ASP A CA 1
ATOM 5400 C C . ASP A 1 701 ? 21.292 -6.915 -27.952 1.00 94.19 701 ASP A C 1
ATOM 5402 O O . ASP A 1 701 ? 21.906 -5.945 -27.485 1.00 94.19 701 ASP A O 1
ATOM 5406 N N . LEU A 1 702 ? 20.046 -7.199 -27.539 1.00 93.94 702 LEU A N 1
ATOM 5407 C CA . LEU A 1 702 ? 19.304 -6.358 -26.596 1.00 93.94 702 LEU A CA 1
ATOM 5408 C C . LEU A 1 702 ? 20.048 -6.121 -25.270 1.00 93.94 702 LEU A C 1
ATOM 5410 O O . LEU A 1 702 ? 20.041 -4.979 -24.806 1.00 93.94 702 LEU A O 1
ATOM 5414 N N . PRO A 1 703 ? 20.675 -7.114 -24.603 1.00 92.50 703 PRO A N 1
ATOM 5415 C CA . PRO A 1 703 ? 21.420 -6.852 -23.376 1.00 92.50 703 PRO A CA 1
ATOM 5416 C C . PRO A 1 703 ? 22.503 -5.786 -23.564 1.00 92.50 703 PRO A C 1
ATOM 5418 O O . PRO A 1 703 ? 22.587 -4.863 -22.754 1.00 92.50 703 PRO A O 1
ATOM 5421 N N . ALA A 1 704 ? 23.290 -5.874 -24.639 1.00 92.38 704 ALA A N 1
ATOM 5422 C CA . ALA A 1 704 ? 24.338 -4.903 -24.937 1.00 92.38 704 ALA A CA 1
ATOM 5423 C C . ALA A 1 704 ? 23.741 -3.520 -25.240 1.00 92.38 704 ALA A C 1
ATOM 5425 O O . ALA A 1 704 ? 24.183 -2.517 -24.675 1.00 92.38 704 ALA A O 1
ATOM 5426 N N . TYR A 1 705 ? 22.670 -3.475 -26.039 1.00 94.38 705 TYR A N 1
ATOM 5427 C CA . TYR A 1 705 ? 21.926 -2.249 -26.320 1.00 94.38 705 TYR A CA 1
ATOM 5428 C C . TYR A 1 705 ? 21.362 -1.601 -25.047 1.00 94.38 705 TYR A C 1
ATOM 5430 O O . TYR A 1 705 ? 21.491 -0.394 -24.847 1.00 94.38 705 TYR A O 1
ATOM 5438 N N . PHE A 1 706 ? 20.743 -2.379 -24.158 1.00 92.81 706 PHE A N 1
ATOM 5439 C CA . PHE A 1 706 ? 20.131 -1.881 -22.927 1.00 92.81 706 PHE A CA 1
ATOM 5440 C C . PHE A 1 706 ? 21.171 -1.271 -21.987 1.00 92.81 706 PHE A C 1
ATOM 5442 O O . PHE A 1 706 ? 20.945 -0.192 -21.436 1.00 92.81 706 PHE A O 1
ATOM 5449 N N . TRP A 1 707 ? 22.313 -1.937 -21.802 1.00 90.50 707 TRP A N 1
ATOM 5450 C CA . TRP A 1 707 ? 23.382 -1.415 -20.950 1.00 90.50 707 TRP A CA 1
ATOM 5451 C C . TRP A 1 707 ? 24.020 -0.148 -21.530 1.00 90.50 707 TRP A C 1
ATOM 5453 O O . TRP A 1 707 ? 24.316 0.768 -20.772 1.00 90.50 707 TRP A O 1
ATOM 5463 N N . ALA A 1 708 ? 24.162 -0.053 -22.855 1.00 92.38 708 ALA A N 1
ATOM 5464 C CA . ALA A 1 708 ? 24.698 1.139 -23.512 1.00 92.38 708 ALA A CA 1
ATOM 5465 C C . ALA A 1 708 ? 23.704 2.317 -23.527 1.00 92.38 708 ALA A C 1
ATOM 5467 O O . ALA A 1 708 ? 24.086 3.468 -23.325 1.00 92.38 708 ALA A O 1
ATOM 5468 N N . SER A 1 709 ? 22.416 2.044 -23.747 1.00 92.81 709 SER A N 1
ATOM 5469 C CA . SER A 1 709 ? 21.382 3.074 -23.916 1.00 92.81 709 SER A CA 1
ATOM 5470 C C . SER A 1 709 ? 20.736 3.541 -22.610 1.00 92.81 709 SER A C 1
ATOM 5472 O O . SER A 1 709 ? 19.948 4.489 -22.631 1.00 92.81 709 SER A O 1
ATOM 5474 N N . THR A 1 710 ? 21.037 2.906 -21.470 1.00 91.50 710 THR A N 1
ATOM 5475 C CA . THR A 1 710 ? 20.422 3.230 -20.174 1.00 91.50 710 THR A CA 1
ATOM 5476 C C . THR A 1 710 ? 21.457 3.384 -19.055 1.00 91.50 710 THR A C 1
ATOM 5478 O O . THR A 1 710 ? 22.442 2.655 -19.010 1.00 91.50 710 THR A O 1
ATOM 5481 N N . PRO A 1 711 ? 21.221 4.258 -18.057 1.00 87.69 711 PRO A N 1
ATOM 5482 C CA . PRO A 1 711 ? 22.134 4.433 -16.923 1.00 87.69 711 PRO A CA 1
ATOM 5483 C C . PRO A 1 711 ? 21.960 3.350 -15.839 1.00 87.69 711 PRO A C 1
ATOM 5485 O O . PRO A 1 711 ? 22.227 3.588 -14.660 1.00 87.69 711 PRO A O 1
ATOM 5488 N N . THR A 1 712 ? 21.465 2.160 -16.190 1.00 83.94 712 THR A N 1
ATOM 5489 C CA . THR A 1 712 ? 21.064 1.140 -15.206 1.00 83.94 712 THR A CA 1
ATOM 5490 C C . THR A 1 712 ? 22.250 0.615 -14.389 1.00 83.94 712 THR A C 1
ATOM 5492 O O . THR A 1 712 ? 22.089 0.316 -13.205 1.00 83.94 712 THR A O 1
ATOM 5495 N N . GLU A 1 713 ? 23.453 0.543 -14.968 1.00 80.38 713 GLU A N 1
ATOM 5496 C CA . GLU A 1 713 ? 24.664 0.160 -14.222 1.00 80.38 713 GLU A CA 1
ATOM 5497 C C . GLU A 1 713 ? 25.036 1.191 -13.155 1.00 80.38 713 GLU A C 1
ATOM 5499 O O . GLU A 1 713 ? 25.436 0.827 -12.047 1.00 80.38 713 GLU A O 1
ATOM 5504 N N . LEU A 1 714 ? 24.823 2.476 -13.451 1.00 79.19 714 LEU A N 1
ATOM 5505 C CA . LEU A 1 714 ? 25.070 3.560 -12.506 1.00 79.19 714 LEU A CA 1
ATOM 5506 C C . LEU A 1 714 ? 24.105 3.476 -11.322 1.00 79.19 714 LEU A C 1
ATOM 5508 O O . LEU A 1 714 ? 24.526 3.693 -10.191 1.00 79.19 714 LEU A O 1
ATOM 5512 N N . LEU A 1 715 ? 22.848 3.074 -11.549 1.00 72.44 715 LEU A N 1
ATOM 5513 C CA . LEU A 1 715 ? 21.852 2.917 -10.483 1.00 72.44 715 LEU A CA 1
ATOM 5514 C C . LEU A 1 715 ? 22.296 1.914 -9.409 1.00 72.44 715 LEU A C 1
ATOM 5516 O O . LEU A 1 715 ? 22.111 2.168 -8.221 1.00 72.44 715 LEU A O 1
ATOM 5520 N N . GLY A 1 716 ? 22.902 0.792 -9.811 1.00 68.38 716 GLY A N 1
ATOM 5521 C CA . GLY A 1 716 ? 23.417 -0.215 -8.876 1.00 68.38 716 GLY A CA 1
ATOM 5522 C C . GLY A 1 716 ? 24.546 0.300 -7.974 1.00 68.38 716 GLY A C 1
ATOM 5523 O O . GLY A 1 716 ? 24.738 -0.229 -6.876 1.00 68.38 716 GLY A O 1
ATOM 5524 N N . SER A 1 717 ? 25.246 1.346 -8.419 1.00 71.88 717 SER A N 1
ATOM 5525 C CA . SER A 1 717 ? 26.323 2.021 -7.689 1.00 71.88 717 SER A CA 1
ATOM 5526 C C . SER A 1 717 ? 25.825 3.141 -6.766 1.00 71.88 717 SER A C 1
ATOM 5528 O O . SER A 1 717 ? 26.603 3.649 -5.962 1.00 71.88 717 SER A O 1
ATOM 5530 N N . LEU A 1 718 ? 24.546 3.531 -6.850 1.00 74.88 718 LEU A N 1
ATOM 5531 C CA . LEU A 1 718 ? 23.961 4.588 -6.022 1.00 74.88 718 LEU A CA 1
ATOM 5532 C C . LEU A 1 718 ? 23.362 4.040 -4.714 1.00 74.88 718 LEU A C 1
ATOM 5534 O O . LEU A 1 718 ? 22.861 2.917 -4.630 1.00 74.88 718 LEU A O 1
ATOM 5538 N N . ASN A 1 719 ? 23.355 4.882 -3.679 1.00 72.81 719 ASN A N 1
ATOM 5539 C CA . ASN A 1 719 ? 22.860 4.564 -2.334 1.00 72.81 719 ASN A CA 1
ATOM 5540 C C . ASN A 1 719 ? 21.355 4.846 -2.164 1.00 72.81 719 ASN A C 1
ATOM 5542 O O . ASN A 1 719 ? 20.944 5.556 -1.247 1.00 72.81 719 ASN A O 1
ATOM 5546 N N . ILE A 1 720 ? 20.522 4.318 -3.064 1.00 67.62 720 ILE A N 1
ATOM 5547 C CA . ILE A 1 720 ? 19.098 4.697 -3.130 1.00 67.62 720 ILE A CA 1
ATOM 5548 C C . ILE A 1 720 ? 18.200 3.790 -2.274 1.00 67.62 720 ILE A C 1
ATOM 5550 O O . ILE A 1 720 ? 17.284 4.283 -1.622 1.00 67.62 720 ILE A O 1
ATOM 5554 N N . GLY A 1 721 ? 18.475 2.484 -2.216 1.00 72.38 721 GLY A N 1
ATOM 5555 C CA . GLY A 1 721 ? 17.665 1.527 -1.455 1.00 72.38 721 GLY A CA 1
ATOM 5556 C C . GLY A 1 721 ? 18.494 0.425 -0.801 1.00 72.38 721 GLY A C 1
ATOM 5557 O O . GLY A 1 721 ? 19.632 0.168 -1.200 1.00 72.38 721 GLY A O 1
ATOM 5558 N N . SER A 1 722 ? 17.912 -0.238 0.199 1.00 72.50 722 SER A N 1
ATOM 5559 C CA . SER A 1 722 ? 18.561 -1.321 0.948 1.00 72.50 722 SER A CA 1
ATOM 5560 C C . SER A 1 722 ? 18.799 -2.575 0.091 1.00 72.50 722 SER A C 1
ATOM 5562 O O . SER A 1 722 ? 19.775 -3.302 0.280 1.00 72.50 722 SER A O 1
ATOM 5564 N N . ARG A 1 723 ? 17.921 -2.828 -0.888 1.00 76.00 723 ARG A N 1
ATOM 5565 C CA . ARG A 1 723 ? 17.910 -4.046 -1.714 1.00 76.00 723 ARG A CA 1
ATOM 5566 C C . ARG A 1 723 ? 18.918 -3.981 -2.880 1.00 76.00 723 ARG A C 1
ATOM 5568 O O . ARG A 1 723 ? 18.935 -2.985 -3.601 1.00 76.00 723 ARG A O 1
ATOM 5575 N N . PRO A 1 724 ? 19.690 -5.054 -3.156 1.00 70.62 724 PRO A N 1
ATOM 5576 C CA . PRO A 1 724 ? 20.561 -5.126 -4.335 1.00 70.62 724 PRO A CA 1
ATOM 5577 C C . PRO A 1 724 ? 19.798 -5.077 -5.675 1.00 70.62 724 PRO A C 1
ATOM 5579 O O . PRO A 1 724 ? 18.723 -5.667 -5.811 1.00 70.62 724 PRO A O 1
ATOM 5582 N N . ALA A 1 725 ? 20.388 -4.431 -6.690 1.00 65.00 725 ALA A N 1
ATOM 5583 C CA . ALA A 1 725 ? 19.772 -4.239 -8.011 1.00 65.00 725 ALA A CA 1
ATOM 5584 C C . ALA A 1 725 ? 19.724 -5.512 -8.891 1.00 65.00 725 ALA A C 1
ATOM 5586 O O . ALA A 1 725 ? 18.821 -5.650 -9.718 1.00 65.00 725 ALA A O 1
ATOM 5587 N N . LYS A 1 726 ? 20.660 -6.454 -8.704 1.00 66.00 726 LYS A N 1
ATOM 5588 C CA . LYS A 1 726 ? 20.744 -7.737 -9.435 1.00 66.00 726 LYS A CA 1
ATOM 5589 C C . LYS A 1 726 ? 20.577 -8.925 -8.479 1.00 66.00 726 LYS A C 1
ATOM 5591 O O . LYS A 1 726 ? 20.843 -8.799 -7.282 1.00 66.00 726 LYS A O 1
ATOM 5596 N N . ARG A 1 727 ? 20.119 -10.072 -8.996 1.00 66.69 727 ARG A N 1
ATOM 5597 C CA . ARG A 1 727 ? 20.123 -11.339 -8.241 1.00 66.69 727 ARG A CA 1
ATOM 5598 C C . ARG A 1 727 ? 21.575 -11.873 -8.158 1.00 66.69 727 ARG A C 1
ATOM 5600 O O . ARG A 1 727 ? 22.302 -11.710 -9.133 1.00 66.69 727 ARG A O 1
ATOM 5607 N N . PRO A 1 728 ? 22.016 -12.481 -7.037 1.00 49.06 728 PRO A N 1
ATOM 5608 C CA . PRO A 1 728 ? 23.418 -12.886 -6.841 1.00 49.06 728 PRO A CA 1
ATOM 5609 C C . PRO A 1 728 ? 23.965 -13.881 -7.880 1.00 49.06 728 PRO A C 1
ATOM 5611 O O . PRO A 1 728 ? 25.160 -13.857 -8.152 1.00 49.06 728 PRO A O 1
ATOM 5614 N N . ASP A 1 729 ? 23.093 -14.694 -8.489 1.00 51.34 729 ASP A N 1
ATOM 5615 C CA . ASP A 1 729 ? 23.482 -15.846 -9.322 1.00 51.34 729 ASP A CA 1
ATOM 5616 C C . ASP A 1 729 ? 23.175 -15.676 -10.822 1.00 51.34 729 ASP A C 1
ATOM 5618 O O . ASP A 1 729 ? 23.205 -16.635 -11.592 1.00 51.34 729 ASP A O 1
ATOM 5622 N N . SER A 1 730 ? 22.850 -14.462 -11.268 1.00 53.44 730 SER A N 1
ATOM 5623 C CA . SER A 1 730 ? 22.588 -14.190 -12.682 1.00 53.44 730 SER A CA 1
ATOM 5624 C C . SER A 1 730 ? 23.825 -13.617 -13.369 1.00 53.44 730 SER A C 1
ATOM 5626 O O . SER A 1 730 ? 24.350 -12.604 -12.909 1.00 53.44 730 SER A O 1
ATOM 5628 N N . GLY A 1 731 ? 24.269 -14.236 -14.468 1.00 53.75 731 GLY A N 1
ATOM 5629 C CA . GLY A 1 731 ? 25.362 -13.729 -15.309 1.00 53.75 731 GLY A CA 1
ATOM 5630 C C . GLY A 1 731 ? 25.080 -12.349 -15.934 1.00 53.75 731 GLY A C 1
ATOM 5631 O O . GLY A 1 731 ? 24.149 -11.647 -15.552 1.00 53.75 731 GLY A O 1
ATOM 5632 N N . ALA A 1 732 ? 25.863 -11.949 -16.939 1.00 51.91 732 ALA A N 1
ATOM 5633 C CA . ALA A 1 732 ? 25.796 -10.605 -17.540 1.00 51.91 732 ALA A CA 1
ATOM 5634 C C . ALA A 1 732 ? 24.488 -10.265 -18.309 1.00 51.91 732 ALA A C 1
ATOM 5636 O O . ALA A 1 732 ? 24.325 -9.134 -18.765 1.00 51.91 732 ALA A O 1
ATOM 5637 N N . GLY A 1 733 ? 23.551 -11.212 -18.452 1.00 63.19 733 GLY A N 1
ATOM 5638 C CA . GLY A 1 733 ? 22.299 -11.046 -19.205 1.00 63.19 733 GLY A CA 1
ATOM 5639 C C . GLY A 1 733 ? 21.145 -10.372 -18.440 1.00 63.19 733 GLY A C 1
ATOM 5640 O O . GLY A 1 733 ? 21.171 -10.209 -17.219 1.00 63.19 733 GLY A O 1
ATOM 5641 N N . LEU A 1 734 ? 20.076 -10.016 -19.166 1.00 72.88 734 LEU A N 1
ATOM 5642 C CA . LEU A 1 734 ? 18.885 -9.318 -18.638 1.00 72.88 734 LEU A CA 1
ATOM 5643 C C . LEU A 1 734 ? 17.931 -10.205 -17.811 1.00 72.88 734 LEU A C 1
ATOM 5645 O O . LEU A 1 734 ? 17.067 -9.693 -17.086 1.00 72.88 734 LEU A O 1
ATOM 5649 N N . SER A 1 735 ? 18.092 -11.530 -17.866 1.00 68.75 735 SER A N 1
ATOM 5650 C CA . SER A 1 735 ? 17.304 -12.488 -17.073 1.00 68.75 735 SER A CA 1
ATOM 5651 C C . SER A 1 735 ? 17.473 -12.269 -15.564 1.00 68.75 735 SER A C 1
ATOM 5653 O O . SER A 1 735 ? 16.522 -12.408 -14.800 1.00 68.75 735 SER A O 1
ATOM 5655 N N . GLY A 1 736 ? 18.659 -11.820 -15.145 1.00 69.12 736 GLY A N 1
ATOM 5656 C CA . GLY A 1 736 ? 18.986 -11.461 -13.765 1.00 69.12 736 GLY A CA 1
ATOM 5657 C C . GLY A 1 736 ? 18.463 -10.121 -13.266 1.00 69.12 736 GLY A C 1
ATOM 5658 O O . GLY A 1 736 ? 18.447 -9.864 -12.056 1.00 69.12 736 GLY A O 1
ATOM 5659 N N . LEU A 1 737 ? 18.072 -9.242 -14.192 1.00 78.00 737 LEU A N 1
ATOM 5660 C CA . LEU A 1 737 ? 17.641 -7.890 -13.874 1.00 78.00 737 LEU A CA 1
ATOM 5661 C C . LEU A 1 737 ? 16.238 -7.926 -13.267 1.00 78.00 737 LEU A C 1
ATOM 5663 O O . LEU A 1 737 ? 15.337 -8.573 -13.791 1.00 78.00 737 LEU A O 1
ATOM 5667 N N . ARG A 1 738 ? 16.013 -7.226 -12.160 1.00 76.88 738 ARG A N 1
ATOM 5668 C CA . ARG A 1 738 ? 14.670 -7.134 -11.563 1.00 76.88 738 ARG A CA 1
ATOM 5669 C C . ARG A 1 738 ? 13.785 -6.160 -12.355 1.00 76.88 738 ARG A C 1
ATOM 5671 O O . ARG A 1 738 ? 14.298 -5.291 -13.061 1.00 76.88 738 ARG A O 1
ATOM 5678 N N . ALA A 1 739 ? 12.463 -6.248 -12.193 1.00 79.38 739 ALA A N 1
ATOM 5679 C CA . ALA A 1 739 ? 11.522 -5.372 -12.899 1.00 79.38 739 ALA A CA 1
ATOM 5680 C C . ALA A 1 739 ? 11.721 -3.869 -12.604 1.00 79.38 739 ALA A C 1
ATOM 5682 O O . ALA A 1 739 ? 11.540 -3.041 -13.493 1.00 79.38 739 ALA A O 1
ATOM 5683 N N . ILE A 1 740 ? 12.153 -3.500 -11.391 1.00 77.62 740 ILE A N 1
ATOM 5684 C CA . ILE A 1 740 ? 12.385 -2.092 -11.019 1.00 77.62 740 ILE A CA 1
ATOM 5685 C C . ILE A 1 740 ? 13.550 -1.472 -11.817 1.00 77.62 740 ILE A C 1
ATOM 5687 O O . ILE A 1 740 ? 13.296 -0.496 -12.521 1.00 77.62 740 ILE A O 1
ATOM 5691 N N . PRO A 1 741 ? 14.792 -2.011 -11.785 1.00 80.25 741 PRO A N 1
ATOM 5692 C CA . PRO A 1 741 ? 15.871 -1.524 -12.648 1.00 80.25 741 PRO A CA 1
ATOM 5693 C C . PRO A 1 741 ? 15.533 -1.553 -14.141 1.00 80.25 741 PRO A C 1
ATOM 5695 O O . PRO A 1 741 ? 15.916 -0.635 -14.857 1.00 80.25 741 PRO A O 1
ATOM 5698 N N . TRP A 1 742 ? 14.790 -2.567 -14.602 1.00 86.31 742 TRP A N 1
ATOM 5699 C CA . TRP A 1 742 ? 14.339 -2.666 -15.992 1.00 86.31 742 TRP A CA 1
ATOM 5700 C C . TRP A 1 742 ? 13.492 -1.458 -16.404 1.00 86.31 742 TRP A C 1
ATOM 5702 O O . TRP A 1 742 ? 13.843 -0.731 -17.329 1.00 86.31 742 TRP A O 1
ATOM 5712 N N . VAL A 1 743 ? 12.406 -1.190 -15.676 1.00 85.69 743 VAL A N 1
ATOM 5713 C CA . VAL A 1 743 ? 11.533 -0.036 -15.932 1.00 85.69 743 VAL A CA 1
ATOM 5714 C C . VAL A 1 743 ? 12.296 1.277 -15.772 1.00 85.69 743 VAL A C 1
ATOM 5716 O O . VAL A 1 743 ? 12.127 2.190 -16.581 1.00 85.69 743 VAL A O 1
ATOM 5719 N N . PHE A 1 744 ? 13.125 1.385 -14.734 1.00 82.94 744 PHE A N 1
ATOM 5720 C CA . PHE A 1 744 ? 13.867 2.606 -14.443 1.00 82.94 744 PHE A CA 1
ATOM 5721 C C . PHE A 1 744 ? 14.841 2.963 -15.568 1.00 82.94 744 PHE A C 1
ATOM 5723 O O . PHE A 1 744 ? 14.841 4.108 -16.013 1.00 82.94 744 PHE A O 1
ATOM 5730 N N . GLY A 1 745 ? 15.610 1.991 -16.070 1.00 88.50 745 GLY A N 1
ATOM 5731 C CA . GLY A 1 745 ? 16.564 2.191 -17.163 1.00 88.50 745 GLY A CA 1
ATOM 5732 C C . GLY A 1 745 ? 15.914 2.809 -18.398 1.00 88.50 745 GLY A C 1
ATOM 5733 O O . GLY A 1 745 ? 16.339 3.869 -18.859 1.00 88.50 745 GLY A O 1
ATOM 5734 N N . TRP A 1 746 ? 14.815 2.209 -18.861 1.00 92.19 746 TRP A N 1
ATOM 5735 C CA . TRP A 1 746 ? 14.040 2.718 -19.997 1.00 92.19 746 TRP A CA 1
ATOM 5736 C C . TRP A 1 746 ? 13.369 4.066 -19.735 1.00 92.19 746 TRP A C 1
ATOM 5738 O O . TRP A 1 746 ? 13.156 4.845 -20.665 1.00 92.19 746 TRP A O 1
ATOM 5748 N N . THR A 1 747 ? 13.010 4.345 -18.480 1.00 90.44 747 THR A N 1
ATOM 5749 C CA . THR A 1 747 ? 12.419 5.631 -18.093 1.00 90.44 747 THR A CA 1
ATOM 5750 C C . THR A 1 747 ? 13.455 6.747 -18.168 1.00 90.44 747 THR A C 1
ATOM 5752 O O . THR A 1 747 ? 13.147 7.819 -18.676 1.00 90.44 747 THR A O 1
ATOM 5755 N N . GLN A 1 748 ? 14.689 6.502 -17.721 1.00 89.19 748 GLN A N 1
ATOM 5756 C CA . GLN A 1 748 ? 15.766 7.496 -17.765 1.00 89.19 748 GLN A CA 1
ATOM 5757 C C . GLN A 1 748 ? 16.191 7.838 -19.197 1.00 89.19 748 GLN A C 1
ATOM 5759 O O . GLN A 1 748 ? 16.390 9.008 -19.504 1.00 89.19 748 GLN A O 1
ATOM 5764 N N . SER A 1 749 ? 16.259 6.846 -20.091 1.00 92.50 749 SER A N 1
ATOM 5765 C CA . SER A 1 749 ? 16.578 7.071 -21.509 1.00 92.50 749 SER A CA 1
ATOM 5766 C C . SER A 1 749 ? 15.399 7.601 -22.333 1.00 92.50 749 SER A C 1
ATOM 5768 O O . SER A 1 749 ? 15.523 7.773 -23.542 1.00 92.50 749 SER A O 1
ATOM 5770 N N . ARG A 1 750 ? 14.243 7.847 -21.695 1.00 93.19 750 ARG A N 1
ATOM 5771 C CA . ARG A 1 750 ? 12.997 8.350 -22.305 1.00 93.19 750 ARG A CA 1
ATOM 5772 C C . ARG A 1 750 ? 12.426 7.488 -23.432 1.00 93.19 750 ARG A C 1
ATOM 5774 O O . ARG A 1 750 ? 11.484 7.923 -24.086 1.00 93.19 750 ARG A O 1
ATOM 5781 N N . GLN A 1 751 ? 12.922 6.262 -23.596 1.00 94.00 751 GLN A N 1
ATOM 5782 C CA . GLN A 1 751 ? 12.372 5.262 -24.514 1.00 94.00 751 GLN A CA 1
ATOM 5783 C C . GLN A 1 751 ? 11.093 4.627 -23.951 1.00 94.00 751 GLN A C 1
ATOM 5785 O O . GLN A 1 751 ? 10.153 4.359 -24.690 1.00 94.00 751 GLN A O 1
ATOM 5790 N N . ILE A 1 752 ? 11.049 4.390 -22.631 1.00 92.38 752 ILE A N 1
ATOM 5791 C CA . ILE A 1 752 ? 9.897 3.846 -21.883 1.00 92.38 752 ILE A CA 1
ATOM 5792 C C . ILE A 1 752 ? 9.293 2.588 -22.544 1.00 92.38 752 ILE A C 1
ATOM 5794 O O . ILE A 1 752 ? 8.085 2.369 -22.509 1.00 92.38 752 ILE A O 1
ATOM 5798 N N . VAL A 1 753 ? 10.144 1.722 -23.109 1.00 92.81 753 VAL A N 1
ATOM 5799 C CA . VAL A 1 753 ? 9.757 0.478 -23.806 1.00 92.81 753 VAL A CA 1
ATOM 5800 C C . VAL A 1 753 ? 8.698 -0.340 -23.042 1.00 92.81 753 VAL A C 1
ATOM 5802 O O . VAL A 1 753 ? 7.688 -0.708 -23.647 1.00 92.81 753 VAL A O 1
ATOM 5805 N N . PRO A 1 754 ? 8.808 -0.567 -21.712 1.00 90.75 754 PRO A N 1
ATOM 5806 C CA . PRO A 1 754 ? 7.819 -1.361 -20.973 1.00 90.75 754 PRO A CA 1
ATOM 5807 C C . PRO A 1 754 ? 6.430 -0.712 -20.861 1.00 90.75 754 PRO A C 1
ATOM 5809 O O . PRO A 1 754 ? 5.515 -1.323 -20.314 1.00 90.75 754 PRO A O 1
ATOM 5812 N N . GLY A 1 755 ? 6.274 0.548 -21.274 1.00 89.56 755 GLY A N 1
ATOM 5813 C CA . GLY A 1 755 ? 5.021 1.295 -21.193 1.00 89.56 755 GLY A CA 1
ATOM 5814 C C . GLY A 1 755 ? 4.132 1.188 -22.432 1.00 89.56 755 GLY A C 1
ATOM 5815 O O . GLY A 1 755 ? 2.951 1.506 -22.329 1.00 89.56 755 GLY A O 1
ATOM 5816 N N . TRP A 1 756 ? 4.668 0.769 -23.584 1.00 92.62 756 TRP A N 1
ATOM 5817 C CA . TRP A 1 756 ? 3.934 0.841 -24.857 1.00 92.62 756 TRP A CA 1
ATOM 5818 C C . TRP A 1 756 ? 4.374 -0.164 -25.935 1.00 92.62 756 TRP A C 1
ATOM 5820 O O . TRP A 1 756 ? 3.627 -0.382 -26.892 1.00 92.62 756 TRP A O 1
ATOM 5830 N N . PHE A 1 757 ? 5.559 -0.776 -25.827 1.00 94.88 757 PHE A N 1
ATOM 5831 C CA . PHE A 1 757 ? 6.076 -1.639 -26.891 1.00 94.88 757 PHE A CA 1
ATOM 5832 C C . PHE A 1 757 ? 5.164 -2.854 -27.131 1.00 94.88 757 PHE A C 1
ATOM 5834 O O . PHE A 1 757 ? 4.662 -3.469 -26.190 1.00 94.88 757 PHE A O 1
ATOM 5841 N N . GLY A 1 758 ? 4.923 -3.181 -28.404 1.00 95.81 758 GLY A N 1
ATOM 5842 C CA . GLY A 1 758 ? 4.021 -4.255 -28.839 1.00 95.81 758 GLY A CA 1
ATOM 5843 C C . GLY A 1 758 ? 2.543 -3.857 -28.963 1.00 95.81 758 GLY A C 1
ATOM 5844 O O . GLY A 1 758 ? 1.819 -4.487 -29.734 1.00 95.81 758 GLY A O 1
ATOM 5845 N N . VAL A 1 759 ? 2.082 -2.788 -28.295 1.00 96.94 759 VAL A N 1
ATOM 5846 C CA . VAL A 1 759 ? 0.667 -2.353 -28.339 1.00 96.94 759 VAL A CA 1
ATOM 5847 C C . VAL A 1 759 ? 0.233 -2.017 -29.768 1.00 96.94 759 VAL A C 1
ATOM 5849 O O . VAL A 1 759 ? -0.789 -2.514 -30.236 1.00 96.94 759 VAL A O 1
ATOM 5852 N N . GLY A 1 760 ? 1.027 -1.210 -30.481 1.00 97.12 760 GLY A N 1
ATOM 5853 C CA . GLY A 1 760 ? 0.735 -0.819 -31.864 1.00 97.12 760 GLY A CA 1
ATOM 5854 C C . GLY A 1 760 ? 0.629 -2.020 -32.807 1.00 97.12 760 GLY A C 1
ATOM 5855 O O . GLY A 1 760 ? -0.322 -2.102 -33.582 1.00 97.12 760 GLY A O 1
ATOM 5856 N N . THR A 1 761 ? 1.542 -2.987 -32.676 1.00 97.88 761 THR A N 1
ATOM 5857 C CA . THR A 1 761 ? 1.531 -4.238 -33.450 1.00 97.88 761 THR A CA 1
ATOM 5858 C C . THR A 1 761 ? 0.278 -5.067 -33.174 1.00 97.88 761 THR A C 1
ATOM 5860 O O . THR A 1 761 ? -0.352 -5.556 -34.109 1.00 97.88 761 THR A O 1
ATOM 5863 N N . GLY A 1 762 ? -0.131 -5.180 -31.906 1.00 98.06 762 GLY A N 1
ATOM 5864 C CA . GLY A 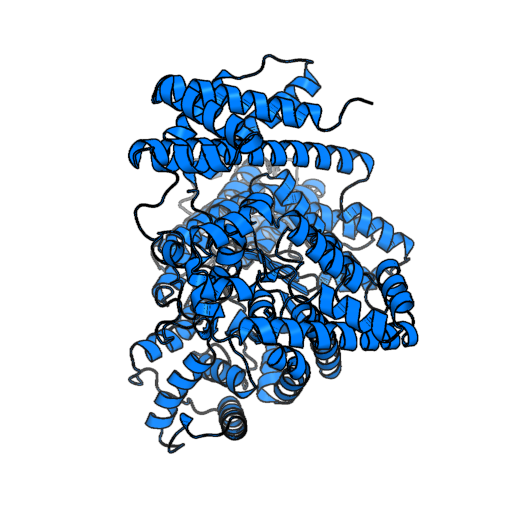1 762 ? -1.361 -5.877 -31.528 1.00 98.06 762 GLY A CA 1
ATOM 5865 C C . GLY A 1 762 ? -2.617 -5.241 -32.128 1.00 98.06 762 GLY A C 1
ATOM 5866 O O . GLY A 1 762 ? -3.453 -5.927 -32.715 1.00 98.06 762 GLY A O 1
ATOM 5867 N N . LEU A 1 763 ? -2.735 -3.913 -32.034 1.00 98.19 763 LEU A N 1
ATOM 5868 C CA . LEU A 1 763 ? -3.868 -3.173 -32.601 1.00 98.19 763 LEU A CA 1
ATOM 5869 C C . LEU A 1 763 ? -3.905 -3.252 -34.135 1.00 98.19 763 LEU A C 1
ATOM 5871 O O . LEU A 1 763 ? -4.989 -3.343 -34.714 1.00 98.19 763 LEU A O 1
ATOM 5875 N N . ALA A 1 764 ? -2.742 -3.232 -34.793 1.00 98.38 764 ALA A N 1
ATOM 5876 C CA . ALA A 1 764 ? -2.636 -3.410 -36.239 1.00 98.38 764 ALA A CA 1
ATOM 5877 C C . ALA A 1 764 ? -3.111 -4.806 -36.669 1.00 98.38 764 ALA A C 1
ATOM 5879 O O . ALA A 1 764 ? -3.971 -4.903 -37.543 1.00 98.38 764 ALA A O 1
ATOM 5880 N N . ALA A 1 765 ? -2.661 -5.864 -35.988 1.00 98.38 765 ALA A N 1
ATOM 5881 C CA . ALA A 1 765 ? -3.063 -7.238 -36.288 1.00 98.38 765 ALA A CA 1
ATOM 5882 C C . ALA A 1 765 ? -4.584 -7.447 -36.173 1.00 98.38 765 ALA A C 1
ATOM 5884 O O . ALA A 1 765 ? -5.201 -8.069 -37.036 1.00 98.38 765 ALA A O 1
ATOM 5885 N N . ALA A 1 766 ? -5.223 -6.878 -35.147 1.00 97.75 766 ALA A N 1
ATOM 5886 C CA . ALA A 1 766 ? -6.678 -6.939 -35.018 1.00 97.75 766 ALA A CA 1
ATOM 5887 C C . ALA A 1 766 ? -7.406 -6.177 -36.143 1.00 97.75 766 ALA A C 1
ATOM 5889 O O . ALA A 1 766 ? -8.433 -6.643 -36.638 1.00 97.75 766 ALA A O 1
ATOM 5890 N N . ARG A 1 767 ? -6.874 -5.036 -36.604 1.00 97.62 767 ARG A N 1
ATOM 5891 C CA . ARG A 1 767 ? -7.428 -4.319 -37.768 1.00 97.62 767 ARG A CA 1
ATOM 5892 C C . ARG A 1 767 ? -7.297 -5.131 -39.054 1.00 97.62 767 ARG A C 1
ATOM 5894 O O . ARG A 1 767 ? -8.264 -5.210 -39.805 1.00 97.62 767 ARG A O 1
ATOM 5901 N N . GLU A 1 768 ? -6.147 -5.758 -39.280 1.00 97.81 768 GLU A N 1
ATOM 5902 C CA . GLU A 1 768 ? -5.901 -6.645 -40.426 1.00 97.81 768 GLU A CA 1
ATOM 5903 C C . GLU A 1 768 ? -6.817 -7.876 -40.411 1.00 97.81 768 GLU A C 1
ATOM 5905 O O . GLU A 1 768 ? -7.292 -8.305 -41.460 1.00 97.81 768 GLU A O 1
ATOM 5910 N N . ALA A 1 769 ? -7.159 -8.384 -39.224 1.00 97.38 769 ALA A N 1
ATOM 5911 C CA . ALA A 1 769 ? -8.144 -9.449 -39.033 1.00 97.38 769 ALA A CA 1
ATOM 5912 C C . ALA A 1 769 ? -9.613 -8.995 -39.212 1.00 97.38 769 ALA A C 1
ATOM 5914 O O . ALA A 1 769 ? -10.531 -9.782 -38.988 1.00 97.38 769 ALA A O 1
ATOM 5915 N N . GLY A 1 770 ? -9.865 -7.736 -39.589 1.00 97.38 770 GLY A N 1
ATOM 5916 C CA . GLY A 1 770 ? -11.214 -7.194 -39.786 1.00 97.38 770 GLY A CA 1
ATOM 5917 C C . GLY A 1 770 ? -11.940 -6.793 -38.496 1.00 97.38 770 GLY A C 1
ATOM 5918 O O . GLY A 1 770 ? -13.138 -6.521 -38.528 1.00 97.38 770 GLY A O 1
ATOM 5919 N N . LEU A 1 771 ? -11.240 -6.711 -37.360 1.00 97.62 771 LEU A N 1
ATOM 5920 C CA . LEU A 1 771 ? -11.817 -6.403 -36.042 1.00 97.62 771 LEU A CA 1
ATOM 5921 C C . LEU A 1 771 ? -11.780 -4.903 -35.697 1.00 97.62 771 LEU A C 1
ATOM 5923 O O . LEU A 1 771 ? -11.992 -4.526 -34.547 1.00 97.62 771 LEU A O 1
ATOM 5927 N N . GLY A 1 772 ? -11.527 -4.023 -36.671 1.00 96.50 772 GLY A N 1
ATOM 5928 C CA . GLY A 1 772 ? -11.406 -2.575 -36.444 1.00 96.50 772 GLY A CA 1
ATOM 5929 C C . GLY A 1 772 ? -12.636 -1.941 -35.780 1.00 96.50 772 GLY A C 1
ATOM 5930 O O . GLY A 1 772 ? -12.492 -1.194 -34.814 1.00 96.50 772 GLY A O 1
ATOM 5931 N N . GLU A 1 773 ? -13.839 -2.298 -36.237 1.00 97.38 773 GLU A N 1
ATOM 5932 C CA . GLU A 1 773 ? -15.102 -1.848 -35.628 1.00 97.38 773 GLU A CA 1
ATOM 5933 C C . GLU A 1 773 ? -15.282 -2.397 -34.205 1.00 97.38 773 GLU A C 1
ATOM 5935 O O . GLU A 1 773 ? -15.785 -1.704 -33.323 1.00 97.38 773 GLU A O 1
ATOM 5940 N N . VAL A 1 774 ? -14.812 -3.623 -33.944 1.00 97.75 774 VAL A N 1
ATOM 5941 C CA . VAL A 1 774 ? -14.849 -4.225 -32.603 1.00 97.75 774 VAL A CA 1
ATOM 5942 C C . VAL A 1 774 ? -13.936 -3.456 -31.645 1.00 97.75 774 VAL A C 1
ATOM 5944 O O . VAL A 1 774 ? -14.339 -3.185 -30.520 1.00 97.75 774 VAL A O 1
ATOM 5947 N N . LEU A 1 775 ? -12.749 -3.028 -32.087 1.00 97.62 775 LEU A N 1
ATOM 5948 C CA . LEU A 1 775 ? -11.856 -2.192 -31.273 1.00 97.62 775 LEU A CA 1
ATOM 5949 C C . LEU A 1 775 ? -12.471 -0.822 -30.951 1.00 97.62 775 LEU A C 1
ATOM 5951 O O . LEU A 1 775 ? -12.341 -0.338 -29.826 1.00 97.62 775 LEU A O 1
ATOM 5955 N N . ALA A 1 776 ? -13.140 -0.192 -31.923 1.00 97.00 776 ALA A N 1
ATOM 5956 C CA . ALA A 1 776 ? -13.834 1.077 -31.705 1.00 97.00 776 ALA A CA 1
ATOM 5957 C C . ALA A 1 776 ? -14.967 0.918 -30.678 1.00 97.00 776 ALA A C 1
ATOM 5959 O O . ALA A 1 776 ? -15.101 1.728 -29.760 1.00 97.00 776 ALA A O 1
ATOM 5960 N N . ASP A 1 777 ? -15.721 -0.172 -30.792 1.00 96.88 777 ASP A N 1
ATOM 5961 C CA . ASP A 1 777 ? -16.778 -0.551 -29.863 1.00 96.88 777 ASP A CA 1
ATOM 5962 C C . ASP A 1 777 ? -16.247 -0.818 -28.440 1.00 96.88 777 ASP A C 1
ATOM 5964 O O . ASP A 1 777 ? -16.767 -0.270 -27.464 1.00 96.88 777 ASP A O 1
ATOM 5968 N N . MET A 1 778 ? -15.152 -1.576 -28.316 1.00 97.00 778 MET A N 1
ATOM 5969 C CA . MET A 1 778 ? -14.449 -1.807 -27.049 1.00 97.00 778 MET A CA 1
ATOM 5970 C C . MET A 1 778 ? -14.009 -0.488 -26.408 1.00 97.00 778 MET A C 1
ATOM 5972 O O . MET A 1 778 ? -14.218 -0.284 -25.215 1.00 97.00 778 MET A O 1
ATOM 5976 N N . HIS A 1 779 ? -13.446 0.444 -27.183 1.00 95.81 779 HIS A N 1
ATOM 5977 C CA . HIS A 1 779 ? -13.017 1.744 -26.660 1.00 95.81 779 HIS A CA 1
ATOM 5978 C C . HIS A 1 779 ? -14.190 2.611 -26.189 1.00 95.81 779 HIS A C 1
ATOM 5980 O O . HIS A 1 779 ? -14.028 3.420 -25.284 1.00 95.81 779 HIS A O 1
ATOM 5986 N N . GLN A 1 780 ? -15.387 2.453 -26.749 1.00 94.56 780 GLN A N 1
ATOM 5987 C CA . GLN A 1 780 ? -16.558 3.222 -26.319 1.00 94.56 780 GLN A CA 1
ATOM 5988 C C . GLN A 1 780 ? -17.277 2.599 -25.119 1.00 94.56 780 GLN A C 1
ATOM 5990 O O . GLN A 1 780 ? -17.806 3.329 -24.280 1.00 94.56 780 GLN A O 1
ATOM 5995 N N . ARG A 1 781 ? -17.322 1.262 -25.033 1.00 94.19 781 ARG A N 1
ATOM 5996 C CA . ARG A 1 781 ? -18.221 0.547 -24.108 1.00 94.19 781 ARG A CA 1
ATOM 5997 C C . ARG A 1 781 ? -17.525 -0.372 -23.105 1.00 94.19 781 ARG A C 1
ATOM 5999 O O . ARG A 1 781 ? -18.185 -0.841 -22.172 1.00 94.19 781 ARG A O 1
ATOM 6006 N N . TRP A 1 782 ? -16.224 -0.626 -23.242 1.00 94.25 782 TRP A N 1
ATOM 6007 C CA . TRP A 1 782 ? -15.490 -1.516 -22.345 1.00 94.25 782 TRP A CA 1
ATOM 6008 C C . TRP A 1 782 ? -14.461 -0.771 -21.495 1.00 94.25 782 TRP A C 1
ATOM 6010 O O . TRP A 1 782 ? -13.381 -0.398 -21.950 1.00 94.25 782 TRP A O 1
ATOM 6020 N N . GLN A 1 783 ? -14.786 -0.615 -20.209 1.00 90.81 783 GLN A N 1
ATOM 6021 C CA . GLN A 1 783 ? -13.967 0.148 -19.266 1.00 90.81 783 GLN A CA 1
ATOM 6022 C C . GLN A 1 783 ? -12.534 -0.394 -19.129 1.00 90.81 783 GLN A C 1
ATOM 6024 O O . GLN A 1 783 ? -11.598 0.389 -19.016 1.00 90.81 783 GLN A O 1
ATOM 6029 N N . PHE A 1 784 ? -12.341 -1.717 -19.199 1.00 92.25 784 PHE A N 1
ATOM 6030 C CA . PHE A 1 784 ? -11.003 -2.316 -19.203 1.00 92.25 784 PHE A CA 1
ATOM 6031 C C . PHE A 1 784 ? -10.146 -1.785 -20.358 1.00 92.25 784 PHE A C 1
ATOM 6033 O O . PHE A 1 784 ? -9.026 -1.329 -20.132 1.00 92.25 784 PHE A O 1
ATOM 6040 N N . PHE A 1 785 ? -10.685 -1.788 -21.579 1.00 94.88 785 PHE A N 1
ATOM 6041 C CA . PHE A 1 785 ? -9.952 -1.360 -22.766 1.00 94.88 785 PHE A CA 1
ATOM 6042 C C . PHE A 1 785 ? -9.701 0.156 -22.778 1.00 94.88 785 PHE A C 1
ATOM 6044 O O . PHE A 1 785 ? -8.603 0.591 -23.120 1.00 94.88 785 PHE A O 1
ATOM 6051 N N . GLN A 1 786 ? -10.671 0.955 -22.316 1.00 92.50 786 GLN A N 1
ATOM 6052 C CA . GLN A 1 786 ? -10.505 2.399 -22.099 1.00 92.50 786 GLN A CA 1
ATOM 6053 C C . GLN A 1 786 ? -9.351 2.700 -21.143 1.00 92.50 786 GLN A C 1
ATOM 6055 O O . GLN A 1 786 ? -8.433 3.448 -21.475 1.00 92.50 786 GLN A O 1
ATOM 6060 N N . THR A 1 787 ? -9.369 2.080 -19.962 1.00 90.00 787 THR A N 1
ATOM 6061 C CA . THR A 1 787 ? -8.322 2.276 -18.961 1.00 90.00 787 THR A CA 1
ATOM 6062 C C . THR A 1 787 ? -6.975 1.763 -19.467 1.00 90.00 787 THR A C 1
ATOM 6064 O O . THR A 1 787 ? -5.959 2.417 -19.243 1.00 90.00 787 THR A O 1
ATOM 6067 N N . PHE A 1 788 ? -6.929 0.631 -20.173 1.00 91.75 788 PHE A N 1
ATOM 6068 C CA . PHE A 1 788 ? -5.699 0.125 -20.785 1.00 91.75 788 PHE A CA 1
ATOM 6069 C C . PHE A 1 788 ? -5.083 1.146 -21.752 1.00 91.75 788 PHE A C 1
ATOM 6071 O O . PHE A 1 788 ? -3.922 1.521 -21.575 1.00 91.75 788 PHE A O 1
ATOM 6078 N N . LEU A 1 789 ? -5.861 1.656 -22.712 1.00 92.75 789 LEU A N 1
ATOM 6079 C CA . LEU A 1 789 ? -5.374 2.634 -23.687 1.00 92.75 789 LEU A CA 1
ATOM 6080 C C . LEU A 1 789 ? -4.986 3.967 -23.040 1.00 92.75 789 LEU A C 1
ATOM 6082 O O . LEU A 1 789 ? -3.929 4.495 -23.367 1.00 92.75 789 LEU A O 1
ATOM 6086 N N . SER A 1 790 ? -5.760 4.459 -22.069 1.00 89.56 790 SER A N 1
ATOM 6087 C CA . SER A 1 790 ? -5.422 5.677 -21.316 1.00 89.56 790 SER A CA 1
ATOM 6088 C C . SER A 1 790 ? -4.067 5.559 -20.601 1.00 89.56 790 SER A C 1
ATOM 6090 O O . SER A 1 790 ? -3.258 6.489 -20.613 1.00 89.56 790 SER A O 1
ATOM 6092 N N . ASN A 1 791 ? -3.760 4.389 -20.031 1.00 86.12 791 ASN A N 1
ATOM 6093 C CA . ASN A 1 791 ? -2.454 4.158 -19.413 1.00 86.12 791 ASN A CA 1
ATOM 6094 C C . ASN A 1 791 ? -1.315 4.134 -20.441 1.00 86.12 791 ASN A C 1
ATOM 6096 O O . ASN A 1 791 ? -0.243 4.669 -20.157 1.00 86.12 791 ASN A O 1
ATOM 6100 N N . VAL A 1 792 ? -1.533 3.542 -21.620 1.00 91.12 792 VAL A N 1
ATOM 6101 C CA . VAL A 1 792 ? -0.548 3.556 -22.715 1.00 91.12 792 VAL A CA 1
ATOM 6102 C C . VAL A 1 792 ? -0.327 4.983 -23.223 1.00 91.12 792 VAL A C 1
ATOM 6104 O O . VAL A 1 792 ? 0.818 5.400 -23.376 1.00 91.12 792 VAL A O 1
ATOM 6107 N N . GLU A 1 793 ? -1.393 5.764 -23.411 1.00 91.75 793 GLU A N 1
ATOM 6108 C CA . GLU A 1 793 ? -1.328 7.166 -23.840 1.00 91.75 793 GLU A CA 1
ATOM 6109 C C . GLU A 1 793 ? -0.489 8.017 -22.877 1.00 91.75 793 GLU A C 1
ATOM 6111 O O . GLU A 1 793 ? 0.400 8.753 -23.301 1.00 91.75 793 GLU A O 1
ATOM 6116 N N . MET A 1 794 ? -0.680 7.843 -21.568 1.00 87.50 794 MET A N 1
ATOM 6117 C CA . MET A 1 794 ? 0.110 8.535 -20.546 1.00 87.50 794 MET A CA 1
ATOM 6118 C C . MET A 1 794 ? 1.597 8.141 -20.566 1.00 87.50 794 MET A C 1
ATOM 6120 O O . MET A 1 794 ? 2.461 8.988 -20.330 1.00 87.50 794 MET A O 1
ATOM 6124 N N . MET A 1 795 ? 1.928 6.881 -20.877 1.00 88.25 795 MET A N 1
ATOM 6125 C CA . MET A 1 795 ? 3.324 6.452 -21.052 1.00 88.25 795 MET A CA 1
ATOM 6126 C C . MET A 1 795 ? 3.944 7.018 -22.332 1.00 88.25 795 MET A C 1
ATOM 6128 O O . MET A 1 795 ? 5.102 7.442 -22.317 1.00 88.25 795 MET A O 1
ATOM 6132 N N . LEU A 1 796 ? 3.177 7.081 -23.421 1.00 91.50 796 LEU A N 1
ATOM 6133 C CA . LEU A 1 796 ? 3.604 7.709 -24.671 1.00 91.50 796 LEU A CA 1
ATOM 6134 C C . LEU A 1 796 ? 3.841 9.212 -24.485 1.00 91.50 796 LEU A C 1
ATOM 6136 O O . LEU A 1 796 ? 4.868 9.710 -24.928 1.00 91.50 796 LEU A O 1
ATOM 6140 N N . ALA A 1 797 ? 2.988 9.914 -23.733 1.00 92.19 797 ALA A N 1
ATOM 6141 C CA . ALA A 1 797 ? 3.177 11.331 -23.407 1.00 92.19 797 ALA A CA 1
ATOM 6142 C C . ALA A 1 797 ? 4.467 11.612 -22.609 1.00 92.19 797 ALA A C 1
ATOM 6144 O O . ALA A 1 797 ? 4.998 12.721 -22.645 1.00 92.19 797 ALA A O 1
ATOM 6145 N N . LYS A 1 798 ? 4.988 10.615 -21.881 1.00 90.62 798 LYS A N 1
ATOM 6146 C CA . LYS A 1 798 ? 6.268 10.697 -21.156 1.00 90.62 798 LYS A CA 1
ATOM 6147 C C . LYS A 1 798 ? 7.467 10.255 -22.001 1.00 90.62 798 LYS A C 1
ATOM 6149 O O . LYS A 1 798 ? 8.605 10.561 -21.627 1.00 90.62 798 LYS A O 1
ATOM 6154 N N . THR A 1 799 ? 7.234 9.540 -23.096 1.00 92.62 799 THR A N 1
ATOM 6155 C CA . THR A 1 799 ? 8.271 9.085 -24.029 1.00 92.62 799 THR A CA 1
ATOM 6156 C C . THR A 1 799 ? 8.756 10.279 -24.848 1.00 92.62 799 THR A C 1
ATOM 6158 O O . THR A 1 799 ? 7.953 11.078 -25.319 1.00 92.62 799 THR A O 1
ATOM 6161 N N . ASP A 1 800 ? 10.070 10.421 -25.005 1.00 92.75 800 ASP A N 1
ATOM 6162 C CA . ASP A 1 800 ? 10.671 11.493 -25.804 1.00 92.75 800 ASP A CA 1
ATOM 6163 C C . ASP A 1 800 ? 11.684 10.881 -26.769 1.00 92.75 800 ASP A C 1
ATOM 6165 O O . ASP A 1 800 ? 12.808 10.543 -26.388 1.00 92.75 800 ASP A O 1
ATOM 6169 N N . LEU A 1 801 ? 11.265 10.722 -28.027 1.00 91.19 801 LEU A N 1
ATOM 6170 C CA . LEU A 1 801 ? 12.090 10.104 -29.062 1.00 91.19 801 LEU A CA 1
ATOM 6171 C C . LEU A 1 801 ? 13.306 10.959 -29.433 1.00 91.19 801 LEU A C 1
ATOM 6173 O O . LEU A 1 801 ? 14.313 10.406 -29.864 1.00 91.19 801 LEU A O 1
ATOM 6177 N N . SER A 1 802 ? 13.261 12.277 -29.220 1.00 89.19 802 SER A N 1
ATOM 6178 C CA . SER A 1 802 ? 14.410 13.152 -29.484 1.00 89.19 802 SER A CA 1
ATOM 6179 C C . SER A 1 802 ? 15.515 12.895 -28.462 1.00 89.19 802 SER A C 1
ATOM 6181 O O . SER A 1 8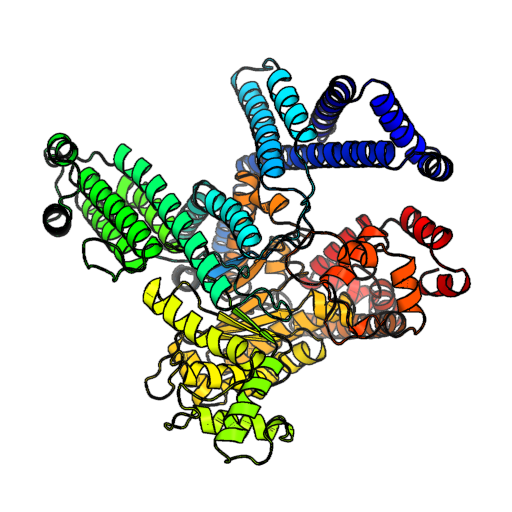02 ? 16.681 12.727 -28.820 1.00 89.19 802 SER A O 1
ATOM 6183 N N . ILE A 1 803 ? 15.146 12.801 -27.179 1.00 89.31 803 ILE A N 1
ATOM 6184 C CA . ILE A 1 803 ? 16.085 12.438 -26.110 1.00 89.31 803 ILE A CA 1
ATOM 6185 C C . ILE A 1 803 ? 16.574 11.001 -26.302 1.00 89.31 803 ILE A C 1
ATOM 6187 O O . ILE A 1 803 ? 17.780 10.766 -26.248 1.00 89.31 803 ILE A O 1
ATOM 6191 N N . ALA A 1 804 ? 15.670 10.055 -26.569 1.00 92.44 804 ALA A N 1
ATOM 6192 C CA . ALA A 1 804 ? 16.028 8.659 -26.799 1.00 92.44 804 ALA A CA 1
ATOM 6193 C C . ALA A 1 804 ? 17.035 8.496 -27.946 1.00 92.44 804 ALA A C 1
ATOM 6195 O O . ALA A 1 804 ? 18.064 7.848 -27.761 1.00 92.44 804 ALA A O 1
ATOM 6196 N N . THR A 1 805 ? 16.785 9.143 -29.090 1.00 90.81 805 THR A N 1
ATOM 6197 C CA . THR A 1 805 ? 17.685 9.123 -30.256 1.00 90.81 805 THR A CA 1
ATOM 6198 C C . THR A 1 805 ? 19.071 9.619 -29.874 1.00 90.81 805 THR A C 1
ATOM 6200 O O . THR A 1 805 ? 20.063 8.966 -30.172 1.00 90.81 805 THR A O 1
ATOM 6203 N N . ARG A 1 806 ? 19.160 10.709 -29.106 1.00 88.31 806 ARG A N 1
ATOM 6204 C CA . ARG A 1 806 ? 20.449 11.233 -28.648 1.00 88.31 806 ARG A CA 1
ATOM 6205 C C . ARG A 1 806 ? 21.195 10.269 -27.724 1.00 88.31 806 ARG A C 1
ATOM 6207 O O . ARG A 1 806 ? 22.412 10.157 -27.849 1.00 88.31 806 ARG A O 1
ATOM 6214 N N . TYR A 1 807 ? 20.504 9.573 -26.817 1.00 91.56 807 TYR A N 1
ATOM 6215 C CA . TYR A 1 807 ? 21.122 8.509 -26.012 1.00 91.56 807 TYR A CA 1
ATOM 6216 C C . TYR A 1 807 ? 21.698 7.409 -26.912 1.00 91.56 807 TYR A C 1
ATOM 6218 O O . TYR A 1 807 ? 22.840 6.999 -26.716 1.00 91.56 807 TYR A O 1
ATOM 6226 N N . VAL A 1 808 ? 20.937 6.973 -27.919 1.00 93.06 808 VAL A N 1
ATOM 6227 C CA . VAL A 1 808 ? 21.352 5.923 -28.857 1.00 93.06 808 VAL A CA 1
ATOM 6228 C C . VAL A 1 808 ? 22.536 6.373 -29.715 1.00 93.06 808 VAL A C 1
ATOM 6230 O O . VAL A 1 808 ? 23.579 5.730 -29.705 1.00 93.06 808 VAL A O 1
ATOM 6233 N N . GLU A 1 809 ? 22.440 7.508 -30.401 1.00 90.75 809 GLU A N 1
ATOM 6234 C CA . GLU A 1 809 ? 23.498 8.006 -31.287 1.00 90.75 809 GLU A CA 1
ATOM 6235 C C . GLU A 1 809 ? 24.809 8.311 -30.551 1.00 90.75 809 GLU A C 1
ATOM 6237 O O . GLU A 1 809 ? 25.884 8.148 -31.131 1.00 90.75 809 GLU A O 1
ATOM 6242 N N . THR A 1 810 ? 24.726 8.732 -29.282 1.00 89.31 810 THR A N 1
ATOM 6243 C CA . THR A 1 810 ? 25.900 9.112 -28.480 1.00 89.31 810 THR A CA 1
ATOM 6244 C C . THR A 1 810 ? 26.552 7.917 -27.783 1.00 89.31 810 THR A C 1
ATOM 6246 O O . THR A 1 810 ? 27.776 7.875 -27.686 1.00 89.31 810 THR A O 1
ATOM 6249 N N . LEU A 1 811 ? 25.761 6.976 -27.251 1.00 92.44 811 LEU A N 1
ATOM 6250 C CA . LEU A 1 811 ? 26.258 5.931 -26.343 1.00 92.44 811 LEU A CA 1
ATOM 6251 C C . LEU A 1 811 ? 26.221 4.524 -26.942 1.00 92.44 811 LEU A C 1
ATOM 6253 O O . LEU A 1 811 ? 26.976 3.661 -26.496 1.00 92.44 811 LEU A O 1
ATOM 6257 N N . VAL A 1 812 ? 25.351 4.271 -27.923 1.00 94.38 81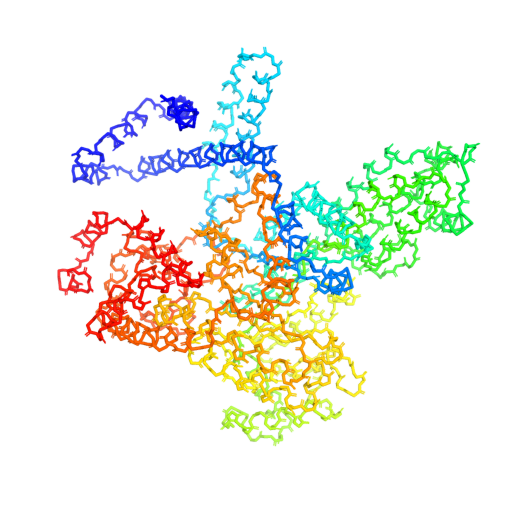2 VAL A N 1
ATOM 6258 C CA . VAL A 1 812 ? 25.132 2.929 -28.472 1.00 94.38 812 VAL A CA 1
ATOM 6259 C C . VAL A 1 812 ? 26.008 2.715 -29.718 1.00 94.38 812 VAL A C 1
ATOM 6261 O O . VAL A 1 812 ? 25.925 3.506 -30.673 1.00 94.38 812 VAL A O 1
ATOM 6264 N N . PRO A 1 813 ? 26.832 1.646 -29.735 1.00 94.88 813 PRO A N 1
ATOM 6265 C CA . PRO A 1 813 ? 27.563 1.191 -30.917 1.00 94.88 813 PRO A CA 1
ATOM 6266 C C . PRO A 1 813 ? 26.665 1.051 -32.151 1.00 94.88 813 PRO A C 1
ATOM 6268 O O . PRO A 1 813 ? 25.511 0.648 -32.032 1.00 94.88 813 PRO A O 1
ATOM 6271 N N . GLU A 1 814 ? 27.174 1.409 -33.332 1.00 93.06 814 GLU A N 1
ATOM 6272 C CA . GLU A 1 814 ? 26.381 1.467 -34.571 1.00 93.06 814 GLU A CA 1
ATOM 6273 C C . GLU A 1 814 ? 25.744 0.120 -34.943 1.00 93.06 814 GLU A C 1
ATOM 6275 O O . GLU A 1 814 ? 24.588 0.079 -35.360 1.00 93.06 814 GLU A O 1
ATOM 6280 N N . ASP A 1 815 ? 26.457 -0.976 -34.694 1.00 93.25 815 ASP A N 1
ATOM 6281 C CA . ASP A 1 815 ? 26.001 -2.352 -34.885 1.00 93.25 815 ASP A CA 1
ATOM 6282 C C . ASP A 1 815 ? 24.794 -2.717 -34.011 1.00 93.25 815 ASP A C 1
ATOM 6284 O O . ASP A 1 815 ? 23.963 -3.512 -34.439 1.00 93.25 815 ASP A O 1
ATOM 6288 N N . LEU A 1 816 ? 24.617 -2.079 -32.849 1.00 94.25 816 LEU A N 1
ATOM 6289 C CA . LEU A 1 816 ? 23.501 -2.328 -31.927 1.00 94.25 816 LEU A CA 1
ATOM 6290 C C . LEU A 1 816 ? 22.289 -1.410 -32.159 1.00 94.25 816 LEU A C 1
ATOM 6292 O O . LEU A 1 816 ? 21.251 -1.584 -31.521 1.00 94.25 816 LEU A O 1
ATOM 6296 N N . ARG A 1 817 ? 22.379 -0.416 -33.053 1.00 92.25 817 ARG A N 1
ATOM 6297 C CA . ARG A 1 817 ? 21.299 0.575 -33.248 1.00 92.25 817 ARG A CA 1
ATOM 6298 C C . ARG A 1 817 ? 20.043 -0.012 -33.885 1.00 92.25 817 ARG A C 1
ATOM 6300 O O . ARG A 1 817 ? 18.978 0.567 -33.731 1.00 92.25 817 ARG A O 1
ATOM 6307 N N . HIS A 1 818 ? 20.145 -1.170 -34.533 1.00 90.50 818 HIS A N 1
ATOM 6308 C CA . HIS A 1 818 ? 19.023 -1.845 -35.187 1.00 90.50 818 HIS A CA 1
ATOM 6309 C C . HIS A 1 818 ? 17.932 -2.344 -34.217 1.00 90.50 818 HIS A C 1
ATOM 6311 O O . HIS A 1 818 ? 16.828 -2.645 -34.658 1.00 90.50 818 HIS A O 1
ATOM 6317 N N . ILE A 1 819 ? 18.216 -2.423 -32.910 1.00 90.81 819 ILE A N 1
ATOM 6318 C CA . ILE A 1 819 ? 17.296 -2.974 -31.899 1.00 90.81 819 ILE A CA 1
ATOM 6319 C C . ILE A 1 819 ? 16.016 -2.138 -31.750 1.00 90.81 819 ILE A C 1
ATOM 6321 O O . ILE A 1 819 ? 14.932 -2.691 -31.568 1.00 90.81 819 ILE A O 1
ATOM 6325 N N . LEU A 1 820 ? 16.130 -0.808 -31.826 1.00 82.56 820 LEU A N 1
ATOM 6326 C CA . LEU A 1 820 ? 15.001 0.137 -31.759 1.00 82.56 820 LEU A CA 1
ATOM 6327 C C . LEU A 1 820 ? 15.138 1.303 -32.764 1.00 82.56 820 LEU A C 1
ATOM 6329 O O . LEU A 1 820 ? 14.470 2.325 -32.594 1.00 82.56 820 LEU A O 1
ATOM 6333 N N . GLY A 1 821 ? 16.038 1.171 -33.746 1.00 59.62 821 GLY A N 1
ATOM 6334 C CA . GLY A 1 821 ? 16.381 2.200 -34.737 1.00 59.62 821 GLY A CA 1
ATOM 6335 C C . GLY A 1 821 ? 15.584 2.156 -36.030 1.00 59.62 821 GLY A C 1
ATOM 6336 O O . GLY A 1 821 ? 14.867 1.159 -36.273 1.00 59.62 821 GLY A O 1
#